Protein 3I3W (pdb70)

Secondary structure (DSSP, 8-state):
----SSSSEEEBSSSSBSHHHHHHHHHHHHHHHHHTT--SEEEEEE-S-TTHHHHHHHHHHHHHHHT-EEEEEEE--HHHHH--TTTT-SEEEEE-----TTEEEEEEEETTS-B--HHHHHHHH---S-----TTS-PPPEEEPTTTTHHHHHHHHHHHTTT----SEEEEE-TTSTTTTHHHHHHHHTT-EEEESS----SS-TTTT-STT-HHHHHHHHHHHT-SEEEEE-TTS-BEEEE-TTS-EE-HHHHHHHHHHTTTTTT--S-EEEE----HHHHHHHTT--EEEESSSTTHHHHHHHHHT--EEE-TTSBEEETTT-SS--HHHHHHHHHHHTTT-SS-GGGTSPSS---B---EEE-SS---HHHHHTTHHHHHHHHHHHGGGEE---EEETTEEEEE--EESSHHHHHHHHHHHHHHHHHH--/---TTTSSEEETTSSS--HHHHHHHHHHHHHHHHHHT--SEEEEEE-S-TTHHHHHHHHHHHHHHHT-EEEEEEE--HHHHH--TTTT-SEEEEE-----TTEEEEEEEETTSPBPPHHHHHHHH---S-----TT--PPPEEEPTTTTHHHHHHHHHHHTTT----S-EEEE-TTSTTTTHHHHHHHHTT--EEESS----SS-TTTT-STT-HHHHHHHHHHTT-SEEEEE-TTSSBEEEE-TTS-EE-HHHHHHHHHHTTTTTT--S-EEEE----HHHHHHHTT--EEEESSSTTHHHHHHHHHT--EEE-TTSBEEETTT-SS--HHHHHHHHHHHTTSSSS-GGGTSPPS---B---EEE-SS---STTTSSSHHHHHHHHHHHGGGEE---EE-SSSSEEE--EES-HHHHHHHHHHHHHHHHHH-

Nearest PDB structures (foldseek):
  3i3w-assembly1_B  TM=9.966E-01  e=7.700E-84  Francisella tularensis subsp. tularensis
  7ojr-assembly1_A  TM=8.974E-01  e=4.581E-42  Bacillus subtilis subsp. subtilis str. 168
  9ix8-assembly1_B  TM=8.443E-01  e=1.857E-31  Thermococcus kodakarensis KOD1
  4il8-assembly1_A  TM=7.999E-01  e=1.063E-30  Pseudomonas aeruginosa PAO1
  4hjh-assembly1_A  TM=7.218E-01  e=1.254E-23  Brucella melitensis bv. 1 str. 16M

Organism: Francisella tularensis subsp. tularensis (strain SCHU S4 / Schu 4) (NCBI:txid177416)

InterPro domains:
  IPR005841 Alpha-D-phosphohexomutase superfamily [PR00509] (94-108)
  IPR005841 Alpha-D-phosphohexomutase superfamily [PR00509] (172-191)
  IPR005841 Alpha-D-phosphohexomutase superfamily [PR00509] (232-247)
  IPR005843 Alpha-D-phosphohexomutase, C-terminal [PF00408] (370-436)
  IPR005844 Alpha-D-phosphohexomutase, alpha/beta/alpha domain I [PF02878] (3-133)
  IPR005845 Alpha-D-phosphohexomutase, alpha/beta/alpha domain II [PF02879] (155-252)
  IPR005846 Alpha-D-phosphohexomutase, alpha/beta/alpha domain III [PF02880] (256-359)
  IPR006352 Phosphoglucosamine mutase, bacterial type [MF_01554_B] (1-441)
  IPR006352 Phosphoglucosamine mutase, bacterial type [TIGR01455] (5-439)
  IPR006352 Phosphoglucosamine mutase, bacterial type [cd05802] (4-435)
  IPR016055 Alpha-D-phosphohexomutase, alpha/beta/alpha I/II/III [SSF53738] (3-179)
  IPR016055 Alpha-D-phosphohexomutase, alpha/beta/alpha I/II/III [SSF53738] (154-253)
  IPR016055 Alpha-D-phosphohexomutase, alpha/beta/alpha I/II/III [SSF53738] (256-359)
  IPR036900 Alpha-D-phosphohexomutase, C-terminal domain superfamily [SSF55957] (355-441)
  IPR050060 Phosphoglucosamine mutase [PTHR42946] (3-440)

Radius of gyration: 35.91 Å; Cα contacts (8 Å, |Δi|>4): 2028; chains: 2; bounding box: 60×112×68 Å

Structure (mmCIF, N/CA/C/O backbone):
data_3I3W
#
_entry.id   3I3W
#
_cell.length_a   104.430
_cell.length_b   206.680
_cell.length_c   44.760
_cell.angle_alpha   90.00
_cell.angle_beta   90.00
_cell.angle_gamma   90.00
#
_symmetry.space_group_name_H-M   'P 21 21 2'
#
loop_
_entity.id
_entity.type
_entity.pdbx_description
1 polymer 'Phosphoglucosamine mutase'
2 non-polymer 'ZINC ION'
3 water water
#
loop_
_atom_site.group_PDB
_atom_site.id
_atom_site.type_symbol
_atom_site.label_atom_id
_atom_site.label_alt_id
_atom_site.label_comp_id
_atom_site.label_asym_id
_atom_site.label_entity_id
_atom_site.label_seq_id
_atom_site.pdbx_PDB_ins_code
_atom_site.Cartn_x
_atom_site.Cartn_y
_atom_site.Cartn_z
_atom_site.occupancy
_atom_site.B_iso_or_equiv
_atom_site.auth_seq_id
_atom_site.auth_comp_id
_atom_site.auth_asym_id
_atom_site.auth_atom_id
_atom_site.pdbx_PDB_model_num
ATOM 1 N N . LYS A 1 3 ? 89.340 67.471 31.584 1.00 67.26 3 LYS A N 1
ATOM 2 C CA . LYS A 1 3 ? 88.064 68.230 31.423 1.00 67.13 3 LYS A CA 1
ATOM 3 C C . LYS A 1 3 ? 87.088 67.474 30.515 1.00 66.57 3 LYS A C 1
ATOM 4 O O . LYS A 1 3 ? 87.483 66.909 29.489 1.00 66.43 3 LYS A O 1
ATOM 10 N N . TYR A 1 4 ? 85.813 67.468 30.901 1.00 65.88 4 TYR A N 1
ATOM 11 C CA . TYR A 1 4 ? 84.789 66.700 30.192 1.00 64.75 4 TYR A CA 1
ATOM 12 C C . TYR A 1 4 ? 83.670 67.581 29.659 1.00 64.16 4 TYR A C 1
ATOM 13 O O . TYR A 1 4 ? 83.042 67.258 28.647 1.00 64.04 4 TYR A O 1
ATOM 22 N N . PHE A 1 5 ? 83.394 68.672 30.366 1.00 63.26 5 PHE A N 1
ATOM 23 C CA . PHE A 1 5 ? 82.425 69.651 29.895 1.00 62.41 5 PHE A CA 1
ATOM 24 C C . PHE A 1 5 ? 83.104 70.540 28.850 1.00 61.62 5 PHE A C 1
ATOM 25 O O . PHE A 1 5 ? 84.141 71.158 29.120 1.00 61.69 5 PHE A O 1
ATOM 33 N N . GLY A 1 6 ? 82.542 70.566 27.646 1.00 60.21 6 GLY A N 1
ATOM 34 C CA . GLY A 1 6 ? 83.103 71.361 26.563 1.00 58.40 6 GLY A CA 1
ATOM 35 C C . GLY A 1 6 ? 82.133 72.415 26.074 1.00 57.23 6 GLY A C 1
ATOM 36 O O . GLY A 1 6 ? 81.191 72.779 26.783 1.00 57.17 6 GLY A O 1
ATOM 37 N N . THR A 1 7 ? 82.374 72.910 24.861 1.00 55.80 7 THR A N 1
ATOM 38 C CA . THR A 1 7 ? 81.499 73.893 24.229 1.00 54.25 7 THR A CA 1
ATOM 39 C C . THR A 1 7 ? 80.048 73.442 24.358 1.00 53.09 7 THR A C 1
ATOM 40 O O . THR A 1 7 ? 79.168 74.235 24.691 1.00 52.84 7 THR A O 1
ATOM 44 N N . ASP A 1 8 ? 79.821 72.150 24.142 1.00 51.71 8 ASP A N 1
ATOM 45 C CA . ASP A 1 8 ? 78.484 71.575 24.219 1.00 50.37 8 ASP A CA 1
ATOM 46 C C . ASP A 1 8 ? 78.181 70.917 25.565 1.00 49.07 8 ASP A C 1
ATOM 47 O O . ASP A 1 8 ? 77.032 70.571 25.840 1.00 49.28 8 ASP A O 1
ATOM 52 N N . GLY A 1 9 ? 79.211 70.742 26.391 1.00 47.53 9 GLY A N 1
ATOM 53 C CA . GLY A 1 9 ? 79.054 70.196 27.743 1.00 45.35 9 GLY A CA 1
ATOM 54 C C . GLY A 1 9 ? 78.703 68.721 27.811 1.00 43.96 9 GLY A C 1
ATOM 55 O O . GLY A 1 9 ? 77.551 68.358 28.076 1.00 44.53 9 GLY A O 1
ATOM 56 N N . ILE A 1 10 ? 79.716 67.873 27.650 1.00 42.06 10 ILE A N 1
ATOM 57 C CA . ILE A 1 10 ? 79.549 66.411 27.616 1.00 39.85 10 ILE A CA 1
ATOM 58 C C . ILE A 1 10 ? 78.683 65.972 26.441 1.00 38.77 10 ILE A C 1
ATOM 59 O O . ILE A 1 10 ? 77.478 65.743 26.567 1.00 38.09 10 ILE A O 1
ATOM 64 N N . ARG A 1 11 ? 79.333 65.869 25.291 1.00 37.53 11 ARG A N 1
ATOM 65 C CA . ARG A 1 11 ? 78.683 65.519 24.050 1.00 36.13 11 ARG A CA 1
ATOM 66 C C . ARG A 1 11 ? 79.790 65.104 23.099 1.00 36.26 11 ARG A C 1
ATOM 67 O O . ARG A 1 11 ? 80.878 65.683 23.110 1.00 35.94 11 ARG A O 1
ATOM 75 N N . GLY A 1 12 ? 79.527 64.070 22.308 1.00 36.36 12 GLY A N 1
ATOM 76 C CA . GLY A 1 12 ? 80.504 63.580 21.349 1.00 36.60 12 GLY A CA 1
ATOM 77 C C . GLY A 1 12 ? 80.054 62.300 20.685 1.00 36.86 12 GLY A C 1
ATOM 78 O O . GLY A 1 12 ? 78.969 61.784 20.975 1.00 36.42 12 GLY A O 1
ATOM 79 N N . GLU A 1 13 ? 80.897 61.796 19.786 1.00 37.12 13 GLU A N 1
ATOM 80 C CA . GLU A 1 13 ? 80.624 60.565 19.059 1.00 37.50 13 GLU A CA 1
ATOM 81 C C . GLU A 1 13 ? 80.574 59.388 20.029 1.00 37.90 13 GLU A C 1
ATOM 82 O O . GLU A 1 13 ? 81.380 59.300 20.964 1.00 37.53 13 GLU A O 1
ATOM 88 N N . VAL A 1 14 ? 79.598 58.510 19.820 1.00 38.62 14 VAL A N 1
ATOM 89 C CA . VAL A 1 14 ? 79.382 57.355 20.686 1.00 39.55 14 VAL A CA 1
ATOM 90 C C . VAL A 1 14 ? 80.515 56.336 20.567 1.00 40.30 14 VAL A C 1
ATOM 91 O O . VAL A 1 14 ? 80.860 55.892 19.465 1.00 40.24 14 VAL A O 1
ATOM 95 N N . ALA A 1 15 ? 81.095 55.986 21.716 1.00 41.31 15 ALA A N 1
ATOM 96 C CA . ALA A 1 15 ? 82.221 55.058 21.789 1.00 41.95 15 ALA A CA 1
ATOM 97 C C . ALA A 1 15 ? 83.522 55.772 21.452 1.00 42.62 15 ALA A C 1
ATOM 98 O O . ALA A 1 15 ? 84.425 55.869 22.291 1.00 43.05 15 ALA A O 1
ATOM 100 N N . ASN A 1 16 ? 83.592 56.293 20.227 1.00 43.10 16 ASN A N 1
ATOM 101 C CA . ASN A 1 16 ? 84.783 56.968 19.719 1.00 43.36 16 ASN A CA 1
ATOM 102 C C . ASN A 1 16 ? 85.004 58.356 20.328 1.00 43.60 16 ASN A C 1
ATOM 103 O O . ASN A 1 16 ? 85.498 59.267 19.661 1.00 43.77 16 ASN A O 1
ATOM 108 N N . SER A 1 17 ? 84.658 58.501 21.606 1.00 43.81 17 SER A N 1
ATOM 109 C CA . SER A 1 17 ? 84.808 59.768 22.317 1.00 43.88 17 SER A CA 1
ATOM 110 C C . SER A 1 17 ? 84.863 59.537 23.820 1.00 43.28 17 SER A C 1
ATOM 111 O O . SER A 1 17 ? 85.173 58.439 24.273 1.00 43.33 17 SER A O 1
ATOM 114 N N . THR A 1 18 ? 84.586 60.595 24.579 1.00 43.00 18 THR A N 1
ATOM 115 C CA . THR A 1 18 ? 84.468 60.527 26.039 1.00 42.67 18 THR A CA 1
ATOM 116 C C . THR A 1 18 ? 83.112 59.965 26.468 1.00 41.73 18 THR A C 1
ATOM 117 O O . THR A 1 18 ? 82.857 59.766 27.651 1.00 41.83 18 THR A O 1
ATOM 121 N N . ILE A 1 19 ? 82.255 59.700 25.490 1.00 40.69 19 ILE A N 1
ATOM 122 C CA . ILE A 1 19 ? 80.900 59.220 25.739 1.00 39.69 19 ILE A CA 1
ATOM 123 C C . ILE A 1 19 ? 80.823 57.714 25.543 1.00 38.80 19 ILE A C 1
ATOM 124 O O . ILE A 1 19 ? 80.394 57.219 24.492 1.00 38.14 19 ILE A O 1
ATOM 129 N N . THR A 1 20 ? 81.305 57.007 26.562 1.00 37.71 20 THR A N 1
ATOM 130 C CA . THR A 1 20 ? 81.356 55.553 26.587 1.00 36.59 20 THR A CA 1
ATOM 131 C C . THR A 1 20 ? 80.447 55.086 27.715 1.00 36.28 20 THR A C 1
ATOM 132 O O . THR A 1 20 ? 79.908 55.908 28.453 1.00 36.00 20 THR A O 1
ATOM 136 N N . VAL A 1 21 ? 80.249 53.778 27.840 1.00 36.04 21 VAL A N 1
ATOM 137 C CA . VAL A 1 21 ? 79.424 53.263 28.929 1.00 35.99 21 VAL A CA 1
ATOM 138 C C . VAL A 1 21 ? 80.114 53.460 30.267 1.00 35.80 21 VAL A C 1
ATOM 139 O O . VAL A 1 21 ? 79.461 53.784 31.257 1.00 36.14 21 VAL A O 1
ATOM 143 N N . GLU A 1 22 ? 81.431 53.271 30.290 1.00 35.66 22 GLU A N 1
ATOM 144 C CA . GLU A 1 22 ? 82.200 53.404 31.524 1.00 36.18 22 GLU A CA 1
ATOM 145 C C . GLU A 1 22 ? 82.189 54.835 32.055 1.00 36.24 22 GLU A C 1
ATOM 146 O O . GLU A 1 22 ? 81.955 55.048 33.243 1.00 35.98 22 GLU A O 1
ATOM 152 N N . PHE A 1 23 ? 82.461 55.811 31.184 1.00 36.64 23 PHE A N 1
ATOM 153 C CA . PHE A 1 23 ? 82.488 57.211 31.607 1.00 36.59 23 PHE A CA 1
ATOM 154 C C . PHE A 1 23 ? 81.145 57.641 32.166 1.00 36.25 23 PHE A C 1
ATOM 155 O O . PHE A 1 23 ? 81.076 58.253 33.235 1.00 35.76 23 PHE A O 1
ATOM 163 N N . THR A 1 24 ? 80.085 57.311 31.433 1.00 36.55 24 THR A N 1
ATOM 164 C CA . THR A 1 24 ? 78.723 57.645 31.827 1.00 36.16 24 THR A CA 1
ATOM 165 C C . THR A 1 24 ? 78.392 56.999 33.170 1.00 37.06 24 THR A C 1
ATOM 166 O O . THR A 1 24 ? 77.624 57.550 33.964 1.00 38.11 24 THR A O 1
ATOM 170 N N . GLN A 1 25 ? 78.959 55.820 33.409 1.00 37.08 25 GLN A N 1
ATOM 171 C CA . GLN A 1 25 ? 78.758 55.113 34.667 1.00 37.69 25 GLN A CA 1
ATOM 172 C C . GLN A 1 25 ? 79.441 55.843 35.815 1.00 36.70 25 GLN A C 1
ATOM 173 O O . GLN A 1 25 ? 78.890 55.941 36.904 1.00 36.79 25 GLN A O 1
ATOM 179 N N . LYS A 1 26 ? 80.644 56.347 35.565 1.00 36.75 26 LYS A N 1
ATOM 180 C CA . LYS A 1 26 ? 81.398 57.092 36.570 1.00 36.51 26 LYS A CA 1
ATOM 181 C C . LYS A 1 26 ? 80.750 58.457 36.839 1.00 37.00 26 LYS A C 1
ATOM 182 O O . LYS A 1 26 ? 80.794 58.965 37.963 1.00 37.02 26 LYS A O 1
ATOM 188 N N . LEU A 1 27 ? 80.149 59.037 35.800 1.00 37.22 27 LEU A N 1
ATOM 189 C CA . LEU A 1 27 ? 79.466 60.321 35.909 1.00 37.23 27 LEU A CA 1
ATOM 190 C C . LEU A 1 27 ? 78.230 60.200 36.784 1.00 37.13 27 LEU A C 1
ATOM 191 O O . LEU A 1 27 ? 78.012 61.021 37.665 1.00 37.41 27 LEU A O 1
ATOM 196 N N . GLY A 1 28 ? 77.402 59.197 36.513 1.00 37.93 28 GLY A N 1
ATOM 197 C CA . GLY A 1 28 ? 76.198 58.957 37.311 1.00 37.62 28 GLY A CA 1
ATOM 198 C C . GLY A 1 28 ? 76.555 58.880 38.781 1.00 37.58 28 GLY A C 1
ATOM 199 O O . GLY A 1 28 ? 76.015 59.607 39.607 1.00 37.41 28 GLY A O 1
ATOM 200 N N . ASN A 1 29 ? 77.542 58.053 39.091 1.00 38.33 29 ASN A N 1
ATOM 201 C CA . ASN A 1 29 ? 77.991 57.881 40.459 1.00 38.34 29 ASN A CA 1
ATOM 202 C C . ASN A 1 29 ? 78.499 59.182 41.071 1.00 38.91 29 ASN A C 1
ATOM 203 O O . ASN A 1 29 ? 78.077 59.576 42.160 1.00 39.54 29 ASN A O 1
ATOM 208 N N . ALA A 1 30 ? 79.415 59.828 40.353 1.00 39.80 30 ALA A N 1
ATOM 209 C CA . ALA A 1 30 ? 80.013 61.114 40.728 1.00 39.78 30 ALA A CA 1
ATOM 210 C C . ALA A 1 30 ? 79.002 62.121 41.259 1.00 40.09 30 ALA A C 1
ATOM 211 O O . ALA A 1 30 ? 79.212 62.728 42.304 1.00 39.80 30 ALA A O 1
ATOM 213 N N . VAL A 1 31 ? 77.938 62.334 40.492 1.00 41.13 31 VAL A N 1
ATOM 214 C CA . VAL A 1 31 ? 76.868 63.240 40.873 1.00 42.30 31 VAL A CA 1
ATOM 215 C C . VAL A 1 31 ? 76.144 62.693 42.103 1.00 42.62 31 VAL A C 1
ATOM 216 O O . VAL A 1 31 ? 75.734 63.454 42.974 1.00 43.52 31 VAL A O 1
ATOM 220 N N . GLY A 1 32 ? 75.996 61.371 42.172 1.00 42.96 32 GLY A N 1
ATOM 221 C CA . GLY A 1 32 ? 75.438 60.721 43.351 1.00 42.35 32 GLY A CA 1
ATOM 222 C C . GLY A 1 32 ? 76.243 61.094 44.582 1.00 41.92 32 GLY A C 1
ATOM 223 O O . GLY A 1 32 ? 75.684 61.512 45.593 1.00 42.76 32 GLY A O 1
ATOM 224 N N . SER A 1 33 ? 77.563 60.968 44.496 1.00 41.69 33 SER A N 1
ATOM 225 C CA . SER A 1 33 ? 78.446 61.344 45.610 1.00 41.30 33 SER A CA 1
ATOM 226 C C . SER A 1 33 ? 78.278 62.809 46.022 1.00 41.25 33 SER A C 1
ATOM 227 O O . SER A 1 33 ? 78.317 63.136 47.211 1.00 41.58 33 SER A O 1
ATOM 230 N N . LEU A 1 34 ? 78.109 63.689 45.038 1.00 41.00 34 LEU A N 1
ATOM 231 C CA . LEU A 1 34 ? 77.938 65.119 45.304 1.00 40.94 34 LEU A CA 1
ATOM 232 C C . LEU A 1 34 ? 76.624 65.378 46.019 1.00 41.16 34 LEU A C 1
ATOM 233 O O . LEU A 1 34 ? 76.539 66.244 46.897 1.00 40.69 34 LEU A O 1
ATOM 238 N N . ILE A 1 35 ? 75.598 64.638 45.606 1.00 40.71 35 ILE A N 1
ATOM 239 C CA . ILE A 1 35 ? 74.294 64.698 46.238 1.00 40.84 35 ILE A CA 1
ATOM 240 C C . ILE A 1 35 ? 74.383 64.256 47.702 1.00 41.08 35 ILE A C 1
ATOM 241 O O . ILE A 1 35 ? 73.884 64.946 48.595 1.00 41.01 35 ILE A O 1
ATOM 246 N N . ASN A 1 36 ? 75.039 63.124 47.946 1.00 41.30 36 ASN A N 1
ATOM 247 C CA . ASN A 1 36 ? 75.285 62.668 49.312 1.00 42.17 36 ASN A CA 1
ATOM 248 C C . ASN A 1 36 ? 76.112 63.682 50.101 1.00 42.35 36 ASN A C 1
ATOM 249 O O . ASN A 1 36 ? 75.799 63.987 51.256 1.00 42.18 36 ASN A O 1
ATOM 254 N N . GLN A 1 37 ? 77.162 64.202 49.466 1.00 42.33 37 GLN A N 1
ATOM 255 C CA . GLN A 1 37 ? 78.059 65.173 50.101 1.00 43.42 37 GLN A CA 1
ATOM 256 C C . GLN A 1 37 ? 77.334 66.452 50.517 1.00 42.76 37 GLN A C 1
ATOM 257 O O . GLN A 1 37 ? 77.616 67.009 51.574 1.00 42.58 37 GLN A O 1
ATOM 263 N N . LYS A 1 38 ? 76.397 66.901 49.684 1.00 42.67 38 LYS A N 1
ATOM 264 C CA . LYS A 1 38 ? 75.645 68.130 49.940 1.00 42.33 38 LYS A CA 1
ATOM 265 C C . LYS A 1 38 ? 74.387 67.889 50.767 1.00 41.91 38 LYS A C 1
ATOM 266 O O . LYS A 1 38 ? 73.659 68.830 51.087 1.00 41.67 38 LYS A O 1
ATOM 272 N N . ASN A 1 39 ? 74.150 66.626 51.115 1.00 41.44 39 ASN A N 1
ATOM 273 C CA . ASN A 1 39 ? 72.980 66.222 51.892 1.00 41.51 39 ASN A CA 1
ATOM 274 C C . ASN A 1 39 ? 71.662 66.567 51.187 1.00 41.20 39 ASN A C 1
ATOM 275 O O . ASN A 1 39 ? 70.688 66.949 51.835 1.00 41.23 39 ASN A O 1
ATOM 280 N N . TYR A 1 40 ? 71.645 66.431 49.860 1.00 41.13 40 TYR A N 1
ATOM 281 C CA . TYR A 1 40 ? 70.445 66.684 49.058 1.00 41.07 40 TYR A CA 1
ATOM 282 C C . TYR A 1 40 ? 69.511 65.467 49.048 1.00 40.61 40 TYR A C 1
ATOM 283 O O . TYR A 1 40 ? 69.891 64.391 49.513 1.00 40.26 40 TYR A O 1
ATOM 292 N N . PRO A 1 41 ? 68.287 65.626 48.502 1.00 40.27 41 PRO A N 1
ATOM 293 C CA . PRO A 1 41 ? 67.381 64.482 48.384 1.00 40.04 41 PRO A CA 1
ATOM 294 C C . PRO A 1 41 ? 68.013 63.405 47.511 1.00 40.37 41 PRO A C 1
ATOM 295 O O . PRO A 1 41 ? 68.538 63.708 46.434 1.00 40.36 41 PRO A O 1
ATOM 299 N N . LYS A 1 42 ? 67.980 62.161 47.978 1.00 40.29 42 LYS A N 1
ATOM 300 C CA . LYS A 1 42 ? 68.599 61.055 47.256 1.00 40.78 42 LYS A CA 1
ATOM 301 C C . LYS A 1 42 ? 67.713 60.579 46.109 1.00 41.15 42 LYS A C 1
ATOM 302 O O . LYS A 1 42 ? 67.354 59.402 46.029 1.00 41.74 42 LYS A O 1
ATOM 308 N N . PHE A 1 43 ? 67.419 61.500 45.193 1.00 41.25 43 PHE A N 1
ATOM 309 C CA . PHE A 1 43 ? 66.407 61.289 44.163 1.00 41.14 43 PHE A CA 1
ATOM 310 C C . PHE A 1 43 ? 66.687 62.191 42.956 1.00 40.76 43 PHE A C 1
ATOM 311 O O . PHE A 1 43 ? 66.925 63.389 43.112 1.00 40.19 43 PHE A O 1
ATOM 319 N N . VAL A 1 44 ? 66.721 61.595 41.763 1.00 40.26 44 VAL A N 1
ATOM 320 C CA . VAL A 1 44 ? 66.957 62.340 40.523 1.00 39.72 44 VAL A CA 1
ATOM 321 C C . VAL A 1 44 ? 66.009 61.944 39.391 1.00 40.42 44 VAL A C 1
ATOM 322 O O . VAL A 1 44 ? 65.474 60.820 39.351 1.00 40.31 44 VAL A O 1
ATOM 326 N N . ILE A 1 45 ? 65.793 62.890 38.482 1.00 40.79 45 ILE A N 1
ATOM 327 C CA . ILE A 1 45 ? 64.887 62.691 37.354 1.00 40.82 45 ILE A CA 1
ATOM 328 C C . ILE A 1 45 ? 65.713 62.420 36.106 1.00 40.96 45 ILE A C 1
ATOM 329 O O . ILE A 1 45 ? 66.720 63.077 35.868 1.00 41.49 45 ILE A O 1
ATOM 334 N N . VAL A 1 46 ? 65.292 61.439 35.318 1.00 41.14 46 VAL A N 1
ATOM 335 C CA . VAL A 1 46 ? 66.010 61.081 34.103 1.00 41.01 46 VAL A CA 1
ATOM 336 C C . VAL A 1 46 ? 65.083 61.025 32.892 1.00 39.80 46 VAL A C 1
ATOM 337 O O . VAL A 1 46 ? 63.946 60.558 32.991 1.00 40.47 46 VAL A O 1
ATOM 341 N N . GLY A 1 47 ? 65.579 61.524 31.764 1.00 39.05 47 GLY A N 1
ATOM 342 C CA . GLY A 1 47 ? 64.858 61.528 30.496 1.00 38.73 47 GLY A CA 1
ATOM 343 C C . GLY A 1 47 ? 65.832 61.454 29.333 1.00 39.09 47 GLY A C 1
ATOM 344 O O . GLY A 1 47 ? 67.049 61.594 29.527 1.00 38.15 47 GLY A O 1
ATOM 345 N N . GLN A 1 48 ? 65.305 61.257 28.121 1.00 38.70 48 GLN A N 1
ATOM 346 C CA . GLN A 1 48 ? 66.148 61.082 26.927 1.00 38.70 48 GLN A CA 1
ATOM 347 C C . GLN A 1 48 ? 65.468 61.483 25.618 1.00 38.78 48 GLN A C 1
ATOM 348 O O . GLN A 1 48 ? 64.238 61.591 25.557 1.00 38.90 48 GLN A O 1
ATOM 354 N N . ASP A 1 49 ? 66.275 61.698 24.573 1.00 38.59 49 ASP A N 1
ATOM 355 C CA . ASP A 1 49 ? 65.731 61.850 23.228 1.00 38.82 49 ASP A CA 1
ATOM 356 C C . ASP A 1 49 ? 65.601 60.487 22.540 1.00 39.25 49 ASP A C 1
ATOM 357 O O . ASP A 1 49 ? 65.689 59.448 23.201 1.00 38.54 49 ASP A O 1
ATOM 362 N N . THR A 1 50 ? 65.404 60.498 21.221 1.00 40.03 50 THR A N 1
ATOM 363 C CA . THR A 1 50 ? 65.098 59.281 20.456 1.00 40.71 50 THR A CA 1
ATOM 364 C C . THR A 1 50 ? 66.281 58.423 19.998 1.00 41.05 50 THR A C 1
ATOM 365 O O . THR A 1 50 ? 66.072 57.330 19.459 1.00 41.74 50 THR A O 1
ATOM 369 N N . ARG A 1 51 ? 67.506 58.902 20.208 1.00 40.87 51 ARG A N 1
ATOM 370 C CA . ARG A 1 51 ? 68.705 58.162 19.790 1.00 40.77 51 ARG A CA 1
ATOM 371 C C . ARG A 1 51 ? 68.671 56.749 20.373 1.00 40.89 51 ARG A C 1
ATOM 372 O O . ARG A 1 51 ? 68.293 56.561 21.532 1.00 41.38 51 ARG A O 1
ATOM 380 N N . SER A 1 52 ? 69.028 55.756 19.564 1.00 40.63 52 SER A N 1
ATOM 381 C CA . SER A 1 52 ? 68.990 54.366 20.016 1.00 40.52 52 SER A CA 1
ATOM 382 C C . SER A 1 52 ? 70.068 54.103 21.056 1.00 40.20 52 SER A C 1
ATOM 383 O O . SER A 1 52 ? 69.957 53.183 21.856 1.00 40.14 52 SER A O 1
ATOM 386 N N . SER A 1 53 ? 71.097 54.943 21.052 1.00 40.13 53 SER A N 1
ATOM 387 C CA . SER A 1 53 ? 72.204 54.832 21.993 1.00 39.78 53 SER A CA 1
ATOM 388 C C . SER A 1 53 ? 71.864 55.418 23.360 1.00 40.41 53 SER A C 1
ATOM 389 O O . SER A 1 53 ? 72.672 55.353 24.281 1.00 40.90 53 SER A O 1
ATOM 392 N N . GLY A 1 54 ? 70.695 56.033 23.482 1.00 40.21 54 GLY A N 1
ATOM 393 C CA . GLY A 1 54 ? 70.311 56.671 24.731 1.00 40.42 54 GLY A CA 1
ATOM 394 C C . GLY A 1 54 ? 69.998 55.672 25.824 1.00 40.90 54 GLY A C 1
ATOM 395 O O . GLY A 1 54 ? 70.322 55.897 26.998 1.00 40.87 54 GLY A O 1
ATOM 396 N N . GLY A 1 55 ? 69.344 54.579 25.438 1.00 40.77 55 GLY A N 1
ATOM 397 C CA . GLY A 1 55 ? 68.963 53.528 26.365 1.00 40.00 55 GLY A CA 1
ATOM 398 C C . GLY A 1 55 ? 70.120 52.979 27.173 1.00 40.39 55 GLY A C 1
ATOM 399 O O . GLY A 1 55 ? 70.085 53.012 28.408 1.00 40.34 55 GLY A O 1
ATOM 400 N N . PHE A 1 56 ? 71.164 52.511 26.488 1.00 40.31 56 PHE A N 1
ATOM 401 C CA . PHE A 1 56 ? 72.292 51.866 27.172 1.00 40.50 56 PHE A CA 1
ATOM 402 C C . PHE A 1 56 ? 73.161 52.820 27.978 1.00 40.94 56 PHE A C 1
ATOM 403 O O . PHE A 1 56 ? 73.741 52.432 28.998 1.00 41.28 56 PHE A O 1
ATOM 411 N N . LEU A 1 57 ? 73.288 54.052 27.486 1.00 41.01 57 LEU A N 1
ATOM 412 C CA . LEU A 1 57 ? 74.045 55.091 28.171 1.00 40.19 57 LEU A CA 1
ATOM 413 C C . LEU A 1 57 ? 73.310 55.491 29.452 1.00 40.99 57 LEU A C 1
ATOM 414 O O . LEU A 1 57 ? 73.927 55.737 30.489 1.00 41.66 57 LEU A O 1
ATOM 419 N N . LYS A 1 58 ? 71.987 55.551 29.361 1.00 40.17 58 LYS A N 1
ATOM 420 C CA . LYS A 1 58 ? 71.134 55.855 30.497 1.00 40.35 58 LYS A CA 1
ATOM 421 C C . LYS A 1 58 ? 71.304 54.797 31.574 1.00 40.11 58 LYS A C 1
ATOM 422 O O . LYS A 1 58 ? 71.512 55.123 32.744 1.00 40.00 58 LYS A O 1
ATOM 428 N N . PHE A 1 59 ? 71.230 53.527 31.178 1.00 39.57 59 PHE A N 1
ATOM 429 C CA . PHE A 1 59 ? 71.352 52.448 32.145 1.00 38.84 59 PHE A CA 1
ATOM 430 C C . PHE A 1 59 ? 72.737 52.383 32.775 1.00 38.90 59 PHE A C 1
ATOM 431 O O . PHE A 1 59 ? 72.876 52.030 33.947 1.00 38.90 59 PHE A O 1
ATOM 439 N N . ALA A 1 60 ? 73.749 52.790 32.015 1.00 38.44 60 ALA A N 1
ATOM 440 C CA . ALA A 1 60 ? 75.070 52.952 32.572 1.00 38.17 60 ALA A CA 1
ATOM 441 C C . ALA A 1 60 ? 74.995 54.027 33.651 1.00 38.75 60 ALA A C 1
ATOM 442 O O . ALA A 1 60 ? 75.502 53.829 34.761 1.00 39.76 60 ALA A O 1
ATOM 444 N N . LEU A 1 61 ? 74.335 55.148 33.346 1.00 38.38 61 LEU A N 1
ATOM 445 C CA . LEU A 1 61 ? 74.289 56.283 34.273 1.00 38.30 61 LEU A CA 1
ATOM 446 C C . LEU A 1 61 ? 73.600 55.852 35.545 1.00 38.69 61 LEU A C 1
ATOM 447 O O . LEU A 1 61 ? 74.071 56.108 36.660 1.00 38.81 61 LEU A O 1
ATOM 452 N N . VAL A 1 62 ? 72.471 55.183 35.349 1.00 38.37 62 VAL A N 1
ATOM 453 C CA . VAL A 1 62 ? 71.624 54.734 36.427 1.00 38.13 62 VAL A CA 1
ATOM 454 C C . VAL A 1 62 ? 72.298 53.736 37.354 1.00 38.42 62 VAL A C 1
ATOM 455 O O . VAL A 1 62 ? 72.083 53.779 38.562 1.00 39.07 62 VAL A O 1
ATOM 459 N N . SER A 1 63 ? 73.084 52.819 36.797 1.00 38.29 63 SER A N 1
ATOM 460 C CA . SER A 1 63 ? 73.791 51.867 37.637 1.00 38.86 63 SER A CA 1
ATOM 461 C C . SER A 1 63 ? 74.737 52.612 38.573 1.00 37.98 63 SER A C 1
ATOM 462 O O . SER A 1 63 ? 74.883 52.246 39.737 1.00 37.78 63 SER A O 1
ATOM 465 N N . GLY A 1 64 ? 75.320 53.698 38.072 1.00 38.75 64 GLY A N 1
ATOM 466 C CA . GLY A 1 64 ? 76.269 54.513 38.849 1.00 38.51 64 GLY A CA 1
ATOM 467 C C . GLY A 1 64 ? 75.565 55.304 39.942 1.00 38.94 64 GLY A C 1
ATOM 468 O O . GLY A 1 64 ? 76.080 55.431 41.054 1.00 37.44 64 GLY A O 1
ATOM 469 N N . LEU A 1 65 ? 74.368 55.813 39.629 1.00 38.63 65 LEU A N 1
ATOM 470 C CA . LEU A 1 65 ? 73.586 56.588 40.584 1.00 38.91 65 LEU A CA 1
ATOM 471 C C . LEU A 1 65 ? 73.074 55.669 41.690 1.00 39.47 65 LEU A C 1
ATOM 472 O O . LEU A 1 65 ? 73.287 55.940 42.880 1.00 38.35 65 LEU A O 1
ATOM 477 N N . ASN A 1 66 ? 72.399 54.587 41.290 1.00 39.16 66 ASN A N 1
ATOM 478 C CA . ASN A 1 66 ? 71.933 53.590 42.237 1.00 39.31 66 ASN A CA 1
ATOM 479 C C . ASN A 1 66 ? 73.059 53.167 43.181 1.00 39.05 66 ASN A C 1
ATOM 480 O O . ASN A 1 66 ? 72.884 53.164 44.401 1.00 39.56 66 ASN A O 1
ATOM 485 N N . ALA A 1 67 ? 74.210 52.812 42.617 1.00 37.85 67 ALA A N 1
ATOM 486 C CA . ALA A 1 67 ? 75.364 52.414 43.430 1.00 37.46 67 ALA A CA 1
ATOM 487 C C . ALA A 1 67 ? 75.692 53.441 44.513 1.00 37.08 67 ALA A C 1
ATOM 488 O O . ALA A 1 67 ? 76.063 53.069 45.625 1.00 37.44 67 ALA A O 1
ATOM 490 N N . ALA A 1 68 ? 75.525 54.725 44.188 1.00 36.87 68 ALA A N 1
ATOM 491 C CA . ALA A 1 68 ? 75.805 55.826 45.118 1.00 36.56 68 ALA A CA 1
ATOM 492 C C . ALA A 1 68 ? 74.711 56.009 46.178 1.00 36.85 68 ALA A C 1
ATOM 493 O O . ALA A 1 68 ? 74.904 56.737 47.145 1.00 37.36 68 ALA A O 1
ATOM 495 N N . GLY A 1 69 ? 73.559 55.378 45.968 1.00 36.60 69 GLY A N 1
ATOM 496 C CA . GLY A 1 69 ? 72.445 55.440 46.915 1.00 37.64 69 GLY A CA 1
ATOM 497 C C . GLY A 1 69 ? 71.281 56.297 46.447 1.00 37.86 69 GLY A C 1
ATOM 498 O O . GLY A 1 69 ? 70.378 56.611 47.228 1.00 37.73 69 GLY A O 1
ATOM 499 N N . ILE A 1 70 ? 71.275 56.622 45.154 1.00 38.10 70 ILE A N 1
ATOM 500 C CA . ILE A 1 70 ? 70.312 57.563 44.585 1.00 38.08 70 ILE A CA 1
ATOM 501 C C . ILE A 1 70 ? 69.176 56.878 43.833 1.00 38.60 70 ILE A C 1
ATOM 502 O O . ILE A 1 70 ? 69.405 56.022 42.982 1.00 39.73 70 ILE A O 1
ATOM 507 N N . ASP A 1 71 ? 67.945 57.251 44.158 1.00 38.45 71 ASP A N 1
ATOM 508 C CA . ASP A 1 71 ? 66.797 56.738 43.431 1.00 38.34 71 ASP A CA 1
ATOM 509 C C . ASP A 1 71 ? 66.697 57.461 42.101 1.00 38.34 71 ASP A C 1
ATOM 510 O O . ASP A 1 71 ? 67.185 58.586 41.955 1.00 39.16 71 ASP A O 1
ATOM 515 N N . VAL A 1 72 ? 66.096 56.801 41.120 1.00 37.59 72 VAL A N 1
ATOM 516 C CA . VAL A 1 72 ? 65.973 57.375 39.791 1.00 37.20 72 VAL A CA 1
ATOM 517 C C . VAL A 1 72 ? 64.538 57.253 39.286 1.00 37.32 72 VAL A C 1
ATOM 518 O O . VAL A 1 72 ? 63.975 56.162 39.298 1.00 36.87 72 VAL A O 1
ATOM 522 N N . LEU A 1 73 ? 63.941 58.385 38.912 1.00 38.04 73 LEU A N 1
ATOM 523 C CA . LEU A 1 73 ? 62.631 58.388 38.254 1.00 39.50 73 LEU A CA 1
ATOM 524 C C . LEU A 1 73 ? 62.862 58.636 36.767 1.00 39.84 73 LEU A C 1
ATOM 525 O O . LEU A 1 73 ? 63.409 59.670 36.380 1.00 40.08 73 LEU A O 1
ATOM 530 N N . ASP A 1 74 ? 62.461 57.669 35.945 1.00 39.93 74 ASP A N 1
ATOM 531 C CA . ASP A 1 74 ? 62.730 57.708 34.516 1.00 40.23 74 ASP A CA 1
ATOM 532 C C . ASP A 1 74 ? 61.476 58.156 33.783 1.00 39.90 74 ASP A C 1
ATOM 533 O O . ASP A 1 74 ? 60.426 57.533 33.912 1.00 40.39 74 ASP A O 1
ATOM 538 N N . LEU A 1 75 ? 61.582 59.254 33.044 1.00 39.65 75 LEU A N 1
ATOM 539 C CA . LEU A 1 75 ? 60.448 59.794 32.290 1.00 38.95 75 LEU A CA 1
ATOM 540 C C . LEU A 1 75 ? 60.437 59.287 30.847 1.00 38.80 75 LEU A C 1
ATOM 541 O O . LEU A 1 75 ? 59.594 59.693 30.058 1.00 38.52 75 LEU A O 1
ATOM 546 N N . GLY A 1 76 ? 61.408 58.451 30.489 1.00 39.01 76 GLY A N 1
ATOM 547 C CA . GLY A 1 76 ? 61.510 57.932 29.125 1.00 38.70 76 GLY A CA 1
ATOM 548 C C . GLY A 1 76 ? 61.886 59.002 28.110 1.00 38.81 76 GLY A C 1
ATOM 549 O O . GLY A 1 76 ? 6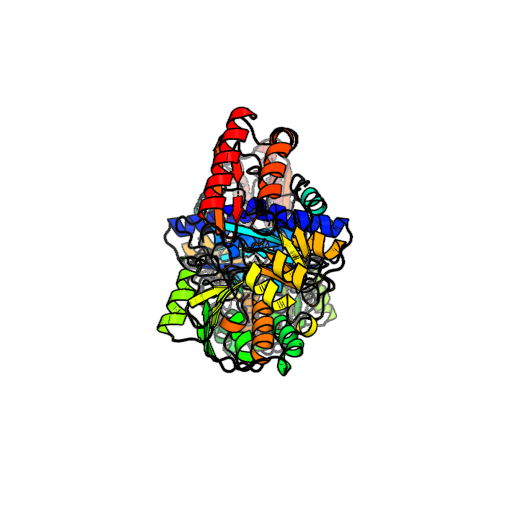2.720 59.871 28.392 1.00 38.80 76 GLY A O 1
ATOM 550 N N . VAL A 1 77 ? 61.254 58.948 26.935 1.00 38.03 77 VAL A N 1
ATOM 551 C CA . VAL A 1 77 ? 61.535 59.882 25.847 1.00 37.15 77 VAL A CA 1
ATOM 552 C C . VAL A 1 77 ? 60.708 61.146 26.016 1.00 37.45 77 VAL A C 1
ATOM 553 O O . VAL A 1 77 ? 59.481 61.122 25.877 1.00 38.26 77 VAL A O 1
ATOM 557 N N . VAL A 1 78 ? 61.384 62.235 26.372 1.00 36.50 78 VAL A N 1
ATOM 558 C CA . VAL A 1 78 ? 60.752 63.528 26.592 1.00 35.56 78 VAL A CA 1
ATOM 559 C C . VAL A 1 78 ? 61.760 64.629 26.288 1.00 36.15 78 VAL A C 1
ATOM 560 O O . VAL A 1 78 ? 62.978 64.405 26.364 1.00 35.06 78 VAL A O 1
ATOM 564 N N . PRO A 1 79 ? 61.255 65.814 25.903 1.00 36.06 79 PRO A N 1
ATOM 565 C CA . PRO A 1 79 ? 62.084 66.999 25.675 1.00 35.34 79 PRO A CA 1
ATOM 566 C C . PRO A 1 79 ? 62.884 67.391 26.909 1.00 36.08 79 PRO A C 1
ATOM 567 O O . PRO A 1 79 ? 62.463 67.151 28.042 1.00 35.71 79 PRO A O 1
ATOM 571 N N . THR A 1 80 ? 64.028 68.023 26.674 1.00 37.17 80 THR A N 1
ATOM 572 C CA . THR A 1 80 ? 64.905 68.512 27.737 1.00 37.25 80 THR A CA 1
ATOM 573 C C . THR A 1 80 ? 64.176 69.374 28.771 1.00 37.78 80 THR A C 1
ATOM 574 O O . THR A 1 80 ? 64.329 69.151 29.974 1.00 38.63 80 THR A O 1
ATOM 578 N N . PRO A 1 81 ? 63.384 70.364 28.312 1.00 37.76 81 PRO A N 1
ATOM 579 C CA . PRO A 1 81 ? 62.644 71.217 29.235 1.00 37.49 81 PRO A CA 1
ATOM 580 C C . PRO A 1 81 ? 61.728 70.443 30.191 1.00 37.94 81 PRO A C 1
ATOM 581 O O . PRO A 1 81 ? 61.443 70.914 31.293 1.00 38.45 81 PRO A O 1
ATOM 585 N N . VAL A 1 82 ? 61.263 69.273 29.766 1.00 38.29 82 VAL A N 1
ATOM 586 C CA . VAL A 1 82 ? 60.387 68.441 30.593 1.00 37.71 82 VAL A CA 1
ATOM 587 C C . VAL A 1 82 ? 61.137 67.900 31.806 1.00 37.82 82 VAL A C 1
ATOM 588 O O . VAL A 1 82 ? 60.654 67.986 32.924 1.00 38.24 82 VAL A O 1
ATOM 592 N N . VAL A 1 83 ? 62.338 67.384 31.587 1.00 38.18 83 VAL A N 1
ATOM 593 C CA . VAL A 1 83 ? 63.188 66.934 32.685 1.00 38.49 83 VAL A CA 1
ATOM 594 C C . VAL A 1 83 ? 63.444 68.049 33.721 1.00 38.95 83 VAL A C 1
ATOM 595 O O . VAL A 1 83 ? 63.409 67.804 34.928 1.00 39.84 83 VAL A O 1
ATOM 599 N N . ALA A 1 84 ? 63.674 69.272 33.250 1.00 38.24 84 ALA A N 1
ATOM 600 C CA . ALA A 1 84 ? 63.889 70.416 34.143 1.00 37.08 84 ALA A CA 1
ATOM 601 C C . ALA A 1 84 ? 62.612 70.786 34.906 1.00 37.18 84 ALA A C 1
ATOM 602 O O . ALA A 1 84 ? 62.658 71.146 36.090 1.00 36.77 84 ALA A O 1
ATOM 604 N N . PHE A 1 85 ? 61.477 70.721 34.213 1.00 36.48 85 PHE A N 1
ATOM 605 C CA . PHE A 1 85 ? 60.183 70.993 34.825 1.00 36.33 85 PHE A CA 1
ATOM 606 C C . PHE A 1 85 ? 59.958 70.047 36.007 1.00 36.51 85 PHE A C 1
ATOM 607 O O . PHE A 1 85 ? 59.591 70.476 37.105 1.00 35.83 85 PHE A O 1
ATOM 623 N N . THR A 1 87 ? 62.270 68.124 37.559 1.00 38.61 87 THR A N 1
ATOM 624 C CA . THR A 1 87 ? 63.314 68.338 38.548 1.00 38.90 87 THR A CA 1
ATOM 625 C C . THR A 1 87 ? 62.892 69.444 39.521 1.00 39.56 87 THR A C 1
ATOM 626 O O . THR A 1 87 ? 62.938 69.254 40.736 1.00 39.57 87 THR A O 1
ATOM 630 N N . VAL A 1 88 ? 62.428 70.569 38.980 1.00 40.04 88 VAL A N 1
ATOM 631 C CA . VAL A 1 88 ? 62.004 71.702 39.804 1.00 41.15 88 VAL A CA 1
ATOM 632 C C . VAL A 1 88 ? 60.701 71.440 40.563 1.00 41.56 88 VAL A C 1
ATOM 633 O O . VAL A 1 88 ? 60.588 71.792 41.737 1.00 42.11 88 VAL A O 1
ATOM 637 N N . LYS A 1 89 ? 59.714 70.852 39.887 1.00 41.76 89 LYS A N 1
ATOM 638 C CA . LYS A 1 89 ? 58.407 70.626 40.502 1.00 41.64 89 LYS A CA 1
ATOM 639 C C . LYS A 1 89 ? 58.529 69.673 41.671 1.00 41.44 89 LYS A C 1
ATOM 640 O O . LYS A 1 89 ? 58.102 69.978 42.780 1.00 42.30 89 LYS A O 1
ATOM 646 N N . HIS A 1 90 ? 59.079 68.499 41.404 1.00 41.20 90 HIS A N 1
ATOM 647 C CA . HIS A 1 90 ? 59.311 67.524 42.449 1.00 41.38 90 HIS A CA 1
ATOM 648 C C . HIS A 1 90 ? 60.587 67.859 43.199 1.00 41.04 90 HIS A C 1
ATOM 649 O O . HIS A 1 90 ? 61.374 68.708 42.775 1.00 41.12 90 HIS A O 1
ATOM 656 N N . ARG A 1 91 ? 60.786 67.224 44.336 1.00 40.65 91 ARG A N 1
ATOM 657 C CA . ARG A 1 91 ? 61.925 67.580 45.151 1.00 40.41 91 ARG A CA 1
ATOM 658 C C . ARG A 1 91 ? 63.134 66.700 44.875 1.00 39.69 91 ARG A C 1
ATOM 659 O O . ARG A 1 91 ? 63.623 65.988 45.749 1.00 40.50 91 ARG A O 1
ATOM 667 N N . ALA A 1 92 ? 63.591 66.769 43.627 1.00 38.33 92 ALA A N 1
ATOM 668 C CA . ALA A 1 92 ? 64.746 66.036 43.139 1.00 37.33 92 ALA A CA 1
ATOM 669 C C . ALA A 1 92 ? 66.019 66.866 43.325 1.00 37.09 92 ALA A C 1
ATOM 670 O O . ALA A 1 92 ? 65.963 68.088 43.390 1.00 36.61 92 ALA A O 1
ATOM 672 N N . ALA A 1 93 ? 67.164 66.198 43.406 1.00 37.74 93 ALA A N 1
ATOM 673 C CA . ALA A 1 93 ? 68.438 66.885 43.611 1.00 38.58 93 ALA A CA 1
ATOM 674 C C . ALA A 1 93 ? 69.082 67.270 42.286 1.00 38.89 93 ALA A C 1
ATOM 675 O O . ALA A 1 93 ? 69.931 68.166 42.236 1.00 39.51 93 ALA A O 1
ATOM 677 N N . ALA A 1 94 ? 68.709 66.555 41.228 1.00 38.46 94 ALA A N 1
ATOM 678 C CA . ALA A 1 94 ? 69.207 66.832 39.883 1.00 38.42 94 ALA A CA 1
ATOM 679 C C . ALA A 1 94 ? 68.315 66.216 38.800 1.00 38.54 94 ALA A C 1
ATOM 680 O O . ALA A 1 94 ? 67.421 65.406 39.081 1.00 38.21 94 ALA A O 1
ATOM 682 N N . GLY A 1 95 ? 68.540 66.650 37.565 1.00 38.62 95 GLY A N 1
ATOM 683 C CA . GLY A 1 95 ? 67.842 66.116 36.408 1.00 38.36 95 GLY A CA 1
ATOM 684 C C . GLY A 1 95 ? 68.872 65.838 35.333 1.00 38.55 95 GLY A C 1
ATOM 685 O O . GLY A 1 95 ? 69.780 66.648 35.114 1.00 37.51 95 GLY A O 1
ATOM 686 N N . PHE A 1 96 ? 68.751 64.671 34.700 1.00 38.35 96 PHE A N 1
ATOM 687 C CA . PHE A 1 96 ? 69.650 64.251 33.625 1.00 38.53 96 PHE A CA 1
ATOM 688 C C . PHE A 1 96 ? 68.892 64.108 32.308 1.00 38.94 96 PHE A C 1
ATOM 689 O O . PHE A 1 96 ? 67.757 63.626 32.283 1.00 38.31 96 PHE A O 1
ATOM 697 N N . VAL A 1 97 ? 69.524 64.530 31.216 1.00 39.23 97 VAL A N 1
ATOM 698 C CA . VAL A 1 97 ? 68.982 64.288 29.890 1.00 40.14 97 VAL A CA 1
ATOM 699 C C . VAL A 1 97 ? 70.033 63.575 29.058 1.00 40.43 97 VAL A C 1
ATOM 700 O O . VAL A 1 97 ? 71.162 64.052 28.932 1.00 40.67 97 VAL A O 1
ATOM 704 N N . ILE A 1 98 ? 69.683 62.409 28.531 1.00 40.18 98 ILE A N 1
ATOM 705 C CA . ILE A 1 98 ? 70.569 61.708 27.614 1.00 40.30 98 ILE A CA 1
ATOM 706 C C . ILE A 1 98 ? 70.253 62.218 26.203 1.00 40.61 98 ILE A C 1
ATOM 707 O O . ILE A 1 98 ? 69.256 61.828 25.590 1.00 41.88 98 ILE A O 1
ATOM 712 N N . THR A 1 99 ? 71.069 63.149 25.726 1.00 41.20 99 THR A N 1
ATOM 713 C CA . THR A 1 99 ? 70.834 63.790 24.445 1.00 41.49 99 THR A CA 1
ATOM 714 C C . THR A 1 99 ? 72.085 64.476 23.932 1.00 41.70 99 THR A C 1
ATOM 715 O O . THR A 1 99 ? 72.916 64.918 24.716 1.00 42.52 99 THR A O 1
ATOM 719 N N . ALA A 1 100 ? 72.195 64.574 22.612 1.00 41.75 100 ALA A N 1
ATOM 720 C CA . ALA A 1 100 ? 73.236 65.361 21.972 1.00 41.63 100 ALA A CA 1
ATOM 721 C C . ALA A 1 100 ? 72.550 66.490 21.204 1.00 42.04 100 ALA A C 1
ATOM 722 O O . ALA A 1 100 ? 73.086 67.035 20.234 1.00 41.74 100 ALA A O 1
ATOM 734 N N . HIS A 1 102 ? 71.072 68.951 18.966 1.00 41.59 102 HIS A N 1
ATOM 735 C CA . HIS A 1 102 ? 70.925 69.074 17.515 1.00 41.60 102 HIS A CA 1
ATOM 736 C C . HIS A 1 102 ? 71.974 68.285 16.729 1.00 41.55 102 HIS A C 1
ATOM 737 O O . HIS A 1 102 ? 71.888 68.188 15.509 1.00 41.74 102 HIS A O 1
ATOM 744 N N . ASN A 1 103 ? 72.960 67.727 17.426 1.00 41.58 103 ASN A N 1
ATOM 745 C CA . ASN A 1 103 ? 74.019 66.964 16.773 1.00 41.70 103 ASN A CA 1
ATOM 746 C C . ASN A 1 103 ? 73.504 65.780 15.960 1.00 41.77 103 ASN A C 1
ATOM 747 O O . ASN A 1 103 ? 72.443 65.232 16.248 1.00 41.17 103 ASN A O 1
ATOM 752 N N . LYS A 1 104 ? 74.285 65.393 14.953 1.00 42.02 104 LYS A N 1
ATOM 753 C CA . LYS A 1 104 ? 74.009 64.230 14.112 1.00 41.89 104 LYS A CA 1
ATOM 754 C C . LYS A 1 104 ? 73.649 62.999 14.950 1.00 41.54 104 LYS A C 1
ATOM 755 O O . LYS A 1 104 ? 74.081 62.864 16.102 1.00 40.93 104 LYS A O 1
ATOM 761 N N . PHE A 1 105 ? 72.868 62.100 14.358 1.00 41.33 105 PHE A N 1
ATOM 762 C CA . PHE A 1 105 ? 72.345 60.917 15.055 1.00 41.38 105 PHE A CA 1
ATOM 763 C C . PHE A 1 105 ? 73.404 60.008 15.698 1.00 41.04 105 PHE A C 1
ATOM 764 O O . PHE A 1 105 ? 73.079 59.183 16.549 1.00 40.65 105 PHE A O 1
ATOM 772 N N . THR A 1 106 ? 74.653 60.140 15.259 1.00 40.93 106 THR A N 1
ATOM 773 C CA . THR A 1 106 ? 75.759 59.314 15.759 1.00 40.41 106 THR A CA 1
ATOM 774 C C . THR A 1 106 ? 76.354 59.819 17.073 1.00 39.94 106 THR A C 1
ATOM 775 O O . THR A 1 106 ? 77.163 59.138 17.699 1.00 39.85 106 THR A O 1
ATOM 779 N N . ASP A 1 107 ? 75.984 61.031 17.466 1.00 39.63 107 ASP A N 1
ATOM 780 C CA . ASP A 1 107 ? 76.476 61.608 18.704 1.00 39.48 107 ASP A CA 1
ATOM 781 C C . ASP A 1 107 ? 75.482 61.349 19.829 1.00 39.30 107 ASP A C 1
ATOM 782 O O . ASP A 1 107 ? 74.333 60.970 19.597 1.00 38.60 107 ASP A O 1
ATOM 787 N N . ASN A 1 108 ? 75.946 61.538 21.056 1.00 39.38 108 ASN A N 1
ATOM 788 C CA . ASN A 1 108 ? 75.063 61.575 22.208 1.00 38.99 108 ASN A CA 1
ATOM 789 C C . ASN A 1 108 ? 75.760 62.308 23.338 1.00 39.06 108 ASN A C 1
ATOM 790 O O . ASN A 1 108 ? 76.849 62.847 23.148 1.00 38.59 108 ASN A O 1
ATOM 795 N N . GLY A 1 109 ? 75.130 62.350 24.504 1.00 39.43 109 GLY A N 1
ATOM 796 C CA . GLY A 1 109 ? 75.685 63.075 25.634 1.00 39.91 109 GLY A CA 1
ATOM 797 C C . GLY A 1 109 ? 74.687 63.197 26.763 1.00 40.67 109 GLY A C 1
ATOM 798 O O . GLY A 1 109 ? 73.605 62.593 26.723 1.00 40.14 109 GLY A O 1
ATOM 799 N N . ILE A 1 110 ? 75.050 64.003 27.758 1.00 41.19 110 ILE A N 1
ATOM 800 C CA . ILE A 1 110 ? 74.240 64.195 28.955 1.00 41.62 110 ILE A CA 1
ATOM 801 C C . ILE A 1 110 ? 74.139 65.687 29.261 1.00 41.66 110 ILE A C 1
ATOM 802 O O . ILE A 1 110 ? 75.151 66.377 29.317 1.00 41.95 110 ILE A O 1
ATOM 807 N N . LYS A 1 111 ? 72.927 66.184 29.461 1.00 41.74 111 LYS A N 1
ATOM 808 C CA . LYS A 1 111 ? 72.748 67.533 29.987 1.00 42.04 111 LYS A CA 1
ATOM 809 C C . LYS A 1 111 ? 72.364 67.401 31.463 1.00 42.46 111 LYS A C 1
ATOM 810 O O . LYS A 1 111 ? 71.648 66.476 31.837 1.00 42.74 111 LYS A O 1
ATOM 816 N N . LEU A 1 112 ? 72.847 68.321 32.293 1.00 43.07 112 LEU A N 1
ATOM 817 C CA . LEU A 1 112 ? 72.609 68.267 33.732 1.00 42.92 112 LEU A CA 1
ATOM 818 C C . LEU A 1 112 ? 71.910 69.516 34.255 1.00 42.70 112 LEU A C 1
ATOM 819 O O . LEU A 1 112 ? 72.250 70.633 33.869 1.00 42.90 112 LEU A O 1
ATOM 824 N N . PHE A 1 113 ? 70.943 69.316 35.145 1.00 41.93 113 PHE A N 1
ATOM 825 C CA . PHE A 1 113 ? 70.243 70.419 35.805 1.00 41.11 113 PHE A CA 1
ATOM 826 C C . PHE A 1 113 ? 70.319 70.259 37.312 1.00 39.94 113 PHE A C 1
ATOM 827 O O . PHE A 1 113 ? 70.183 69.157 37.833 1.00 40.01 113 PHE A O 1
ATOM 835 N N . SER A 1 114 ? 70.511 71.367 38.012 1.00 39.04 114 SER A N 1
ATOM 836 C CA . SER A 1 114 ? 70.512 71.356 39.464 1.00 38.55 114 SER A CA 1
ATOM 837 C C . SER A 1 114 ? 69.075 71.273 39.986 1.00 38.16 114 SER A C 1
ATOM 838 O O . SER A 1 114 ? 68.121 71.264 39.198 1.00 38.04 114 SER A O 1
ATOM 841 N N . SER A 1 115 ? 68.911 71.207 41.305 1.00 37.64 115 SER A N 1
ATOM 842 C CA . SER A 1 115 ? 67.577 71.086 41.890 1.00 37.66 115 SER A CA 1
ATOM 843 C C . SER A 1 115 ? 66.683 72.285 41.570 1.00 38.02 115 SER A C 1
ATOM 844 O O . SER A 1 115 ? 65.462 72.153 41.522 1.00 37.88 115 SER A O 1
ATOM 847 N N . ASN A 1 116 ? 67.293 73.443 41.323 1.00 38.18 116 ASN A N 1
ATOM 848 C CA . ASN A 1 116 ? 66.543 74.641 40.944 1.00 38.38 116 ASN A CA 1
ATOM 849 C C . ASN A 1 116 ? 66.106 74.617 39.465 1.00 38.07 116 ASN A C 1
ATOM 850 O O . ASN A 1 116 ? 65.446 75.543 38.981 1.00 37.95 116 ASN A O 1
ATOM 855 N N . GLY A 1 117 ? 66.484 73.554 38.757 1.00 37.59 117 GLY A N 1
ATOM 856 C CA . GLY A 1 117 ? 66.083 73.360 37.366 1.00 37.11 117 GLY A CA 1
ATOM 857 C C . GLY A 1 117 ? 66.929 74.091 36.345 1.00 37.36 117 GLY A C 1
ATOM 858 O O . GLY A 1 117 ? 66.593 74.121 35.157 1.00 36.85 117 GLY A O 1
ATOM 859 N N . PHE A 1 118 ? 68.032 74.677 36.800 1.00 37.48 118 PHE A N 1
ATOM 860 C CA . PHE A 1 118 ? 68.926 75.398 35.911 1.00 38.22 118 PHE A CA 1
ATOM 861 C C . PHE A 1 118 ? 70.106 74.520 35.527 1.00 38.88 118 PHE A C 1
ATOM 862 O O . PHE A 1 118 ? 70.484 73.617 36.268 1.00 38.96 118 PHE A O 1
ATOM 870 N N . LYS A 1 119 ? 70.644 74.766 34.336 1.00 39.90 119 LYS A N 1
ATOM 871 C CA . LYS A 1 119 ? 71.804 74.051 33.813 1.00 40.90 119 LYS A CA 1
ATOM 872 C C . LYS A 1 119 ? 72.999 74.297 34.722 1.00 41.24 119 LYS A C 1
ATOM 873 O O . LYS A 1 119 ? 73.270 75.436 35.088 1.00 41.77 119 LYS A O 1
ATOM 879 N N . LEU A 1 120 ? 73.695 73.235 35.114 1.00 41.72 120 LEU A N 1
ATOM 880 C CA . LEU A 1 120 ? 74.870 73.374 35.978 1.00 42.40 120 LEU A CA 1
ATOM 881 C C . LEU A 1 120 ? 75.797 74.498 35.516 1.00 42.57 120 LEU A C 1
ATOM 882 O O . LEU A 1 120 ? 76.114 74.598 34.326 1.00 42.80 120 LEU A O 1
ATOM 887 N N . ASP A 1 121 ? 76.243 75.333 36.453 1.00 42.60 121 ASP A N 1
ATOM 888 C CA . ASP A 1 121 ? 77.179 76.407 36.120 1.00 42.72 121 ASP A CA 1
ATOM 889 C C . ASP A 1 121 ? 78.619 75.889 36.086 1.00 42.51 121 ASP A C 1
ATOM 890 O O . ASP A 1 121 ? 78.860 74.701 36.316 1.00 42.55 121 ASP A O 1
ATOM 895 N N . ASP A 1 122 ? 79.564 76.784 35.808 1.00 41.79 122 ASP A N 1
ATOM 896 C CA . ASP A 1 122 ? 80.977 76.426 35.703 1.00 41.47 122 ASP A CA 1
ATOM 897 C C . ASP A 1 122 ? 81.538 75.776 36.973 1.00 41.09 122 ASP A C 1
ATOM 898 O O . ASP A 1 122 ? 82.240 74.766 36.900 1.00 40.74 122 ASP A O 1
ATOM 903 N N . ALA A 1 123 ? 81.216 76.356 38.128 1.00 40.81 123 ALA A N 1
ATOM 904 C CA . ALA A 1 123 ? 81.701 75.859 39.415 1.00 40.37 123 ALA A CA 1
ATOM 905 C C . ALA A 1 123 ? 81.170 74.465 39.752 1.00 40.19 123 ALA A C 1
ATOM 906 O O . ALA A 1 123 ? 81.909 73.621 40.256 1.00 40.18 123 ALA A O 1
ATOM 908 N N . LEU A 1 124 ? 79.893 74.220 39.475 1.00 39.93 124 LEU A N 1
ATOM 909 C CA . LEU A 1 124 ? 79.310 72.898 39.712 1.00 39.97 124 LEU A CA 1
ATOM 910 C C . LEU A 1 124 ? 79.892 71.842 38.768 1.00 39.62 124 LEU A C 1
ATOM 911 O O . LEU A 1 124 ? 80.098 70.697 39.164 1.00 39.17 124 LEU A O 1
ATOM 916 N N . GLU A 1 125 ? 80.172 72.237 37.527 1.00 39.46 125 GLU A N 1
ATOM 917 C CA . GLU A 1 125 ? 80.778 71.333 36.554 1.00 39.64 125 GLU A CA 1
ATOM 918 C C . GLU A 1 125 ? 82.120 70.805 37.055 1.00 39.90 125 GLU A C 1
ATOM 919 O O . GLU A 1 125 ? 82.366 69.597 37.000 1.00 39.99 125 GLU A O 1
ATOM 925 N N . GLU A 1 126 ? 82.969 71.712 37.553 1.00 40.05 126 GLU A N 1
ATOM 926 C CA . GLU A 1 126 ? 84.276 71.357 38.115 1.00 40.22 126 GLU A CA 1
ATOM 927 C C . GLU A 1 126 ? 84.187 70.339 39.246 1.00 40.27 126 GLU A C 1
ATOM 928 O O . GLU A 1 126 ? 85.012 69.429 39.332 1.00 40.37 126 GLU A O 1
ATOM 934 N N . GLU A 1 127 ? 83.212 70.512 40.134 1.00 40.38 127 GLU A N 1
ATOM 935 C CA . GLU A 1 127 ? 83.038 69.580 41.241 1.00 40.85 127 GLU A CA 1
ATOM 936 C C . GLU A 1 127 ? 82.847 68.171 40.707 1.00 40.59 127 GLU A C 1
ATOM 937 O O . GLU A 1 127 ? 83.546 67.243 41.128 1.00 40.67 127 GLU A O 1
ATOM 943 N N . VAL A 1 128 ? 81.941 68.040 39.737 1.00 40.33 128 VAL A N 1
ATOM 944 C CA . VAL A 1 128 ? 81.664 66.772 39.070 1.00 40.08 128 VAL A CA 1
ATOM 945 C C . VAL A 1 128 ? 82.949 66.181 38.489 1.00 40.28 128 VAL A C 1
ATOM 946 O O . VAL A 1 128 ? 83.266 65.014 38.727 1.00 40.42 128 VAL A O 1
ATOM 950 N N . GLU A 1 129 ? 83.690 66.996 37.740 1.00 40.28 129 GLU A N 1
ATOM 951 C CA . GLU A 1 129 ? 84.930 66.549 37.114 1.00 40.60 129 GLU A CA 1
ATOM 952 C C . GLU A 1 129 ? 85.937 66.044 38.141 1.00 40.61 129 GLU A C 1
ATOM 953 O O . GLU A 1 129 ? 86.661 65.079 37.891 1.00 40.76 129 GLU A O 1
ATOM 959 N N . ASP A 1 130 ? 85.983 66.704 39.294 1.00 40.84 130 ASP A N 1
ATOM 960 C CA . ASP A 1 130 ? 86.887 66.303 40.366 1.00 41.19 130 ASP A CA 1
ATOM 961 C C . ASP A 1 130 ? 86.397 65.010 41.009 1.00 40.97 130 ASP A C 1
ATOM 962 O O . ASP A 1 130 ? 87.195 64.172 41.431 1.00 41.13 130 ASP A O 1
ATOM 975 N N . ILE A 1 132 ? 84.463 62.621 39.407 1.00 40.65 132 ILE A N 1
ATOM 976 C CA . ILE A 1 132 ? 84.735 61.607 38.383 1.00 40.14 132 ILE A CA 1
ATOM 977 C C . ILE A 1 132 ? 86.170 61.069 38.477 1.00 40.49 132 ILE A C 1
ATOM 978 O O . ILE A 1 132 ? 86.393 59.861 38.371 1.00 40.85 132 ILE A O 1
ATOM 983 N N . ASP A 1 133 ? 87.126 61.950 38.697 1.00 40.02 133 ASP A N 1
ATOM 984 C CA . ASP A 1 133 ? 88.509 61.538 38.747 1.00 40.02 133 ASP A CA 1
ATOM 985 C C . ASP A 1 133 ? 88.794 60.827 40.049 1.00 39.73 133 ASP A C 1
ATOM 986 O O . ASP A 1 133 ? 89.838 60.250 40.230 1.00 38.62 133 ASP A O 1
ATOM 991 N N . GLY A 1 134 ? 87.816 60.846 40.941 1.00 39.58 134 GLY A N 1
ATOM 992 C CA . GLY A 1 134 ? 87.903 60.110 42.173 1.00 38.91 134 GLY A CA 1
ATOM 993 C C . GLY A 1 134 ? 87.860 58.642 41.888 1.00 38.97 134 GLY A C 1
ATOM 994 O O . GLY A 1 134 ? 87.929 58.232 40.755 1.00 39.24 134 GLY A O 1
ATOM 995 N N . ASP A 1 135 ? 87.752 57.850 42.935 1.00 37.96 135 ASP A N 1
ATOM 996 C CA . ASP A 1 135 ? 87.467 56.438 42.806 1.00 37.39 135 ASP A CA 1
ATOM 997 C C . ASP A 1 135 ? 85.918 56.309 42.683 1.00 34.84 135 ASP A C 1
ATOM 998 O O . ASP A 1 135 ? 85.223 57.253 42.957 1.00 34.15 135 ASP A O 1
ATOM 1003 N N . PHE A 1 136 ? 85.417 55.148 42.283 1.00 35.53 136 PHE A N 1
ATOM 1004 C CA . PHE A 1 136 ? 83.977 54.871 42.199 1.00 35.95 136 PHE A CA 1
ATOM 1005 C C . PHE A 1 136 ? 83.449 54.508 43.572 1.00 36.79 136 PHE A C 1
ATOM 1006 O O . PHE A 1 136 ? 83.930 53.606 44.182 1.00 37.69 136 PHE A O 1
ATOM 1014 N N . ILE A 1 137 ? 82.453 55.223 44.044 1.00 37.62 137 ILE A N 1
ATOM 1015 C CA . ILE A 1 137 ? 82.024 55.109 45.448 1.00 38.11 137 ILE A CA 1
ATOM 1016 C C . ILE A 1 137 ? 80.688 54.414 45.677 1.00 38.83 137 ILE A C 1
ATOM 1017 O O . ILE A 1 137 ? 79.666 54.810 45.125 1.00 40.04 137 ILE A O 1
ATOM 1022 N N . TYR A 1 138 ? 80.711 53.378 46.512 1.00 39.37 138 TYR A N 1
ATOM 1023 C CA . TYR A 1 138 ? 79.517 52.601 46.858 1.00 40.21 138 TYR A CA 1
ATOM 1024 C C . TYR A 1 138 ? 78.871 53.093 48.161 1.00 40.42 138 TYR A C 1
ATOM 1025 O O . TYR A 1 138 ? 79.563 53.317 49.157 1.00 40.78 138 TYR A O 1
ATOM 1034 N N . GLN A 1 139 ? 77.547 53.240 48.162 1.00 40.47 139 GLN A N 1
ATOM 1035 C CA . GLN A 1 139 ? 76.831 53.712 49.353 1.00 40.87 139 GLN A CA 1
ATOM 1036 C C . GLN A 1 139 ? 77.254 52.877 50.564 1.00 40.97 139 GLN A C 1
ATOM 1037 O O . GLN A 1 139 ? 76.951 51.689 50.627 1.00 41.11 139 GLN A O 1
ATOM 1043 N N . PRO A 1 140 ? 77.929 53.514 51.540 1.00 41.32 140 PRO A N 1
ATOM 1044 C CA . PRO A 1 140 ? 78.605 52.854 52.674 1.00 41.28 140 PRO A CA 1
ATOM 1045 C C . PRO A 1 140 ? 77.709 52.047 53.618 1.00 41.50 140 PRO A C 1
ATOM 1046 O O . PRO A 1 140 ? 78.203 51.167 54.333 1.00 41.38 140 PRO A O 1
ATOM 1050 N N . GLN A 1 141 ? 76.415 52.354 53.634 1.00 41.52 141 GLN A N 1
ATOM 1051 C CA . GLN A 1 141 ? 75.463 51.662 54.500 1.00 41.34 141 GLN A CA 1
ATOM 1052 C C . GLN A 1 141 ? 74.629 50.668 53.699 1.00 41.91 141 GLN A C 1
ATOM 1053 O O . GLN A 1 141 ? 73.546 50.260 54.139 1.00 41.62 141 GLN A O 1
ATOM 1059 N N . PHE A 1 142 ? 75.124 50.312 52.512 1.00 42.18 142 PHE A N 1
ATOM 1060 C CA . PHE A 1 142 ? 74.428 49.400 51.597 1.00 42.75 142 PHE A CA 1
ATOM 1061 C C . PHE A 1 142 ? 73.007 49.844 51.242 1.00 42.42 142 PHE A C 1
ATOM 1062 O O . PHE A 1 142 ? 72.136 49.011 50.969 1.00 42.50 142 PHE A O 1
ATOM 1070 N N . LYS A 1 143 ? 72.794 51.159 51.234 1.00 41.88 143 LYS A N 1
ATOM 1071 C CA . LYS A 1 143 ? 71.499 51.752 50.903 1.00 41.87 143 LYS A CA 1
ATOM 1072 C C . LYS A 1 143 ? 71.479 52.166 49.438 1.00 41.10 143 LYS A C 1
ATOM 1073 O O . LYS A 1 143 ? 71.679 53.335 49.106 1.00 41.76 143 LYS A O 1
ATOM 1079 N N . PHE A 1 144 ? 71.234 51.204 48.560 1.00 39.95 144 PHE A N 1
ATOM 1080 C CA . PHE A 1 144 ? 71.334 51.461 47.129 1.00 39.48 144 PHE A CA 1
ATOM 1081 C C . PHE A 1 144 ? 70.045 51.967 46.496 1.00 39.00 144 PHE A C 1
ATOM 1082 O O . PHE A 1 144 ? 68.948 51.651 46.954 1.00 39.10 144 PHE A O 1
ATOM 1090 N N . GLY A 1 145 ? 70.191 52.760 45.441 1.00 38.33 145 GLY A N 1
ATOM 1091 C CA . GLY A 1 145 ? 69.046 53.376 44.785 1.00 37.93 145 GLY A CA 1
ATOM 1092 C C . GLY A 1 145 ? 68.162 52.443 43.975 1.00 37.61 145 GLY A C 1
ATOM 1093 O O . GLY A 1 145 ? 68.602 51.386 43.496 1.00 37.37 145 GLY A O 1
ATOM 1094 N N . SER A 1 146 ? 66.904 52.848 43.839 1.00 36.82 146 SER A N 1
ATOM 1095 C CA . SER A 1 146 ? 65.931 52.139 43.032 1.00 37.36 146 SER A CA 1
ATOM 1096 C C . SER A 1 146 ? 65.760 52.853 41.691 1.00 37.23 146 SER A C 1
ATOM 1097 O O . SER A 1 146 ? 66.291 53.941 41.484 1.00 36.69 146 SER A O 1
ATOM 1100 N N . TYR A 1 147 ? 65.037 52.213 40.777 1.00 37.05 147 TYR A N 1
ATOM 1101 C CA . TYR A 1 147 ? 64.745 52.774 39.468 1.00 36.75 147 TYR A CA 1
ATOM 1102 C C . TYR A 1 147 ? 63.265 52.560 39.205 1.00 37.66 147 TYR A C 1
ATOM 1103 O O . TYR A 1 147 ? 62.763 51.441 39.324 1.00 37.65 147 TYR A O 1
ATOM 1112 N N . LYS A 1 148 ? 62.565 53.638 38.878 1.00 37.94 148 LYS A N 1
ATOM 1113 C CA . LYS A 1 148 ? 61.151 53.552 38.533 1.00 38.93 148 LYS A CA 1
ATOM 1114 C C . LYS A 1 148 ? 60.921 54.324 37.242 1.00 38.96 148 LYS A C 1
ATOM 1115 O O . LYS A 1 148 ? 61.660 55.282 36.936 1.00 39.95 148 LYS A O 1
ATOM 1121 N N . ILE A 1 149 ? 59.989 53.822 36.440 1.00 38.08 149 ILE A N 1
ATOM 1122 C CA . ILE A 1 149 ? 59.565 54.473 35.208 1.00 38.33 149 ILE A CA 1
ATOM 1123 C C . ILE A 1 149 ? 58.259 55.160 35.542 1.00 37.94 149 ILE A C 1
ATOM 1124 O O . ILE A 1 149 ? 57.363 54.525 36.090 1.00 37.79 149 ILE A O 1
ATOM 1129 N N . LEU A 1 150 ? 58.159 56.454 35.248 1.00 37.96 150 LEU A N 1
ATOM 1130 C CA . LEU A 1 150 ? 56.919 57.184 35.494 1.00 37.90 150 LEU A CA 1
ATOM 1131 C C . LEU A 1 150 ? 55.951 56.982 34.331 1.00 37.99 150 LEU A C 1
ATOM 1132 O O . LEU A 1 150 ? 56.285 57.235 33.177 1.00 38.06 150 LEU A O 1
ATOM 1137 N N . ALA A 1 151 ? 54.756 56.506 34.636 1.00 38.55 151 ALA A N 1
ATOM 1138 C CA . ALA A 1 151 ? 53.748 56.332 33.600 1.00 39.35 151 ALA A CA 1
ATOM 1139 C C . ALA A 1 151 ? 53.215 57.690 33.122 1.00 39.54 151 ALA A C 1
ATOM 1140 O O . ALA A 1 151 ? 53.109 58.639 33.906 1.00 38.93 151 ALA A O 1
ATOM 1142 N N . ASN A 1 152 ? 52.902 57.780 31.830 1.00 40.46 152 ASN A N 1
ATOM 1143 C CA . ASN A 1 152 ? 52.325 58.999 31.253 1.00 40.49 152 ASN A CA 1
ATOM 1144 C C . ASN A 1 152 ? 53.168 60.185 31.716 1.00 40.22 152 ASN A C 1
ATOM 1145 O O . ASN A 1 152 ? 52.651 61.200 32.176 1.00 39.60 152 ASN A O 1
ATOM 1150 N N . ALA A 1 153 ? 54.481 60.041 31.561 1.00 40.82 153 ALA A N 1
ATOM 1151 C CA . ALA A 1 153 ? 55.452 60.962 32.142 1.00 40.51 153 ALA A CA 1
ATOM 1152 C C . ALA A 1 153 ? 55.229 62.444 31.826 1.00 40.99 153 ALA A C 1
ATOM 1153 O O . ALA A 1 153 ? 55.509 63.313 32.658 1.00 40.82 153 ALA A O 1
ATOM 1155 N N . ILE A 1 154 ? 54.687 62.728 30.645 1.00 40.95 154 ILE A N 1
ATOM 1156 C CA . ILE A 1 154 ? 54.589 64.105 30.171 1.00 40.71 154 ILE A CA 1
ATOM 1157 C C . ILE A 1 154 ? 53.311 64.835 30.579 1.00 40.06 154 ILE A C 1
ATOM 1158 O O . ILE A 1 154 ? 53.202 66.048 30.414 1.00 39.59 154 ILE A O 1
ATOM 1163 N N . ASP A 1 155 ? 52.362 64.102 31.144 1.00 40.24 155 ASP A N 1
ATOM 1164 C CA . ASP A 1 155 ? 51.075 64.678 31.515 1.00 39.73 155 ASP A CA 1
ATOM 1165 C C . ASP A 1 155 ? 51.153 65.940 32.382 1.00 39.49 155 ASP A C 1
ATOM 1166 O O . ASP A 1 155 ? 50.431 66.905 32.128 1.00 39.13 155 ASP A O 1
ATOM 1171 N N . GLU A 1 156 ? 52.017 65.943 33.396 1.00 39.50 156 GLU A N 1
ATOM 1172 C CA . GLU A 1 156 ? 52.115 67.107 34.294 1.00 39.85 156 GLU A CA 1
ATOM 1173 C C . GLU A 1 156 ? 52.604 68.344 33.549 1.00 38.31 156 GLU A C 1
ATOM 1174 O O . GLU A 1 156 ? 52.094 69.447 33.740 1.00 37.72 156 GLU A O 1
ATOM 1180 N N . TYR A 1 157 ? 53.592 68.143 32.691 1.00 37.60 157 TYR A N 1
ATOM 1181 C CA . TYR A 1 157 ? 54.117 69.214 31.872 1.00 37.45 157 TYR A CA 1
ATOM 1182 C C . TYR A 1 157 ? 53.008 69.797 30.993 1.00 37.40 157 TYR A C 1
ATOM 1183 O O . TYR A 1 157 ? 52.769 71.011 31.000 1.00 36.80 157 TYR A O 1
ATOM 1192 N N . ILE A 1 158 ? 52.317 68.919 30.263 1.00 37.21 158 ILE A N 1
ATOM 1193 C CA . ILE A 1 158 ? 51.251 69.332 29.353 1.00 37.35 158 ILE A CA 1
ATOM 1194 C C . ILE A 1 158 ? 50.123 70.057 30.084 1.00 37.76 158 ILE A C 1
ATOM 1195 O O . ILE A 1 158 ? 49.658 71.103 29.638 1.00 37.64 158 ILE A O 1
ATOM 1200 N N . GLU A 1 159 ? 49.725 69.531 31.236 1.00 38.22 159 GLU A N 1
ATOM 1201 C CA . GLU A 1 159 ? 48.655 70.146 32.011 1.00 39.70 159 GLU A CA 1
ATOM 1202 C C . GLU A 1 159 ? 49.061 71.519 32.561 1.00 39.66 159 GLU A C 1
ATOM 1203 O O . GLU A 1 159 ? 48.239 72.438 32.621 1.00 39.93 159 GLU A O 1
ATOM 1209 N N . SER A 1 160 ? 50.329 71.662 32.937 1.00 39.62 160 SER A N 1
ATOM 1210 C CA . SER A 1 160 ? 50.834 72.933 33.456 1.00 40.28 160 SER A CA 1
ATOM 1211 C C . SER A 1 160 ? 50.760 74.037 32.397 1.00 40.25 160 SER A C 1
ATOM 1212 O O . SER A 1 160 ? 50.244 75.126 32.653 1.00 39.74 160 SER A O 1
ATOM 1215 N N . ILE A 1 161 ? 51.256 73.736 31.200 1.00 40.67 161 ILE A N 1
ATOM 1216 C CA . ILE A 1 161 ? 51.195 74.670 30.082 1.00 41.11 161 ILE A CA 1
ATOM 1217 C C . ILE A 1 161 ? 49.753 74.955 29.666 1.00 41.67 161 ILE A C 1
ATOM 1218 O O . ILE A 1 161 ? 49.439 76.053 29.206 1.00 42.12 161 ILE A O 1
ATOM 1223 N N . TYR A 1 162 ? 48.876 73.971 29.841 1.00 41.99 162 TYR A N 1
ATOM 1224 C CA . TYR A 1 162 ? 47.482 74.124 29.456 1.00 42.12 162 TYR A CA 1
ATOM 1225 C C . TYR A 1 162 ? 46.708 75.022 30.416 1.00 42.96 162 TYR A C 1
ATOM 1226 O O . TYR A 1 162 ? 45.978 75.910 29.977 1.00 43.16 162 TYR A O 1
ATOM 1235 N N . SER A 1 163 ? 46.856 74.793 31.721 1.00 43.52 163 SER A N 1
ATOM 1236 C CA . SER A 1 163 ? 46.195 75.638 32.717 1.00 44.07 163 SER A CA 1
ATOM 1237 C C . SER A 1 163 ? 46.533 77.106 32.477 1.00 44.31 163 SER A C 1
ATOM 1238 O O . SER A 1 163 ? 45.673 77.981 32.589 1.00 44.41 163 SER A O 1
ATOM 1241 N N . ARG A 1 164 ? 47.793 77.361 32.140 1.00 44.50 164 ARG A N 1
ATOM 1242 C CA . ARG A 1 164 ? 48.287 78.708 31.898 1.00 45.03 164 ARG A CA 1
ATOM 1243 C C . ARG A 1 164 ? 47.670 79.348 30.652 1.00 44.96 164 ARG A C 1
ATOM 1244 O O . ARG A 1 164 ? 47.080 80.429 30.730 1.00 44.88 164 ARG A O 1
ATOM 1252 N N . PHE A 1 165 ? 47.773 78.659 29.516 1.00 45.05 165 PHE A N 1
ATOM 1253 C CA . PHE A 1 165 ? 47.392 79.241 28.231 1.00 45.33 165 PHE A CA 1
ATOM 1254 C C . PHE A 1 165 ? 46.017 78.901 27.666 1.00 45.05 165 PHE A C 1
ATOM 1255 O O . PHE A 1 165 ? 45.571 79.548 26.721 1.00 45.40 165 PHE A O 1
ATOM 1263 N N . ALA A 1 166 ? 45.350 77.902 28.235 1.00 44.56 166 ALA A N 1
ATOM 1264 C CA . ALA A 1 166 ? 44.055 77.440 27.722 1.00 44.23 166 ALA A CA 1
ATOM 1265 C C . ALA A 1 166 ? 43.165 78.553 27.158 1.00 44.09 166 ALA A C 1
ATOM 1266 O O . ALA A 1 166 ? 42.529 78.385 26.113 1.00 44.00 166 ALA A O 1
ATOM 1268 N N . LYS A 1 167 ? 43.147 79.697 27.836 1.00 43.69 167 LYS A N 1
ATOM 1269 C CA . LYS A 1 167 ? 42.258 80.789 27.461 1.00 43.31 167 LYS A CA 1
ATOM 1270 C C . LYS A 1 167 ? 42.897 81.841 26.555 1.00 42.97 167 LYS A C 1
ATOM 1271 O O . LYS A 1 167 ? 42.196 82.544 25.829 1.00 43.14 167 LYS A O 1
ATOM 1277 N N . PHE A 1 168 ? 44.222 81.942 26.595 1.00 42.52 168 PHE A N 1
ATOM 1278 C CA . PHE A 1 168 ? 44.953 82.818 25.680 1.00 42.09 168 PHE A CA 1
ATOM 1279 C C . PHE A 1 168 ? 44.857 82.289 24.250 1.00 41.46 168 PHE A C 1
ATOM 1280 O O . PHE A 1 168 ? 44.668 83.053 23.307 1.00 41.56 168 PHE A O 1
ATOM 1288 N N . VAL A 1 169 ? 44.985 80.972 24.107 1.00 40.94 169 VAL A N 1
ATOM 1289 C CA . VAL A 1 169 ? 45.084 80.323 22.803 1.00 40.36 169 VAL A CA 1
ATOM 1290 C C . VAL A 1 169 ? 43.742 80.049 22.141 1.00 40.50 169 VAL A C 1
ATOM 1291 O O . VAL A 1 169 ? 42.863 79.412 22.719 1.00 40.47 169 VAL A O 1
ATOM 1295 N N . ASN A 1 170 ? 43.609 80.517 20.907 1.00 40.71 170 ASN A N 1
ATOM 1296 C CA . ASN A 1 170 ? 42.415 80.289 20.106 1.00 41.13 170 ASN A CA 1
ATOM 1297 C C . ASN A 1 170 ? 42.830 80.396 18.647 1.00 41.14 170 ASN A C 1
ATOM 1298 O O . ASN A 1 170 ? 42.284 81.193 17.879 1.00 41.18 170 ASN A O 1
ATOM 1303 N N . TYR A 1 171 ? 43.846 79.620 18.288 1.00 41.33 171 TYR A N 1
ATOM 1304 C CA . TYR A 1 171 ? 44.403 79.672 16.947 1.00 41.39 171 TYR A CA 1
ATOM 1305 C C . TYR A 1 171 ? 43.641 78.776 15.976 1.00 41.24 171 TYR A C 1
ATOM 1306 O O . TYR A 1 171 ? 43.448 77.584 16.232 1.00 40.93 171 TYR A O 1
ATOM 1315 N N . LYS A 1 172 ? 43.237 79.359 14.850 1.00 40.93 172 LYS A N 1
ATOM 1316 C CA . LYS A 1 172 ? 42.436 78.653 13.859 1.00 41.41 172 LYS A CA 1
ATOM 1317 C C . LYS A 1 172 ? 43.178 78.353 12.553 1.00 41.03 172 LYS A C 1
ATOM 1318 O O . LYS A 1 172 ? 42.621 77.731 11.650 1.00 41.59 172 LYS A O 1
ATOM 1324 N N . GLY A 1 173 ? 44.431 78.777 12.453 1.00 40.37 173 GLY A N 1
ATOM 1325 C CA . GLY A 1 173 ? 45.210 78.535 11.240 1.00 39.93 173 GLY A CA 1
ATOM 1326 C C . GLY A 1 173 ? 45.750 77.119 11.134 1.00 39.59 173 GLY A C 1
ATOM 1327 O O . GLY A 1 173 ? 45.695 76.346 12.094 1.00 39.43 173 GLY A O 1
ATOM 1328 N N . LYS A 1 174 ? 46.270 76.779 9.958 1.00 39.37 174 LYS A N 1
ATOM 1329 C CA . LYS A 1 174 ? 46.860 75.462 9.724 1.00 39.51 174 LYS A CA 1
ATOM 1330 C C . LYS A 1 174 ? 48.357 75.478 10.004 1.00 39.27 174 LYS A C 1
ATOM 1331 O O . LYS A 1 174 ? 49.103 76.206 9.351 1.00 39.75 174 LYS A O 1
ATOM 1337 N N . VAL A 1 175 ? 48.794 74.652 10.950 1.00 39.15 175 VAL A N 1
ATOM 1338 C CA . VAL A 1 175 ? 50.205 74.610 11.348 1.00 39.12 175 VAL A CA 1
ATOM 1339 C C . VAL A 1 175 ? 50.902 73.321 10.907 1.00 39.34 175 VAL A C 1
ATOM 1340 O O . VAL A 1 175 ? 50.344 72.234 11.024 1.00 39.49 175 VAL A O 1
ATOM 1344 N N . VAL A 1 176 ? 52.130 73.453 10.413 1.00 39.37 176 VAL A N 1
ATOM 1345 C CA . VAL A 1 176 ? 52.968 72.295 10.113 1.00 39.01 176 VAL A CA 1
ATOM 1346 C C . VAL A 1 176 ? 54.061 72.185 11.185 1.00 39.09 176 VAL A C 1
ATOM 1347 O O . VAL A 1 176 ? 54.774 73.160 11.472 1.00 38.41 176 VAL A O 1
ATOM 1351 N N . VAL A 1 177 ? 54.157 71.009 11.803 1.00 38.97 177 VAL A N 1
ATOM 1352 C CA . VAL A 1 177 ? 55.136 70.789 12.860 1.00 39.22 177 VAL A CA 1
ATOM 1353 C C . VAL A 1 177 ? 56.212 69.783 12.451 1.00 39.72 177 VAL A C 1
ATOM 1354 O O . VAL A 1 177 ? 55.917 68.712 11.906 1.00 39.74 177 VAL A O 1
ATOM 1358 N N . ASP A 1 178 ? 57.467 70.162 12.685 1.00 39.86 178 ASP A N 1
ATOM 1359 C CA . ASP A 1 178 ? 58.606 69.301 12.413 1.00 39.71 178 ASP A CA 1
ATOM 1360 C C . ASP A 1 178 ? 59.256 69.020 13.758 1.00 39.81 178 ASP A C 1
ATOM 1361 O O . ASP A 1 178 ? 59.831 69.913 14.365 1.00 40.02 178 ASP A O 1
ATOM 1366 N N . CYS A 1 179 ? 59.135 67.787 14.241 1.00 40.27 179 CYS A N 1
ATOM 1367 C CA . CYS A 1 179 ? 59.680 67.432 15.552 1.00 40.20 179 CYS A CA 1
ATOM 1368 C C . CYS A 1 179 ? 61.058 66.791 15.444 1.00 39.64 179 CYS A C 1
ATOM 1369 O O . CYS A 1 179 ? 61.569 66.245 16.426 1.00 39.83 179 CYS A O 1
ATOM 1372 N N . ALA A 1 180 ? 61.635 66.824 14.245 1.00 38.38 180 ALA A N 1
ATOM 1373 C CA . ALA A 1 180 ? 63.000 66.344 14.023 1.00 37.41 180 ALA A CA 1
ATOM 1374 C C . ALA A 1 180 ? 63.187 64.852 14.324 1.00 37.18 180 ALA A C 1
ATOM 1375 O O . ALA A 1 180 ? 64.307 64.413 14.603 1.00 36.66 180 ALA A O 1
ATOM 1377 N N . HIS A 1 181 ? 62.101 64.081 14.266 1.00 35.98 181 HIS A N 1
ATOM 1378 C CA . HIS A 1 181 ? 62.136 62.687 14.702 1.00 35.77 181 HIS A CA 1
ATOM 1379 C C . HIS A 1 181 ? 62.778 62.628 16.095 1.00 36.25 181 HIS A C 1
ATOM 1380 O O . HIS A 1 181 ? 63.369 61.610 16.478 1.00 35.87 181 HIS A O 1
ATOM 1387 N N . GLY A 1 182 ? 62.657 63.732 16.838 1.00 36.64 182 GLY A N 1
ATOM 1388 C CA . GLY A 1 182 ? 63.286 63.883 18.148 1.00 36.67 182 GLY A CA 1
ATOM 1389 C C . GLY A 1 182 ? 62.366 63.676 19.342 1.00 37.71 182 GLY A C 1
ATOM 1390 O O . GLY A 1 182 ? 61.285 63.101 19.220 1.00 37.49 182 GLY A O 1
ATOM 1391 N N . ALA A 1 183 ? 62.826 64.125 20.505 1.00 38.11 183 ALA A N 1
ATOM 1392 C CA . ALA A 1 183 ? 62.111 63.953 21.767 1.00 39.01 183 ALA A CA 1
ATOM 1393 C C . ALA A 1 183 ? 60.699 64.531 21.779 1.00 39.58 183 ALA A C 1
ATOM 1394 O O . ALA A 1 183 ? 59.868 64.102 22.573 1.00 39.92 183 ALA A O 1
ATOM 1396 N N . ALA A 1 184 ? 60.432 65.510 20.917 1.00 40.15 184 ALA A N 1
ATOM 1397 C CA . ALA A 1 184 ? 59.106 66.126 20.855 1.00 40.17 184 ALA A CA 1
ATOM 1398 C C . ALA A 1 184 ? 58.107 65.310 20.034 1.00 40.85 184 ALA A C 1
ATOM 1399 O O . ALA A 1 184 ? 56.906 65.601 20.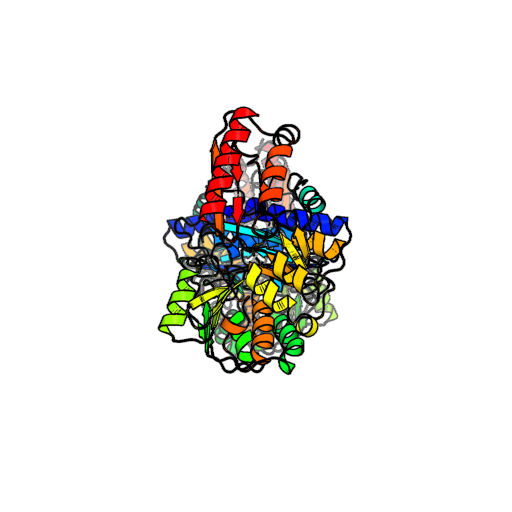051 1.00 40.75 184 ALA A O 1
ATOM 1401 N N . SER A 1 185 ? 58.598 64.307 19.304 1.00 41.33 185 SER A N 1
ATOM 1402 C CA . SER A 1 185 ? 57.720 63.435 18.515 1.00 41.86 185 SER A CA 1
ATOM 1403 C C . SER A 1 185 ? 56.619 62.895 19.416 1.00 41.80 185 SER A C 1
ATOM 1404 O O . SER A 1 185 ? 56.895 62.378 20.496 1.00 41.31 185 SER A O 1
ATOM 1407 N N . HIS A 1 186 ? 55.375 63.077 18.985 1.00 42.23 186 HIS A N 1
ATOM 1408 C CA . HIS A 1 186 ? 54.199 62.627 19.734 1.00 43.22 186 HIS A CA 1
ATOM 1409 C C . HIS A 1 186 ? 53.848 63.529 20.913 1.00 43.13 186 HIS A C 1
ATOM 1410 O O . HIS A 1 186 ? 52.679 63.868 21.107 1.00 43.19 186 HIS A O 1
ATOM 1417 N N . ASN A 1 187 ? 54.860 63.909 21.692 1.00 43.17 187 ASN A N 1
ATOM 1418 C CA . ASN A 1 187 ? 54.673 64.790 22.843 1.00 43.61 187 ASN A CA 1
ATOM 1419 C C . ASN A 1 187 ? 54.073 66.137 22.438 1.00 43.56 187 ASN A C 1
ATOM 1420 O O . ASN A 1 187 ? 53.024 66.548 22.956 1.00 43.67 187 ASN A O 1
ATOM 1425 N N . PHE A 1 188 ? 54.708 66.784 21.465 1.00 42.91 188 PHE A N 1
ATOM 1426 C CA . PHE A 1 188 ? 54.269 68.090 20.981 1.00 42.48 188 PHE A CA 1
ATOM 1427 C C . PHE A 1 188 ? 52.870 67.999 20.378 1.00 42.52 188 PHE A C 1
ATOM 1428 O O . PHE A 1 188 ? 52.032 68.881 20.583 1.00 42.62 188 PHE A O 1
ATOM 1436 N N . GLU A 1 189 ? 52.618 66.917 19.652 1.00 42.31 189 GLU A N 1
ATOM 1437 C CA . GLU A 1 189 ? 51.294 66.664 19.093 1.00 42.43 189 GLU A CA 1
ATOM 1438 C C . GLU A 1 189 ? 50.239 66.532 20.200 1.00 42.17 189 GLU A C 1
ATOM 1439 O O . GLU A 1 189 ? 49.111 67.028 20.069 1.00 42.05 189 GLU A O 1
ATOM 1445 N N . ALA A 1 190 ? 50.611 65.864 21.290 1.00 41.50 190 ALA A N 1
ATOM 1446 C CA . ALA A 1 190 ? 49.710 65.699 22.422 1.00 41.29 190 ALA A CA 1
ATOM 1447 C C . ALA A 1 190 ? 49.372 67.055 23.049 1.00 40.98 190 ALA A C 1
ATOM 1448 O O . ALA A 1 190 ? 48.226 67.296 23.432 1.00 40.96 190 ALA A O 1
ATOM 1450 N N . LEU A 1 191 ? 50.372 67.929 23.147 1.00 40.24 191 LEU A N 1
ATOM 1451 C CA . LEU A 1 191 ? 50.193 69.266 23.719 1.00 40.01 191 LEU A CA 1
ATOM 1452 C C . LEU A 1 191 ? 49.348 70.136 22.799 1.00 40.11 191 LEU A C 1
ATOM 1453 O O . LEU A 1 191 ? 48.414 70.810 23.249 1.00 39.96 191 LEU A O 1
ATOM 1458 N N . LEU A 1 192 ? 49.671 70.100 21.508 1.00 40.06 192 LEU A N 1
ATOM 1459 C CA . LEU A 1 192 ? 48.902 70.818 20.500 1.00 40.49 192 LEU A CA 1
ATOM 1460 C C . LEU A 1 192 ? 47.461 70.337 20.453 1.00 40.89 192 LEU A C 1
ATOM 1461 O O . LEU A 1 192 ? 46.562 71.120 20.165 1.00 41.83 192 LEU A O 1
ATOM 1466 N N . ASP A 1 193 ? 47.243 69.046 20.696 1.00 41.46 193 ASP A N 1
ATOM 1467 C CA . ASP A 1 193 ? 45.880 68.503 20.745 1.00 42.08 193 ASP A CA 1
ATOM 1468 C C . ASP A 1 193 ? 45.048 69.160 21.849 1.00 42.02 193 ASP A C 1
ATOM 1469 O O . ASP A 1 193 ? 43.860 69.432 21.664 1.00 41.97 193 ASP A O 1
ATOM 1474 N N . LYS A 1 194 ? 45.680 69.425 22.991 1.00 42.03 194 LYS A N 1
ATOM 1475 C CA . LYS A 1 194 ? 44.995 70.055 24.122 1.00 42.05 194 LYS A CA 1
ATOM 1476 C C . LYS A 1 194 ? 44.269 71.354 23.752 1.00 41.56 194 LYS A C 1
ATOM 1477 O O . LYS A 1 194 ? 43.219 71.672 24.315 1.00 40.89 194 LYS A O 1
ATOM 1483 N N . PHE A 1 195 ? 44.829 72.083 22.789 1.00 41.43 195 PHE A N 1
ATOM 1484 C CA . PHE A 1 195 ? 44.298 73.377 22.374 1.00 41.23 195 PHE A CA 1
ATOM 1485 C C . PHE A 1 195 ? 43.487 73.278 21.085 1.00 41.62 195 PHE A C 1
ATOM 1486 O O . PHE A 1 195 ? 43.087 74.300 20.515 1.00 41.77 195 PHE A O 1
ATOM 1494 N N . GLY A 1 196 ? 43.256 72.051 20.624 1.00 41.76 196 GLY A N 1
ATOM 1495 C CA . GLY A 1 196 ? 42.514 71.822 19.383 1.00 42.14 196 GLY A CA 1
ATOM 1496 C C . GLY A 1 196 ? 43.141 72.519 18.185 1.00 42.32 196 GLY A C 1
ATOM 1497 O O . GLY A 1 196 ? 42.448 73.161 17.396 1.00 42.53 196 GLY A O 1
ATOM 1498 N N . ILE A 1 197 ? 44.458 72.406 18.059 1.00 42.43 197 ILE A N 1
ATOM 1499 C CA . ILE A 1 197 ? 45.183 73.023 16.949 1.00 42.72 197 ILE A CA 1
ATOM 1500 C C . ILE A 1 197 ? 45.088 72.182 15.671 1.00 43.27 197 ILE A C 1
ATOM 1501 O O . ILE A 1 197 ? 45.109 70.948 15.722 1.00 43.66 197 ILE A O 1
ATOM 1506 N N . ASN A 1 198 ? 44.953 72.857 14.532 1.00 43.69 198 ASN A N 1
ATOM 1507 C CA . ASN A 1 198 ? 44.933 72.190 13.226 1.00 44.26 198 ASN A CA 1
ATOM 1508 C C . ASN A 1 198 ? 46.360 72.085 12.687 1.00 44.14 198 ASN A C 1
ATOM 1509 O O . ASN A 1 198 ? 46.919 73.068 12.203 1.00 44.17 198 ASN A O 1
ATOM 1514 N N . TYR A 1 199 ? 46.944 70.893 12.765 1.00 44.30 199 TYR A N 1
ATOM 1515 C CA . TYR A 1 199 ? 48.346 70.718 12.391 1.00 44.27 199 TYR A CA 1
ATOM 1516 C C . TYR A 1 199 ? 48.639 69.463 11.564 1.00 44.27 199 TYR A C 1
ATOM 1517 O O . TYR A 1 199 ? 47.870 68.506 11.569 1.00 44.08 199 TYR A O 1
ATOM 1526 N N . VAL A 1 200 ? 49.800 69.466 10.911 1.00 44.70 200 VAL A N 1
ATOM 1527 C CA . VAL A 1 200 ? 50.304 68.324 10.153 1.00 44.71 200 VAL A CA 1
ATOM 1528 C C . VAL A 1 200 ? 51.738 68.031 10.592 1.00 44.82 200 VAL A C 1
ATOM 1529 O O . VAL A 1 200 ? 52.584 68.928 10.601 1.00 45.11 200 VAL A O 1
ATOM 1533 N N . SER A 1 201 ? 52.005 66.782 10.968 1.00 44.87 201 SER A N 1
ATOM 1534 C CA . SER A 1 201 ? 53.349 66.356 11.380 1.00 44.90 201 SER A CA 1
ATOM 1535 C C . SER A 1 201 ? 54.161 65.845 10.193 1.00 44.47 201 SER A C 1
ATOM 1536 O O . SER A 1 201 ? 53.670 65.042 9.403 1.00 44.81 201 SER A O 1
ATOM 1539 N N . ILE A 1 202 ? 55.410 66.285 10.077 1.00 43.95 202 ILE A N 1
ATOM 1540 C CA . ILE A 1 202 ? 56.249 65.838 8.965 1.00 43.26 202 ILE A CA 1
ATOM 1541 C C . ILE A 1 202 ? 57.518 65.083 9.387 1.00 43.43 202 ILE A C 1
ATOM 1542 O O . ILE A 1 202 ? 58.238 64.558 8.543 1.00 43.59 202 ILE A O 1
ATOM 1547 N N . ALA A 1 203 ? 57.806 65.051 10.686 1.00 43.19 203 ALA A N 1
ATOM 1548 C CA . ALA A 1 203 ? 58.975 64.336 11.186 1.00 42.79 203 ALA A CA 1
ATOM 1549 C C . ALA A 1 203 ? 58.802 63.922 12.644 1.00 42.89 203 ALA A C 1
ATOM 1550 O O . ALA A 1 203 ? 59.522 64.386 13.529 1.00 43.07 203 ALA A O 1
ATOM 1552 N N . SER A 1 204 ? 57.810 63.071 12.885 1.00 43.08 204 SER A N 1
ATOM 1553 C CA . SER A 1 204 ? 57.584 62.496 14.207 1.00 42.90 204 SER A CA 1
ATOM 1554 C C . SER A 1 204 ? 57.502 60.972 14.073 1.00 42.42 204 SER A C 1
ATOM 1555 O O . SER A 1 204 ? 56.578 60.334 14.583 1.00 41.99 204 SER A O 1
ATOM 1558 N N . ASN A 1 205 ? 58.484 60.403 13.376 1.00 41.65 205 ASN A N 1
ATOM 1559 C CA . ASN A 1 205 ? 58.553 58.962 13.153 1.00 41.53 205 ASN A CA 1
ATOM 1560 C C . ASN A 1 205 ? 59.945 58.427 13.504 1.00 41.04 205 ASN A C 1
ATOM 1561 O O . ASN A 1 205 ? 60.662 57.939 12.634 1.00 41.03 205 ASN A O 1
ATOM 1566 N N . PRO A 1 206 ? 60.337 58.534 14.788 1.00 40.63 206 PRO A N 1
ATOM 1567 C CA . PRO A 1 206 ? 61.668 58.116 15.216 1.00 40.51 206 PRO A CA 1
ATOM 1568 C C . PRO A 1 206 ? 61.935 56.616 15.079 1.00 40.58 206 PRO A C 1
ATOM 1569 O O . PRO A 1 206 ? 61.052 55.801 15.343 1.00 40.52 206 PRO A O 1
ATOM 1573 N N . ASP A 1 207 ? 63.138 56.270 14.629 1.00 40.16 207 ASP A N 1
ATOM 1574 C CA . ASP A 1 207 ? 63.567 54.875 14.547 1.00 40.55 207 ASP A CA 1
ATOM 1575 C C . ASP A 1 207 ? 64.953 54.704 15.181 1.00 40.78 207 ASP A C 1
ATOM 1576 O O . ASP A 1 207 ? 65.635 53.699 14.957 1.00 40.96 207 ASP A O 1
ATOM 1581 N N . GLY A 1 208 ? 65.368 55.706 15.954 1.00 40.95 208 GLY A N 1
ATOM 1582 C CA . GLY A 1 208 ? 66.634 55.654 16.679 1.00 40.94 208 GLY A CA 1
ATOM 1583 C C . GLY A 1 208 ? 67.851 56.080 15.882 1.00 41.16 208 GLY A C 1
ATOM 1584 O O . GLY A 1 208 ? 68.938 56.215 16.446 1.00 41.70 208 GLY A O 1
ATOM 1585 N N . LEU A 1 209 ? 67.693 56.271 14.572 1.00 40.72 209 LEU A N 1
ATOM 1586 C CA . LEU A 1 209 ? 68.817 56.718 13.737 1.00 40.76 209 LEU A CA 1
ATOM 1587 C C . LEU A 1 209 ? 68.508 57.918 12.841 1.00 40.20 209 LEU A C 1
ATOM 1588 O O . LEU A 1 209 ? 69.361 58.351 12.070 1.00 40.92 209 LEU A O 1
ATOM 1593 N N . ASN A 1 210 ? 67.307 58.469 12.952 1.00 39.52 210 ASN A N 1
ATOM 1594 C CA . ASN A 1 210 ? 66.894 59.545 12.056 1.00 38.73 210 ASN A CA 1
ATOM 1595 C C . ASN A 1 210 ? 66.703 60.910 12.728 1.00 38.35 210 ASN A C 1
ATOM 1596 O O . ASN A 1 210 ? 66.186 61.844 12.122 1.00 37.96 210 ASN A O 1
ATOM 1601 N N . ILE A 1 211 ? 67.136 61.029 13.977 1.00 38.68 211 ILE A N 1
ATOM 1602 C CA . ILE A 1 211 ? 67.012 62.295 14.701 1.00 38.91 211 ILE A CA 1
ATOM 1603 C C . ILE A 1 211 ? 67.804 63.392 13.991 1.00 38.14 211 ILE A C 1
ATOM 1604 O O . ILE A 1 211 ? 68.983 63.215 13.700 1.00 38.40 211 ILE A O 1
ATOM 1609 N N . ASN A 1 212 ? 67.141 64.499 13.662 1.00 37.44 212 ASN A N 1
ATOM 1610 C CA . ASN A 1 212 ? 67.804 65.629 12.987 1.00 37.26 212 ASN A CA 1
ATOM 1611 C C . ASN A 1 212 ? 68.232 65.374 11.532 1.00 36.67 212 ASN A C 1
ATOM 1612 O O . ASN A 1 212 ? 68.773 66.268 10.883 1.00 37.10 212 ASN A O 1
ATOM 1617 N N . VAL A 1 213 ? 68.014 64.162 11.028 1.00 36.16 213 VAL A N 1
ATOM 1618 C CA . VAL A 1 213 ? 68.374 63.841 9.644 1.00 36.22 213 VAL A CA 1
ATOM 1619 C C . VAL A 1 213 ? 67.513 64.605 8.636 1.00 36.15 213 VAL A C 1
ATOM 1620 O O . VAL A 1 213 ? 66.342 64.280 8.431 1.00 36.28 213 VAL A O 1
ATOM 1624 N N . GLY A 1 214 ? 68.090 65.640 8.035 1.00 36.04 214 GLY A N 1
ATOM 1625 C CA . GLY A 1 214 ? 67.376 66.461 7.056 1.00 36.81 214 GLY A CA 1
ATOM 1626 C C . GLY A 1 214 ? 66.063 67.048 7.557 1.00 37.49 214 GLY A C 1
ATOM 1627 O O . GLY A 1 214 ? 65.150 67.312 6.775 1.00 37.22 214 GLY A O 1
ATOM 1628 N N . CYS A 1 215 ? 65.967 67.259 8.864 1.00 38.05 215 CYS A N 1
ATOM 1629 C CA . CYS A 1 215 ? 64.772 67.850 9.446 1.00 38.87 215 CYS A CA 1
ATOM 1630 C C . CYS A 1 215 ? 65.090 68.534 10.775 1.00 39.32 215 CYS A C 1
ATOM 1631 O O . CYS A 1 215 ? 66.217 68.467 11.273 1.00 39.08 215 CYS A O 1
ATOM 1634 N N . GLY A 1 216 ? 64.085 69.183 11.349 1.00 39.87 216 GLY A N 1
ATOM 1635 C CA . GLY A 1 216 ? 64.254 69.869 12.614 1.00 40.88 216 GLY A CA 1
ATOM 1636 C C . GLY A 1 216 ? 64.796 71.280 12.470 1.00 41.70 216 GLY A C 1
ATOM 1637 O O . GLY A 1 216 ? 65.022 71.772 11.354 1.00 41.37 216 GLY A O 1
ATOM 1638 N N . ALA A 1 217 ? 65.043 71.908 13.617 1.00 41.79 217 ALA A N 1
ATOM 1639 C CA . ALA A 1 217 ? 65.445 73.305 13.681 1.00 42.85 217 ALA A CA 1
ATOM 1640 C C . ALA A 1 217 ? 66.745 73.602 12.942 1.00 43.32 217 ALA A C 1
ATOM 1641 O O . ALA A 1 217 ? 66.968 74.731 12.507 1.00 43.56 217 ALA A O 1
ATOM 1643 N N . THR A 1 218 ? 67.602 72.595 12.805 1.00 43.84 218 THR A N 1
ATOM 1644 C CA . THR A 1 218 ? 68.888 72.788 12.143 1.00 44.71 218 THR A CA 1
ATOM 1645 C C . THR A 1 218 ? 68.791 72.607 10.631 1.00 44.75 218 THR A C 1
ATOM 1646 O O . THR A 1 218 ? 69.779 72.783 9.917 1.00 45.01 218 THR A O 1
ATOM 1650 N N . CYS A 1 219 ? 67.601 72.243 10.155 1.00 44.76 219 CYS A N 1
ATOM 1651 C CA . CYS A 1 219 ? 67.337 72.127 8.717 1.00 44.75 219 CYS A CA 1
ATOM 1652 C C . CYS A 1 219 ? 65.996 72.789 8.395 1.00 44.28 219 CYS A C 1
ATOM 1653 O O . CYS A 1 219 ? 64.981 72.117 8.218 1.00 43.76 219 CYS A O 1
ATOM 1656 N N . VAL A 1 220 ? 66.009 74.118 8.340 1.00 43.90 220 VAL A N 1
ATOM 1657 C CA . VAL A 1 220 ? 64.799 74.913 8.159 1.00 43.59 220 VAL A CA 1
ATOM 1658 C C . VAL A 1 220 ? 64.110 74.719 6.796 1.00 43.14 220 VAL A C 1
ATOM 1659 O O . VAL A 1 220 ? 62.927 75.028 6.646 1.00 43.09 220 VAL A O 1
ATOM 1663 N N . SER A 1 221 ? 64.839 74.1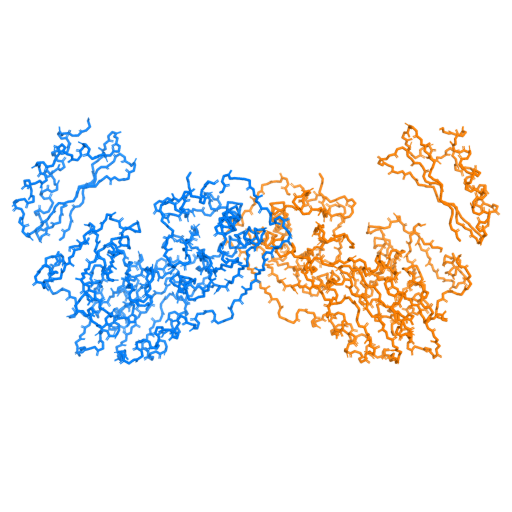74 5.824 1.00 42.71 221 SER A N 1
ATOM 1664 C CA . SER A 1 221 ? 64.294 73.899 4.494 1.00 42.76 221 SER A CA 1
ATOM 1665 C C . SER A 1 221 ? 63.090 72.973 4.569 1.00 42.65 221 SER A C 1
ATOM 1666 O O . SER A 1 221 ? 62.114 73.139 3.832 1.00 42.49 221 SER A O 1
ATOM 1669 N N . ASN A 1 222 ? 63.187 71.977 5.444 1.00 41.97 222 ASN A N 1
ATOM 1670 C CA . ASN A 1 222 ? 62.143 70.980 5.595 1.00 41.87 222 ASN A CA 1
ATOM 1671 C C . ASN A 1 222 ? 60.795 71.628 5.897 1.00 41.45 222 ASN A C 1
ATOM 1672 O O . ASN A 1 222 ? 59.805 71.380 5.208 1.00 41.17 222 ASN A O 1
ATOM 1677 N N . ILE A 1 223 ? 60.778 72.496 6.901 1.00 41.03 223 ILE A N 1
ATOM 1678 C CA . ILE A 1 223 ? 59.552 73.183 7.293 1.00 40.63 223 ILE A CA 1
ATOM 1679 C C . ILE A 1 223 ? 59.113 74.247 6.274 1.00 40.26 223 ILE A C 1
ATOM 1680 O O . ILE A 1 223 ? 57.919 74.397 6.012 1.00 40.67 223 ILE A O 1
ATOM 1685 N N . LYS A 1 224 ? 60.076 74.950 5.680 1.00 39.97 224 LYS A N 1
ATOM 1686 C CA . LYS A 1 224 ? 59.786 75.944 4.639 1.00 39.97 224 LYS A CA 1
ATOM 1687 C C . LYS A 1 224 ? 59.033 75.306 3.468 1.00 39.60 224 LYS A C 1
ATOM 1688 O O . LYS A 1 224 ? 58.005 75.817 3.023 1.00 39.45 224 LYS A O 1
ATOM 1694 N N . LYS A 1 225 ? 59.561 74.193 2.969 1.00 39.11 225 LYS A N 1
ATOM 1695 C CA . LYS A 1 225 ? 58.958 73.499 1.843 1.00 39.20 225 LYS A CA 1
ATOM 1696 C C . LYS A 1 225 ? 57.591 72.925 2.198 1.00 39.21 225 LYS A C 1
ATOM 1697 O O . LYS A 1 225 ? 56.660 72.981 1.394 1.00 39.19 225 LYS A O 1
ATOM 1703 N N . ALA A 1 226 ? 57.482 72.368 3.401 1.00 39.26 226 ALA A N 1
ATOM 1704 C CA . ALA A 1 226 ? 56.229 71.784 3.876 1.00 39.28 226 ALA A CA 1
ATOM 1705 C C . ALA A 1 226 ? 55.118 72.825 3.961 1.00 39.44 226 ALA A C 1
ATOM 1706 O O . ALA A 1 226 ? 54.004 72.578 3.503 1.00 39.19 226 ALA A O 1
ATOM 1708 N N . VAL A 1 227 ? 55.430 73.990 4.527 1.00 39.91 227 VAL A N 1
ATOM 1709 C CA . VAL A 1 227 ? 54.446 75.069 4.662 1.00 40.24 227 VAL A CA 1
ATOM 1710 C C . VAL A 1 227 ? 53.896 75.512 3.307 1.00 40.85 227 VAL A C 1
ATOM 1711 O O . VAL A 1 227 ? 52.691 75.725 3.162 1.00 40.51 227 VAL A O 1
ATOM 1715 N N . LYS A 1 228 ? 54.780 75.623 2.318 1.00 41.83 228 LYS A N 1
ATOM 1716 C CA . LYS A 1 228 ? 54.381 75.975 0.954 1.00 42.74 228 LYS A CA 1
ATOM 1717 C C . LYS A 1 228 ? 53.442 74.929 0.338 1.00 43.25 228 LYS A C 1
ATOM 1718 O O . LYS A 1 228 ? 52.344 75.266 -0.099 1.00 43.33 228 LYS A O 1
ATOM 1724 N N . GLU A 1 229 ? 53.865 73.665 0.315 1.00 43.91 229 GLU A N 1
ATOM 1725 C CA . GLU A 1 229 ? 53.046 72.607 -0.285 1.00 45.52 229 GLU A CA 1
ATOM 1726 C C . GLU A 1 229 ? 51.719 72.418 0.450 1.00 44.69 229 GLU A C 1
ATOM 1727 O O . GLU A 1 229 ? 50.686 72.165 -0.176 1.00 45.10 229 GLU A O 1
ATOM 1733 N N . GLN A 1 230 ? 51.754 72.539 1.774 1.00 43.78 230 GLN A N 1
ATOM 1734 C CA . GLN A 1 230 ? 50.562 72.351 2.592 1.00 43.24 230 GLN A CA 1
ATOM 1735 C C . GLN A 1 230 ? 49.679 73.595 2.600 1.00 42.66 230 GLN A C 1
ATOM 1736 O O . GLN A 1 230 ? 48.548 73.547 3.090 1.00 42.75 230 GLN A O 1
ATOM 1742 N N . LYS A 1 231 ? 50.194 74.696 2.050 1.00 41.51 231 LYS A N 1
ATOM 1743 C CA . LYS A 1 231 ? 49.523 75.997 2.122 1.00 40.73 231 LYS A CA 1
ATOM 1744 C C . LYS A 1 231 ? 49.138 76.335 3.567 1.00 40.24 231 LYS A C 1
ATOM 1745 O O . LYS A 1 231 ? 48.030 76.795 3.842 1.00 40.29 231 LYS A O 1
ATOM 1751 N N . ALA A 1 232 ? 50.068 76.089 4.484 1.00 39.53 232 ALA A N 1
ATOM 1752 C CA . ALA A 1 232 ? 49.842 76.325 5.902 1.00 39.34 232 ALA A CA 1
ATOM 1753 C C . ALA A 1 232 ? 50.012 77.794 6.284 1.00 38.99 232 ALA A C 1
ATOM 1754 O O . ALA A 1 232 ? 50.594 78.588 5.541 1.00 38.95 232 ALA A O 1
ATOM 1756 N N . ASP A 1 233 ? 49.507 78.142 7.459 1.00 38.50 233 ASP A N 1
ATOM 1757 C CA . ASP A 1 233 ? 49.577 79.508 7.946 1.00 38.24 233 ASP A CA 1
ATOM 1758 C C . ASP A 1 233 ? 50.823 79.738 8.791 1.00 37.41 233 ASP A C 1
ATOM 1759 O O . ASP A 1 233 ? 51.218 80.884 9.021 1.00 37.06 233 ASP A O 1
ATOM 1764 N N . LEU A 1 234 ? 51.446 78.642 9.226 1.00 36.61 234 LEU A N 1
ATOM 1765 C CA . LEU A 1 234 ? 52.592 78.698 10.137 1.00 35.62 234 LEU A CA 1
ATOM 1766 C C . LEU A 1 234 ? 53.415 77.409 10.127 1.00 35.11 234 LEU A C 1
ATOM 1767 O O . LEU A 1 234 ? 52.882 76.317 9.934 1.00 35.41 234 LEU A O 1
ATOM 1772 N N . GLY A 1 235 ? 54.711 77.533 10.375 1.00 34.53 235 GLY A N 1
ATOM 1773 C CA . GLY A 1 235 ? 55.568 76.363 10.494 1.00 33.68 235 GLY A CA 1
ATOM 1774 C C . GLY A 1 235 ? 56.317 76.372 11.811 1.00 33.57 235 GLY A C 1
ATOM 1775 O O . GLY A 1 235 ? 56.827 77.395 12.227 1.00 33.12 235 GLY A O 1
ATOM 1776 N N . ILE A 1 236 ? 56.356 75.234 12.491 1.00 34.00 236 ILE A N 1
ATOM 1777 C CA . ILE A 1 236 ? 57.121 75.133 13.726 1.00 34.10 236 ILE A CA 1
ATOM 1778 C C . ILE A 1 236 ? 58.110 73.972 13.624 1.00 34.70 236 ILE A C 1
ATOM 1779 O O . ILE A 1 236 ? 57.725 72.825 13.358 1.00 34.41 236 ILE A O 1
ATOM 1784 N N . SER A 1 237 ? 59.391 74.291 13.786 1.00 34.61 237 SER A N 1
ATOM 1785 C CA . SER A 1 237 ? 60.428 73.280 13.741 1.00 35.33 237 SER A CA 1
ATOM 1786 C C . SER A 1 237 ? 61.192 73.221 15.063 1.00 35.77 237 SER A C 1
ATOM 1787 O O . SER A 1 237 ? 61.638 74.246 15.585 1.00 35.38 237 SER A O 1
ATOM 1790 N N . LEU A 1 238 ? 61.340 72.015 15.603 1.00 36.07 238 LEU A N 1
ATOM 1791 C CA . LEU A 1 238 ? 62.095 71.820 16.843 1.00 36.65 238 LEU A CA 1
ATOM 1792 C C . LEU A 1 238 ? 63.351 70.982 16.560 1.00 36.98 238 LEU A C 1
ATOM 1793 O O . LEU A 1 238 ? 63.427 70.296 15.538 1.00 36.64 238 LEU A O 1
ATOM 1798 N N . ASP A 1 239 ? 64.344 71.044 17.441 1.00 37.17 239 ASP A N 1
ATOM 1799 C CA . ASP A 1 239 ? 65.505 70.176 17.265 1.00 38.17 239 ASP A CA 1
ATOM 1800 C C . ASP A 1 239 ? 65.355 68.871 18.059 1.00 38.22 239 ASP A C 1
ATOM 1801 O O . ASP A 1 239 ? 64.318 68.636 18.671 1.00 38.68 239 ASP A O 1
ATOM 1806 N N . GLY A 1 240 ? 66.388 68.033 18.029 1.00 38.90 240 GLY A N 1
ATOM 1807 C CA . GLY A 1 240 ? 66.395 66.722 18.690 1.00 39.67 240 GLY A CA 1
ATOM 1808 C C . GLY A 1 240 ? 65.853 66.612 20.105 1.00 40.62 240 GLY A C 1
ATOM 1809 O O . GLY A 1 240 ? 65.108 65.673 20.402 1.00 41.46 240 GLY A O 1
ATOM 1810 N N . ASP A 1 241 ? 66.219 67.544 20.986 1.00 40.65 241 ASP A N 1
ATOM 1811 C CA . ASP A 1 241 ? 65.697 67.526 22.359 1.00 41.75 241 ASP A CA 1
ATOM 1812 C C . ASP A 1 241 ? 64.646 68.617 22.614 1.00 42.04 241 ASP A C 1
ATOM 1813 O O . ASP A 1 241 ? 64.173 68.804 23.745 1.00 41.09 241 ASP A O 1
ATOM 1818 N N . ALA A 1 242 ? 64.326 69.359 21.555 1.00 42.28 242 ALA A N 1
ATOM 1819 C CA . ALA A 1 242 ? 63.258 70.359 21.562 1.00 42.05 242 ALA A CA 1
ATOM 1820 C C . ALA A 1 242 ? 63.441 71.574 22.485 1.00 42.39 242 ALA A C 1
ATOM 1821 O O . ALA A 1 242 ? 62.460 72.098 23.026 1.00 43.04 242 ALA A O 1
ATOM 1823 N N . ASP A 1 243 ? 64.679 72.027 22.664 1.00 42.12 243 ASP A N 1
ATOM 1824 C CA . ASP A 1 243 ? 64.915 73.269 23.395 1.00 42.39 243 ASP A CA 1
ATOM 1825 C C . ASP A 1 243 ? 65.152 74.457 22.450 1.00 41.99 243 ASP A C 1
ATOM 1826 O O . ASP A 1 243 ? 65.332 75.593 22.901 1.00 42.05 243 ASP A O 1
ATOM 1831 N N . ARG A 1 244 ? 65.165 74.179 21.145 1.00 41.25 244 ARG A N 1
ATOM 1832 C CA . ARG A 1 244 ? 65.213 75.221 20.111 1.00 40.97 244 ARG A CA 1
ATOM 1833 C C . ARG A 1 244 ? 63.903 75.229 19.346 1.00 40.44 244 ARG A C 1
ATOM 1834 O O . ARG A 1 244 ? 63.313 74.173 19.082 1.00 40.36 244 ARG A O 1
ATOM 1842 N N . ILE A 1 245 ? 63.510 76.416 18.908 1.00 40.03 245 ILE A N 1
ATOM 1843 C CA . ILE A 1 245 ? 62.361 76.575 18.035 1.00 39.84 245 ILE A CA 1
ATOM 1844 C C . ILE A 1 245 ? 62.674 77.572 16.920 1.00 39.87 245 ILE A C 1
ATOM 1845 O O . ILE A 1 245 ? 63.272 78.618 17.157 1.00 40.63 245 ILE A O 1
ATOM 1850 N N . ILE A 1 246 ? 62.323 77.203 15.695 1.00 39.57 246 ILE A N 1
ATOM 1851 C CA . ILE A 1 246 ? 62.377 78.116 14.560 1.00 39.50 246 ILE A CA 1
ATOM 1852 C C . ILE A 1 246 ? 60.988 78.072 13.947 1.00 38.88 246 ILE A C 1
ATOM 1853 O O . ILE A 1 246 ? 60.403 76.997 13.831 1.00 38.66 246 ILE A O 1
ATOM 1858 N N . ILE A 1 247 ? 60.434 79.228 13.599 1.00 38.57 247 ILE A N 1
ATOM 1859 C CA . ILE A 1 247 ? 59.145 79.233 12.915 1.00 38.54 247 ILE A CA 1
ATOM 1860 C C . ILE A 1 247 ? 59.202 79.768 11.489 1.00 39.30 247 ILE A C 1
ATOM 1861 O O . ILE A 1 247 ? 60.200 80.361 11.056 1.00 38.68 247 ILE A O 1
ATOM 1866 N N . VAL A 1 248 ? 58.116 79.526 10.760 1.00 39.83 248 VAL A N 1
ATOM 1867 C CA . VAL A 1 248 ? 57.979 79.953 9.378 1.00 40.39 248 VAL A CA 1
ATOM 1868 C C . VAL A 1 248 ? 56.595 80.576 9.200 1.00 40.62 248 VAL A C 1
ATOM 1869 O O . VAL A 1 248 ? 55.599 80.047 9.700 1.00 40.79 248 VAL A O 1
ATOM 1873 N N . ASP A 1 249 ? 56.539 81.714 8.516 1.00 40.68 249 ASP A N 1
ATOM 1874 C CA . ASP A 1 249 ? 55.270 82.383 8.260 1.00 40.90 249 ASP A CA 1
ATOM 1875 C C . ASP A 1 249 ? 54.521 81.733 7.088 1.00 40.83 249 ASP A C 1
ATOM 1876 O O . ASP A 1 249 ? 54.937 80.692 6.576 1.00 40.68 249 ASP A O 1
ATOM 1881 N N . GLU A 1 250 ? 53.418 82.349 6.671 1.00 40.95 250 GLU A N 1
ATOM 1882 C CA . GLU A 1 250 ? 52.562 81.787 5.625 1.00 41.21 250 GLU A CA 1
ATOM 1883 C C . GLU A 1 250 ? 53.216 81.778 4.243 1.00 41.42 250 GLU A C 1
ATOM 1884 O O . GLU A 1 250 ? 52.721 81.140 3.313 1.00 41.29 250 GLU A O 1
ATOM 1890 N N . ASN A 1 251 ? 54.331 82.488 4.116 1.00 41.81 251 ASN A N 1
ATOM 1891 C CA . ASN A 1 251 ? 55.045 82.577 2.852 1.00 42.16 251 ASN A CA 1
ATOM 1892 C C . ASN A 1 251 ? 56.238 81.636 2.764 1.00 42.42 251 ASN A C 1
ATOM 1893 O O . ASN A 1 251 ? 56.862 81.507 1.709 1.00 42.72 251 ASN A O 1
ATOM 1898 N N . GLY A 1 252 ? 56.529 80.959 3.870 1.00 42.63 252 GLY A N 1
ATOM 1899 C CA . GLY A 1 252 ? 57.658 80.044 3.939 1.00 42.63 252 GLY A CA 1
ATOM 1900 C C . GLY A 1 252 ? 58.905 80.791 4.359 1.00 42.81 252 GLY A C 1
ATOM 1901 O O . GLY A 1 252 ? 60.017 80.281 4.228 1.00 42.90 252 GLY A O 1
ATOM 1902 N N . GLN A 1 253 ? 58.715 82.011 4.850 1.00 42.87 253 GLN A N 1
ATOM 1903 C CA . GLN A 1 253 ? 59.819 82.844 5.308 1.00 43.43 253 GLN A CA 1
ATOM 1904 C C . GLN A 1 253 ? 60.177 82.509 6.751 1.00 43.15 253 GLN A C 1
ATOM 1905 O O . GLN A 1 253 ? 59.317 82.481 7.627 1.00 43.08 253 GLN A O 1
ATOM 1911 N N . GLU A 1 254 ? 61.455 82.242 6.981 1.00 43.15 254 GLU A N 1
ATOM 1912 C CA . GLU A 1 254 ? 61.953 81.867 8.296 1.00 43.12 254 GLU A CA 1
ATOM 1913 C C . GLU A 1 254 ? 61.973 83.041 9.272 1.00 43.00 254 GLU A C 1
ATOM 1914 O O . GLU A 1 254 ? 62.328 84.163 8.908 1.00 43.31 254 GLU A O 1
ATOM 1920 N N . ILE A 1 255 ? 61.563 82.769 10.508 1.00 42.55 255 ILE A N 1
ATOM 1921 C CA . ILE A 1 255 ? 61.683 83.718 11.605 1.00 41.71 255 ILE A CA 1
ATOM 1922 C C . ILE A 1 255 ? 62.467 82.979 12.677 1.00 41.55 255 ILE A C 1
ATOM 1923 O O . ILE A 1 255 ? 61.972 82.009 13.257 1.00 41.27 255 ILE A O 1
ATOM 1928 N N . ASP A 1 256 ? 63.699 83.420 12.910 1.00 41.34 256 ASP A N 1
ATOM 1929 C CA . ASP A 1 256 ? 64.585 82.741 13.844 1.00 41.19 256 ASP A CA 1
ATOM 1930 C C . ASP A 1 256 ? 64.425 83.197 15.289 1.00 41.42 256 ASP A C 1
ATOM 1931 O O . ASP A 1 256 ? 63.487 83.926 15.615 1.00 42.02 256 ASP A O 1
ATOM 1936 N N . GLY A 1 257 ? 65.336 82.749 16.151 1.00 41.30 257 GLY A N 1
ATOM 1937 C CA . GLY A 1 257 ? 65.290 83.069 17.577 1.00 40.83 257 GLY A CA 1
ATOM 1938 C C . GLY A 1 257 ? 65.224 84.555 17.868 1.00 41.29 257 GLY A C 1
ATOM 1939 O O . GLY A 1 257 ? 64.512 84.976 18.781 1.00 41.21 257 GLY A O 1
ATOM 1940 N N . ASP A 1 258 ? 66.009 85.341 17.128 1.00 41.16 258 ASP A N 1
ATOM 1941 C CA . ASP A 1 258 ? 65.979 86.807 17.221 1.00 41.35 258 ASP A CA 1
ATOM 1942 C C . ASP A 1 258 ? 64.573 87.337 16.932 1.00 41.04 258 ASP A C 1
ATOM 1943 O O . ASP A 1 258 ? 64.060 88.189 17.661 1.00 41.13 258 ASP A O 1
ATOM 1948 N N . GLY A 1 259 ? 63.992 86.866 15.827 1.00 40.78 259 GLY A N 1
ATOM 1949 C CA . GLY A 1 259 ? 62.650 87.261 15.399 1.00 40.12 259 GLY A CA 1
ATOM 1950 C C . GLY A 1 259 ? 61.554 86.824 16.354 1.00 40.36 259 GLY A C 1
ATOM 1951 O O . GLY A 1 259 ? 60.612 87.574 16.605 1.00 41.11 259 GLY A O 1
ATOM 1952 N N . ILE A 1 260 ? 61.671 85.607 16.883 1.00 39.86 260 ILE A N 1
ATOM 1953 C CA . ILE A 1 260 ? 60.721 85.090 17.861 1.00 40.36 260 ILE A CA 1
ATOM 1954 C C . ILE A 1 260 ? 60.750 85.908 19.163 1.00 40.82 260 ILE A C 1
ATOM 1955 O O . ILE A 1 260 ? 59.706 86.307 19.701 1.00 40.63 260 ILE A O 1
ATOM 1960 N N . LEU A 1 261 ? 61.957 86.173 19.648 1.00 40.97 261 LEU A N 1
ATOM 1961 C CA . LEU A 1 261 ? 62.154 86.944 20.869 1.00 41.54 261 LEU A CA 1
ATOM 1962 C C . LEU A 1 261 ? 61.571 88.355 20.727 1.00 40.79 261 LEU A C 1
ATOM 1963 O O . LEU A 1 261 ? 60.977 88.894 21.666 1.00 40.21 261 LEU A O 1
ATOM 1968 N N . ASN A 1 262 ? 61.740 88.941 19.546 1.00 40.16 262 ASN A N 1
ATOM 1969 C CA . ASN A 1 262 ? 61.178 90.253 19.262 1.00 39.86 262 ASN A CA 1
ATOM 1970 C C . ASN A 1 262 ? 59.653 90.228 19.341 1.00 39.68 262 ASN A C 1
ATOM 1971 O O . ASN A 1 262 ? 59.042 91.189 19.812 1.00 40.13 262 ASN A O 1
ATOM 1976 N N . ILE A 1 263 ? 59.044 89.127 18.894 1.00 38.81 263 ILE A N 1
ATOM 1977 C CA . ILE A 1 263 ? 57.589 88.965 19.001 1.00 37.99 263 ILE A CA 1
ATOM 1978 C C . ILE A 1 263 ? 57.155 88.845 20.470 1.00 37.64 263 ILE A C 1
ATOM 1979 O O . ILE A 1 263 ? 56.224 89.517 20.905 1.00 37.50 263 ILE A O 1
ATOM 1984 N N . LEU A 1 264 ? 57.858 88.023 21.240 1.00 37.70 264 LEU A N 1
ATOM 1985 C CA . LEU A 1 264 ? 57.586 87.896 22.676 1.00 37.52 264 LEU A CA 1
ATOM 1986 C C . LEU A 1 264 ? 57.742 89.234 23.401 1.00 37.79 264 LEU A C 1
ATOM 1987 O O . LEU A 1 264 ? 56.995 89.534 24.327 1.00 37.60 264 LEU A O 1
ATOM 1992 N N . ALA A 1 265 ? 58.723 90.029 22.983 1.00 38.49 265 ALA A N 1
ATOM 1993 C CA . ALA A 1 265 ? 58.940 91.359 23.560 1.00 39.39 265 ALA A CA 1
ATOM 1994 C C . ALA A 1 265 ? 57.741 92.283 23.334 1.00 40.06 265 ALA A C 1
ATOM 1995 O O . ALA A 1 265 ? 57.336 93.019 24.237 1.00 39.95 265 ALA A O 1
ATOM 1997 N N . GLN A 1 266 ? 57.178 92.234 22.128 1.00 40.90 266 GLN A N 1
ATOM 1998 C CA . GLN A 1 266 ? 56.027 93.060 21.768 1.00 42.64 266 GLN A CA 1
ATOM 1999 C C . GLN A 1 266 ? 54.779 92.660 22.550 1.00 42.74 266 GLN A C 1
ATOM 2000 O O . GLN A 1 266 ? 53.849 93.455 22.702 1.00 43.01 266 GLN A O 1
ATOM 2006 N N . TYR A 1 267 ? 54.749 91.415 23.012 1.00 43.21 267 TYR A N 1
ATOM 2007 C CA . TYR A 1 267 ? 53.623 90.904 23.783 1.00 43.52 267 TYR A CA 1
ATOM 2008 C C . TYR A 1 267 ? 54.130 90.318 25.095 1.00 43.90 267 TYR A C 1
ATOM 2009 O O . TYR A 1 267 ? 53.661 89.267 25.543 1.00 43.70 267 TYR A O 1
ATOM 2018 N N . SER A 1 268 ? 55.085 91.017 25.709 1.00 44.09 268 SER A N 1
ATOM 2019 C CA . SER A 1 268 ? 55.717 90.567 26.947 1.00 44.33 268 SER A CA 1
ATOM 2020 C C . SER A 1 268 ? 54.737 90.395 28.099 1.00 45.09 268 SER A C 1
ATOM 2021 O O . SER A 1 268 ? 54.971 89.577 28.991 1.00 45.62 268 SER A O 1
ATOM 2024 N N . ASP A 1 269 ? 53.656 91.174 28.094 1.00 45.47 269 ASP A N 1
ATOM 2025 C CA . ASP A 1 269 ? 52.645 91.075 29.143 1.00 45.99 269 ASP A CA 1
ATOM 2026 C C . ASP A 1 269 ? 51.880 89.754 29.061 1.00 46.25 269 ASP A C 1
ATOM 2027 O O . ASP A 1 269 ? 51.615 89.122 30.082 1.00 46.87 269 ASP A O 1
ATOM 2032 N N . ILE A 1 270 ? 51.549 89.329 27.843 1.00 46.12 270 ILE A N 1
ATOM 2033 C CA . ILE A 1 270 ? 50.892 88.039 27.621 1.00 45.87 270 ILE A CA 1
ATOM 2034 C C . ILE A 1 270 ? 51.861 86.891 27.911 1.00 45.54 270 ILE A C 1
ATOM 2035 O O . ILE A 1 270 ? 51.450 85.746 28.117 1.00 45.49 270 ILE A O 1
ATOM 2040 N N . CYS A 1 271 ? 53.144 87.231 27.991 1.00 45.16 271 CYS A N 1
ATOM 2041 C CA . CYS A 1 271 ? 54.204 86.270 28.267 1.00 44.94 271 CYS A CA 1
ATOM 2042 C C . CYS A 1 271 ? 54.638 86.257 29.725 1.00 44.07 271 CYS A C 1
ATOM 2043 O O . CYS A 1 271 ? 55.710 85.734 30.044 1.00 43.98 271 CYS A O 1
ATOM 2046 N N . GLY A 1 272 ? 53.829 86.857 30.595 1.00 43.11 272 GLY A N 1
ATOM 2047 C CA . GLY A 1 272 ? 54.121 86.882 32.025 1.00 42.18 272 GLY A CA 1
ATOM 2048 C C . GLY A 1 272 ? 54.756 88.173 32.506 1.00 41.93 272 GLY A C 1
ATOM 2049 O O . GLY A 1 272 ? 54.654 88.513 33.680 1.00 41.81 272 GLY A O 1
ATOM 2050 N N . GLY A 1 273 ? 55.426 88.885 31.600 1.00 41.74 273 GLY A N 1
ATOM 2051 C CA . GLY A 1 273 ? 56.082 90.148 31.932 1.00 40.86 273 GLY A CA 1
ATOM 2052 C C . GLY A 1 273 ? 57.597 90.066 31.918 1.00 40.62 273 GLY A C 1
ATOM 2053 O O . GLY A 1 273 ? 58.172 88.991 32.112 1.00 40.13 273 GLY A O 1
ATOM 2054 N N . THR A 1 274 ? 58.238 91.205 31.660 1.00 40.38 274 THR A N 1
ATOM 2055 C CA . THR A 1 274 ? 59.700 91.314 31.664 1.00 40.22 274 THR A CA 1
ATOM 2056 C C . THR A 1 274 ? 60.134 92.781 31.656 1.00 40.04 274 THR A C 1
ATOM 2057 O O . THR A 1 274 ? 59.530 93.610 30.975 1.00 39.90 274 THR A O 1
ATOM 2061 N N . ASN A 1 275 ? 61.156 93.100 32.446 1.00 39.91 275 ASN A N 1
ATOM 2062 C CA . ASN A 1 275 ? 61.675 94.468 32.534 1.00 39.70 275 ASN A CA 1
ATOM 2063 C C . ASN A 1 275 ? 62.601 94.806 31.371 1.00 39.53 275 ASN A C 1
ATOM 2064 O O . ASN A 1 275 ? 62.832 95.973 31.066 1.00 39.94 275 ASN A O 1
ATOM 2069 N N . GLY A 1 276 ? 63.141 93.769 30.740 1.00 39.61 276 GLY A N 1
ATOM 2070 C CA . GLY A 1 276 ? 64.021 93.922 29.589 1.00 39.22 276 GLY A CA 1
ATOM 2071 C C . GLY A 1 276 ? 64.187 92.608 28.852 1.00 39.32 276 GLY A C 1
ATOM 2072 O O . GLY A 1 276 ? 63.655 91.570 29.268 1.00 38.25 276 GLY A O 1
ATOM 2073 N N . ILE A 1 277 ? 64.939 92.655 27.759 1.00 39.71 277 ILE A N 1
ATOM 2074 C CA . ILE A 1 277 ? 65.170 91.482 26.920 1.00 39.76 277 ILE A CA 1
ATOM 2075 C C . ILE A 1 277 ? 66.665 91.197 26.847 1.00 39.38 277 ILE A C 1
ATOM 2076 O O . ILE A 1 277 ? 67.468 92.119 26.692 1.00 39.32 277 ILE A O 1
ATOM 2081 N N . VAL A 1 278 ? 67.036 89.924 26.959 1.00 38.96 278 VAL A N 1
ATOM 2082 C CA . VAL A 1 278 ? 68.442 89.528 26.836 1.00 38.59 278 VAL A CA 1
ATOM 2083 C C . VAL A 1 278 ? 68.683 88.790 25.518 1.00 38.29 278 VAL A C 1
ATOM 2084 O O . VAL A 1 278 ? 68.015 87.798 25.218 1.00 37.56 278 VAL A O 1
ATOM 2088 N N . GLY A 1 279 ? 69.585 89.338 24.703 1.00 38.15 279 GLY A N 1
ATOM 2089 C CA . GLY A 1 279 ? 69.968 88.728 23.428 1.00 38.35 279 GLY A CA 1
ATOM 2090 C C . GLY A 1 279 ? 71.412 88.272 23.493 1.00 38.74 279 GLY A C 1
ATOM 2091 O O . GLY A 1 279 ? 71.927 87.970 24.577 1.00 39.21 279 GLY A O 1
ATOM 2092 N N . THR A 1 280 ? 72.078 88.225 22.343 1.00 38.01 280 THR A N 1
ATOM 2093 C CA . THR A 1 280 ? 73.491 87.859 22.307 1.00 37.15 280 THR A CA 1
ATOM 2094 C C . THR A 1 280 ? 74.244 88.783 21.372 1.00 37.01 280 THR A C 1
ATOM 2095 O O . THR A 1 280 ? 73.662 89.700 20.802 1.00 38.05 280 THR A O 1
ATOM 2099 N N . GLN A 1 281 ? 75.532 88.518 21.194 1.00 36.31 281 GLN A N 1
ATOM 2100 C CA . GLN A 1 281 ? 76.355 89.293 20.281 1.00 36.69 281 GLN A CA 1
ATOM 2101 C C . GLN A 1 281 ? 75.871 89.088 18.844 1.00 36.56 281 GLN A C 1
ATOM 2102 O O . GLN A 1 281 ? 76.039 89.960 18.001 1.00 36.27 281 GLN A O 1
ATOM 2116 N N . THR A 1 283 ? 72.660 88.787 17.898 1.00 35.78 283 THR A N 1
ATOM 2117 C CA . THR A 1 283 ? 71.372 89.416 17.625 1.00 35.35 283 THR A CA 1
ATOM 2118 C C . THR A 1 283 ? 71.481 90.501 16.558 1.00 35.77 283 THR A C 1
ATOM 2119 O O . THR A 1 283 ? 72.244 91.456 16.699 1.00 35.20 283 THR A O 1
ATOM 2123 N N . ASN A 1 284 ? 70.697 90.340 15.493 1.00 36.59 284 ASN A N 1
ATOM 2124 C CA . ASN A 1 284 ? 70.667 91.292 14.392 1.00 36.98 284 ASN A CA 1
ATOM 2125 C C . ASN A 1 284 ? 70.356 92.689 14.906 1.00 37.59 284 ASN A C 1
ATOM 2126 O O . ASN A 1 284 ? 69.330 92.898 15.566 1.00 37.73 284 ASN A O 1
ATOM 2139 N N . SER A 1 286 ? 69.095 95.199 13.684 1.00 37.78 286 SER A N 1
ATOM 2140 C CA . SER A 1 286 ? 67.761 95.687 13.368 1.00 37.85 286 SER A CA 1
ATOM 2141 C C . SER A 1 286 ? 66.839 95.513 14.577 1.00 38.20 286 SER A C 1
ATOM 2142 O O . SER A 1 286 ? 66.036 96.398 14.870 1.00 38.98 286 SER A O 1
ATOM 2145 N N . TYR A 1 287 ? 66.965 94.386 15.284 1.00 38.25 287 TYR A N 1
ATOM 2146 C CA . TYR A 1 287 ? 66.172 94.143 16.502 1.00 38.24 287 TYR A CA 1
ATOM 2147 C C . TYR A 1 287 ? 66.637 95.047 17.632 1.00 38.49 287 TYR A C 1
ATOM 2148 O O . TYR A 1 287 ? 65.830 95.533 18.414 1.00 38.62 287 TYR A O 1
ATOM 2157 N N . GLU A 1 288 ? 67.945 95.267 17.718 1.00 39.41 288 GLU A N 1
ATOM 2158 C CA . GLU A 1 288 ? 68.500 96.155 18.741 1.00 39.98 288 GLU A CA 1
ATOM 2159 C C . GLU A 1 288 ? 67.992 97.586 18.543 1.00 40.00 288 GLU A C 1
ATOM 2160 O O . GLU A 1 288 ? 67.657 98.275 19.515 1.00 40.58 288 GLU A O 1
ATOM 2166 N N . ASN A 1 289 ? 67.933 98.028 17.288 1.00 39.81 289 ASN A N 1
ATOM 2167 C CA . ASN A 1 289 ? 67.406 99.353 16.972 1.00 39.93 289 ASN A CA 1
ATOM 2168 C C . ASN A 1 289 ? 65.921 99.428 17.290 1.00 39.92 289 ASN A C 1
ATOM 2169 O O . ASN A 1 289 ? 65.421 100.445 17.774 1.00 39.83 289 ASN A O 1
ATOM 2174 N N . HIS A 1 290 ? 65.231 98.319 17.055 1.00 39.90 290 HIS A N 1
ATOM 2175 C CA . HIS A 1 290 ? 63.819 98.226 17.351 1.00 40.13 290 HIS A CA 1
ATOM 2176 C C . HIS A 1 290 ? 63.521 98.297 18.854 1.00 40.29 290 HIS A C 1
ATOM 2177 O O . HIS A 1 290 ? 62.640 99.045 19.273 1.00 40.40 290 HIS A O 1
ATOM 2184 N N . TYR A 1 291 ? 64.258 97.540 19.664 1.00 40.50 291 TYR A N 1
ATOM 2185 C CA . TYR A 1 291 ? 64.058 97.589 21.117 1.00 41.27 291 TYR A CA 1
ATOM 2186 C C . TYR A 1 291 ? 64.283 99.005 21.651 1.00 41.06 291 TYR A C 1
ATOM 2187 O O . TYR A 1 291 ? 63.466 99.528 22.408 1.00 40.65 291 TYR A O 1
ATOM 2196 N N . ARG A 1 292 ? 65.388 99.620 21.238 1.00 41.12 292 ARG A N 1
ATOM 2197 C CA . ARG A 1 292 ? 65.712 100.986 21.636 1.00 41.45 292 ARG A CA 1
ATOM 2198 C C . ARG A 1 292 ? 64.608 101.979 21.257 1.00 41.36 292 ARG A C 1
ATOM 2199 O O . ARG A 1 292 ? 64.258 102.854 22.053 1.00 41.36 292 ARG A O 1
ATOM 2207 N N . ALA A 1 293 ? 64.050 101.827 20.053 1.00 41.08 293 ALA A N 1
ATOM 2208 C CA . ALA A 1 293 ? 62.960 102.685 19.591 1.00 40.34 293 ALA A CA 1
ATOM 2209 C C . ALA A 1 293 ? 61.691 102.516 20.431 1.00 39.89 293 ALA A C 1
ATOM 2210 O O . ALA A 1 293 ? 60.907 103.455 20.575 1.00 39.86 293 ALA A O 1
ATOM 2212 N N . ASN A 1 294 ? 61.496 101.321 20.984 1.00 39.34 294 ASN A N 1
ATOM 2213 C CA . ASN A 1 294 ? 60.319 101.036 21.810 1.00 39.33 294 ASN A CA 1
ATOM 2214 C C . ASN A 1 294 ? 60.599 101.073 23.313 1.00 39.15 294 ASN A C 1
ATOM 2215 O O . ASN A 1 294 ? 59.784 100.615 24.117 1.00 38.69 294 ASN A O 1
ATOM 2220 N N . LYS A 1 295 ? 61.754 101.628 23.677 1.00 39.29 295 LYS A N 1
ATOM 2221 C CA . LYS A 1 295 ? 62.155 101.803 25.079 1.00 39.30 295 LYS A CA 1
ATOM 2222 C C . LYS A 1 295 ? 62.202 100.494 25.862 1.00 38.96 295 LYS A C 1
ATOM 2223 O O . LYS A 1 295 ? 61.892 100.463 27.053 1.00 38.55 295 LYS A O 1
ATOM 2229 N N . ILE A 1 296 ? 62.561 99.413 25.175 1.00 38.89 296 ILE A N 1
ATOM 2230 C CA . ILE A 1 296 ? 62.740 98.118 25.816 1.00 38.87 296 ILE A CA 1
ATOM 2231 C C . ILE A 1 296 ? 64.227 97.904 26.050 1.00 38.87 296 ILE A C 1
ATOM 2232 O O . ILE A 1 296 ? 64.992 97.833 25.087 1.00 38.96 296 ILE A O 1
ATOM 2237 N N . PRO A 1 297 ? 64.647 97.822 27.328 1.00 38.95 297 PRO A N 1
ATOM 2238 C CA . PRO A 1 297 ? 66.054 97.555 27.630 1.00 39.19 297 PRO A CA 1
ATOM 2239 C C . PRO A 1 297 ? 66.514 96.265 26.967 1.00 39.98 297 PRO A C 1
ATOM 2240 O O . PRO A 1 297 ? 65.790 95.262 26.962 1.00 40.89 297 PRO A O 1
ATOM 2244 N N . PHE A 1 298 ? 67.703 96.298 26.383 1.00 40.74 298 PHE A N 1
ATOM 2245 C CA . PHE A 1 298 ? 68.234 95.143 25.665 1.00 40.94 298 PHE A CA 1
ATOM 2246 C C . PHE A 1 298 ? 69.667 94.866 26.088 1.00 40.62 298 PHE A C 1
ATOM 2247 O O . PHE A 1 298 ? 70.449 95.791 26.324 1.00 40.08 298 PHE A O 1
ATOM 2255 N N . ILE A 1 299 ? 69.992 93.588 26.232 1.00 40.53 299 ILE A N 1
ATOM 2256 C CA . ILE A 1 299 ? 71.328 93.198 26.644 1.00 41.03 299 ILE A CA 1
ATOM 2257 C C . ILE A 1 299 ? 71.896 92.141 25.723 1.00 40.40 299 ILE A C 1
ATOM 2258 O O . ILE A 1 299 ? 71.224 91.165 25.395 1.00 40.66 299 ILE A O 1
ATOM 2263 N N . ARG A 1 300 ? 73.120 92.368 25.267 1.00 39.68 300 ARG A N 1
ATOM 2264 C CA . ARG A 1 300 ? 73.814 91.373 24.479 1.00 39.54 300 ARG A CA 1
ATOM 2265 C C . ARG A 1 300 ? 74.664 90.517 25.399 1.00 39.74 300 ARG A C 1
ATOM 2266 O O . ARG A 1 300 ? 75.575 91.009 26.066 1.00 39.49 300 ARG A O 1
ATOM 2274 N N . SER A 1 301 ? 74.340 89.231 25.436 1.00 40.31 301 SER A N 1
ATOM 2275 C CA . SER A 1 301 ? 75.055 88.275 26.263 1.00 40.97 301 SER A CA 1
ATOM 2276 C C . SER A 1 301 ? 76.330 87.820 25.555 1.00 41.14 301 SER A C 1
ATOM 2277 O O . SER A 1 301 ? 76.466 87.983 24.343 1.00 40.93 301 SER A O 1
ATOM 2280 N N . LYS A 1 302 ? 77.244 87.220 26.311 1.00 41.78 302 LYS A N 1
ATOM 2281 C CA . LYS A 1 302 ? 78.524 86.773 25.769 1.00 42.76 302 LYS A CA 1
ATOM 2282 C C . LYS A 1 302 ? 78.430 85.427 25.028 1.00 43.39 302 LYS A C 1
ATOM 2283 O O . LYS A 1 302 ? 79.113 84.463 25.380 1.00 43.88 302 LYS A O 1
ATOM 2289 N N . VAL A 1 303 ? 77.586 85.390 23.994 1.00 44.28 303 VAL A N 1
ATOM 2290 C CA . VAL A 1 303 ? 77.392 84.229 23.090 1.00 44.89 303 VAL A CA 1
ATOM 2291 C C . VAL A 1 303 ? 76.965 82.877 23.682 1.00 45.33 303 VAL A C 1
ATOM 2292 O O . VAL A 1 303 ? 77.802 82.055 24.076 1.00 45.12 303 VAL A O 1
ATOM 2296 N N . GLY A 1 304 ? 75.653 82.642 23.680 1.00 45.72 304 GLY A N 1
ATOM 2297 C CA . GLY A 1 304 ? 75.065 81.372 24.113 1.00 46.00 304 GLY A CA 1
ATOM 2298 C C . GLY A 1 304 ? 75.537 80.826 25.447 1.00 46.20 304 GLY A C 1
ATOM 2299 O O . GLY A 1 304 ? 75.198 81.363 26.498 1.00 46.24 304 GLY A O 1
ATOM 2300 N N . ASP A 1 305 ? 76.295 79.731 25.386 1.00 46.46 305 ASP A N 1
ATOM 2301 C CA . ASP A 1 305 ? 76.832 79.019 26.558 1.00 46.74 305 ASP A CA 1
ATOM 2302 C C . ASP A 1 305 ? 76.345 79.451 27.947 1.00 46.49 305 ASP A C 1
ATOM 2303 O O . ASP A 1 305 ? 77.120 79.984 28.745 1.00 46.70 305 ASP A O 1
ATOM 2308 N N . ARG A 1 306 ? 75.073 79.184 28.241 1.00 45.84 306 ARG A N 1
ATOM 2309 C CA . ARG A 1 306 ? 74.486 79.500 29.548 1.00 45.07 306 ARG A CA 1
ATOM 2310 C C . ARG A 1 306 ? 74.635 80.968 29.976 1.00 43.92 306 ARG A C 1
ATOM 2311 O O . ARG A 1 306 ? 74.269 81.332 31.097 1.00 43.84 306 ARG A O 1
ATOM 2319 N N . TYR A 1 307 ? 75.160 81.806 29.085 1.00 42.49 307 TYR A N 1
ATOM 2320 C CA . TYR A 1 307 ? 75.364 83.219 29.384 1.00 41.22 307 TYR A CA 1
ATOM 2321 C C . TYR A 1 307 ? 74.067 84.020 29.366 1.00 40.31 307 TYR A C 1
ATOM 2322 O O . TYR A 1 307 ? 73.908 84.966 30.140 1.00 39.88 307 TYR A O 1
ATOM 2331 N N . VAL A 1 308 ? 73.151 83.651 28.474 1.00 39.28 308 VAL A N 1
ATOM 2332 C CA . VAL A 1 308 ? 71.856 84.326 28.383 1.00 38.44 308 VAL A CA 1
ATOM 2333 C C . VAL A 1 308 ? 71.081 84.212 29.696 1.00 38.45 308 VAL A C 1
ATOM 2334 O O . VAL A 1 308 ? 70.536 85.201 30.186 1.00 38.00 308 VAL A O 1
ATOM 2338 N N . LEU A 1 309 ? 71.066 83.011 30.273 1.00 38.60 309 LEU A N 1
ATOM 2339 C CA . LEU A 1 309 ? 70.392 82.762 31.549 1.00 39.70 309 LEU A CA 1
ATOM 2340 C C . LEU A 1 309 ? 71.095 83.466 32.715 1.00 39.50 309 LEU A C 1
ATOM 2341 O O . LEU A 1 309 ? 70.444 83.994 33.618 1.00 39.55 309 LEU A O 1
ATOM 2346 N N . GLU A 1 310 ? 72.423 83.482 32.692 1.00 39.15 310 GLU A N 1
ATOM 2347 C CA . GLU A 1 310 ? 73.172 84.166 33.733 1.00 39.36 310 GLU A CA 1
ATOM 2348 C C . GLU A 1 310 ? 72.918 85.665 33.700 1.00 38.61 310 GLU A C 1
ATOM 2349 O O . GLU A 1 310 ? 72.883 86.309 34.746 1.00 38.65 310 GLU A O 1
ATOM 2355 N N . ASP A 1 311 ? 72.722 86.207 32.498 1.00 37.88 311 ASP A N 1
ATOM 2356 C CA . ASP A 1 311 ? 72.424 87.627 32.327 1.00 37.25 311 ASP A CA 1
ATOM 2357 C C . ASP A 1 311 ? 70.964 87.937 32.628 1.00 36.76 311 ASP A C 1
ATOM 2358 O O . ASP A 1 311 ? 70.642 89.019 33.103 1.00 36.94 311 ASP A O 1
ATOM 2363 N N . LEU A 1 312 ? 70.079 86.984 32.363 1.00 36.38 312 LEU A N 1
ATOM 2364 C CA . LEU A 1 312 ? 68.678 87.149 32.733 1.00 36.13 312 LEU A CA 1
ATOM 2365 C C . LEU A 1 312 ? 68.538 87.281 34.250 1.00 35.99 312 LEU A C 1
ATOM 2366 O O . LEU A 1 312 ? 67.876 88.192 34.749 1.00 35.70 312 LEU A O 1
ATOM 2371 N N . VAL A 1 313 ? 69.181 86.370 34.973 1.00 36.20 313 VAL A N 1
ATOM 2372 C CA . VAL A 1 313 ? 69.128 86.356 36.429 1.00 36.44 313 VAL A CA 1
ATOM 2373 C C . VAL A 1 313 ? 69.735 87.627 37.014 1.00 36.80 313 VAL A C 1
ATOM 2374 O O . VAL A 1 313 ? 69.136 88.255 37.883 1.00 37.18 313 VAL A O 1
ATOM 2378 N N . LYS A 1 314 ? 70.889 88.028 36.480 1.00 37.25 314 LYS A N 1
ATOM 2379 C CA . LYS A 1 314 ? 71.620 89.213 36.938 1.00 37.40 314 LYS A CA 1
ATOM 2380 C C . LYS A 1 314 ? 70.842 90.525 36.826 1.00 37.79 314 LYS A C 1
ATOM 2381 O O . LYS A 1 314 ? 70.888 91.360 37.732 1.00 37.81 314 LYS A O 1
ATOM 2387 N N . TYR A 1 315 ? 70.153 90.722 35.706 1.00 38.01 315 TYR A N 1
ATOM 2388 C CA . TYR A 1 315 ? 69.441 91.980 35.473 1.00 38.27 315 TYR A CA 1
ATOM 2389 C C . TYR A 1 315 ? 67.988 91.934 35.912 1.00 38.10 315 TYR A C 1
ATOM 2390 O O . TYR A 1 315 ? 67.301 92.959 35.938 1.00 37.92 315 TYR A O 1
ATOM 2399 N N . GLY A 1 316 ? 67.537 90.740 36.281 1.00 38.34 316 GLY A N 1
ATOM 2400 C CA . GLY A 1 316 ? 66.163 90.525 36.701 1.00 38.10 316 GLY A CA 1
ATOM 2401 C C . GLY A 1 316 ? 65.190 90.599 35.548 1.00 38.19 316 GLY A C 1
ATOM 2402 O O . GLY A 1 316 ? 64.075 91.096 35.709 1.00 38.08 316 GLY A O 1
ATOM 2403 N N . TYR A 1 317 ? 65.623 90.145 34.372 1.00 38.47 317 TYR A N 1
ATOM 2404 C CA . TYR A 1 317 ? 64.733 90.068 33.211 1.00 38.80 317 TYR A CA 1
ATOM 2405 C C . TYR A 1 317 ? 64.185 88.644 33.097 1.00 39.02 317 TYR A C 1
ATOM 2406 O O . TYR A 1 317 ? 64.726 87.725 33.706 1.00 39.19 317 TYR A O 1
ATOM 2415 N N . LYS A 1 318 ? 63.120 88.459 32.323 1.00 39.25 318 LYS A N 1
ATOM 2416 C CA . LYS A 1 318 ? 62.478 87.148 32.229 1.00 39.60 318 LYS A CA 1
ATOM 2417 C C . LYS A 1 318 ? 62.599 86.492 30.863 1.00 40.19 318 LYS A C 1
ATOM 2418 O O . LYS A 1 318 ? 62.665 85.265 30.761 1.00 40.26 318 LYS A O 1
ATOM 2424 N N . ILE A 1 319 ? 62.632 87.308 29.816 1.00 40.69 319 ILE A N 1
ATOM 2425 C CA . ILE A 1 319 ? 62.638 86.790 28.455 1.00 41.10 319 ILE A CA 1
ATOM 2426 C C . ILE A 1 319 ? 63.950 87.072 27.740 1.00 41.13 319 ILE A C 1
ATOM 2427 O O . ILE A 1 319 ? 64.394 88.213 27.649 1.00 40.51 319 ILE A O 1
ATOM 2432 N N . GLY A 1 320 ? 64.580 86.012 27.257 1.00 41.38 320 GLY A N 1
ATOM 2433 C CA . GLY A 1 320 ? 65.825 86.143 26.527 1.00 41.42 320 GLY A CA 1
ATOM 2434 C C . GLY 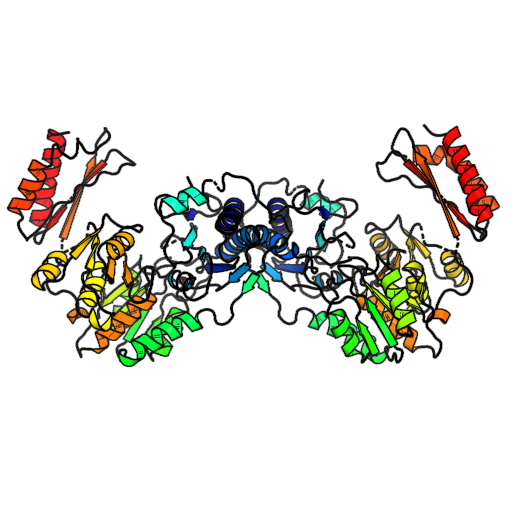A 1 320 ? 65.960 85.003 25.548 1.00 41.91 320 GLY A C 1
ATOM 2435 O O . GLY A 1 320 ? 65.249 83.998 25.651 1.00 41.62 320 GLY A O 1
ATOM 2436 N N . GLY A 1 321 ? 66.875 85.149 24.599 1.00 41.85 321 GLY A N 1
ATOM 2437 C CA . GLY A 1 321 ? 67.056 84.121 23.584 1.00 42.59 321 GLY A CA 1
ATOM 2438 C C . GLY A 1 321 ? 68.176 84.417 22.612 1.00 43.25 321 GLY A C 1
ATOM 2439 O O . GLY A 1 321 ? 68.835 85.460 22.692 1.00 42.82 321 GLY A O 1
ATOM 2440 N N . GLU A 1 322 ? 68.388 83.489 21.688 1.00 43.33 322 GLU A N 1
ATOM 2441 C CA . GLU A 1 322 ? 69.452 83.625 20.711 1.00 44.13 322 GLU A CA 1
ATOM 2442 C C . GLU A 1 322 ? 68.976 83.144 19.349 1.00 43.33 322 GLU A C 1
ATOM 2443 O O . GLU A 1 322 ? 67.964 82.444 19.255 1.00 43.53 322 GLU A O 1
ATOM 2449 N N . SER A 1 323 ? 69.726 83.492 18.307 1.00 42.38 323 SER A N 1
ATOM 2450 C CA . SER A 1 323 ? 69.337 83.186 16.936 1.00 42.01 323 SER A CA 1
ATOM 2451 C C . SER A 1 323 ? 69.091 81.699 16.683 1.00 41.79 323 SER A C 1
ATOM 2452 O O . SER A 1 323 ? 68.169 81.347 15.951 1.00 41.83 323 SER A O 1
ATOM 2455 N N . SER A 1 324 ? 69.897 80.841 17.310 1.00 41.85 324 SER A N 1
ATOM 2456 C CA . SER A 1 324 ? 69.735 79.379 17.232 1.00 41.93 324 SER A CA 1
ATOM 2457 C C . SER A 1 324 ? 68.296 78.916 17.455 1.00 41.46 324 SER A C 1
ATOM 2458 O O . SER A 1 324 ? 67.882 77.882 16.934 1.00 41.31 324 SER A O 1
ATOM 2461 N N . GLY A 1 325 ? 67.557 79.651 18.278 1.00 40.87 325 GLY A N 1
ATOM 2462 C CA . GLY A 1 325 ? 66.185 79.277 18.599 1.00 40.71 325 GLY A CA 1
ATOM 2463 C C . GLY A 1 325 ? 65.969 78.905 20.055 1.00 40.39 325 GLY A C 1
ATOM 2464 O O . GLY A 1 325 ? 64.878 78.479 20.428 1.00 40.27 325 GLY A O 1
ATOM 2465 N N . HIS A 1 326 ? 67.010 79.030 20.876 1.00 40.58 326 HIS A N 1
ATOM 2466 C CA . HIS A 1 326 ? 66.875 78.794 22.315 1.00 41.20 326 HIS A CA 1
ATOM 2467 C C . HIS A 1 326 ? 66.206 80.020 22.928 1.00 41.14 326 HIS A C 1
ATOM 2468 O O . HIS A 1 326 ? 66.777 81.104 22.927 1.00 41.41 326 HIS A O 1
ATOM 2475 N N . VAL A 1 327 ? 64.969 79.859 23.382 1.00 40.95 327 VAL A N 1
ATOM 2476 C CA . VAL A 1 327 ? 64.227 80.957 23.983 1.00 41.16 327 VAL A CA 1
ATOM 2477 C C . VAL A 1 327 ? 63.854 80.588 25.419 1.00 41.50 327 VAL A C 1
ATOM 2478 O O . VAL A 1 327 ? 63.379 79.477 25.683 1.00 41.32 327 VAL A O 1
ATOM 2482 N N . ILE A 1 328 ? 64.100 81.516 26.340 1.00 40.97 328 ILE A N 1
ATOM 2483 C CA . ILE A 1 328 ? 63.885 81.283 27.760 1.00 41.54 328 ILE A CA 1
ATOM 2484 C C . ILE A 1 328 ? 62.882 82.284 28.327 1.00 42.11 328 ILE A C 1
ATOM 2485 O O . ILE A 1 328 ? 62.997 83.494 28.103 1.00 42.08 328 ILE A O 1
ATOM 2490 N N . ASN A 1 329 ? 61.884 81.762 29.033 1.00 42.02 329 ASN A N 1
ATOM 2491 C CA . ASN A 1 329 ? 60.926 82.591 29.747 1.00 42.54 329 ASN A CA 1
ATOM 2492 C C . ASN A 1 329 ? 60.895 82.189 31.221 1.00 42.55 329 ASN A C 1
ATOM 2493 O O . ASN A 1 329 ? 60.314 81.162 31.582 1.00 42.47 329 ASN A O 1
ATOM 2498 N N . LEU A 1 330 ? 61.529 83.010 32.056 1.00 42.49 330 LEU A N 1
ATOM 2499 C CA . LEU A 1 330 ? 61.684 82.720 33.477 1.00 42.70 330 LEU A CA 1
ATOM 2500 C C . LEU A 1 330 ? 60.401 82.837 34.286 1.00 42.72 330 LEU A C 1
ATOM 2501 O O . LEU A 1 330 ? 60.380 82.511 35.474 1.00 42.00 330 LEU A O 1
ATOM 2506 N N . ASN A 1 331 ? 59.332 83.292 33.639 1.00 42.95 331 ASN A N 1
ATOM 2507 C CA . ASN A 1 331 ? 58.027 83.312 34.282 1.00 43.50 331 ASN A CA 1
ATOM 2508 C C . ASN A 1 331 ? 57.473 81.894 34.412 1.00 43.83 331 ASN A C 1
ATOM 2509 O O . ASN A 1 331 ? 56.633 81.626 35.275 1.00 44.12 331 ASN A O 1
ATOM 2514 N N . PHE A 1 332 ? 57.973 80.986 33.578 1.00 43.56 332 PHE A N 1
ATOM 2515 C CA . PHE A 1 332 ? 57.536 79.602 33.616 1.00 44.07 332 PHE A CA 1
ATOM 2516 C C . PHE A 1 332 ? 58.676 78.583 33.713 1.00 43.99 332 PHE A C 1
ATOM 2517 O O . PHE A 1 332 ? 58.686 77.739 34.615 1.00 44.41 332 PHE A O 1
ATOM 2525 N N . GLY A 1 333 ? 59.618 78.639 32.776 1.00 43.25 333 GLY A N 1
ATOM 2526 C CA . GLY A 1 333 ? 60.703 77.662 32.747 1.00 42.11 333 GLY A CA 1
ATOM 2527 C C . GLY A 1 333 ? 62.012 78.149 33.336 1.00 41.49 333 GLY A C 1
ATOM 2528 O O . GLY A 1 333 ? 62.124 79.284 33.796 1.00 41.85 333 GLY A O 1
ATOM 2529 N N . THR A 1 334 ? 63.007 77.271 33.314 1.00 40.89 334 THR A N 1
ATOM 2530 C CA . THR A 1 334 ? 64.342 77.577 33.804 1.00 39.57 334 THR A CA 1
ATOM 2531 C C . THR A 1 334 ? 65.381 77.274 32.722 1.00 39.15 334 THR A C 1
ATOM 2532 O O . THR A 1 334 ? 66.587 77.294 32.977 1.00 38.93 334 THR A O 1
ATOM 2536 N N . THR A 1 335 ? 64.903 77.001 31.511 1.00 38.34 335 THR A N 1
ATOM 2537 C CA . THR A 1 335 ? 65.777 76.664 30.396 1.00 38.24 335 THR A CA 1
ATOM 2538 C C . THR A 1 335 ? 65.060 76.892 29.061 1.00 38.08 335 THR A C 1
ATOM 2539 O O . THR A 1 335 ? 63.863 77.213 29.044 1.00 38.36 335 THR A O 1
ATOM 2543 N N . GLY A 1 336 ? 65.800 76.782 27.956 1.00 37.46 336 GLY A N 1
ATOM 2544 C CA . GLY A 1 336 ? 65.228 76.929 26.613 1.00 36.41 336 GLY A CA 1
ATOM 2545 C C . GLY A 1 336 ? 64.208 75.838 26.345 1.00 36.64 336 GLY A C 1
ATOM 2546 O O . GLY A 1 336 ? 64.474 74.655 26.576 1.00 35.90 336 GLY A O 1
ATOM 2547 N N . ASP A 1 337 ? 63.040 76.237 25.851 1.00 36.61 337 ASP A N 1
ATOM 2548 C CA . ASP A 1 337 ? 61.922 75.317 25.664 1.00 37.07 337 ASP A CA 1
ATOM 2549 C C . ASP A 1 337 ? 61.162 75.698 24.403 1.00 37.04 337 ASP A C 1
ATOM 2550 O O . ASP A 1 337 ? 60.538 76.750 24.345 1.00 37.29 337 ASP A O 1
ATOM 2555 N N . GLY A 1 338 ? 61.203 74.832 23.401 1.00 37.32 338 GLY A N 1
ATOM 2556 C CA . GLY A 1 338 ? 60.564 75.120 22.127 1.00 37.89 338 GLY A CA 1
ATOM 2557 C C . GLY A 1 338 ? 59.073 74.850 22.123 1.00 38.32 338 GLY A C 1
ATOM 2558 O O . GLY A 1 338 ? 58.337 75.449 21.347 1.00 38.98 338 GLY A O 1
ATOM 2559 N N . LEU A 1 339 ? 58.633 73.915 22.960 1.00 38.84 339 LEU A N 1
ATOM 2560 C CA . LEU A 1 339 ? 57.214 73.584 23.066 1.00 38.82 339 LEU A CA 1
ATOM 2561 C C . LEU A 1 339 ? 56.438 74.727 23.709 1.00 39.43 339 LEU A C 1
ATOM 2562 O O . LEU A 1 339 ? 55.403 75.151 23.197 1.00 39.67 339 LEU A O 1
ATOM 2567 N N . PHE A 1 340 ? 56.950 75.219 24.832 1.00 40.06 340 PHE A N 1
ATOM 2568 C CA . PHE A 1 340 ? 56.329 76.321 25.560 1.00 40.44 340 PHE A CA 1
ATOM 2569 C C . PHE A 1 340 ? 56.349 77.611 24.729 1.00 39.73 340 PHE A C 1
ATOM 2570 O O . PHE A 1 340 ? 55.353 78.342 24.662 1.00 38.51 340 PHE A O 1
ATOM 2578 N N . THR A 1 341 ? 57.481 77.875 24.080 1.00 39.64 341 THR A N 1
ATOM 2579 C CA . THR A 1 341 ? 57.589 79.015 23.176 1.00 38.98 341 THR A CA 1
ATOM 2580 C C . THR A 1 341 ? 56.574 78.919 22.032 1.00 38.80 341 THR A C 1
ATOM 2581 O O . THR A 1 341 ? 55.944 79.913 21.679 1.00 38.94 341 THR A O 1
ATOM 2585 N N . ALA A 1 342 ? 56.392 77.723 21.482 1.00 38.22 342 ALA A N 1
ATOM 2586 C CA . ALA A 1 342 ? 55.358 77.488 20.469 1.00 39.02 342 ALA A CA 1
ATOM 2587 C C . ALA A 1 342 ? 53.965 77.920 20.939 1.00 39.41 342 ALA A C 1
ATOM 2588 O O . ALA A 1 342 ? 53.266 78.650 20.239 1.00 40.03 342 ALA A O 1
ATOM 2590 N N . ILE A 1 343 ? 53.558 77.460 22.118 1.00 40.07 343 ILE A N 1
ATOM 2591 C CA . ILE A 1 343 ? 52.221 77.768 22.628 1.00 40.64 343 ILE A CA 1
ATOM 2592 C C . ILE A 1 343 ? 52.093 79.264 22.927 1.00 41.01 343 ILE A C 1
ATOM 2593 O O . ILE A 1 343 ? 51.041 79.871 22.714 1.00 41.18 343 ILE A O 1
ATOM 2598 N N . GLN A 1 344 ? 53.189 79.853 23.390 1.00 41.22 344 GLN A N 1
ATOM 2599 C CA . GLN A 1 344 ? 53.250 81.285 23.667 1.00 41.88 344 GLN A CA 1
ATOM 2600 C C . GLN A 1 344 ? 52.985 82.099 22.387 1.00 40.87 344 GLN A C 1
ATOM 2601 O O . GLN A 1 344 ? 52.238 83.078 22.400 1.00 39.95 344 GLN A O 1
ATOM 2607 N N . LEU A 1 345 ? 53.593 81.665 21.287 1.00 40.50 345 LEU A N 1
ATOM 2608 C CA . LEU A 1 345 ? 53.395 82.280 19.981 1.00 40.77 345 LEU A CA 1
ATOM 2609 C C . LEU A 1 345 ? 51.960 82.142 19.465 1.00 41.06 345 LEU A C 1
ATOM 2610 O O . LEU A 1 345 ? 51.394 83.105 18.940 1.00 41.80 345 LEU A O 1
ATOM 2615 N N . LEU A 1 346 ? 51.366 80.960 19.636 1.00 40.22 346 LEU A N 1
ATOM 2616 C CA . LEU A 1 346 ? 49.976 80.734 19.234 1.00 39.41 346 LEU A CA 1
ATOM 2617 C C . LEU A 1 346 ? 49.008 81.537 20.095 1.00 39.28 346 LEU A C 1
ATOM 2618 O O . LEU A 1 346 ? 47.900 81.862 19.661 1.00 39.37 346 LEU A O 1
ATOM 2623 N N . ALA A 1 347 ? 49.405 81.801 21.336 1.00 39.14 347 ALA A N 1
ATOM 2624 C CA . ALA A 1 347 ? 48.612 82.637 22.232 1.00 39.18 347 ALA A CA 1
ATOM 2625 C C . ALA A 1 347 ? 48.672 84.077 21.722 1.00 39.12 347 ALA A C 1
ATOM 2626 O O . ALA A 1 347 ? 47.680 84.806 21.757 1.00 39.25 347 ALA A O 1
ATOM 2628 N N . ILE A 1 348 ? 49.841 84.459 21.218 1.00 39.01 348 ILE A N 1
ATOM 2629 C CA . ILE A 1 348 ? 50.055 85.778 20.638 1.00 39.06 348 ILE A CA 1
ATOM 2630 C C . ILE A 1 348 ? 49.346 85.912 19.288 1.00 39.36 348 ILE A C 1
ATOM 2631 O O . ILE A 1 348 ? 48.641 86.896 19.045 1.00 39.84 348 ILE A O 1
ATOM 2636 N N . PHE A 1 349 ? 49.490 84.900 18.433 1.00 39.09 349 PHE A N 1
ATOM 2637 C CA . PHE A 1 349 ? 48.851 84.923 17.122 1.00 39.02 349 PHE A CA 1
ATOM 2638 C C . PHE A 1 349 ? 47.324 84.885 17.228 1.00 39.26 349 PHE A C 1
ATOM 2639 O O . PHE A 1 349 ? 46.623 85.111 16.242 1.00 39.56 349 PHE A O 1
ATOM 2647 N N . SER A 1 350 ? 46.817 84.607 18.428 1.00 39.18 350 SER A N 1
ATOM 2648 C CA . SER A 1 350 ? 45.372 84.596 18.674 1.00 39.39 350 SER A CA 1
ATOM 2649 C C . SER A 1 350 ? 44.842 86.007 18.949 1.00 39.69 350 SER A C 1
ATOM 2650 O O . SER A 1 350 ? 43.634 86.242 18.914 1.00 39.21 350 SER A O 1
ATOM 2653 N N . GLN A 1 351 ? 45.760 86.945 19.186 1.00 40.17 351 GLN A N 1
ATOM 2654 C CA . GLN A 1 351 ? 45.402 88.314 19.559 1.00 40.18 351 GLN A CA 1
ATOM 2655 C C . GLN A 1 351 ? 44.995 89.211 18.392 1.00 40.10 351 GLN A C 1
ATOM 2656 O O . GLN A 1 351 ? 44.194 90.132 18.564 1.00 39.85 351 GLN A O 1
ATOM 2662 N N . ALA A 1 352 ? 45.535 88.936 17.208 1.00 40.01 352 ALA A N 1
ATOM 2663 C CA . ALA A 1 352 ? 45.251 89.756 16.039 1.00 39.86 352 ALA A CA 1
ATOM 2664 C C . ALA A 1 352 ? 44.755 88.937 14.856 1.00 40.15 352 ALA A C 1
ATOM 2665 O O . ALA A 1 352 ? 45.221 87.822 14.614 1.00 40.14 352 ALA A O 1
ATOM 2667 N N . ASP A 1 353 ? 43.817 89.513 14.109 1.00 40.28 353 ASP A N 1
ATOM 2668 C CA . ASP A 1 353 ? 43.246 88.858 12.939 1.00 40.62 353 ASP A CA 1
ATOM 2669 C C . ASP A 1 353 ? 44.099 89.099 11.698 1.00 40.01 353 ASP A C 1
ATOM 2670 O O . ASP A 1 353 ? 43.580 89.248 10.586 1.00 39.92 353 ASP A O 1
ATOM 2675 N N . LYS A 1 354 ? 45.413 89.140 11.909 1.00 39.18 354 LYS A N 1
ATOM 2676 C CA . LYS A 1 354 ? 46.381 89.285 10.831 1.00 38.28 354 LYS A CA 1
ATOM 2677 C C . LYS A 1 354 ? 47.243 88.024 10.760 1.00 37.92 354 LYS A C 1
ATOM 2678 O O . LYS A 1 354 ? 47.291 87.249 11.719 1.00 37.73 354 LYS A O 1
ATOM 2684 N N . PRO A 1 355 ? 47.919 87.808 9.619 1.00 37.50 355 PRO A N 1
ATOM 2685 C CA . PRO A 1 355 ? 48.753 86.620 9.466 1.00 37.14 355 PRO A CA 1
ATOM 2686 C C . PRO A 1 355 ? 50.090 86.739 10.203 1.00 36.54 355 PRO A C 1
ATOM 2687 O O . PRO A 1 355 ? 50.463 87.825 10.651 1.00 35.98 355 PRO A O 1
ATOM 2691 N N . VAL A 1 356 ? 50.791 85.613 10.310 1.00 36.09 356 VAL A N 1
ATOM 2692 C CA . VAL A 1 356 ? 52.072 85.519 10.999 1.00 35.74 356 VAL A CA 1
ATOM 2693 C C . VAL A 1 356 ? 53.142 86.469 10.451 1.00 36.07 356 VAL A C 1
ATOM 2694 O O . VAL A 1 356 ? 53.917 87.042 11.219 1.00 36.05 356 VAL A O 1
ATOM 2698 N N . SER A 1 357 ? 53.159 86.669 9.135 1.00 36.31 357 SER A N 1
ATOM 2699 C CA . SER A 1 357 ? 54.142 87.554 8.517 1.00 36.36 357 SER A CA 1
ATOM 2700 C C . SER A 1 357 ? 54.033 88.995 9.003 1.00 36.46 357 SER A C 1
ATOM 2701 O O . SER A 1 357 ? 54.999 89.756 8.933 1.00 36.51 357 SER A O 1
ATOM 2704 N N . GLU A 1 358 ? 52.868 89.368 9.520 1.00 36.73 358 GLU A N 1
ATOM 2705 C CA . GLU A 1 358 ? 52.683 90.735 10.005 1.00 37.39 358 GLU A CA 1
ATOM 2706 C C . GLU A 1 358 ? 53.086 90.934 11.464 1.00 36.85 358 GLU A C 1
ATOM 2707 O O . GLU A 1 358 ? 53.004 92.044 11.987 1.00 36.84 358 GLU A O 1
ATOM 2713 N N . PHE A 1 359 ? 53.520 89.857 12.113 1.00 36.68 359 PHE A N 1
ATOM 2714 C CA . PHE A 1 359 ? 54.033 89.936 13.483 1.00 37.11 359 PHE A CA 1
ATOM 2715 C C . PHE A 1 359 ? 55.532 90.221 13.475 1.00 36.92 359 PHE A C 1
ATOM 2716 O O . PHE A 1 359 ? 56.085 90.723 14.454 1.00 37.67 359 PHE A O 1
ATOM 2724 N N . LYS A 1 360 ? 56.176 89.885 12.362 1.00 36.54 360 LYS A N 1
ATOM 2725 C CA . LYS A 1 360 ? 57.601 90.084 12.186 1.00 35.86 360 LYS A CA 1
ATOM 2726 C C . LYS A 1 360 ? 57.964 91.547 12.244 1.00 36.13 360 LYS A C 1
ATOM 2727 O O . LYS A 1 360 ? 57.127 92.419 12.009 1.00 35.98 360 LYS A O 1
ATOM 2733 N N . LEU A 1 361 ? 59.235 91.804 12.524 1.00 36.35 361 LEU A N 1
ATOM 2734 C CA . LEU A 1 361 ? 59.767 93.148 12.447 1.00 36.92 361 LEU A CA 1
ATOM 2735 C C . LEU A 1 361 ? 59.614 93.565 10.992 1.00 37.61 361 LEU A C 1
ATOM 2736 O O . LEU A 1 361 ? 60.126 92.898 10.092 1.00 37.76 361 LEU A O 1
ATOM 2741 N N . GLN A 1 362 ? 58.835 94.617 10.760 1.00 38.57 362 GLN A N 1
ATOM 2742 C CA . GLN A 1 362 ? 58.580 95.093 9.407 1.00 39.50 362 GLN A CA 1
ATOM 2743 C C . GLN A 1 362 ? 59.809 95.796 8.848 1.00 40.07 362 GLN A C 1
ATOM 2744 O O . GLN A 1 362 ? 60.454 96.589 9.540 1.00 40.38 362 GLN A O 1
ATOM 2750 N N . GLY A 1 363 ? 60.147 95.476 7.604 1.00 40.43 363 GLY A N 1
ATOM 2751 C CA . GLY A 1 363 ? 61.325 96.047 6.963 1.00 40.98 363 GLY A CA 1
ATOM 2752 C C . GLY A 1 363 ? 62.430 95.019 6.812 1.00 41.30 363 GLY A C 1
ATOM 2753 O O . GLY A 1 363 ? 62.316 93.896 7.311 1.00 41.44 363 GLY A O 1
ATOM 2754 N N . GLU A 1 364 ? 63.501 95.403 6.122 1.00 41.12 364 GLU A N 1
ATOM 2755 C CA . GLU A 1 364 ? 64.617 94.500 5.882 1.00 41.10 364 GLU A CA 1
ATOM 2756 C C . GLU A 1 364 ? 65.566 94.437 7.071 1.00 40.70 364 GLU A C 1
ATOM 2757 O O . GLU A 1 364 ? 65.962 95.465 7.625 1.00 40.47 364 GLU A O 1
ATOM 2763 N N . LEU A 1 365 ? 65.913 93.216 7.466 1.00 40.35 365 LEU A N 1
ATOM 2764 C CA . LEU A 1 365 ? 66.894 93.001 8.520 1.00 39.67 365 LEU A CA 1
ATOM 2765 C C . LEU A 1 365 ? 68.256 93.373 7.958 1.00 39.66 365 LEU A C 1
ATOM 2766 O O . LEU A 1 365 ? 68.446 93.369 6.742 1.00 39.15 365 LEU A O 1
ATOM 2779 N N . GLN A 1 367 ? 72.273 92.931 7.081 1.00 39.04 367 GLN A N 1
ATOM 2780 C CA . GLN A 1 367 ? 72.977 91.823 6.465 1.00 38.77 367 GLN A CA 1
ATOM 2781 C C . GLN A 1 367 ? 74.371 91.734 7.078 1.00 38.31 367 GLN A C 1
ATOM 2782 O O . GLN A 1 367 ? 74.832 92.687 7.701 1.00 38.21 367 GLN A O 1
ATOM 2788 N N . GLN A 1 368 ? 75.017 90.579 6.954 1.00 38.25 368 GLN A N 1
ATOM 2789 C CA . GLN A 1 368 ? 76.352 90.402 7.518 1.00 38.65 368 GLN A CA 1
ATOM 2790 C C . GLN A 1 368 ? 77.372 89.869 6.520 1.00 38.96 368 GLN A C 1
ATOM 2791 O O . GLN A 1 368 ? 77.039 89.124 5.602 1.00 38.78 368 GLN A O 1
ATOM 2797 N N . THR A 1 369 ? 78.617 90.292 6.701 1.00 39.47 369 THR A N 1
ATOM 2798 C CA . THR A 1 369 ? 79.744 89.731 5.975 1.00 39.64 369 THR A CA 1
ATOM 2799 C C . THR A 1 369 ? 80.740 89.245 7.014 1.00 40.04 369 THR A C 1
ATOM 2800 O O . THR A 1 369 ? 81.209 90.022 7.849 1.00 40.51 369 THR A O 1
ATOM 2804 N N . LEU A 1 370 ? 81.016 87.948 6.991 1.00 40.22 370 LEU A N 1
ATOM 2805 C CA . LEU A 1 370 ? 81.965 87.344 7.910 1.00 40.15 370 LEU A CA 1
ATOM 2806 C C . LEU A 1 370 ? 83.214 86.943 7.138 1.00 39.91 370 LEU A C 1
ATOM 2807 O O . LEU A 1 370 ? 83.128 86.303 6.090 1.00 39.74 370 LEU A O 1
ATOM 2812 N N . ILE A 1 371 ? 84.369 87.369 7.635 1.00 39.82 371 ILE A N 1
ATOM 2813 C CA . ILE A 1 371 ? 85.646 86.996 7.042 1.00 40.16 371 ILE A CA 1
ATOM 2814 C C . ILE A 1 371 ? 86.570 86.421 8.118 1.00 40.41 371 ILE A C 1
ATOM 2815 O O . ILE A 1 371 ? 86.780 87.038 9.167 1.00 40.40 371 ILE A O 1
ATOM 2820 N N . ASN A 1 372 ? 87.082 85.219 7.869 1.00 40.41 372 ASN A N 1
ATOM 2821 C CA . ASN A 1 372 ? 88.020 84.582 8.781 1.00 40.35 372 ASN A CA 1
ATOM 2822 C C . ASN A 1 372 ? 89.459 84.948 8.448 1.00 40.26 372 ASN A C 1
ATOM 2823 O O . ASN A 1 372 ? 89.860 84.934 7.283 1.00 40.90 372 ASN A O 1
ATOM 2828 N N . VAL A 1 373 ? 90.232 85.285 9.473 1.00 39.63 373 VAL A N 1
ATOM 2829 C CA . VAL A 1 373 ? 91.648 85.572 9.301 1.00 38.77 373 VAL A CA 1
ATOM 2830 C C . VAL A 1 373 ? 92.478 84.561 10.102 1.00 38.77 373 VAL A C 1
ATOM 2831 O O . VAL A 1 373 ? 92.450 84.571 11.336 1.00 38.79 373 VAL A O 1
ATOM 2835 N N . PRO A 1 374 ? 93.186 83.657 9.399 1.00 38.33 374 PRO A N 1
ATOM 2836 C CA . PRO A 1 374 ? 94.052 82.677 10.063 1.00 37.96 374 PRO A CA 1
ATOM 2837 C C . PRO A 1 374 ? 95.286 83.339 10.695 1.00 37.61 374 PRO A C 1
ATOM 2838 O O . PRO A 1 374 ? 95.919 84.199 10.080 1.00 37.50 374 PRO A O 1
ATOM 2842 N N . LEU A 1 375 ? 95.609 82.947 11.923 1.00 37.38 375 LEU A N 1
ATOM 2843 C CA . LEU A 1 375 ? 96.723 83.547 12.651 1.00 37.37 375 LEU A CA 1
ATOM 2844 C C . LEU A 1 375 ? 97.711 82.495 13.155 1.00 37.47 375 LEU A C 1
ATOM 2845 O O . LEU A 1 375 ? 97.544 81.301 12.894 1.00 37.52 375 LEU A O 1
ATOM 2850 N N . THR A 1 376 ? 98.748 82.950 13.860 1.00 37.63 376 THR A N 1
ATOM 2851 C CA . THR A 1 376 ? 99.764 82.058 14.423 1.00 37.77 376 THR A CA 1
ATOM 2852 C C . THR A 1 376 ? 99.335 81.507 15.777 1.00 37.79 376 THR A C 1
ATOM 2853 O O . THR A 1 376 ? 99.767 80.429 16.183 1.00 37.90 376 THR A O 1
ATOM 2857 N N . LYS A 1 377 ? 98.474 82.248 16.468 1.00 37.85 377 LYS A N 1
ATOM 2858 C CA . LYS A 1 377 ? 98.011 81.853 17.793 1.00 38.06 377 LYS A CA 1
ATOM 2859 C C . LYS A 1 377 ? 96.547 82.227 18.004 1.00 38.18 377 LYS A C 1
ATOM 2860 O O . LYS A 1 377 ? 95.994 83.034 17.253 1.00 38.00 377 LYS A O 1
ATOM 2866 N N . LYS A 1 378 ? 95.919 81.623 19.013 1.00 38.39 378 LYS A N 1
ATOM 2867 C CA . LYS A 1 378 ? 94.546 81.968 19.376 1.00 38.66 378 LYS A CA 1
ATOM 2868 C C . LYS A 1 378 ? 94.523 83.437 19.788 1.00 39.09 378 LYS A C 1
ATOM 2869 O O . LYS A 1 378 ? 95.462 83.929 20.422 1.00 39.16 378 LYS A O 1
ATOM 2875 N N . VAL A 1 379 ? 93.463 84.141 19.411 1.00 39.41 379 VAL A N 1
ATOM 2876 C CA . VAL A 1 379 ? 93.375 85.575 19.673 1.00 39.92 379 VAL A CA 1
ATOM 2877 C C . VAL A 1 379 ? 92.884 85.942 21.081 1.00 40.43 379 VAL A C 1
ATOM 2878 O O . VAL A 1 379 ? 91.776 85.589 21.484 1.00 40.61 379 VAL A O 1
ATOM 2882 N N . ALA A 1 380 ? 93.753 86.613 21.833 1.00 41.07 380 ALA A N 1
ATOM 2883 C CA . ALA A 1 380 ? 93.440 87.076 23.183 1.00 41.75 380 ALA A CA 1
ATOM 2884 C C . ALA A 1 380 ? 92.893 88.503 23.140 1.00 42.22 380 ALA A C 1
ATOM 2885 O O . ALA A 1 380 ? 92.760 89.091 22.067 1.00 42.19 380 ALA A O 1
ATOM 2887 N N . ARG A 1 381 ? 92.581 89.063 24.306 1.00 42.92 381 ARG A N 1
ATOM 2888 C CA . ARG A 1 381 ? 92.035 90.418 24.366 1.00 43.60 381 ARG A CA 1
ATOM 2889 C C . ARG A 1 381 ? 93.084 91.492 24.057 1.00 43.78 381 ARG A C 1
ATOM 2890 O O . ARG A 1 381 ? 92.745 92.580 23.589 1.00 43.94 381 ARG A O 1
ATOM 2898 N N . GLU A 1 382 ? 94.352 91.175 24.313 1.00 44.01 382 GLU A N 1
ATOM 2899 C CA . GLU A 1 382 ? 95.453 92.094 24.029 1.00 44.21 382 GLU A CA 1
ATOM 2900 C C . GLU A 1 382 ? 95.632 92.259 22.526 1.00 44.09 382 GLU A C 1
ATOM 2901 O O . GLU A 1 382 ? 96.128 93.287 22.061 1.00 44.05 382 GLU A O 1
ATOM 2907 N N . ASP A 1 383 ? 95.232 91.232 21.779 1.00 43.94 383 ASP A N 1
ATOM 2908 C CA . ASP A 1 383 ? 95.310 91.242 20.321 1.00 43.89 383 ASP A CA 1
ATOM 2909 C C . ASP A 1 383 ? 94.173 92.067 19.732 1.00 43.66 383 ASP A C 1
ATOM 2910 O O . ASP A 1 383 ? 94.343 92.734 18.709 1.00 43.55 383 ASP A O 1
ATOM 2915 N N . LEU A 1 384 ? 93.013 92.013 20.383 1.00 43.51 384 LEU A N 1
ATOM 2916 C CA . LEU A 1 384 ? 91.839 92.754 19.931 1.00 43.24 384 LEU A CA 1
ATOM 2917 C C . LEU A 1 384 ? 91.939 94.239 20.277 1.00 42.84 384 LEU A C 1
ATOM 2918 O O . LEU A 1 384 ? 91.214 95.064 19.716 1.00 42.94 384 LEU A O 1
ATOM 2923 N N . GLN A 1 385 ? 92.836 94.573 21.199 1.00 42.05 385 GLN A N 1
ATOM 2924 C CA . GLN A 1 385 ? 93.055 95.963 21.578 1.00 41.72 385 GLN A CA 1
ATOM 2925 C C . GLN A 1 385 ? 93.862 96.687 20.503 1.00 41.15 385 GLN A C 1
ATOM 2926 O O . GLN A 1 385 ? 93.645 97.870 20.243 1.00 40.94 385 GLN A O 1
ATOM 2932 N N . LYS A 1 386 ? 94.770 95.952 19.866 1.00 40.77 386 LYS A N 1
ATOM 2933 C CA . LYS A 1 386 ? 95.602 96.477 18.782 1.00 40.51 386 LYS A CA 1
ATOM 2934 C C . LYS A 1 386 ? 94.775 97.046 17.619 1.00 40.12 386 LYS A C 1
ATOM 2935 O O . LYS A 1 386 ? 95.232 97.947 16.915 1.00 40.51 386 LYS A O 1
ATOM 2941 N N . VAL A 1 387 ? 93.574 96.511 17.413 1.00 39.52 387 VAL A N 1
ATOM 2942 C CA . VAL A 1 387 ? 92.694 96.985 16.341 1.00 39.52 387 VAL A CA 1
ATOM 2943 C C . VAL A 1 387 ? 91.447 97.721 16.840 1.00 39.58 387 VAL A C 1
ATOM 2944 O O . VAL A 1 387 ? 90.547 98.021 16.052 1.00 40.05 387 VAL A O 1
ATOM 2948 N N . ALA A 1 388 ? 91.398 98.009 18.140 1.00 39.17 388 ALA A N 1
ATOM 2949 C CA . ALA A 1 388 ? 90.243 98.681 18.740 1.00 38.79 388 ALA A CA 1
ATOM 2950 C C . ALA A 1 388 ? 89.944 100.007 18.048 1.00 38.56 388 ALA A C 1
ATOM 2951 O O . ALA A 1 388 ? 88.790 100.314 17.744 1.00 37.89 388 ALA A O 1
ATOM 2953 N N . SER A 1 389 ? 90.998 100.775 17.783 1.00 38.73 389 SER A N 1
ATOM 2954 C CA . SER A 1 389 ? 90.870 102.091 17.160 1.00 39.03 389 SER A CA 1
ATOM 2955 C C . SER A 1 389 ? 90.309 102.026 15.734 1.00 39.06 389 SER A C 1
ATOM 2956 O O . SER A 1 389 ? 89.650 102.962 15.283 1.00 39.14 389 SER A O 1
ATOM 2959 N N . ASP A 1 390 ? 90.555 100.915 15.043 1.00 38.95 390 ASP A N 1
ATOM 2960 C CA . ASP A 1 390 ? 90.021 100.706 13.698 1.00 39.35 390 ASP A CA 1
ATOM 2961 C C . ASP A 1 390 ? 88.556 100.276 13.751 1.00 38.78 390 ASP A C 1
ATOM 2962 O O . ASP A 1 390 ? 87.744 100.695 12.929 1.00 38.55 390 ASP A O 1
ATOM 2967 N N . VAL A 1 391 ? 88.226 99.434 14.726 1.00 38.74 391 VAL A N 1
ATOM 2968 C CA . VAL A 1 391 ? 86.837 99.041 14.977 1.00 38.11 391 VAL A CA 1
ATOM 2969 C C . VAL A 1 391 ? 85.998 100.279 15.322 1.00 38.03 391 VAL A C 1
ATOM 2970 O O . VAL A 1 391 ? 84.905 100.474 14.788 1.00 37.85 391 VAL A O 1
ATOM 2974 N N . ASN A 1 392 ? 86.532 101.122 16.200 1.00 38.08 392 ASN A N 1
ATOM 2975 C CA . ASN A 1 392 ? 85.847 102.342 16.602 1.00 38.61 392 ASN A CA 1
ATOM 2976 C C . ASN A 1 392 ? 85.608 103.281 15.429 1.00 38.82 392 ASN A C 1
ATOM 2977 O O . ASN A 1 392 ? 84.538 103.894 15.329 1.00 38.88 392 ASN A O 1
ATOM 2982 N N . ASP A 1 393 ? 86.603 103.371 14.543 1.00 38.65 393 ASP A N 1
ATOM 2983 C CA . ASP A 1 393 ? 86.512 104.187 13.336 1.00 38.41 393 ASP A CA 1
ATOM 2984 C C . ASP A 1 393 ? 85.372 103.707 12.451 1.00 38.17 393 ASP A C 1
ATOM 2985 O O . ASP A 1 393 ? 84.510 104.490 12.053 1.00 38.19 393 ASP A O 1
ATOM 2990 N N . VAL A 1 394 ? 85.364 102.412 12.157 1.00 38.30 394 VAL A N 1
ATOM 2991 C CA . VAL A 1 394 ? 84.321 101.821 11.313 1.00 38.26 394 VAL A CA 1
ATOM 2992 C C . VAL A 1 394 ? 82.921 102.047 11.892 1.00 38.36 394 VAL A C 1
ATOM 2993 O O . VAL A 1 394 ? 82.013 102.498 11.183 1.00 38.42 394 VAL A O 1
ATOM 2997 N N . GLU A 1 395 ? 82.754 101.763 13.181 1.00 38.21 395 GLU A N 1
ATOM 2998 C CA . GLU A 1 395 ? 81.454 101.937 13.829 1.00 38.78 395 GLU A CA 1
ATOM 2999 C C . GLU A 1 395 ? 81.022 103.395 13.862 1.00 38.31 395 GLU A C 1
ATOM 3000 O O . GLU A 1 395 ? 79.856 103.698 13.643 1.00 38.54 395 GLU A O 1
ATOM 3006 N N . LYS A 1 396 ? 81.971 104.293 14.110 1.00 38.55 396 LYS A N 1
ATOM 3007 C CA . LYS A 1 396 ? 81.692 105.730 14.140 1.00 38.38 396 LYS A CA 1
ATOM 3008 C C . LYS A 1 396 ? 81.116 106.181 12.800 1.00 38.11 396 LYS A C 1
ATOM 3009 O O . LYS A 1 396 ? 80.146 106.932 12.757 1.00 38.43 396 LYS A O 1
ATOM 3015 N N . ARG A 1 397 ? 81.683 105.671 11.713 1.00 38.12 397 ARG A N 1
ATOM 3016 C CA . ARG A 1 397 ? 81.187 105.982 10.375 1.00 38.23 397 ARG A CA 1
ATOM 3017 C C . ARG A 1 397 ? 79.880 105.262 10.015 1.00 38.37 397 ARG A C 1
ATOM 3018 O O . ARG A 1 397 ? 79.118 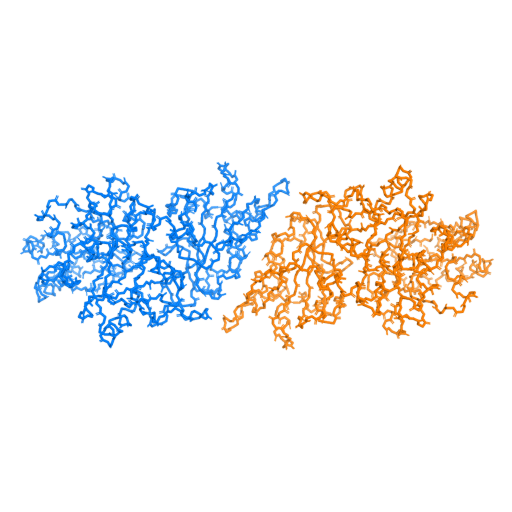105.750 9.185 1.00 38.65 397 ARG A O 1
ATOM 3026 N N . LEU A 1 398 ? 79.605 104.130 10.661 1.00 38.48 398 LEU A N 1
ATOM 3027 C CA . LEU A 1 398 ? 78.377 103.370 10.396 1.00 38.36 398 LEU A CA 1
ATOM 3028 C C . LEU A 1 398 ? 77.152 103.920 11.119 1.00 38.68 398 LEU A C 1
ATOM 3029 O O . LEU A 1 398 ? 76.017 103.656 10.711 1.00 38.96 398 LEU A O 1
ATOM 3034 N N . GLY A 1 399 ? 77.371 104.657 12.204 1.00 38.80 399 GLY A N 1
ATOM 3035 C CA . GLY A 1 399 ? 76.260 105.164 13.008 1.00 39.03 399 GLY A CA 1
ATOM 3036 C C . GLY A 1 399 ? 75.272 104.054 13.334 1.00 39.44 399 GLY A C 1
ATOM 3037 O O . GLY A 1 399 ? 75.667 102.979 13.778 1.00 39.07 399 GLY A O 1
ATOM 3038 N N . ASN A 1 400 ? 73.990 104.307 13.079 1.00 40.08 400 ASN A N 1
ATOM 3039 C CA . ASN A 1 400 ? 72.919 103.338 13.352 1.00 40.81 400 ASN A CA 1
ATOM 3040 C C . ASN A 1 400 ? 72.741 102.324 12.232 1.00 40.30 400 ASN A C 1
ATOM 3041 O O . ASN A 1 400 ? 71.897 101.430 12.326 1.00 40.08 400 ASN A O 1
ATOM 3046 N N . ARG A 1 401 ? 73.530 102.478 11.174 1.00 39.85 401 ARG A N 1
ATOM 3047 C CA . ARG A 1 401 ? 73.359 101.692 9.958 1.00 39.22 401 ARG A CA 1
ATOM 3048 C C . ARG A 1 401 ? 74.182 100.407 9.940 1.00 38.77 401 ARG A C 1
ATOM 3049 O O . ARG A 1 401 ? 74.193 99.679 8.948 1.00 38.96 401 ARG A O 1
ATOM 3057 N N . GLY A 1 402 ? 74.831 100.107 11.057 1.00 38.17 402 GLY A N 1
ATOM 3058 C CA . GLY A 1 402 ? 75.637 98.906 11.150 1.00 38.12 402 GLY A CA 1
ATOM 3059 C C . GLY A 1 402 ? 76.459 98.866 12.416 1.00 38.39 402 GLY A C 1
ATOM 3060 O O . GLY A 1 402 ? 76.380 99.775 13.245 1.00 38.37 402 GLY A O 1
ATOM 3061 N N . ARG A 1 403 ? 77.267 97.817 12.544 1.00 38.42 403 ARG A N 1
ATOM 3062 C CA . ARG A 1 403 ? 78.117 97.603 13.711 1.00 38.55 403 ARG A CA 1
ATOM 3063 C C . ARG A 1 403 ? 79.206 96.603 13.364 1.00 39.24 403 ARG A C 1
ATOM 3064 O O . ARG A 1 403 ? 79.105 95.884 12.370 1.00 39.67 403 ARG A O 1
ATOM 3072 N N . VAL A 1 404 ? 80.228 96.536 14.208 1.00 39.69 404 VAL A N 1
ATOM 3073 C CA . VAL A 1 404 ? 81.298 95.569 14.027 1.00 39.87 404 VAL A CA 1
ATOM 3074 C C . VAL A 1 404 ? 81.230 94.520 15.137 1.00 40.01 404 VAL A C 1
ATOM 3075 O O . VAL A 1 404 ? 80.691 94.776 16.212 1.00 39.51 404 VAL A O 1
ATOM 3079 N N . LEU A 1 405 ? 81.720 93.322 14.837 1.00 40.01 405 LEU A N 1
ATOM 3080 C CA . LEU A 1 405 ? 81.898 92.292 15.838 1.00 40.13 405 LEU A CA 1
ATOM 3081 C C . LEU A 1 405 ? 83.119 91.460 15.467 1.00 40.62 405 LEU A C 1
ATOM 3082 O O . LEU A 1 405 ? 83.135 90.814 14.422 1.00 40.39 405 LEU A O 1
ATOM 3087 N N . LEU A 1 406 ? 84.160 91.536 16.294 1.00 41.31 406 LEU A N 1
ATOM 3088 C CA . LEU A 1 406 ? 85.352 90.713 16.117 1.00 41.77 406 LEU A CA 1
ATOM 3089 C C . LEU A 1 406 ? 85.346 89.628 17.173 1.00 42.39 406 LEU A C 1
ATOM 3090 O O . LEU A 1 406 ? 85.059 89.893 18.334 1.00 43.33 406 LEU A O 1
ATOM 3095 N N . ARG A 1 407 ? 85.670 88.405 16.783 1.00 42.98 407 ARG A N 1
ATOM 3096 C CA . ARG A 1 407 ? 85.667 87.313 17.736 1.00 43.60 407 ARG A CA 1
ATOM 3097 C C . ARG A 1 407 ? 86.820 86.347 17.535 1.00 43.87 407 ARG A C 1
ATOM 3098 O O . ARG A 1 407 ? 87.211 86.072 16.398 1.00 44.11 407 ARG A O 1
ATOM 3106 N N . PRO A 1 408 ? 87.378 85.836 18.646 1.00 44.00 408 PRO A N 1
ATOM 3107 C CA . PRO A 1 408 ? 88.298 84.706 18.575 1.00 43.87 408 PRO A CA 1
ATOM 3108 C C . PRO A 1 408 ? 87.493 83.465 18.206 1.00 43.67 408 PRO A C 1
ATOM 3109 O O . PRO A 1 408 ? 86.263 83.523 18.193 1.00 43.61 408 PRO A O 1
ATOM 3113 N N . SER A 1 409 ? 88.173 82.370 17.879 1.00 43.52 409 SER A N 1
ATOM 3114 C CA . SER A 1 409 ? 87.498 81.109 17.588 1.00 43.37 409 SER A CA 1
ATOM 3115 C C . SER A 1 409 ? 87.760 80.142 18.728 1.00 43.30 409 SER A C 1
ATOM 3116 O O . SER A 1 409 ? 88.162 78.999 18.510 1.00 43.48 409 SER A O 1
ATOM 3119 N N . GLY A 1 410 ? 87.524 80.610 19.949 1.00 43.16 410 GLY A N 1
ATOM 3120 C CA . GLY A 1 410 ? 87.824 79.823 21.137 1.00 42.60 410 GLY A CA 1
ATOM 3121 C C . GLY A 1 410 ? 89.329 79.715 21.287 1.00 42.36 410 GLY A C 1
ATOM 3122 O O . GLY A 1 410 ? 90.013 80.724 21.492 1.00 42.32 410 GLY A O 1
ATOM 3123 N N . THR A 1 411 ? 89.846 78.497 21.142 1.00 41.81 411 THR A N 1
ATOM 3124 C CA . THR A 1 411 ? 91.283 78.256 21.214 1.00 41.29 411 THR A CA 1
ATOM 3125 C C . THR A 1 411 ? 91.902 77.969 19.838 1.00 40.73 411 THR A C 1
ATOM 3126 O O . THR A 1 411 ? 93.015 77.454 19.743 1.00 40.73 411 THR A O 1
ATOM 3130 N N . GLU A 1 412 ? 91.181 78.320 18.776 1.00 40.10 412 GLU A N 1
ATOM 3131 C CA . GLU A 1 412 ? 91.684 78.152 17.411 1.00 39.48 412 GLU A CA 1
ATOM 3132 C C . GLU A 1 412 ? 92.436 79.405 16.962 1.00 38.70 412 GLU A C 1
ATOM 3133 O O . GLU A 1 412 ? 92.099 80.509 17.386 1.00 38.54 412 GLU A O 1
ATOM 3139 N N . PRO A 1 413 ? 93.471 79.234 16.119 1.00 38.20 413 PRO A N 1
ATOM 3140 C CA . PRO A 1 413 ? 94.271 80.359 15.637 1.00 37.97 413 PRO A CA 1
ATOM 3141 C C . PRO A 1 413 ? 93.603 81.095 14.476 1.00 37.75 413 PRO A C 1
ATOM 3142 O O . PRO A 1 413 ? 94.194 81.234 13.407 1.00 37.81 413 PRO A O 1
ATOM 3146 N N . VAL A 1 414 ? 92.380 81.564 14.697 1.00 37.73 414 VAL A N 1
ATOM 3147 C CA . VAL A 1 414 ? 91.612 82.260 13.669 1.00 37.67 414 VAL A CA 1
ATOM 3148 C C . VAL A 1 414 ? 90.842 83.423 14.292 1.00 37.96 414 VAL A C 1
ATOM 3149 O O . VAL A 1 414 ? 90.297 83.300 15.390 1.00 37.97 414 VAL A O 1
ATOM 3153 N N . LEU A 1 415 ? 90.830 84.559 13.602 1.00 38.10 415 LEU A N 1
ATOM 3154 C CA . LEU A 1 415 ? 90.047 85.707 14.038 1.00 38.52 415 LEU A CA 1
ATOM 3155 C C . LEU A 1 415 ? 88.859 85.888 13.096 1.00 38.71 415 LEU A C 1
ATOM 3156 O O . LEU A 1 415 ? 89.020 85.934 11.874 1.00 38.90 415 LEU A O 1
ATOM 3161 N N . ARG A 1 416 ? 87.665 85.973 13.668 1.00 38.64 416 ARG A N 1
ATOM 3162 C CA . ARG A 1 416 ? 86.459 86.143 12.872 1.00 38.77 416 ARG A CA 1
ATOM 3163 C C . ARG A 1 416 ? 86.060 87.612 12.797 1.00 38.81 416 ARG A C 1
ATOM 3164 O O . ARG A 1 416 ? 85.746 88.232 13.812 1.00 38.36 416 ARG A O 1
ATOM 3172 N N . VAL A 1 417 ? 86.123 88.171 11.593 1.00 39.30 417 VAL A N 1
ATOM 3173 C CA . VAL A 1 417 ? 85.760 89.563 11.367 1.00 39.94 417 VAL A CA 1
ATOM 3174 C C . VAL A 1 417 ? 84.359 89.642 10.777 1.00 40.78 417 VAL A C 1
ATOM 3175 O O . VAL A 1 417 ? 84.110 89.154 9.671 1.00 41.16 417 VAL A O 1
ATOM 3187 N N . VAL A 1 419 ? 80.971 92.328 10.040 1.00 40.46 419 VAL A N 1
ATOM 3188 C CA . VAL A 1 419 ? 80.367 93.645 10.009 1.00 39.39 419 VAL A CA 1
ATOM 3189 C C . VAL A 1 419 ? 78.906 93.438 9.633 1.00 39.69 419 VAL A C 1
ATOM 3190 O O . VAL A 1 419 ? 78.586 92.686 8.705 1.00 39.75 419 VAL A O 1
ATOM 3194 N N . GLU A 1 420 ? 78.017 94.029 10.420 1.00 39.25 420 GLU A N 1
ATOM 3195 C CA . GLU A 1 420 ? 76.596 93.957 10.148 1.00 38.75 420 GLU A CA 1
ATOM 3196 C C . GLU A 1 420 ? 76.151 95.349 9.717 1.00 38.49 420 GLU A C 1
ATOM 3197 O O . GLU A 1 420 ? 76.486 96.331 10.375 1.00 38.40 420 GLU A O 1
ATOM 3203 N N . ALA A 1 421 ? 75.429 95.438 8.601 1.00 38.30 421 ALA A N 1
ATOM 3204 C CA . ALA A 1 421 ? 74.983 96.730 8.084 1.00 37.85 421 ALA A CA 1
ATOM 3205 C C . ALA A 1 421 ? 73.700 96.642 7.263 1.00 38.19 421 ALA A C 1
ATOM 3206 O O . ALA A 1 421 ? 73.344 95.575 6.761 1.00 37.78 421 ALA A O 1
ATOM 3208 N N . ASP A 1 422 ? 73.005 97.773 7.143 1.00 38.31 422 ASP A N 1
ATOM 3209 C CA . ASP A 1 422 ? 71.833 97.868 6.280 1.00 39.04 422 ASP A CA 1
ATOM 3210 C C . ASP A 1 422 ? 72.244 97.603 4.835 1.00 39.18 422 ASP A C 1
ATOM 3211 O O . ASP A 1 422 ? 71.532 96.937 4.086 1.00 39.21 422 ASP A O 1
ATOM 3216 N N . ASP A 1 423 ? 73.407 98.124 4.463 1.00 39.52 423 ASP A N 1
ATOM 3217 C CA . ASP A 1 423 ? 73.919 98.030 3.100 1.00 40.18 423 ASP A CA 1
ATOM 3218 C C . ASP A 1 423 ? 74.957 96.912 3.017 1.00 40.09 423 ASP A C 1
ATOM 3219 O O . ASP A 1 423 ? 76.025 96.995 3.632 1.00 40.48 423 ASP A O 1
ATOM 3224 N N . LYS A 1 424 ? 74.622 95.854 2.282 1.00 39.68 424 LYS A N 1
ATOM 3225 C CA . LYS A 1 424 ? 75.499 94.692 2.138 1.00 39.42 424 LYS A CA 1
ATOM 3226 C C . LYS A 1 424 ? 76.880 95.059 1.579 1.00 39.63 424 LYS A C 1
ATOM 3227 O O . LYS A 1 424 ? 77.900 94.609 2.102 1.00 39.56 424 LYS A O 1
ATOM 3233 N N . SER A 1 425 ? 76.908 95.880 0.529 1.00 39.89 425 SER A N 1
ATOM 3234 C CA . SER A 1 425 ? 78.170 96.316 -0.082 1.00 40.36 425 SER A CA 1
ATOM 3235 C C . SER A 1 425 ? 79.092 96.953 0.949 1.00 40.25 425 SER A C 1
ATOM 3236 O O . SER A 1 425 ? 80.303 96.728 0.938 1.00 40.55 425 SER A O 1
ATOM 3239 N N . LEU A 1 426 ? 78.501 97.751 1.833 1.00 40.08 426 LEU A N 1
ATOM 3240 C CA . LEU A 1 426 ? 79.246 98.475 2.846 1.00 40.05 426 LEU A CA 1
ATOM 3241 C C . LEU A 1 426 ? 79.786 97.526 3.904 1.00 39.66 426 LEU A C 1
ATOM 3242 O O . LEU A 1 426 ? 80.906 97.690 4.378 1.00 39.96 426 LEU A O 1
ATOM 3247 N N . ALA A 1 427 ? 78.993 96.519 4.254 1.00 39.20 427 ALA A N 1
ATOM 3248 C CA . ALA A 1 427 ? 79.413 95.514 5.227 1.00 38.70 427 ALA A CA 1
ATOM 3249 C C . ALA A 1 427 ? 80.649 94.774 4.718 1.00 38.47 427 ALA A C 1
ATOM 3250 O O . ALA A 1 427 ? 81.616 94.581 5.458 1.00 37.52 427 ALA A O 1
ATOM 3252 N N . THR A 1 428 ? 80.618 94.388 3.444 1.00 38.49 428 THR A N 1
ATOM 3253 C CA . THR A 1 428 ? 81.751 93.721 2.813 1.00 38.84 428 THR A CA 1
ATOM 3254 C C . THR A 1 428 ? 82.948 94.656 2.743 1.00 39.40 428 THR A C 1
ATOM 3255 O O . THR A 1 428 ? 84.068 94.252 3.057 1.00 39.54 428 THR A O 1
ATOM 3259 N N . ASN A 1 429 ? 82.703 95.909 2.358 1.00 40.03 429 ASN A N 1
ATOM 3260 C CA . ASN A 1 429 ? 83.760 96.921 2.299 1.00 41.04 429 ASN A CA 1
ATOM 3261 C C . ASN A 1 429 ? 84.479 97.068 3.638 1.00 40.95 429 ASN A C 1
ATOM 3262 O O . ASN A 1 429 ? 85.703 96.950 3.714 1.00 40.92 429 ASN A O 1
ATOM 3267 N N . GLU A 1 430 ? 83.709 97.316 4.691 1.00 40.96 430 GLU A N 1
ATOM 3268 C CA . GLU A 1 430 ? 84.275 97.558 6.011 1.00 41.70 430 GLU A CA 1
ATOM 3269 C C . GLU A 1 430 ? 84.949 96.330 6.612 1.00 41.61 430 GLU A C 1
ATOM 3270 O O . GLU A 1 430 ? 85.972 96.448 7.294 1.00 42.25 430 GLU A O 1
ATOM 3276 N N . ALA A 1 431 ? 84.382 95.154 6.359 1.00 41.39 431 ALA A N 1
ATOM 3277 C CA . ALA A 1 431 ? 84.996 93.907 6.801 1.00 40.92 431 ALA A CA 1
ATOM 3278 C C . ALA A 1 431 ? 86.345 93.717 6.105 1.00 40.82 431 ALA A C 1
ATOM 3279 O O . ALA A 1 431 ? 87.340 93.384 6.749 1.00 41.46 431 ALA A O 1
ATOM 3281 N N . GLU A 1 432 ? 86.385 93.957 4.798 1.00 39.99 432 GLU A N 1
ATOM 3282 C CA . GLU A 1 432 ? 87.638 93.858 4.058 1.00 40.31 432 GLU A CA 1
ATOM 3283 C C . GLU A 1 432 ? 88.681 94.844 4.584 1.00 39.72 432 GLU A C 1
ATOM 3284 O O . GLU A 1 432 ? 89.870 94.528 4.644 1.00 39.82 432 GLU A O 1
ATOM 3290 N N . TYR A 1 433 ? 88.223 96.035 4.961 1.00 39.35 433 TYR A N 1
ATOM 3291 C CA . TYR A 1 433 ? 89.094 97.071 5.513 1.00 39.12 433 TYR A CA 1
ATOM 3292 C C . TYR A 1 433 ? 89.712 96.610 6.836 1.00 39.09 433 TYR A C 1
ATOM 3293 O O . TYR A 1 433 ? 90.934 96.630 6.999 1.00 38.70 433 TYR A O 1
ATOM 3302 N N . LEU A 1 434 ? 88.861 96.158 7.759 1.00 39.13 434 LEU A N 1
ATOM 3303 C CA . LEU A 1 434 ? 89.312 95.641 9.048 1.00 38.66 434 LEU A CA 1
ATOM 3304 C C . LEU A 1 434 ? 90.236 94.425 8.909 1.00 38.55 434 LEU A C 1
ATOM 3305 O O . LEU A 1 434 ? 91.226 94.300 9.635 1.00 37.97 434 LEU A O 1
ATOM 3310 N N . VAL A 1 435 ? 89.916 93.534 7.973 1.00 38.83 435 VAL A N 1
ATOM 3311 C CA . VAL A 1 435 ? 90.776 92.382 7.693 1.00 39.05 435 VAL A CA 1
ATOM 3312 C C . VAL A 1 435 ? 92.204 92.843 7.395 1.00 39.62 435 VAL A C 1
ATOM 3313 O O . VAL A 1 435 ? 93.173 92.275 7.910 1.00 39.81 435 VAL A O 1
ATOM 3317 N N . GLU A 1 436 ? 92.324 93.896 6.594 1.00 39.96 436 GLU A N 1
ATOM 3318 C CA . GLU A 1 436 ? 93.627 94.435 6.228 1.00 41.06 436 GLU A CA 1
ATOM 3319 C C . GLU A 1 436 ? 94.330 95.065 7.429 1.00 40.96 436 GLU A C 1
ATOM 3320 O O . GLU A 1 436 ? 95.554 95.015 7.533 1.00 41.16 436 GLU A O 1
ATOM 3326 N N . LYS A 1 437 ? 93.550 95.662 8.326 1.00 41.01 437 LYS A N 1
ATOM 3327 C CA . LYS A 1 437 ? 94.088 96.231 9.559 1.00 41.42 437 LYS A CA 1
ATOM 3328 C C . LYS A 1 437 ? 94.604 95.138 10.489 1.00 41.70 437 LYS A C 1
ATOM 3329 O O . LYS A 1 437 ? 95.641 95.299 11.131 1.00 41.60 437 LYS A O 1
ATOM 3335 N N . VAL A 1 438 ? 93.873 94.026 10.547 1.00 42.20 438 VAL A N 1
ATOM 3336 C CA . VAL A 1 438 ? 94.269 92.870 11.348 1.00 42.39 438 VAL A CA 1
ATOM 3337 C C . VAL A 1 438 ? 95.576 92.282 10.811 1.00 43.09 438 VAL A C 1
ATOM 3338 O O . VAL A 1 438 ? 96.504 92.013 11.573 1.00 43.18 438 VAL A O 1
ATOM 3342 N N . LYS A 1 439 ? 95.656 92.134 9.491 1.00 43.70 439 LYS A N 1
ATOM 3343 C CA . LYS A 1 439 ? 96.842 91.597 8.841 1.00 44.44 439 LYS A CA 1
ATOM 3344 C C . LYS A 1 439 ? 98.057 92.486 9.069 1.00 45.13 439 LYS A C 1
ATOM 3345 O O . LYS A 1 439 ? 99.182 91.997 9.138 1.00 45.33 439 LYS A O 1
ATOM 3351 N N . GLN A 1 440 ? 97.820 93.788 9.205 1.00 46.11 440 GLN A N 1
ATOM 3352 C CA . GLN A 1 440 ? 98.894 94.750 9.451 1.00 47.25 440 GLN A CA 1
ATOM 3353 C C . GLN A 1 440 ? 99.363 94.744 10.906 1.00 47.83 440 GLN A C 1
ATOM 3354 O O . GLN A 1 440 ? 100.532 94.994 11.184 1.00 47.80 440 GLN A O 1
ATOM 3360 N N . LYS A 1 441 ? 98.451 94.453 11.829 1.00 49.02 441 LYS A N 1
ATOM 3361 C CA . LYS A 1 441 ? 98.722 94.650 13.253 1.00 50.25 441 LYS A CA 1
ATOM 3362 C C . LYS A 1 441 ? 98.872 93.396 14.114 1.00 51.36 441 LYS A C 1
ATOM 3363 O O . LYS A 1 441 ? 99.487 93.444 15.182 1.00 51.17 441 LYS A O 1
ATOM 3369 N N . LEU A 1 442 ? 98.317 92.279 13.657 1.00 52.95 442 LEU A N 1
ATOM 3370 C CA . LEU A 1 442 ? 98.384 91.042 14.430 1.00 54.68 442 LEU A CA 1
ATOM 3371 C C . LEU A 1 442 ? 99.411 90.036 13.919 1.00 55.99 442 LEU A C 1
ATOM 3372 O O . LEU A 1 442 ? 99.877 90.127 12.780 1.00 55.94 442 LEU A O 1
ATOM 3377 N N . VAL A 1 443 ? 99.747 89.079 14.785 1.00 58.03 443 VAL A N 1
ATOM 3378 C CA . VAL A 1 443 ? 100.763 88.056 14.518 1.00 59.46 443 VAL A CA 1
ATOM 3379 C C . VAL A 1 443 ? 102.177 88.628 14.644 1.00 60.09 443 VAL A C 1
ATOM 3380 O O . VAL A 1 443 ? 102.693 88.784 15.757 1.00 60.66 443 VAL A O 1
ATOM 3384 N N . LYS B 1 3 ? 90.339 34.313 36.533 1.00 76.86 3 LYS B N 1
ATOM 3385 C CA . LYS B 1 3 ? 89.164 33.401 36.436 1.00 76.91 3 LYS B CA 1
ATOM 3386 C C . LYS B 1 3 ? 87.997 33.954 37.251 1.00 76.62 3 LYS B C 1
ATOM 3387 O O . LYS B 1 3 ? 88.158 34.306 38.423 1.00 76.65 3 LYS B O 1
ATOM 3393 N N . TYR B 1 4 ? 86.824 34.006 36.621 1.00 76.14 4 TYR B N 1
ATOM 3394 C CA . TYR B 1 4 ? 85.639 34.645 37.198 1.00 75.32 4 TYR B CA 1
ATOM 3395 C C . TYR B 1 4 ? 84.592 33.669 37.726 1.00 74.41 4 TYR B C 1
ATOM 3396 O O . TYR B 1 4 ? 83.966 33.923 38.755 1.00 74.00 4 TYR B O 1
ATOM 3405 N N . PHE B 1 5 ? 84.388 32.568 37.007 1.00 73.39 5 PHE B N 1
ATOM 3406 C CA . PHE B 1 5 ? 83.388 31.576 37.398 1.00 72.53 5 PHE B CA 1
ATOM 3407 C C . PHE B 1 5 ? 83.868 30.674 38.534 1.00 71.65 5 PHE B C 1
ATOM 3408 O O . PHE B 1 5 ? 83.766 31.044 39.707 1.00 71.86 5 PHE B O 1
ATOM 3416 N N . GLY B 1 6 ? 84.386 29.497 38.186 1.00 70.30 6 GLY B N 1
ATOM 3417 C CA . GLY B 1 6 ? 84.834 28.524 39.183 1.00 68.39 6 GLY B CA 1
ATOM 3418 C C . GLY B 1 6 ? 83.701 28.090 40.098 1.00 67.00 6 GLY B C 1
ATOM 3419 O O . GLY B 1 6 ? 82.527 28.293 39.779 1.00 66.84 6 GLY B O 1
ATOM 3420 N N . THR B 1 7 ? 84.055 27.501 41.241 1.00 65.56 7 THR B N 1
ATOM 3421 C CA . THR B 1 7 ? 83.066 27.035 42.219 1.00 63.87 7 THR B CA 1
ATOM 3422 C C . THR B 1 7 ? 82.052 28.139 42.531 1.00 62.44 7 THR B C 1
ATOM 3423 O O . THR B 1 7 ? 82.431 29.275 42.820 1.00 62.37 7 THR B O 1
ATOM 3427 N N . ASP B 1 8 ? 80.767 27.799 42.438 1.00 60.54 8 ASP B N 1
ATOM 3428 C CA . ASP B 1 8 ? 79.671 28.768 42.583 1.00 58.76 8 ASP B CA 1
ATOM 3429 C C . ASP B 1 8 ? 79.350 29.481 41.267 1.00 57.03 8 ASP B C 1
ATOM 3430 O O . ASP B 1 8 ? 78.222 29.404 40.778 1.00 57.32 8 ASP B O 1
ATOM 3435 N N . GLY B 1 9 ? 80.337 30.179 40.707 1.00 54.63 9 GLY B N 1
ATOM 3436 C CA . GLY B 1 9 ? 80.171 30.870 39.430 1.00 51.72 9 GLY B CA 1
ATOM 3437 C C . GLY B 1 9 ? 79.677 32.296 39.569 1.00 49.64 9 GLY B C 1
ATOM 3438 O O . GLY B 1 9 ? 78.478 32.537 39.683 1.00 50.20 9 GLY B O 1
ATOM 3439 N N . ILE B 1 10 ? 80.608 33.241 39.515 1.00 47.36 10 ILE B N 1
ATOM 3440 C CA . ILE B 1 10 ? 80.326 34.670 39.684 1.00 45.06 10 ILE B CA 1
ATOM 3441 C C . ILE B 1 10 ? 79.440 34.985 40.886 1.00 43.64 10 ILE B C 1
ATOM 3442 O O . ILE B 1 10 ? 78.209 34.973 40.807 1.00 43.37 10 ILE B O 1
ATOM 3447 N N . ARG B 1 11 ? 80.098 35.310 41.990 1.00 41.86 11 ARG B N 1
ATOM 3448 C CA . ARG B 1 11 ? 79.435 35.572 43.249 1.00 40.42 11 ARG B CA 1
ATOM 3449 C C . ARG B 1 11 ? 80.497 36.012 44.248 1.00 39.78 11 ARG B C 1
ATOM 3450 O O . ARG B 1 11 ? 81.530 35.364 44.382 1.00 39.91 11 ARG B O 1
ATOM 3458 N N . GLY B 1 12 ? 80.246 37.125 44.926 1.00 39.21 12 GLY B N 1
ATOM 3459 C CA . GLY B 1 12 ? 81.166 37.638 45.932 1.00 39.48 12 GLY B CA 1
ATOM 3460 C C . GLY B 1 12 ? 80.601 38.865 46.612 1.00 39.42 12 GLY B C 1
ATOM 3461 O O . GLY B 1 12 ? 79.543 39.358 46.223 1.00 39.22 12 GLY B O 1
ATOM 3462 N N . GLU B 1 13 ? 81.293 39.343 47.642 1.00 39.27 13 GLU B N 1
ATOM 3463 C CA . GLU B 1 13 ? 80.878 40.548 48.354 1.00 39.99 13 GLU B CA 1
ATOM 3464 C C . GLU B 1 13 ? 80.867 41.736 47.398 1.00 40.07 13 GLU B C 1
ATOM 3465 O O . GLU B 1 13 ? 81.758 41.879 46.560 1.00 40.20 13 GLU B O 1
ATOM 3471 N N . VAL B 1 14 ? 79.844 42.574 47.515 1.00 40.21 14 VAL B N 1
ATOM 3472 C CA . VAL B 1 14 ? 79.717 43.744 46.662 1.00 40.44 14 VAL B CA 1
ATOM 3473 C C . VAL B 1 14 ? 80.821 44.765 46.936 1.00 40.67 14 VAL B C 1
ATOM 3474 O O . VAL B 1 14 ? 81.035 45.166 48.079 1.00 40.42 14 VAL B O 1
ATOM 3478 N N . ALA B 1 15 ? 81.537 45.141 45.876 1.00 41.46 15 ALA B N 1
ATOM 3479 C CA . ALA B 1 15 ? 82.590 46.162 45.926 1.00 42.06 15 ALA B CA 1
ATOM 3480 C C . ALA B 1 15 ? 83.789 45.750 46.781 1.00 42.72 15 ALA B C 1
ATOM 3481 O O . ALA B 1 15 ? 84.538 46.598 47.279 1.00 42.73 15 ALA B O 1
ATOM 3483 N N . ASN B 1 16 ? 83.943 44.442 46.960 1.00 43.14 16 ASN B N 1
ATOM 3484 C CA . ASN B 1 16 ? 85.046 43.868 47.717 1.00 43.73 16 ASN B CA 1
ATOM 3485 C C . ASN B 1 16 ? 85.385 42.531 47.066 1.00 43.97 16 ASN B C 1
ATOM 3486 O O . ASN B 1 16 ? 86.015 41.659 47.673 1.00 44.01 16 ASN B O 1
ATOM 3491 N N . SER B 1 17 ? 84.984 42.410 45.802 1.00 44.33 17 SER B N 1
ATOM 3492 C CA . SER B 1 17 ? 85.097 41.175 45.036 1.00 44.58 17 SER B CA 1
ATOM 3493 C C . SER B 1 17 ? 85.180 41.472 43.534 1.00 44.33 17 SER B C 1
ATOM 3494 O O . SER B 1 17 ? 85.659 42.531 43.121 1.00 44.07 17 SER B O 1
ATOM 3497 N N . THR B 1 18 ? 84.718 40.510 42.739 1.00 44.33 18 THR B N 1
ATOM 3498 C CA . THR B 1 18 ? 84.610 40.617 41.285 1.00 44.05 18 THR B CA 1
ATOM 3499 C C . THR B 1 18 ? 83.253 41.238 40.950 1.00 43.76 18 THR B C 1
ATOM 3500 O O . THR B 1 18 ? 83.006 41.679 39.826 1.00 43.74 18 THR B O 1
ATOM 3504 N N . ILE B 1 19 ? 82.370 41.250 41.941 1.00 43.05 19 ILE B N 1
ATOM 3505 C CA . ILE B 1 19 ? 81.041 41.815 41.791 1.00 42.61 19 ILE B CA 1
ATOM 3506 C C . ILE B 1 19 ? 81.104 43.340 41.884 1.00 42.25 19 ILE B C 1
ATOM 3507 O O . ILE B 1 19 ? 80.677 43.941 42.877 1.00 42.50 19 ILE B O 1
ATOM 3512 N N . THR B 1 20 ? 81.710 43.950 40.869 1.00 41.35 20 THR B N 1
ATOM 3513 C CA . THR B 1 20 ? 81.772 45.399 40.768 1.00 40.75 20 THR B CA 1
ATOM 3514 C C . THR B 1 20 ? 80.894 45.831 39.605 1.00 41.05 20 THR B C 1
ATOM 3515 O O . THR B 1 20 ? 80.615 45.043 38.695 1.00 41.29 20 THR B O 1
ATOM 3519 N N . VAL B 1 21 ? 80.474 47.089 39.626 1.00 40.81 21 VAL B N 1
ATOM 3520 C CA . VAL B 1 21 ? 79.610 47.625 38.584 1.00 40.54 21 VAL B CA 1
ATOM 3521 C C . VAL B 1 21 ? 80.275 47.590 37.185 1.00 40.41 21 VAL B C 1
ATOM 3522 O O . VAL B 1 21 ? 79.586 47.577 36.163 1.00 40.29 21 VAL B O 1
ATOM 3526 N N . GLU B 1 22 ? 81.603 47.525 37.150 1.00 40.00 22 GLU B N 1
ATOM 3527 C CA . GLU B 1 22 ? 82.341 47.542 35.885 1.00 40.38 22 GLU B CA 1
ATOM 3528 C C . GLU B 1 22 ? 82.542 46.152 35.291 1.00 40.51 22 GLU B C 1
ATOM 3529 O O . GLU B 1 22 ? 82.607 45.998 34.076 1.00 40.13 22 GLU B O 1
ATOM 3535 N N . PHE B 1 23 ? 82.683 45.149 36.151 1.00 41.09 23 PHE B N 1
ATOM 3536 C CA . PHE B 1 23 ? 82.832 43.777 35.694 1.00 41.35 23 PHE B CA 1
ATOM 3537 C C . PHE B 1 23 ? 81.507 43.288 35.136 1.00 41.23 23 PHE B C 1
ATOM 3538 O O . PHE B 1 23 ? 81.468 42.620 34.102 1.00 41.51 23 PHE B O 1
ATOM 3546 N N . THR B 1 24 ? 80.429 43.640 35.830 1.00 41.32 24 THR B N 1
ATOM 3547 C CA . THR B 1 24 ? 79.079 43.240 35.455 1.00 41.35 24 THR B CA 1
ATOM 3548 C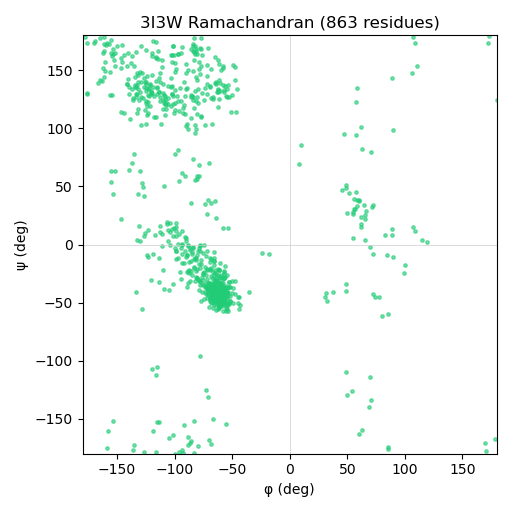 C . THR B 1 24 ? 78.642 43.884 34.133 1.00 41.71 24 THR B C 1
ATOM 3549 O O . THR B 1 24 ? 77.936 43.272 33.330 1.00 42.09 24 THR B O 1
ATOM 3553 N N . GLN B 1 25 ? 79.074 45.118 33.909 1.00 41.95 25 GLN B N 1
ATOM 3554 C CA . GLN B 1 25 ? 78.794 45.823 32.663 1.00 42.01 25 GLN B CA 1
ATOM 3555 C C . GLN B 1 25 ? 79.520 45.110 31.520 1.00 41.30 25 GLN B C 1
ATOM 3556 O O . GLN B 1 25 ? 78.957 44.888 30.443 1.00 40.73 25 GLN B O 1
ATOM 3562 N N . LYS B 1 26 ? 80.775 44.748 31.774 1.00 40.62 26 LYS B N 1
ATOM 3563 C CA . LYS B 1 26 ? 81.597 44.035 30.799 1.00 39.78 26 LYS B CA 1
ATOM 3564 C C . LYS B 1 26 ? 81.107 42.604 30.545 1.00 39.45 26 LYS B C 1
ATOM 3565 O O . LYS B 1 26 ? 81.207 42.100 29.426 1.00 39.21 26 LYS B O 1
ATOM 3571 N N . LEU B 1 27 ? 80.582 41.953 31.580 1.00 39.19 27 LEU B N 1
ATOM 3572 C CA . LEU B 1 27 ? 80.018 40.618 31.430 1.00 39.04 27 LEU B CA 1
ATOM 3573 C C . LEU B 1 27 ? 78.802 40.668 30.507 1.00 39.44 27 LEU B C 1
ATOM 3574 O O . LEU B 1 27 ? 78.667 39.851 29.596 1.00 40.04 27 LEU B O 1
ATOM 3579 N N . GLY B 1 28 ? 77.918 41.632 30.746 1.00 39.56 28 GLY B N 1
ATOM 3580 C CA . GLY B 1 28 ? 76.726 41.801 29.913 1.00 39.14 28 GLY B CA 1
ATOM 3581 C C . GLY B 1 28 ? 77.099 41.963 28.455 1.00 38.98 28 GLY B C 1
ATOM 3582 O O . GLY B 1 28 ? 76.516 41.335 27.577 1.00 38.50 28 GLY B O 1
ATOM 3583 N N . ASN B 1 29 ? 78.140 42.750 28.211 1.00 39.54 29 ASN B N 1
ATOM 3584 C CA . ASN B 1 29 ? 78.570 43.046 26.857 1.00 39.54 29 ASN B CA 1
ATOM 3585 C C . ASN B 1 29 ? 79.178 41.815 26.197 1.00 39.86 29 ASN B C 1
ATOM 3586 O O . ASN B 1 29 ? 78.954 41.559 25.017 1.00 40.10 29 ASN B O 1
ATOM 3591 N N . ALA B 1 30 ? 79.938 41.061 26.987 1.00 40.73 30 ALA B N 1
ATOM 3592 C CA . ALA B 1 30 ? 80.629 39.852 26.546 1.00 40.13 30 ALA B CA 1
ATOM 3593 C C . ALA B 1 30 ? 79.656 38.748 26.137 1.00 40.68 30 ALA B C 1
ATOM 3594 O O . ALA B 1 30 ? 79.885 38.035 25.158 1.00 41.69 30 ALA B O 1
ATOM 3596 N N . VAL B 1 31 ? 78.590 38.582 26.911 1.00 40.01 31 VAL B N 1
ATOM 3597 C CA . VAL B 1 31 ? 77.583 37.585 26.597 1.00 39.91 31 VAL B CA 1
ATOM 3598 C C . VAL B 1 31 ? 76.847 38.028 25.345 1.00 39.40 31 VAL B C 1
ATOM 3599 O O . VAL B 1 31 ? 76.440 37.206 24.533 1.00 39.47 31 VAL B O 1
ATOM 3603 N N . GLY B 1 32 ? 76.680 39.337 25.202 1.00 39.73 32 GLY B N 1
ATOM 3604 C CA . GLY B 1 32 ? 76.002 39.903 24.047 1.00 38.96 32 GLY B CA 1
ATOM 3605 C C . GLY B 1 32 ? 76.831 39.669 22.809 1.00 38.58 32 GLY B C 1
ATOM 3606 O O . GLY B 1 32 ? 76.296 39.339 21.750 1.00 38.30 32 GLY B O 1
ATOM 3607 N N . SER B 1 33 ? 78.150 39.794 22.948 1.00 38.41 33 SER B N 1
ATOM 3608 C CA . SER B 1 33 ? 79.035 39.556 21.818 1.00 38.40 33 SER B CA 1
ATOM 3609 C C . SER B 1 33 ? 79.004 38.099 21.394 1.00 38.15 33 SER B C 1
ATOM 3610 O O . SER B 1 33 ? 79.023 37.800 20.205 1.00 38.53 33 SER B O 1
ATOM 3613 N N . LEU B 1 34 ? 78.914 37.189 22.358 1.00 38.44 34 LEU B N 1
ATOM 3614 C CA . LEU B 1 34 ? 78.846 35.766 22.024 1.00 38.91 34 LEU B CA 1
ATOM 3615 C C . LEU B 1 34 ? 77.560 35.457 21.268 1.00 39.03 34 LEU B C 1
ATOM 3616 O O . LEU B 1 34 ? 77.563 34.688 20.306 1.00 38.50 34 LEU B O 1
ATOM 3621 N N . ILE B 1 35 ? 76.473 36.099 21.692 1.00 39.28 35 ILE B N 1
ATOM 3622 C CA . ILE B 1 35 ? 75.173 35.968 21.038 1.00 39.71 35 ILE B CA 1
ATOM 3623 C C . ILE B 1 35 ? 75.223 36.423 19.578 1.00 39.66 35 ILE B C 1
ATOM 3624 O O . ILE B 1 35 ? 74.774 35.710 18.686 1.00 39.99 35 ILE B O 1
ATOM 3629 N N . ASN B 1 36 ? 75.791 37.601 19.344 1.00 40.35 36 ASN B N 1
ATOM 3630 C CA . ASN B 1 36 ? 75.969 38.126 17.992 1.00 41.24 36 ASN B CA 1
ATOM 3631 C C . ASN B 1 36 ? 76.832 37.215 17.124 1.00 41.61 36 ASN B C 1
ATOM 3632 O O . ASN B 1 36 ? 76.551 37.005 15.940 1.00 41.71 36 ASN B O 1
ATOM 3637 N N . GLN B 1 37 ? 77.896 36.694 17.728 1.00 42.09 37 GLN B N 1
ATOM 3638 C CA . GLN B 1 37 ? 78.843 35.810 17.057 1.00 42.46 37 GLN B CA 1
ATOM 3639 C C . GLN B 1 37 ? 78.172 34.500 16.652 1.00 42.26 37 GLN B C 1
ATOM 3640 O O . GLN B 1 37 ? 78.375 34.006 15.542 1.00 42.19 37 GLN B O 1
ATOM 3646 N N . LYS B 1 38 ? 77.350 33.964 17.551 1.00 42.38 38 LYS B N 1
ATOM 3647 C CA . LYS B 1 38 ? 76.665 32.699 17.328 1.00 42.55 38 LYS B CA 1
ATOM 3648 C C . LYS B 1 38 ? 75.372 32.863 16.534 1.00 42.51 38 LYS B C 1
ATOM 3649 O O . LYS B 1 38 ? 74.712 31.876 16.203 1.00 42.14 38 LYS B O 1
ATOM 3655 N N . ASN B 1 39 ? 75.027 34.115 16.227 1.00 42.85 39 ASN B N 1
ATOM 3656 C CA . ASN B 1 39 ? 73.814 34.461 15.470 1.00 42.90 39 ASN B CA 1
ATOM 3657 C C . ASN B 1 39 ? 72.531 34.006 16.156 1.00 42.90 39 ASN B C 1
ATOM 3658 O O . ASN B 1 39 ? 71.592 33.549 15.503 1.00 42.28 39 ASN B O 1
ATOM 3663 N N . TYR B 1 40 ? 72.514 34.121 17.482 1.00 43.04 40 TYR B N 1
ATOM 3664 C CA . TYR B 1 40 ? 71.348 33.777 18.281 1.00 43.05 40 TYR B CA 1
ATOM 3665 C C . TYR B 1 40 ? 70.383 34.960 18.319 1.00 42.67 40 TYR B C 1
ATOM 3666 O O . TYR B 1 40 ? 70.727 36.049 17.860 1.00 42.60 40 TYR B O 1
ATOM 3675 N N . PRO B 1 41 ? 69.166 34.750 18.856 1.00 42.30 41 PRO B N 1
ATOM 3676 C CA . PRO B 1 41 ? 68.210 35.840 19.030 1.00 42.12 41 PRO B CA 1
ATOM 3677 C C . PRO B 1 41 ? 68.826 36.980 19.832 1.00 42.48 41 PRO B C 1
ATOM 3678 O O . PRO B 1 41 ? 69.459 36.743 20.863 1.00 42.23 41 PRO B O 1
ATOM 3682 N N . LYS B 1 42 ? 68.647 38.207 19.353 1.00 42.50 42 LYS B N 1
ATOM 3683 C CA . LYS B 1 42 ? 69.192 39.383 20.017 1.00 42.93 42 LYS B CA 1
ATOM 3684 C C . LYS B 1 42 ? 68.271 39.811 21.162 1.00 43.03 42 LYS B C 1
ATOM 3685 O O . LYS B 1 42 ? 67.866 40.969 21.261 1.00 42.77 42 LYS B O 1
ATOM 3691 N N . PHE B 1 43 ? 68.013 38.865 22.063 1.00 43.65 43 PHE B N 1
ATOM 3692 C CA . PHE B 1 43 ? 67.007 39.017 23.109 1.00 43.50 43 PHE B CA 1
ATOM 3693 C C . PHE B 1 43 ? 67.364 38.128 24.307 1.00 43.31 43 PHE B C 1
ATOM 3694 O O . PHE B 1 43 ? 67.656 36.934 24.148 1.00 43.11 43 PHE B O 1
ATOM 3702 N N . VAL B 1 44 ? 67.389 38.725 25.496 1.00 42.23 44 VAL B N 1
ATOM 3703 C CA . VAL B 1 44 ? 67.661 37.976 26.723 1.00 41.87 44 VAL B CA 1
ATOM 3704 C C . VAL B 1 44 ? 66.677 38.320 27.828 1.00 41.94 44 VAL B C 1
ATOM 3705 O O . VAL B 1 44 ? 65.955 39.321 27.766 1.00 42.42 44 VAL B O 1
ATOM 3709 N N . ILE B 1 45 ? 66.669 37.484 28.853 1.00 41.54 45 ILE B N 1
ATOM 3710 C CA . ILE B 1 45 ? 65.759 37.655 29.965 1.00 41.50 45 ILE B CA 1
ATOM 3711 C C . ILE B 1 45 ? 66.554 37.871 31.242 1.00 41.10 45 ILE B C 1
ATOM 3712 O O . ILE B 1 45 ? 67.585 37.229 31.450 1.00 41.32 45 ILE B O 1
ATOM 3717 N N . VAL B 1 46 ? 66.135 38.847 32.046 1.00 40.92 46 VAL B N 1
ATOM 3718 C CA . VAL B 1 46 ? 66.817 39.116 33.309 1.00 40.85 46 VAL B CA 1
ATOM 3719 C C . VAL B 1 46 ? 65.852 39.061 34.505 1.00 40.70 46 VAL B C 1
ATOM 3720 O O . VAL B 1 46 ? 64.661 39.368 34.384 1.00 41.21 46 VAL B O 1
ATOM 3724 N N . GLY B 1 47 ? 66.364 38.582 35.632 1.00 40.41 47 GLY B N 1
ATOM 3725 C CA . GLY B 1 47 ? 65.624 38.558 36.890 1.00 40.25 47 GLY B CA 1
ATOM 3726 C C . GLY B 1 47 ? 66.590 38.793 38.043 1.00 40.63 47 GLY B C 1
ATOM 3727 O O . GLY B 1 47 ? 67.823 38.800 37.846 1.00 39.50 47 GLY B O 1
ATOM 3728 N N . GLN B 1 48 ? 66.040 38.969 39.245 1.00 40.08 48 GLN B N 1
ATOM 3729 C CA . GLN B 1 48 ? 66.849 39.231 40.435 1.00 40.25 48 GLN B CA 1
ATOM 3730 C C . GLN B 1 48 ? 66.149 38.762 41.706 1.00 40.46 48 GLN B C 1
ATOM 3731 O O . GLN B 1 48 ? 64.932 38.520 41.713 1.00 40.68 48 GLN B O 1
ATOM 3737 N N . ASP B 1 49 ? 66.908 38.641 42.790 1.00 40.04 49 ASP B N 1
ATOM 3738 C CA . ASP B 1 49 ? 66.285 38.395 44.087 1.00 39.76 49 ASP B CA 1
ATOM 3739 C C . ASP B 1 49 ? 66.035 39.745 44.767 1.00 39.27 49 ASP B C 1
ATOM 3740 O O . ASP B 1 49 ? 65.958 40.768 44.092 1.00 38.84 49 ASP B O 1
ATOM 3745 N N . THR B 1 50 ? 65.961 39.752 46.094 1.00 39.25 50 THR B N 1
ATOM 3746 C CA . THR B 1 50 ? 65.591 40.953 46.847 1.00 39.53 50 THR B CA 1
ATOM 3747 C C . THR B 1 50 ? 66.736 41.850 47.345 1.00 40.00 50 THR B C 1
ATOM 3748 O O . THR B 1 50 ? 66.490 42.890 47.958 1.00 40.70 50 THR B O 1
ATOM 3752 N N . ARG B 1 51 ? 67.979 41.475 47.065 1.00 40.07 51 ARG B N 1
ATOM 3753 C CA . ARG B 1 51 ? 69.127 42.253 47.546 1.00 39.38 51 ARG B CA 1
ATOM 3754 C C . ARG B 1 51 ? 69.084 43.648 46.945 1.00 38.91 51 ARG B C 1
ATOM 3755 O O . ARG B 1 51 ? 68.856 43.808 45.748 1.00 39.07 51 ARG B O 1
ATOM 3763 N N . SER B 1 52 ? 69.300 44.654 47.783 1.00 39.45 52 SER B N 1
ATOM 3764 C CA . SER B 1 52 ? 69.270 46.058 47.355 1.00 39.62 52 SER B CA 1
ATOM 3765 C C . SER B 1 52 ? 70.334 46.413 46.326 1.00 39.77 52 SER B C 1
ATOM 3766 O O . SER B 1 52 ? 70.200 47.405 45.606 1.00 40.43 52 SER B O 1
ATOM 3769 N N . SER B 1 53 ? 71.393 45.614 46.264 1.00 39.66 53 SER B N 1
ATOM 3770 C CA . SER B 1 53 ? 72.458 45.833 45.292 1.00 39.86 53 SER B CA 1
ATOM 3771 C C . SER B 1 53 ? 72.080 45.271 43.925 1.00 39.87 53 SER B C 1
ATOM 3772 O O . SER B 1 53 ? 72.731 45.568 42.931 1.00 40.27 53 SER B O 1
ATOM 3775 N N . GLY B 1 54 ? 71.026 44.459 43.885 1.00 40.43 54 GLY B N 1
ATOM 3776 C CA . GLY B 1 54 ? 70.599 43.797 42.657 1.00 40.34 54 GLY B CA 1
ATOM 3777 C C . GLY B 1 54 ? 70.294 44.766 41.538 1.00 41.03 54 GLY B C 1
ATOM 3778 O O . GLY B 1 54 ? 70.678 44.543 40.391 1.00 41.67 54 GLY B O 1
ATOM 3779 N N . GLY B 1 55 ? 69.595 45.845 41.875 1.00 41.03 55 GLY B N 1
ATOM 3780 C CA . GLY B 1 55 ? 69.207 46.853 40.901 1.00 40.89 55 GLY B CA 1
ATOM 3781 C C . GLY B 1 55 ? 70.361 47.442 40.112 1.00 41.34 55 GLY B C 1
ATOM 3782 O O . GLY B 1 55 ? 70.367 47.383 38.874 1.00 41.89 55 GLY B O 1
ATOM 3783 N N . PHE B 1 56 ? 71.337 48.017 40.812 1.00 40.41 56 PHE B N 1
ATOM 3784 C CA . PHE B 1 56 ? 72.444 48.673 40.120 1.00 39.76 56 PHE B CA 1
ATOM 3785 C C . PHE B 1 56 ? 73.327 47.693 39.361 1.00 39.94 56 PHE B C 1
ATOM 3786 O O . PHE B 1 56 ? 73.863 48.026 38.304 1.00 40.88 56 PHE B O 1
ATOM 3794 N N . LEU B 1 57 ? 73.472 46.483 39.894 1.00 39.47 57 LEU B N 1
ATOM 3795 C CA . LEU B 1 57 ? 74.229 45.448 39.208 1.00 38.44 57 LEU B CA 1
ATOM 3796 C C . LEU B 1 57 ? 73.478 45.032 37.952 1.00 38.52 57 LEU B C 1
ATOM 3797 O O . LEU B 1 57 ? 74.086 44.788 36.909 1.00 39.11 57 LEU B O 1
ATOM 3802 N N . LYS B 1 58 ? 72.154 44.961 38.054 1.00 37.79 58 LYS B N 1
ATOM 3803 C CA . LYS B 1 58 ? 71.307 44.639 36.909 1.00 37.06 58 LYS B CA 1
ATOM 3804 C C . LYS B 1 58 ? 71.454 45.681 35.808 1.00 37.20 58 LYS B C 1
ATOM 3805 O O . LYS B 1 58 ? 71.718 45.343 34.651 1.00 37.90 58 LYS B O 1
ATOM 3811 N N . PHE B 1 59 ? 71.278 46.952 36.155 1.00 37.24 59 PHE B N 1
ATOM 3812 C CA . PHE B 1 59 ? 71.381 48.000 35.148 1.00 37.52 59 PHE B CA 1
ATOM 3813 C C . PHE B 1 59 ? 72.780 48.096 34.520 1.00 37.72 59 PHE B C 1
ATOM 3814 O O . PHE B 1 59 ? 72.919 48.416 33.333 1.00 37.51 59 PHE B O 1
ATOM 3822 N N . ALA B 1 60 ? 73.802 47.767 35.307 1.00 37.63 60 ALA B N 1
ATOM 3823 C CA . ALA B 1 60 ? 75.164 47.652 34.794 1.00 38.22 60 ALA B CA 1
ATOM 3824 C C . ALA B 1 60 ? 75.194 46.578 33.699 1.00 38.80 60 ALA B C 1
ATOM 3825 O O . ALA B 1 60 ? 75.689 46.818 32.597 1.00 38.64 60 ALA B O 1
ATOM 3827 N N . LEU B 1 61 ? 74.637 45.403 34.005 1.00 39.36 61 LEU B N 1
ATOM 3828 C CA . LEU B 1 61 ? 74.570 44.302 33.048 1.00 40.06 61 LEU B CA 1
ATOM 3829 C C . LEU B 1 61 ? 73.833 44.760 31.791 1.00 40.38 61 LEU B C 1
ATOM 3830 O O . LEU B 1 61 ? 74.321 44.609 30.671 1.00 40.56 61 LEU B O 1
ATOM 3835 N N . VAL B 1 62 ? 72.665 45.352 32.002 1.00 40.83 62 VAL B N 1
ATOM 3836 C CA . VAL B 1 62 ? 71.811 45.809 30.918 1.00 41.06 62 VAL B CA 1
ATOM 3837 C C . VAL B 1 62 ? 72.490 46.802 29.980 1.00 41.37 62 VAL B C 1
ATOM 3838 O O . VAL B 1 62 ? 72.307 46.725 28.762 1.00 40.74 62 VAL B O 1
ATOM 3842 N N . SER B 1 63 ? 73.272 47.731 30.531 1.00 41.50 63 SER B N 1
ATOM 3843 C CA . SER B 1 63 ? 73.951 48.710 29.681 1.00 41.62 63 SER B CA 1
ATOM 3844 C C . SER B 1 63 ? 74.972 47.996 28.806 1.00 41.39 63 SER B C 1
ATOM 3845 O O . SER B 1 63 ? 75.164 48.343 27.645 1.00 41.26 63 SER B O 1
ATOM 3848 N N . GLY B 1 64 ? 75.588 46.957 29.359 1.00 42.03 64 GLY B N 1
ATOM 3849 C CA . GLY B 1 64 ? 76.535 46.137 28.605 1.00 41.94 64 GLY B CA 1
ATOM 3850 C C . GLY B 1 64 ? 75.821 45.417 27.470 1.00 41.58 64 GLY B C 1
ATOM 3851 O O . GLY B 1 64 ? 76.268 45.447 26.321 1.00 40.94 64 GLY B O 1
ATOM 3852 N N . LEU B 1 65 ? 74.695 44.789 27.793 1.00 41.08 65 LEU B N 1
ATOM 3853 C CA . LEU B 1 65 ? 73.910 44.066 26.802 1.00 41.15 65 LEU B CA 1
ATOM 3854 C C . LEU B 1 65 ? 73.409 44.991 25.697 1.00 41.09 65 LEU B C 1
ATOM 3855 O O . LEU B 1 65 ? 73.622 44.723 24.514 1.00 41.32 65 LEU B O 1
ATOM 3860 N N . ASN B 1 66 ? 72.733 46.073 26.080 1.00 40.83 66 ASN B N 1
ATOM 3861 C CA . ASN B 1 66 ? 72.174 47.005 25.103 1.00 39.75 66 ASN B CA 1
ATOM 3862 C C . ASN B 1 66 ? 73.232 47.516 24.140 1.00 38.97 66 ASN B C 1
ATOM 3863 O O . ASN B 1 66 ? 72.994 47.580 22.937 1.00 39.21 66 ASN B O 1
ATOM 3868 N N . ALA B 1 67 ? 74.389 47.888 24.679 1.00 38.11 67 ALA B N 1
ATOM 3869 C CA . ALA B 1 67 ? 75.499 48.368 23.869 1.00 38.03 67 ALA B CA 1
ATOM 3870 C C . ALA B 1 67 ? 75.872 47.346 22.795 1.00 37.69 67 ALA B C 1
ATOM 3871 O O . ALA B 1 67 ? 76.233 47.717 21.673 1.00 37.16 67 ALA B O 1
ATOM 3873 N N . ALA B 1 68 ? 75.765 46.065 23.153 1.00 37.21 68 ALA B N 1
ATOM 3874 C CA . ALA B 1 68 ? 76.053 44.960 22.249 1.00 37.02 68 ALA B CA 1
ATOM 3875 C C . ALA B 1 68 ? 74.969 44.766 21.188 1.00 37.40 68 ALA B C 1
ATOM 3876 O O . ALA B 1 68 ? 75.204 44.109 20.177 1.00 37.74 68 ALA B O 1
ATOM 3878 N N . GLY B 1 69 ? 73.776 45.303 21.432 1.00 37.68 69 GLY B N 1
ATOM 3879 C CA . GLY B 1 69 ? 72.680 45.210 20.472 1.00 38.14 69 GLY B CA 1
ATOM 3880 C C . GLY B 1 69 ? 71.578 44.267 20.914 1.00 38.85 69 GLY B C 1
ATOM 3881 O O . GLY B 1 69 ? 70.672 43.945 20.138 1.00 38.46 69 GLY B O 1
ATOM 3882 N N . ILE B 1 70 ? 71.639 43.859 22.181 1.00 39.23 70 ILE B N 1
ATOM 3883 C CA . ILE B 1 70 ? 70.714 42.869 22.729 1.00 38.84 70 ILE B CA 1
ATOM 3884 C C . ILE B 1 70 ? 69.578 43.505 23.530 1.00 38.58 70 ILE B C 1
ATOM 3885 O O . ILE B 1 70 ? 69.811 44.357 24.380 1.00 38.90 70 ILE B O 1
ATOM 3890 N N . ASP B 1 71 ? 68.354 43.060 23.258 1.00 38.28 71 ASP B N 1
ATOM 3891 C CA . ASP B 1 71 ? 67.177 43.498 23.987 1.00 37.77 71 ASP B CA 1
ATOM 3892 C C . ASP B 1 71 ? 67.047 42.724 25.288 1.00 37.21 71 ASP B C 1
ATOM 3893 O O . ASP B 1 71 ? 67.332 41.522 25.346 1.00 37.06 71 ASP B O 1
ATOM 3898 N N . VAL B 1 72 ? 66.571 43.414 26.317 1.00 36.30 72 VAL B N 1
ATOM 3899 C CA . VAL B 1 72 ? 66.390 42.811 27.626 1.00 35.35 72 VAL B CA 1
ATOM 3900 C C . VAL B 1 72 ? 64.922 42.912 28.026 1.00 35.86 72 VAL B C 1
ATOM 3901 O O . VAL B 1 72 ? 64.324 43.976 27.876 1.00 35.22 72 VAL B O 1
ATOM 3905 N N . LEU B 1 73 ? 64.354 41.793 28.481 1.00 36.03 73 LEU B N 1
ATOM 3906 C CA . LEU B 1 73 ? 63.022 41.765 29.108 1.00 37.72 73 LEU B CA 1
ATOM 3907 C C . LEU B 1 73 ? 63.234 41.526 30.605 1.00 37.93 73 LEU B C 1
ATOM 3908 O O . LEU B 1 73 ? 63.839 40.516 30.992 1.00 39.44 73 LEU B O 1
ATOM 3913 N N . ASP B 1 74 ? 62.785 42.466 31.433 1.00 37.73 74 ASP B N 1
ATOM 3914 C CA . ASP B 1 74 ? 63.004 42.398 32.881 1.00 38.19 74 ASP B CA 1
ATOM 3915 C C . ASP B 1 74 ? 61.819 41.758 33.580 1.00 37.81 74 ASP B C 1
ATOM 3916 O O . ASP B 1 74 ? 60.688 42.225 33.434 1.00 37.89 74 ASP B O 1
ATOM 3921 N N . LEU B 1 75 ? 62.074 40.691 34.335 1.00 38.04 75 LEU B N 1
ATOM 3922 C CA . LEU B 1 75 ? 61.003 40.013 35.080 1.00 37.84 75 LEU B CA 1
ATOM 3923 C C . LEU B 1 75 ? 60.948 40.544 36.500 1.00 38.18 75 LEU B C 1
ATOM 3924 O O . LEU B 1 75 ? 60.078 40.160 37.274 1.00 39.51 75 LEU B O 1
ATOM 3929 N N . GLY B 1 76 ? 61.872 41.441 36.826 1.00 37.91 76 GLY B N 1
ATOM 3930 C CA . GLY B 1 76 ? 61.960 42.015 38.163 1.00 38.17 76 GLY B CA 1
ATOM 3931 C C . GLY B 1 76 ? 62.436 41.018 39.201 1.00 38.40 76 GLY B C 1
ATOM 3932 O O . GLY B 1 76 ? 63.405 40.278 38.974 1.00 38.66 76 GLY B O 1
ATOM 3933 N N . VAL B 1 77 ? 61.746 40.998 40.339 1.00 37.71 77 VAL B N 1
ATOM 3934 C CA . VAL B 1 77 ? 62.086 40.103 41.434 1.00 37.65 77 VAL B CA 1
ATOM 3935 C C . VAL B 1 77 ? 61.350 38.767 41.308 1.00 37.10 77 VAL B C 1
ATOM 3936 O O . VAL B 1 77 ? 60.154 38.664 41.591 1.00 37.38 77 VAL B O 1
ATOM 3940 N N . VAL B 1 78 ? 62.069 37.753 40.833 1.00 36.75 78 VAL B N 1
ATOM 3941 C CA . VAL B 1 78 ? 61.524 36.408 40.683 1.00 35.57 78 VAL B CA 1
ATOM 3942 C C . VAL B 1 78 ? 62.564 35.364 41.061 1.00 36.61 78 VAL B C 1
ATOM 3943 O O . VAL B 1 78 ? 63.772 35.624 40.993 1.00 36.42 78 VAL B O 1
ATOM 3947 N N . PRO B 1 79 ? 62.103 34.184 41.504 1.00 36.79 79 PRO B N 1
ATOM 3948 C CA . PRO B 1 79 ? 63.041 33.104 41.763 1.00 36.75 79 PRO B CA 1
ATOM 3949 C C . PRO B 1 79 ? 63.830 32.718 40.519 1.00 37.86 79 PRO B C 1
ATOM 3950 O O . PRO B 1 79 ? 63.334 32.830 39.390 1.00 38.10 79 PRO B O 1
ATOM 3954 N N . THR B 1 80 ? 65.048 32.239 40.750 1.00 37.95 80 THR B N 1
ATOM 3955 C CA . THR B 1 80 ? 65.950 31.784 39.700 1.00 37.69 80 THR B CA 1
ATOM 3956 C C . THR B 1 80 ? 65.291 30.894 38.649 1.00 37.41 80 THR B C 1
ATOM 3957 O O . THR B 1 80 ? 65.441 31.150 37.461 1.00 38.22 80 THR B O 1
ATOM 3961 N N . PRO B 1 81 ? 64.560 29.847 39.080 1.00 36.94 81 PRO B N 1
ATOM 3962 C CA . PRO B 1 81 ? 63.895 28.939 38.143 1.00 36.36 81 PRO B CA 1
ATOM 3963 C C . PRO B 1 81 ? 62.918 29.611 37.173 1.00 36.56 81 PRO B C 1
ATOM 3964 O O . PRO B 1 81 ? 62.662 29.076 36.094 1.00 36.05 81 PRO B O 1
ATOM 3968 N N . VAL B 1 82 ? 62.368 30.762 37.560 1.00 36.83 82 VAL B N 1
ATOM 3969 C CA . VAL B 1 82 ? 61.436 31.512 36.700 1.00 35.56 82 VAL B CA 1
ATOM 3970 C C . VAL B 1 82 ? 62.158 32.109 35.481 1.00 35.93 82 VAL B C 1
ATOM 3971 O O . VAL B 1 82 ? 61.640 32.084 34.364 1.00 35.57 82 VAL B O 1
ATOM 3975 N N . VAL B 1 83 ? 63.355 32.645 35.702 1.00 36.30 83 VAL B N 1
ATOM 3976 C CA . VAL B 1 83 ? 64.167 33.182 34.610 1.00 37.00 83 VAL B CA 1
ATOM 3977 C C . VAL B 1 83 ? 64.544 32.079 33.615 1.00 37.48 83 VAL B C 1
ATOM 3978 O O . VAL B 1 83 ? 64.444 32.266 32.403 1.00 38.33 83 VAL B O 1
ATOM 3982 N N . ALA B 1 84 ? 64.944 30.918 34.127 1.00 37.03 84 ALA B N 1
ATOM 3983 C CA . ALA B 1 84 ? 65.228 29.779 33.259 1.00 35.93 84 ALA B CA 1
ATOM 3984 C C . ALA B 1 84 ? 63.966 29.395 32.475 1.00 35.89 84 ALA B C 1
ATOM 3985 O O . ALA B 1 84 ? 64.020 29.159 31.260 1.00 36.48 84 ALA B O 1
ATOM 3987 N N . PHE B 1 85 ? 62.838 29.314 33.180 1.00 35.32 85 PHE B N 1
ATOM 3988 C CA . PHE B 1 85 ? 61.548 28.964 32.577 1.00 34.29 85 PHE B CA 1
ATOM 3989 C C . PHE B 1 85 ? 61.203 29.859 31.381 1.00 35.36 85 PHE B C 1
ATOM 3990 O O . PHE B 1 85 ? 60.892 29.367 30.299 1.00 34.84 85 PHE B O 1
ATOM 4006 N N . THR B 1 87 ? 63.193 31.858 29.761 1.00 39.48 87 THR B N 1
ATOM 4007 C CA . THR B 1 87 ? 64.271 31.744 28.786 1.00 39.83 87 THR B CA 1
ATOM 4008 C C . THR B 1 87 ? 63.984 30.622 27.792 1.00 40.21 87 THR B C 1
ATOM 4009 O O . THR B 1 87 ? 64.203 30.785 26.602 1.00 40.56 87 THR B O 1
ATOM 4013 N N . VAL B 1 88 ? 63.466 29.496 28.276 1.00 40.90 88 VAL B N 1
ATOM 4014 C CA . VAL B 1 88 ? 63.102 28.393 27.391 1.00 41.41 88 VAL B CA 1
ATOM 4015 C C . VAL B 1 88 ? 61.789 28.690 26.675 1.00 41.99 88 VAL B C 1
ATOM 4016 O O . VAL B 1 88 ? 61.688 28.531 25.455 1.00 42.95 88 VAL B O 1
ATOM 4020 N N . LYS B 1 89 ? 60.781 29.109 27.437 1.00 42.22 89 LYS B N 1
ATOM 4021 C CA . LYS B 1 89 ? 59.450 29.363 26.886 1.00 42.29 89 LYS B CA 1
ATOM 4022 C C . LYS B 1 89 ? 59.523 30.324 25.709 1.00 42.25 89 LYS B C 1
ATOM 4023 O O . LYS B 1 89 ? 59.085 29.998 24.612 1.00 42.50 89 LYS B O 1
ATOM 4029 N N . HIS B 1 90 ? 60.078 31.507 25.951 1.00 42.51 90 HIS B N 1
ATOM 4030 C CA . HIS B 1 90 ? 60.272 32.504 24.909 1.00 42.88 90 HIS B CA 1
ATOM 4031 C C . HIS B 1 90 ? 61.599 32.220 24.216 1.00 42.93 90 HIS B C 1
ATOM 4032 O O . HIS B 1 90 ? 62.388 31.411 24.691 1.00 43.51 90 HIS B O 1
ATOM 4039 N N . ARG B 1 91 ? 61.853 32.863 23.090 1.00 42.42 91 ARG B N 1
ATOM 4040 C CA . ARG B 1 91 ? 63.017 32.479 22.311 1.00 41.68 91 ARG B CA 1
ATOM 4041 C C . ARG B 1 91 ? 64.224 33.349 22.601 1.00 41.24 91 ARG B C 1
ATOM 4042 O O . ARG B 1 91 ? 64.843 33.916 21.707 1.00 41.90 91 ARG B O 1
ATOM 4050 N N . ALA B 1 92 ? 64.558 33.417 23.884 1.00 40.13 92 ALA B N 1
ATOM 4051 C CA . ALA B 1 92 ? 65.683 34.175 24.361 1.00 38.92 92 ALA B CA 1
ATOM 4052 C C . ALA B 1 92 ? 66.965 33.393 24.109 1.00 38.26 92 ALA B C 1
ATOM 4053 O O . ALA B 1 92 ? 66.958 32.162 24.100 1.00 37.64 92 ALA B O 1
ATOM 4055 N N . ALA B 1 93 ? 68.063 34.122 23.923 1.00 37.70 93 ALA B N 1
ATOM 4056 C CA . ALA B 1 93 ? 69.380 33.529 23.702 1.00 36.85 93 ALA B CA 1
ATOM 4057 C C . ALA B 1 93 ? 70.011 33.102 25.016 1.00 36.76 93 ALA B C 1
ATOM 4058 O O . ALA B 1 93 ? 70.847 32.188 25.046 1.00 37.25 93 ALA B O 1
ATOM 4060 N N . ALA B 1 94 ? 69.646 33.802 26.086 1.00 36.36 94 ALA B N 1
ATOM 4061 C CA . ALA B 1 94 ? 70.176 33.534 27.416 1.00 37.10 94 ALA B CA 1
ATOM 4062 C C . ALA B 1 94 ? 69.291 34.142 28.502 1.00 38.09 94 ALA B C 1
ATOM 4063 O O . ALA B 1 94 ? 68.341 34.880 28.214 1.00 37.87 94 ALA B O 1
ATOM 4065 N N . GLY B 1 95 ? 69.608 33.821 29.752 1.00 39.05 95 GLY B N 1
ATOM 4066 C CA . GLY B 1 95 ? 68.865 34.331 30.894 1.00 39.93 95 GLY B CA 1
ATOM 4067 C C . GLY B 1 95 ? 69.837 34.647 32.014 1.00 40.43 95 GLY B C 1
ATOM 4068 O O . GLY B 1 95 ? 70.767 33.888 32.264 1.00 39.79 95 GLY B O 1
ATOM 4069 N N . PHE B 1 96 ? 69.628 35.778 32.679 1.00 40.76 96 PHE B N 1
ATOM 4070 C CA . PHE B 1 96 ? 70.507 36.189 33.768 1.00 41.59 96 PHE B CA 1
ATOM 4071 C C . PHE B 1 96 ? 69.721 36.305 35.070 1.00 41.14 96 PHE B C 1
ATOM 4072 O O . PHE B 1 96 ? 68.550 36.660 35.063 1.00 41.15 96 PHE B O 1
ATOM 4080 N N . VAL B 1 97 ? 70.370 35.983 36.184 1.00 41.56 97 VAL B N 1
ATOM 4081 C CA . VAL B 1 97 ? 69.767 36.184 37.490 1.00 41.39 97 VAL B CA 1
ATOM 4082 C C . VAL B 1 97 ? 70.779 36.881 38.365 1.00 40.81 97 VAL B C 1
ATOM 4083 O O . VAL B 1 97 ? 71.873 36.360 38.599 1.00 41.49 97 VAL B O 1
ATOM 4087 N N . ILE B 1 98 ? 70.447 38.092 38.799 1.00 40.38 98 ILE B N 1
ATOM 4088 C CA . ILE B 1 98 ? 71.309 38.804 39.733 1.00 40.22 98 ILE B CA 1
ATOM 4089 C C . ILE B 1 98 ? 70.994 38.247 41.120 1.00 40.01 98 ILE B C 1
ATOM 4090 O O . ILE B 1 98 ? 69.974 38.583 41.731 1.00 39.53 98 ILE B O 1
ATOM 4095 N N . THR B 1 99 ? 71.846 37.340 41.578 1.00 40.40 99 THR B N 1
ATOM 4096 C CA . THR B 1 99 ? 71.652 36.706 42.868 1.00 40.65 99 THR B CA 1
ATOM 4097 C C . THR B 1 99 ? 72.940 36.082 43.396 1.00 41.17 99 THR B C 1
ATOM 4098 O O . THR B 1 99 ? 73.853 35.765 42.629 1.00 41.40 99 THR B O 1
ATOM 4102 N N . ALA B 1 100 ? 72.996 35.920 44.713 1.00 40.91 100 ALA B N 1
ATOM 4103 C CA . ALA B 1 100 ? 74.057 35.184 45.361 1.00 41.42 100 ALA B CA 1
ATOM 4104 C C . ALA B 1 100 ? 73.417 34.010 46.099 1.00 41.87 100 ALA B C 1
ATOM 4105 O O . ALA B 1 100 ? 73.996 33.443 47.031 1.00 41.85 100 ALA B O 1
ATOM 4117 N N . HIS B 1 102 ? 71.980 31.453 48.347 1.00 41.26 102 HIS B N 1
ATOM 4118 C CA . HIS B 1 102 ? 71.861 31.286 49.791 1.00 41.20 102 HIS B CA 1
ATOM 4119 C C . HIS B 1 102 ? 72.829 32.176 50.577 1.00 41.33 102 HIS B C 1
ATOM 4120 O O . HIS B 1 102 ? 72.768 32.225 51.802 1.00 41.53 102 HIS B O 1
ATOM 4127 N N . ASN B 1 103 ? 73.743 32.843 49.876 1.00 41.66 103 ASN B N 1
ATOM 4128 C CA . ASN B 1 103 ? 74.770 33.666 50.519 1.00 42.06 103 ASN B CA 1
ATOM 4129 C C . ASN B 1 103 ? 74.242 34.836 51.351 1.00 42.01 103 ASN B C 1
ATOM 4130 O O . ASN B 1 103 ? 73.130 35.327 51.116 1.00 42.06 103 ASN B O 1
ATOM 4135 N N . LYS B 1 104 ? 75.055 35.266 52.319 1.00 41.48 104 LYS B N 1
ATOM 4136 C CA . LYS B 1 104 ? 74.766 36.426 53.170 1.00 41.30 104 LYS B CA 1
ATOM 4137 C C . LYS B 1 104 ? 74.360 37.634 52.333 1.00 39.92 104 LYS B C 1
ATOM 4138 O O . LYS B 1 104 ? 74.806 37.789 51.198 1.00 38.85 104 LYS B O 1
ATOM 4144 N N . PHE B 1 105 ? 73.589 38.530 52.940 1.00 39.70 105 PHE B N 1
ATOM 4145 C CA . PHE B 1 105 ? 73.010 39.678 52.238 1.00 39.73 105 PHE B CA 1
ATOM 4146 C C . PHE B 1 105 ? 73.998 40.667 51.613 1.00 39.35 105 PHE B C 1
ATOM 4147 O O . PHE B 1 105 ? 73.595 41.491 50.795 1.00 38.55 105 PHE B O 1
ATOM 4155 N N . THR B 1 106 ? 75.267 40.607 52.023 1.00 38.89 106 THR B N 1
ATOM 4156 C CA . THR B 1 106 ? 76.300 41.503 51.492 1.00 38.59 106 THR B CA 1
ATOM 4157 C C . THR B 1 106 ? 76.956 40.986 50.213 1.00 38.31 106 THR B C 1
ATOM 4158 O O . THR B 1 106 ? 77.801 41.664 49.625 1.00 37.90 106 THR B O 1
ATOM 4162 N N . ASP B 1 107 ? 76.588 39.773 49.808 1.00 38.07 107 ASP B N 1
ATOM 4163 C CA . ASP B 1 107 ? 77.078 39.188 48.568 1.00 37.62 107 ASP B CA 1
ATOM 4164 C C . ASP B 1 107 ? 76.070 39.394 47.449 1.00 37.70 107 ASP B C 1
ATOM 4165 O O . ASP B 1 107 ? 74.917 39.736 47.689 1.00 37.58 107 ASP B O 1
ATOM 4170 N N . ASN B 1 108 ? 76.534 39.204 46.223 1.00 37.82 108 ASN B N 1
ATOM 4171 C CA . ASN B 1 108 ? 75.667 39.119 45.059 1.00 38.20 108 ASN B CA 1
ATOM 4172 C C . ASN B 1 108 ? 76.464 38.453 43.941 1.00 38.33 108 ASN B C 1
ATOM 4173 O O . ASN B 1 108 ? 77.623 38.079 44.137 1.00 37.65 108 ASN B O 1
ATOM 4178 N N . GLY B 1 109 ? 75.835 38.247 42.795 1.00 37.94 109 GLY B N 1
ATOM 4179 C CA . GLY B 1 109 ? 76.523 37.607 41.690 1.00 38.15 109 GLY B CA 1
ATOM 4180 C C . GLY B 1 109 ? 75.571 37.466 40.533 1.00 39.12 109 GLY B C 1
ATOM 4181 O O . GLY B 1 109 ? 74.500 38.079 40.529 1.00 37.79 109 GLY B O 1
ATOM 4182 N N . ILE B 1 110 ? 75.973 36.661 39.552 1.00 39.71 110 ILE B N 1
ATOM 4183 C CA . ILE B 1 110 ? 75.171 36.429 38.359 1.00 40.19 110 ILE B CA 1
ATOM 4184 C C . ILE B 1 110 ? 75.093 34.937 38.048 1.00 40.33 110 ILE B C 1
ATOM 4185 O O . ILE B 1 110 ? 76.112 34.256 37.991 1.00 40.17 110 ILE B O 1
ATOM 4190 N N . LYS B 1 111 ? 73.880 34.433 37.850 1.00 40.79 111 LYS B N 1
ATOM 4191 C CA . LYS B 1 111 ? 73.700 33.076 37.347 1.00 41.52 111 LYS B CA 1
ATOM 4192 C C . LYS B 1 111 ? 73.319 33.156 35.870 1.00 41.98 111 LYS B C 1
ATOM 4193 O O . LYS B 1 111 ? 72.476 33.965 35.479 1.00 42.60 111 LYS B O 1
ATOM 4199 N N . LEU B 1 112 ? 73.935 32.311 35.054 1.00 42.64 112 LEU B N 1
ATOM 4200 C CA . LEU B 1 112 ? 73.704 32.338 33.617 1.00 43.05 112 LEU B CA 1
ATOM 4201 C C . LEU B 1 112 ? 73.038 31.092 33.072 1.00 42.79 112 LEU B C 1
ATOM 4202 O O . LEU B 1 112 ? 73.445 29.978 33.381 1.00 42.95 112 LEU B O 1
ATOM 4207 N N . PHE B 1 113 ? 72.044 31.297 32.216 1.00 42.88 113 PHE B N 1
ATOM 4208 C CA . PHE B 1 113 ? 71.323 30.197 31.578 1.00 43.17 113 PHE B CA 1
ATOM 4209 C C . PHE B 1 113 ? 71.361 30.353 30.073 1.00 42.38 113 PHE B C 1
ATOM 4210 O O . PHE B 1 113 ? 71.211 31.455 29.556 1.00 42.19 113 PHE B O 1
ATOM 4218 N N . SER B 1 114 ? 71.579 29.251 29.369 1.00 42.31 114 SER B N 1
ATOM 4219 C CA . SER B 1 114 ? 71.600 29.287 27.910 1.00 42.20 114 SER B CA 1
ATOM 4220 C C . SER B 1 114 ? 70.174 29.212 27.372 1.00 41.86 114 SER B C 1
ATOM 4221 O O . SER B 1 114 ? 69.218 29.117 28.150 1.00 41.48 114 SER B O 1
ATOM 4224 N N . SER B 1 115 ? 70.028 29.284 26.050 1.00 41.33 115 SER B N 1
ATOM 4225 C CA . SER B 1 115 ? 68.705 29.270 25.427 1.00 41.16 115 SER B CA 1
ATOM 4226 C C . SER B 1 115 ? 67.913 28.005 25.746 1.00 41.31 115 SER B C 1
ATOM 4227 O O . SER B 1 115 ? 66.686 28.027 25.765 1.00 41.01 115 SER B O 1
ATOM 4230 N N . ASN B 1 116 ? 68.617 26.906 26.007 1.00 41.70 116 ASN B N 1
ATOM 4231 C CA . ASN B 1 116 ? 67.963 25.656 26.384 1.00 42.06 116 ASN B CA 1
ATOM 4232 C C . ASN B 1 116 ? 67.506 25.662 27.849 1.00 41.87 116 ASN B C 1
ATOM 4233 O O . ASN B 1 116 ? 66.838 24.730 28.310 1.00 41.81 116 ASN B O 1
ATOM 4238 N N . GLY B 1 117 ? 67.870 26.719 28.570 1.00 41.40 117 GLY B N 1
ATOM 4239 C CA . GLY B 1 117 ? 67.430 26.901 29.949 1.00 42.22 117 GLY B CA 1
ATOM 4240 C C . GLY B 1 117 ? 68.339 26.276 30.987 1.00 42.60 117 GLY B C 1
ATOM 4241 O O . GLY B 1 117 ? 68.010 26.245 32.171 1.00 42.71 117 GLY B O 1
ATOM 4242 N N . PHE B 1 118 ? 69.492 25.792 30.546 1.00 43.20 118 PHE B N 1
ATOM 4243 C CA . PHE B 1 118 ? 70.433 25.153 31.449 1.00 44.56 118 PHE B CA 1
ATOM 4244 C C . PHE B 1 118 ? 71.570 26.088 31.877 1.00 45.10 118 PHE B C 1
ATOM 4245 O O . PHE B 1 118 ? 71.974 26.985 31.127 1.00 45.22 118 PHE B O 1
ATOM 4253 N N . LYS B 1 119 ? 72.054 25.886 33.102 1.00 45.21 119 LYS B N 1
ATOM 4254 C CA . LYS B 1 119 ? 73.178 26.644 33.630 1.00 45.61 119 LYS B CA 1
ATOM 4255 C C . LYS B 1 119 ? 74.379 26.459 32.707 1.00 45.98 119 LYS B C 1
ATOM 4256 O O . LYS B 1 119 ? 74.639 25.350 32.240 1.00 46.17 119 LYS B O 1
ATOM 4262 N N . LEU B 1 120 ? 75.097 27.543 32.426 1.00 45.99 120 LEU B N 1
ATOM 4263 C CA . LEU B 1 120 ? 76.259 27.477 31.545 1.00 45.96 120 LEU B CA 1
ATOM 4264 C C . LEU B 1 120 ? 77.191 26.324 31.898 1.00 46.22 120 LEU B C 1
ATOM 4265 O O . LEU B 1 120 ? 77.418 26.042 33.077 1.00 46.62 120 LEU B O 1
ATOM 4270 N N . ASP B 1 121 ? 77.744 25.672 30.876 1.00 46.10 121 ASP B N 1
ATOM 4271 C CA . ASP B 1 121 ? 78.671 24.564 31.095 1.00 45.67 121 ASP B CA 1
ATOM 4272 C C . ASP B 1 121 ? 80.121 25.050 31.090 1.00 45.62 121 ASP B C 1
ATOM 4273 O O . ASP B 1 121 ? 80.395 26.195 30.724 1.00 45.87 121 ASP B O 1
ATOM 4278 N N . ASP B 1 122 ? 81.038 24.173 31.492 1.00 44.81 122 ASP B N 1
ATOM 4279 C CA . ASP B 1 122 ? 82.449 24.519 31.633 1.00 44.22 122 ASP B CA 1
ATOM 4280 C C . ASP B 1 122 ? 83.024 25.214 30.399 1.00 43.95 122 ASP B C 1
ATOM 4281 O O . ASP B 1 122 ? 83.774 26.185 30.522 1.00 43.97 122 ASP B O 1
ATOM 4286 N N . ALA B 1 123 ? 82.659 24.721 29.217 1.00 43.36 123 ALA B N 1
ATOM 4287 C CA . ALA B 1 123 ? 83.159 25.271 27.959 1.00 42.61 123 ALA B CA 1
ATOM 4288 C C . ALA B 1 123 ? 82.577 26.649 27.647 1.00 42.21 123 ALA B C 1
ATOM 4289 O O . ALA B 1 123 ? 83.278 27.523 27.138 1.00 41.66 123 ALA B O 1
ATOM 4291 N N . LEU B 1 124 ? 81.297 26.842 27.953 1.00 41.99 124 LEU B N 1
ATOM 4292 C CA . LEU B 1 124 ? 80.649 28.131 27.702 1.00 41.98 124 LEU B CA 1
ATOM 4293 C C . LEU B 1 124 ? 81.157 29.232 28.638 1.00 41.68 124 LEU B C 1
ATOM 4294 O O . LEU B 1 124 ? 81.332 30.378 28.217 1.00 41.50 124 LEU B O 1
ATOM 4299 N N . GLU B 1 125 ? 81.424 28.863 29.892 1.00 41.34 125 GLU B N 1
ATOM 4300 C CA . GLU B 1 125 ? 81.976 29.786 30.884 1.00 41.10 125 GLU B CA 1
ATOM 4301 C C . GLU B 1 125 ? 83.333 30.337 30.446 1.00 40.85 125 GLU B C 1
ATOM 4302 O O . GLU B 1 125 ? 83.631 31.514 30.654 1.00 40.70 125 GLU B O 1
ATOM 4308 N N . GLU B 1 126 ? 84.158 29.484 29.846 1.00 40.67 126 GLU B N 1
ATOM 4309 C CA . GLU B 1 126 ? 85.491 29.914 29.434 1.00 40.77 126 GLU B CA 1
ATOM 4310 C C . GLU B 1 126 ? 85.432 30.779 28.177 1.00 40.52 126 GLU B C 1
ATOM 4311 O O . GLU B 1 126 ? 86.302 31.619 27.948 1.00 40.46 126 GLU B O 1
ATOM 4317 N N . GLU B 1 127 ? 84.374 30.603 27.393 1.00 40.32 127 GLU B N 1
ATOM 4318 C CA . GLU B 1 127 ? 84.195 31.389 26.184 1.00 40.20 127 GLU B CA 1
ATOM 4319 C C . GLU B 1 127 ? 83.790 32.807 26.575 1.00 39.54 127 GLU B C 1
ATOM 4320 O O . GLU B 1 127 ? 84.274 33.782 25.999 1.00 38.75 127 GLU B O 1
ATOM 4326 N N . VAL B 1 128 ? 82.921 32.902 27.582 1.00 39.61 128 VAL B N 1
ATOM 4327 C CA . VAL B 1 128 ? 82.507 34.176 28.169 1.00 39.16 128 VAL B CA 1
ATOM 4328 C C . VAL B 1 128 ? 83.702 34.945 28.748 1.00 39.84 128 VAL B C 1
ATOM 4329 O O . VAL B 1 128 ? 83.857 36.143 28.488 1.00 40.19 128 VAL B O 1
ATOM 4333 N N . GLU B 1 129 ? 84.538 34.244 29.523 1.00 39.52 129 GLU B N 1
ATOM 4334 C CA . GLU B 1 129 ? 85.689 34.843 30.199 1.00 39.45 129 GLU B CA 1
ATOM 4335 C C . GLU B 1 129 ? 86.726 35.380 29.225 1.00 39.14 129 GLU B C 1
ATOM 4336 O O . GLU B 1 129 ? 87.401 36.370 29.511 1.00 39.00 129 GLU B O 1
ATOM 4342 N N . ASP B 1 130 ? 86.884 34.698 28.095 1.00 38.94 130 ASP B N 1
ATOM 4343 C CA . ASP B 1 130 ? 87.805 35.150 27.059 1.00 38.85 130 ASP B CA 1
ATOM 4344 C C . ASP B 1 130 ? 87.329 36.485 26.498 1.00 38.71 130 ASP B C 1
ATOM 4345 O O . ASP B 1 130 ? 88.133 37.376 26.219 1.00 38.49 130 ASP B O 1
ATOM 4358 N N . ILE B 1 132 ? 85.305 38.670 28.130 1.00 37.81 132 ILE B N 1
ATOM 4359 C CA . ILE B 1 132 ? 85.381 39.671 29.186 1.00 37.33 132 ILE B CA 1
ATOM 4360 C C . ILE B 1 132 ? 86.755 40.326 29.208 1.00 37.76 132 ILE B C 1
ATOM 4361 O O . ILE B 1 132 ? 86.861 41.551 29.255 1.00 38.24 132 ILE B O 1
ATOM 4366 N N . ASP B 1 133 ? 87.796 39.504 29.106 1.00 37.22 133 ASP B N 1
ATOM 4367 C CA . ASP B 1 133 ? 89.163 39.990 29.066 1.00 37.40 133 ASP B CA 1
ATOM 4368 C C . ASP B 1 133 ? 89.491 40.616 27.712 1.00 37.41 133 ASP B C 1
ATOM 4369 O O . ASP B 1 133 ? 90.612 41.083 27.486 1.00 36.39 133 ASP B O 1
ATOM 4374 N N . GLY B 1 134 ? 88.506 40.612 26.814 1.00 36.99 134 GLY B N 1
ATOM 4375 C CA . GLY B 1 134 ? 88.653 41.239 25.505 1.00 37.01 134 GLY B CA 1
ATOM 4376 C C . GLY B 1 134 ? 88.378 42.725 25.625 1.00 36.94 134 GLY B C 1
ATOM 4377 O O . GLY B 1 134 ? 88.613 43.323 26.678 1.00 37.08 134 GLY B O 1
ATOM 4378 N N . ASP B 1 135 ? 87.909 43.331 24.538 1.00 36.48 135 ASP B N 1
ATOM 4379 C CA . ASP B 1 135 ? 87.548 44.742 24.549 1.00 36.16 135 ASP B CA 1
ATOM 4380 C C . ASP B 1 135 ? 86.042 44.877 24.640 1.00 36.08 135 ASP B C 1
ATOM 4381 O O . ASP B 1 135 ? 85.303 43.969 24.253 1.00 35.90 135 ASP B O 1
ATOM 4386 N N . PHE B 1 136 ? 85.591 46.026 25.129 1.00 35.97 136 PHE B N 1
ATOM 4387 C CA . PHE B 1 136 ? 84.176 46.346 25.116 1.00 36.08 136 PHE B CA 1
ATOM 4388 C C . PHE B 1 136 ? 83.808 46.623 23.659 1.00 35.97 136 PHE B C 1
ATOM 4389 O O . PHE B 1 136 ? 84.514 47.369 22.969 1.00 36.40 136 PHE B O 1
ATOM 4397 N N . ILE B 1 137 ? 82.749 45.974 23.180 1.00 35.15 137 ILE B N 1
ATOM 4398 C CA . ILE B 1 137 ? 82.330 46.077 21.781 1.00 35.02 137 ILE B CA 1
ATOM 4399 C C . ILE B 1 137 ? 80.958 46.746 21.648 1.00 35.05 137 ILE B C 1
ATOM 4400 O O . ILE B 1 137 ? 80.009 46.355 22.312 1.00 34.97 137 ILE B O 1
ATOM 4405 N N . TYR B 1 138 ? 80.865 47.748 20.777 1.00 35.68 138 TYR B N 1
ATOM 4406 C CA . TYR B 1 138 ? 79.601 48.435 20.496 1.00 35.88 138 TYR B CA 1
ATOM 4407 C C . TYR B 1 138 ? 79.035 47.933 19.174 1.00 36.50 138 TYR B C 1
ATOM 4408 O O . TYR B 1 138 ? 79.744 47.908 18.165 1.00 36.35 138 TYR B O 1
ATOM 4417 N N . GLN B 1 139 ? 77.760 47.544 19.171 1.00 37.26 139 GLN B N 1
ATOM 4418 C CA . GLN B 1 139 ? 77.130 47.025 17.958 1.00 37.90 139 GLN B CA 1
ATOM 4419 C C . GLN B 1 139 ? 77.457 47.940 16.776 1.00 38.57 139 GLN B C 1
ATOM 4420 O O . GLN B 1 139 ? 77.019 49.090 16.741 1.00 38.60 139 GLN B O 1
ATOM 4426 N N . PRO B 1 140 ? 78.227 47.415 15.802 1.00 39.30 140 PRO B N 1
ATOM 4427 C CA . PRO B 1 140 ? 78.808 48.141 14.667 1.00 39.78 140 PRO B CA 1
ATOM 4428 C C . PRO B 1 140 ? 77.827 48.927 13.795 1.00 40.53 140 PRO B C 1
ATOM 4429 O O . PRO B 1 140 ? 78.237 49.876 13.120 1.00 41.38 140 PRO B O 1
ATOM 4433 N N . GLN B 1 141 ? 76.568 48.502 13.757 1.00 40.52 141 GLN B N 1
ATOM 4434 C CA . GLN B 1 141 ? 75.573 49.149 12.916 1.00 40.35 141 GLN B CA 1
ATOM 4435 C C . GLN B 1 141 ? 74.662 50.065 13.728 1.00 41.20 141 GLN B C 1
ATOM 4436 O O . GLN B 1 141 ? 73.616 50.501 13.247 1.00 41.49 141 GLN B O 1
ATOM 4442 N N . PHE B 1 142 ? 75.061 50.348 14.965 1.00 42.46 142 PHE B N 1
ATOM 4443 C CA . PHE B 1 142 ? 74.283 51.209 15.865 1.00 42.84 142 PHE B CA 1
ATOM 4444 C C . PHE B 1 142 ? 72.889 50.679 16.201 1.00 43.16 142 PHE B C 1
ATOM 4445 O O . PHE B 1 142 ? 72.027 51.432 16.668 1.00 43.72 142 PHE B O 1
ATOM 4453 N N . LYS B 1 143 ? 72.664 49.389 15.962 1.00 42.86 143 LYS B N 1
ATOM 4454 C CA . LYS B 1 143 ? 71.382 48.777 16.298 1.00 42.78 143 LYS B CA 1
ATOM 4455 C C . LYS B 1 143 ? 71.433 48.382 17.762 1.00 41.80 143 LYS B C 1
ATOM 4456 O O . LYS B 1 143 ? 71.563 47.205 18.085 1.00 42.45 143 LYS B O 1
ATOM 4462 N N . PHE B 1 144 ? 71.358 49.372 18.646 1.00 40.67 144 PHE B N 1
ATOM 4463 C CA . PHE B 1 144 ? 71.473 49.118 20.082 1.00 39.79 144 PHE B CA 1
ATOM 4464 C C . PHE B 1 144 ? 70.178 48.580 20.666 1.00 39.80 144 PHE B C 1
ATOM 4465 O O . PHE B 1 144 ? 69.110 48.804 20.114 1.00 39.94 144 PHE B O 1
ATOM 4473 N N . GLY B 1 145 ? 70.283 47.880 21.792 1.00 40.21 145 GLY B N 1
ATOM 4474 C CA . GLY B 1 145 ? 69.139 47.181 22.375 1.00 40.26 145 GLY B CA 1
ATOM 4475 C C . GLY B 1 145 ? 68.193 47.984 23.247 1.00 40.22 145 GLY B C 1
ATOM 4476 O O . GLY B 1 145 ? 68.554 49.030 23.783 1.00 40.32 145 GLY B O 1
ATOM 4477 N N . SER B 1 146 ? 66.976 47.465 23.397 1.00 39.87 146 SER B N 1
ATOM 4478 C CA . SER B 1 146 ? 65.956 48.087 24.228 1.00 39.80 146 SER B CA 1
ATOM 4479 C C . SER B 1 146 ? 65.839 47.389 25.580 1.00 39.20 146 SER B C 1
ATOM 4480 O O . SER B 1 146 ? 66.442 46.343 25.800 1.00 39.22 146 SER B O 1
ATOM 4483 N N . TYR B 1 147 ? 65.079 47.995 26.492 1.00 38.84 147 TYR B N 1
ATOM 4484 C CA . TYR B 1 147 ? 64.818 47.429 27.817 1.00 37.19 147 TYR B CA 1
ATOM 4485 C C . TYR B 1 147 ? 63.339 47.596 28.118 1.00 38.49 147 TYR B C 1
ATOM 4486 O O . TYR B 1 147 ? 62.806 48.703 28.013 1.00 38.34 147 TYR B O 1
ATOM 4495 N N . LYS B 1 148 ? 62.677 46.493 28.454 1.00 38.61 148 LYS B N 1
ATOM 4496 C CA . LYS B 1 148 ? 61.271 46.514 28.835 1.00 40.11 148 LYS B CA 1
ATOM 4497 C C . LYS B 1 148 ? 61.058 45.668 30.080 1.00 39.40 148 LYS B C 1
ATOM 4498 O O . LYS B 1 148 ? 61.748 44.667 30.290 1.00 40.27 148 LYS B O 1
ATOM 4504 N N . ILE B 1 149 ? 60.156 46.126 30.935 1.00 38.44 149 ILE B N 1
ATOM 4505 C CA . ILE B 1 149 ? 59.791 45.407 32.144 1.00 38.33 149 ILE B CA 1
ATOM 4506 C C . ILE B 1 149 ? 58.510 44.649 31.830 1.00 38.53 149 ILE B C 1
ATOM 4507 O O . ILE B 1 149 ? 57.568 45.226 31.301 1.00 38.36 149 ILE B O 1
ATOM 4512 N N . LEU B 1 150 ? 58.492 43.350 32.092 1.00 39.14 150 LEU B N 1
ATOM 4513 C CA . LEU B 1 150 ? 57.293 42.556 31.855 1.00 39.95 150 LEU B CA 1
ATOM 4514 C C . LEU B 1 150 ? 56.326 42.744 33.025 1.00 40.43 150 LEU B C 1
ATOM 4515 O O . LEU B 1 150 ? 56.705 42.591 34.188 1.00 41.12 150 LEU B O 1
ATOM 4520 N N . ALA B 1 151 ? 55.089 43.103 32.724 1.00 40.06 151 ALA B N 1
ATOM 4521 C CA . ALA B 1 151 ? 54.083 43.256 33.770 1.00 41.06 151 ALA B CA 1
ATOM 4522 C C . ALA B 1 151 ? 53.569 41.878 34.195 1.00 41.28 151 ALA B C 1
ATOM 4523 O O . ALA B 1 151 ? 53.466 40.968 33.364 1.00 41.49 151 ALA B O 1
ATOM 4525 N N . ASN B 1 152 ? 53.229 41.733 35.476 1.00 41.50 152 ASN B N 1
ATOM 4526 C CA . ASN B 1 152 ? 52.724 40.460 35.992 1.00 41.74 152 ASN B CA 1
ATOM 4527 C C . ASN B 1 152 ? 53.638 39.317 35.540 1.00 41.93 152 ASN B C 1
ATOM 4528 O O . ASN B 1 152 ? 53.174 38.303 35.004 1.00 41.76 152 ASN B O 1
ATOM 4533 N N . ALA B 1 153 ? 54.938 39.496 35.775 1.00 41.53 153 ALA B N 1
ATOM 4534 C CA . ALA B 1 153 ? 55.967 38.613 35.239 1.00 41.80 153 ALA B CA 1
ATOM 4535 C C . ALA B 1 153 ? 55.846 37.139 35.635 1.00 41.38 153 ALA B C 1
ATOM 4536 O O . ALA B 1 153 ? 56.166 36.251 34.837 1.00 41.72 153 ALA B O 1
ATOM 4538 N N . ILE B 1 154 ? 55.361 36.892 36.846 1.00 40.42 154 ILE B N 1
ATOM 4539 C CA . ILE B 1 154 ? 55.260 35.546 37.390 1.00 40.02 154 ILE B CA 1
ATOM 4540 C C . ILE B 1 154 ? 54.067 34.750 36.836 1.00 40.17 154 ILE B C 1
ATOM 4541 O O . ILE B 1 154 ? 54.052 33.527 36.920 1.00 40.60 154 ILE B O 1
ATOM 4546 N N . ASP B 1 155 ? 53.070 35.447 36.289 1.00 40.32 155 ASP B N 1
ATOM 4547 C CA . ASP B 1 155 ? 51.838 34.818 35.777 1.00 39.96 155 ASP B CA 1
ATOM 4548 C C . ASP B 1 155 ? 52.020 33.540 34.941 1.00 39.68 155 ASP B C 1
ATOM 4549 O O . ASP B 1 155 ? 51.424 32.515 35.251 1.00 40.04 155 ASP B O 1
ATOM 4554 N N . GLU B 1 156 ? 52.820 33.611 33.878 1.00 39.86 156 GLU B N 1
ATOM 4555 C CA . GLU B 1 156 ? 53.058 32.456 32.998 1.00 40.17 156 GLU B CA 1
ATOM 4556 C C . GLU B 1 156 ? 53.591 31.216 33.717 1.00 38.92 156 GLU B C 1
ATOM 4557 O O . GLU B 1 156 ? 53.094 30.111 33.508 1.00 38.71 156 GLU B O 1
ATOM 4563 N N . TYR B 1 157 ? 54.594 31.414 34.567 1.00 38.00 157 TYR B N 1
ATOM 4564 C CA . TYR B 1 157 ? 55.164 30.343 35.380 1.00 37.20 157 TYR B CA 1
ATOM 4565 C C . TYR B 1 157 ? 54.117 29.752 36.320 1.00 37.04 157 TYR B C 1
ATOM 4566 O O . TYR B 1 157 ? 53.972 28.530 36.396 1.00 36.22 157 TYR B O 1
ATOM 4575 N N . ILE B 1 158 ? 53.366 30.622 36.998 1.00 37.22 158 ILE B N 1
ATOM 4576 C CA . ILE B 1 158 ? 52.323 30.188 37.928 1.00 37.59 158 ILE B CA 1
ATOM 4577 C C . ILE B 1 158 ? 51.308 29.317 37.211 1.00 37.81 158 ILE B C 1
ATOM 4578 O O . ILE B 1 158 ? 51.080 28.172 37.607 1.00 37.96 158 ILE B O 1
ATOM 4583 N N . GLU B 1 159 ? 50.708 29.861 36.151 1.00 38.21 159 GLU B N 1
ATOM 4584 C CA . GLU B 1 159 ? 49.730 29.121 35.356 1.00 38.90 159 GLU B CA 1
ATOM 4585 C C . GLU B 1 159 ? 50.261 27.822 34.761 1.00 38.61 159 GLU B C 1
ATOM 4586 O O . GLU B 1 159 ? 49.527 26.840 34.667 1.00 37.92 159 GLU B O 1
ATOM 4592 N N . SER B 1 160 ? 51.525 27.822 34.344 1.00 38.46 160 SER B N 1
ATOM 4593 C CA . SER B 1 160 ? 52.144 26.602 33.844 1.00 39.30 160 SER B CA 1
ATOM 4594 C C . SER B 1 160 ? 52.102 25.506 34.914 1.00 39.13 160 SER B C 1
ATOM 4595 O O . SER B 1 160 ? 51.693 24.377 34.644 1.00 39.40 160 SER B O 1
ATOM 4598 N N . ILE B 1 161 ? 52.482 25.865 36.137 1.00 39.08 161 ILE B N 1
ATOM 4599 C CA . ILE B 1 161 ? 52.482 24.931 37.273 1.00 38.93 161 ILE B CA 1
ATOM 4600 C C . ILE B 1 161 ? 51.066 24.519 37.700 1.00 39.67 161 ILE B C 1
ATOM 4601 O O . ILE B 1 161 ? 50.824 23.360 38.056 1.00 39.57 161 ILE B O 1
ATOM 4606 N N . TYR B 1 162 ? 50.136 25.468 37.662 1.00 40.22 162 TYR B N 1
ATOM 4607 C CA . TYR B 1 162 ? 48.753 25.196 38.039 1.00 40.73 162 TYR B CA 1
ATOM 4608 C C . TYR B 1 162 ? 48.079 24.225 37.080 1.00 40.87 162 TYR B C 1
ATOM 4609 O O . TYR B 1 162 ? 47.475 23.233 37.503 1.00 40.84 162 TYR B O 1
ATOM 4618 N N . SER B 1 163 ? 48.183 24.515 35.788 1.00 41.24 163 SER B N 1
ATOM 4619 C CA . SER B 1 163 ? 47.567 23.680 34.766 1.00 41.55 163 SER B CA 1
ATOM 4620 C C . SER B 1 163 ? 48.040 22.225 34.844 1.00 41.91 163 SER B C 1
ATOM 4621 O O . SER B 1 163 ? 47.291 21.311 34.492 1.00 41.87 163 SER B O 1
ATOM 4624 N N . ARG B 1 164 ? 49.262 22.009 35.334 1.00 41.86 164 ARG B N 1
ATOM 4625 C CA . ARG B 1 164 ? 49.805 20.656 35.440 1.00 42.50 164 ARG B CA 1
ATOM 4626 C C . ARG B 1 164 ? 49.432 19.927 36.737 1.00 41.81 164 ARG B C 1
ATOM 4627 O O . ARG B 1 164 ? 49.268 18.707 36.735 1.00 41.92 164 ARG B O 1
ATOM 4635 N N . PHE B 1 165 ? 49.273 20.667 37.831 1.00 41.30 165 PHE B N 1
ATOM 4636 C CA . PHE B 1 165 ? 49.022 20.046 39.134 1.00 40.54 165 PHE B CA 1
ATOM 4637 C C . PHE B 1 165 ? 47.660 20.283 39.781 1.00 40.09 165 PHE B C 1
ATOM 4638 O O . PHE B 1 165 ? 47.321 19.625 40.765 1.00 39.67 165 PHE B O 1
ATOM 4646 N N . ALA B 1 166 ? 46.881 21.215 39.243 1.00 39.73 166 ALA B N 1
ATOM 4647 C CA . ALA B 1 166 ? 45.557 21.489 39.797 1.00 39.97 166 ALA B CA 1
ATOM 4648 C C . ALA B 1 166 ? 44.732 20.208 40.009 1.00 39.86 166 ALA B C 1
ATOM 4649 O O . ALA B 1 166 ? 44.016 20.079 41.003 1.00 40.17 166 ALA B O 1
ATOM 4651 N N . LYS B 1 167 ? 44.863 19.253 39.090 1.00 39.66 167 LYS B N 1
ATOM 4652 C CA . LYS B 1 167 ? 44.117 17.994 39.170 1.00 39.60 167 LYS B CA 1
ATOM 4653 C C . LYS B 1 167 ? 44.564 17.096 40.321 1.00 39.19 167 LYS B C 1
ATOM 4654 O O . LYS B 1 167 ? 43.811 16.214 40.739 1.00 39.30 167 LYS B O 1
ATOM 4660 N N . PHE B 1 168 ? 45.784 17.304 40.815 1.00 38.65 168 PHE B N 1
ATOM 4661 C CA . PHE B 1 168 ? 46.344 16.460 41.881 1.00 38.51 168 PHE B CA 1
ATOM 4662 C C . PHE B 1 168 ? 46.283 17.092 43.265 1.00 38.57 168 PHE B C 1
ATOM 4663 O O . PHE B 1 168 ? 46.131 16.398 44.269 1.00 38.53 168 PHE B O 1
ATOM 4671 N N . VAL B 1 169 ? 46.438 18.409 43.314 1.00 39.05 169 VAL B N 1
ATOM 4672 C CA . VAL B 1 169 ? 46.507 19.125 44.579 1.00 39.41 169 VAL B CA 1
ATOM 4673 C C . VAL B 1 169 ? 45.150 19.256 45.258 1.00 40.14 169 VAL B C 1
ATOM 4674 O O . VAL B 1 169 ? 44.180 19.756 44.676 1.00 40.27 169 VAL B O 1
ATOM 4678 N N . ASN B 1 170 ? 45.094 18.781 46.495 1.00 40.63 170 ASN B N 1
ATOM 4679 C CA . ASN B 1 170 ? 43.873 18.797 47.281 1.00 41.61 170 ASN B CA 1
ATOM 4680 C C . ASN B 1 170 ? 44.263 18.817 48.756 1.00 41.90 170 ASN B C 1
ATOM 4681 O O . ASN B 1 170 ? 43.683 18.111 49.580 1.00 41.98 170 ASN B O 1
ATOM 4686 N N . TYR B 1 171 ? 45.258 19.640 49.074 1.00 42.10 171 TYR B N 1
ATOM 4687 C CA . TYR B 1 171 ? 45.835 19.681 50.410 1.00 42.35 171 TYR B CA 1
ATOM 4688 C C . TYR B 1 171 ? 45.074 20.598 51.371 1.00 42.92 171 TYR B C 1
ATOM 4689 O O . TYR B 1 171 ? 44.858 21.781 51.089 1.00 42.72 171 TYR B O 1
ATOM 4698 N N . LYS B 1 172 ? 44.697 20.043 52.521 1.00 43.48 172 LYS B N 1
ATOM 4699 C CA . LYS B 1 172 ? 43.849 20.744 53.483 1.00 43.91 172 LYS B CA 1
ATOM 4700 C C . LYS B 1 172 ? 44.550 20.978 54.817 1.00 43.91 172 LYS B C 1
ATOM 4701 O O . LYS B 1 172 ? 43.924 21.407 55.786 1.00 44.46 172 LYS B O 1
ATOM 4707 N N . GLY B 1 173 ? 45.846 20.687 54.866 1.00 43.55 173 GLY B N 1
ATOM 4708 C CA . GLY B 1 173 ? 46.629 20.908 56.077 1.00 43.54 173 GLY B CA 1
ATOM 4709 C C . GLY B 1 173 ? 47.132 22.339 56.194 1.00 43.45 173 GLY B C 1
ATOM 4710 O O . GLY B 1 173 ? 46.996 23.133 55.262 1.00 43.25 173 GLY B O 1
ATOM 4711 N N . LYS B 1 174 ? 47.726 22.660 57.340 1.00 43.29 174 LYS B N 1
ATOM 4712 C CA . LYS B 1 174 ? 48.237 24.003 57.609 1.00 43.53 174 LYS B CA 1
ATOM 4713 C C . LYS B 1 174 ? 49.724 24.067 57.315 1.00 42.79 174 LYS B C 1
ATOM 4714 O O . LYS B 1 174 ? 50.503 23.319 57.897 1.00 43.07 174 LYS B O 1
ATOM 4720 N N . VAL B 1 175 ? 50.113 24.987 56.435 1.00 42.16 175 VAL B N 1
ATOM 4721 C CA . VAL B 1 175 ? 51.501 25.105 55.985 1.00 41.07 175 VAL B CA 1
ATOM 4722 C C . VAL B 1 175 ? 52.181 26.403 56.440 1.00 40.66 175 VAL B C 1
ATOM 4723 O O . VAL B 1 175 ? 51.627 27.486 56.285 1.00 40.72 175 VAL B O 1
ATOM 4727 N N . VAL B 1 176 ? 53.383 26.287 56.998 1.00 39.77 176 VAL B N 1
ATOM 4728 C CA . VAL B 1 176 ? 54.188 27.464 57.302 1.00 39.58 176 VAL B CA 1
ATOM 4729 C C . VAL B 1 176 ? 55.235 27.649 56.203 1.00 39.93 176 VAL B C 1
ATOM 4730 O O . VAL B 1 176 ? 56.029 26.741 55.920 1.00 40.06 176 VAL B O 1
ATOM 4734 N N . VAL B 1 177 ? 55.209 28.805 55.544 1.00 39.77 177 VAL B N 1
ATOM 4735 C CA . VAL B 1 177 ? 56.156 29.047 54.469 1.00 39.32 177 VAL B CA 1
ATOM 4736 C C . VAL B 1 177 ? 57.207 30.085 54.826 1.00 39.16 177 VAL B C 1
ATOM 4737 O O . VAL B 1 177 ? 56.894 31.200 55.245 1.00 39.20 177 VAL B O 1
ATOM 4741 N N . ASP B 1 178 ? 58.464 29.677 54.699 1.00 38.59 178 ASP B N 1
ATOM 4742 C CA . ASP B 1 178 ? 59.589 30.558 54.942 1.00 38.07 178 ASP B CA 1
ATOM 4743 C C . ASP B 1 178 ? 60.217 30.869 53.585 1.00 37.86 178 ASP B C 1
ATOM 4744 O O . ASP B 1 178 ? 60.782 29.983 52.946 1.00 37.86 178 ASP B O 1
ATOM 4749 N N . CYS B 1 179 ? 60.098 32.121 53.145 1.00 37.56 179 CYS B N 1
ATOM 4750 C CA . CYS B 1 179 ? 60.622 32.525 51.843 1.00 37.89 179 CYS B CA 1
ATOM 4751 C C . CYS B 1 179 ? 61.980 33.227 51.904 1.00 37.40 179 CYS B C 1
ATOM 4752 O O . CYS B 1 179 ? 62.414 33.824 50.915 1.00 37.39 179 CYS B O 1
ATOM 4755 N N . ALA B 1 180 ? 62.627 33.180 53.069 1.00 37.03 180 ALA B N 1
ATOM 4756 C CA . ALA B 1 180 ? 63.978 33.736 53.253 1.00 36.65 180 ALA B CA 1
ATOM 4757 C C . ALA B 1 180 ? 64.060 35.233 53.009 1.00 36.79 180 ALA B C 1
ATOM 4758 O O . ALA B 1 180 ? 65.157 35.772 52.848 1.00 36.55 180 ALA B O 1
ATOM 4760 N N . HIS B 1 181 ? 62.906 35.902 52.980 1.00 36.69 181 HIS B N 1
ATOM 4761 C CA . HIS B 1 181 ? 62.842 37.304 52.582 1.00 36.19 181 HIS B CA 1
ATOM 4762 C C . HIS B 1 181 ? 63.480 37.453 51.207 1.00 36.69 181 HIS B C 1
ATOM 4763 O O . HIS B 1 181 ? 63.998 38.516 50.875 1.00 36.98 181 HIS B O 1
ATOM 4770 N N . GLY B 1 182 ? 63.455 36.372 50.422 1.00 37.38 182 GLY B N 1
ATOM 4771 C CA . GLY B 1 182 ? 64.108 36.321 49.110 1.00 37.05 182 GLY B CA 1
ATOM 4772 C C . GLY B 1 182 ? 63.157 36.398 47.927 1.00 38.14 182 GLY B C 1
ATOM 4773 O O . GLY B 1 182 ? 61.983 36.739 48.088 1.00 38.32 182 GLY B O 1
ATOM 4774 N N . ALA B 1 183 ? 63.662 36.076 46.735 1.00 37.89 183 ALA B N 1
ATOM 4775 C CA . ALA B 1 183 ? 62.875 36.173 45.495 1.00 38.79 183 ALA B CA 1
ATOM 4776 C C . ALA B 1 183 ? 61.496 35.504 45.554 1.00 39.55 183 ALA B C 1
ATOM 4777 O O . ALA B 1 183 ? 60.559 35.947 44.888 1.00 40.46 183 ALA B O 1
ATOM 4779 N N . ALA B 1 184 ? 61.369 34.435 46.332 1.00 39.65 184 ALA B N 1
ATOM 4780 C CA . ALA B 1 184 ? 60.086 33.754 46.448 1.00 40.08 184 ALA B CA 1
ATOM 4781 C C . ALA B 1 184 ? 59.043 34.535 47.264 1.00 40.13 184 ALA B C 1
ATOM 4782 O O . ALA B 1 184 ? 57.866 34.164 47.277 1.00 41.00 184 ALA B O 1
ATOM 4784 N N . SER B 1 185 ? 59.462 35.610 47.935 1.00 39.92 185 SER B N 1
ATOM 4785 C CA . SER B 1 185 ? 58.525 36.457 48.687 1.00 40.69 185 SER B CA 1
ATOM 4786 C C . SER B 1 185 ? 57.390 36.917 47.782 1.00 40.60 185 SER B C 1
ATOM 4787 O O . SER B 1 185 ? 57.643 37.494 46.721 1.00 41.04 185 SER B O 1
ATOM 4790 N N . HIS B 1 186 ? 56.154 36.685 48.226 1.00 40.44 186 HIS B N 1
ATOM 4791 C CA . HIS B 1 186 ? 54.933 37.049 47.489 1.00 40.52 186 HIS B CA 1
ATOM 4792 C C . HIS B 1 186 ? 54.663 36.142 46.291 1.00 40.53 186 HIS B C 1
ATOM 4793 O O . HIS B 1 186 ? 53.537 35.694 46.091 1.00 40.26 186 HIS B O 1
ATOM 4800 N N . ASN B 1 187 ? 55.702 35.872 45.503 1.00 41.14 187 ASN B N 1
ATOM 4801 C CA . ASN B 1 187 ? 55.592 34.975 44.353 1.00 41.12 187 ASN B CA 1
ATOM 4802 C C . ASN B 1 187 ? 55.143 33.578 44.788 1.00 41.36 187 ASN B C 1
ATOM 4803 O O . ASN B 1 187 ? 54.266 32.977 44.165 1.00 41.25 187 ASN B O 1
ATOM 4808 N N . PHE B 1 188 ? 55.726 33.076 45.875 1.00 41.29 188 PHE B N 1
ATOM 4809 C CA . PHE B 1 188 ? 55.344 31.762 46.380 1.00 41.83 188 PHE B CA 1
ATOM 4810 C C . PHE B 1 188 ? 53.910 31.740 46.908 1.00 41.23 188 PHE B C 1
ATOM 4811 O O . PHE B 1 188 ? 53.143 30.837 46.581 1.00 41.61 188 PHE B O 1
ATOM 4819 N N . GLU B 1 189 ? 53.534 32.762 47.670 1.00 41.34 189 GLU B N 1
ATOM 4820 C CA . GLU B 1 189 ? 52.157 32.874 48.179 1.00 41.04 189 GLU B CA 1
ATOM 4821 C C . GLU B 1 189 ? 51.115 32.982 47.058 1.00 40.69 189 GLU B C 1
ATOM 4822 O O . GLU B 1 189 ? 50.014 32.443 47.174 1.00 41.38 189 GLU B O 1
ATOM 4828 N N . ALA B 1 190 ? 51.447 33.690 45.982 1.00 40.15 190 ALA B N 1
ATOM 4829 C CA . ALA B 1 190 ? 50.526 33.794 44.853 1.00 40.27 190 ALA B CA 1
ATOM 4830 C C . ALA B 1 190 ? 50.318 32.434 44.186 1.00 40.21 190 ALA B C 1
ATOM 4831 O O . ALA B 1 190 ? 49.236 32.144 43.688 1.00 39.85 190 ALA B O 1
ATOM 4833 N N . LEU B 1 191 ? 51.360 31.608 44.179 1.00 40.21 191 LEU B N 1
ATOM 4834 C CA . LEU B 1 191 ? 51.271 30.256 43.631 1.00 39.88 191 LEU B CA 1
ATOM 4835 C C . LEU B 1 191 ? 50.393 29.403 44.531 1.00 40.05 191 LEU B C 1
ATOM 4836 O O . LEU B 1 191 ? 49.521 28.682 44.058 1.00 40.40 191 LEU B O 1
ATOM 4841 N N . LEU B 1 192 ? 50.626 29.503 45.835 1.00 40.25 192 LEU B N 1
ATOM 4842 C CA . LEU B 1 192 ? 49.866 28.741 46.819 1.00 40.27 192 LEU B CA 1
ATOM 4843 C C . LEU B 1 192 ? 48.383 29.090 46.816 1.00 40.46 192 LEU B C 1
ATOM 4844 O O . LEU B 1 192 ? 47.545 28.191 46.871 1.00 41.22 192 LEU B O 1
ATOM 4849 N N . ASP B 1 193 ? 48.060 30.383 46.720 1.00 40.43 193 ASP B N 1
ATOM 4850 C CA . ASP B 1 193 ? 46.659 30.844 46.644 1.00 40.45 193 ASP B CA 1
ATOM 4851 C C . ASP B 1 193 ? 45.903 30.221 45.472 1.00 40.77 193 ASP B C 1
ATOM 4852 O O . ASP B 1 193 ? 44.705 29.953 45.555 1.00 40.95 193 ASP B O 1
ATOM 4857 N N . LYS B 1 194 ? 46.610 30.049 44.363 1.00 40.94 194 LYS B N 1
ATOM 4858 C CA . LYS B 1 194 ? 46.057 29.475 43.151 1.00 41.02 194 LYS B CA 1
ATOM 4859 C C . LYS B 1 194 ? 45.509 28.070 43.452 1.00 41.15 194 LYS B C 1
ATOM 4860 O O . LYS B 1 194 ? 44.528 27.636 42.849 1.00 41.11 194 LYS B O 1
ATOM 4866 N N . PHE B 1 195 ? 46.110 27.395 44.435 1.00 41.57 195 PHE B N 1
ATOM 4867 C CA . PHE B 1 195 ? 45.675 26.057 44.858 1.00 41.51 195 PHE B CA 1
ATOM 4868 C C . PHE B 1 195 ? 44.791 26.072 46.110 1.00 41.75 195 PHE B C 1
ATOM 4869 O O . PHE B 1 195 ? 44.459 25.014 46.656 1.00 42.28 195 PHE B O 1
ATOM 4877 N N . GLY B 1 196 ? 44.411 27.262 46.563 1.00 41.37 196 GLY B N 1
ATOM 4878 C CA . GLY B 1 196 ? 43.612 27.393 47.781 1.00 40.78 196 GLY B CA 1
ATOM 4879 C C . GLY B 1 196 ? 44.287 26.778 49.001 1.00 40.48 196 GLY B C 1
ATOM 4880 O O . GLY B 1 196 ? 43.622 26.173 49.842 1.00 40.60 196 GLY B O 1
ATOM 4881 N N . ILE B 1 197 ? 45.608 26.933 49.100 1.00 39.63 197 ILE B N 1
ATOM 4882 C CA . ILE B 1 197 ? 46.368 26.371 50.222 1.00 39.44 197 ILE B CA 1
ATOM 4883 C C . ILE B 1 197 ? 46.286 27.221 51.492 1.00 39.64 197 ILE B C 1
ATOM 4884 O O . ILE B 1 197 ? 46.429 28.443 51.445 1.00 40.07 197 ILE B O 1
ATOM 4889 N N . ASN B 1 198 ? 46.038 26.561 52.620 1.00 39.68 198 ASN B N 1
ATOM 4890 C CA . ASN B 1 198 ? 46.020 27.216 53.922 1.00 40.37 198 ASN B CA 1
ATOM 4891 C C . ASN B 1 198 ? 47.443 27.374 54.475 1.00 40.74 198 ASN B C 1
ATOM 4892 O O . ASN B 1 198 ? 47.972 26.456 55.097 1.00 41.23 198 ASN B O 1
ATOM 4897 N N . TYR B 1 199 ? 48.052 28.540 54.263 1.00 40.74 199 TYR B N 1
ATOM 4898 C CA . TYR B 1 199 ? 49.444 28.764 54.665 1.00 40.80 199 TYR B CA 1
ATOM 4899 C C . TYR B 1 199 ? 49.664 29.969 55.581 1.00 41.04 199 TYR B C 1
ATOM 4900 O O . TYR B 1 199 ? 48.806 30.842 55.708 1.00 40.86 199 TYR B O 1
ATOM 4909 N N . VAL B 1 200 ? 50.863 30.023 56.161 1.00 41.29 200 VAL B N 1
ATOM 4910 C CA . VAL B 1 200 ? 51.307 31.118 57.015 1.00 40.99 200 VAL B CA 1
ATOM 4911 C C . VAL B 1 200 ? 52.737 31.496 56.636 1.00 41.16 200 VAL B C 1
ATOM 4912 O O . VAL B 1 200 ? 53.633 30.645 56.644 1.00 40.94 200 VAL B O 1
ATOM 4916 N N . SER B 1 201 ? 52.950 32.767 56.305 1.00 41.34 201 SER B N 1
ATOM 4917 C CA . SER B 1 201 ? 54.279 33.256 55.932 1.00 41.78 201 SER B CA 1
ATOM 4918 C C . SER B 1 201 ? 55.043 33.789 57.143 1.00 41.67 201 SER B C 1
ATOM 4919 O O . SER B 1 201 ? 54.472 34.489 57.982 1.00 41.18 201 SER B O 1
ATOM 4922 N N . ILE B 1 202 ? 56.342 33.497 57.217 1.00 41.50 202 ILE B N 1
ATOM 4923 C CA . ILE B 1 202 ? 57.154 34.002 58.326 1.00 41.15 202 ILE B CA 1
ATOM 4924 C C . ILE B 1 202 ? 58.372 34.815 57.888 1.00 41.35 202 ILE B C 1
ATOM 4925 O O . ILE B 1 202 ? 59.053 35.420 58.717 1.00 41.30 202 ILE B O 1
ATOM 4930 N N . ALA B 1 203 ? 58.655 34.811 56.588 1.00 41.38 203 ALA B N 1
ATOM 4931 C CA . ALA B 1 203 ? 59.782 35.562 56.052 1.00 40.98 203 ALA B CA 1
ATOM 4932 C C . ALA B 1 203 ? 59.545 35.976 54.609 1.00 41.31 203 ALA B C 1
ATOM 4933 O O . ALA B 1 203 ? 60.257 35.535 53.699 1.00 42.05 203 ALA B O 1
ATOM 4935 N N . SER B 1 204 ? 58.523 36.802 54.401 1.00 40.69 204 SER B N 1
ATOM 4936 C CA . SER B 1 204 ? 58.235 37.356 53.084 1.00 40.51 204 SER B CA 1
ATOM 4937 C C . SER B 1 204 ? 58.102 38.869 53.191 1.00 40.26 204 SER B C 1
ATOM 4938 O O . SER B 1 204 ? 57.109 39.449 52.752 1.00 39.70 204 SER B O 1
ATOM 4941 N N . ASN B 1 205 ? 59.116 39.498 53.784 1.00 40.33 205 ASN B N 1
ATOM 4942 C CA . ASN B 1 205 ? 59.125 40.942 53.977 1.00 41.00 205 ASN B CA 1
ATOM 4943 C C . ASN B 1 205 ? 60.509 41.519 53.717 1.00 40.73 205 ASN B C 1
ATOM 4944 O O . ASN B 1 205 ? 61.132 42.085 54.619 1.00 40.54 205 ASN B O 1
ATOM 4949 N N . PRO B 1 206 ? 60.982 41.416 52.466 1.00 40.54 206 PRO B N 1
ATOM 4950 C CA . PRO B 1 206 ? 62.315 41.903 52.128 1.00 40.42 206 PRO B CA 1
ATOM 4951 C C . PRO B 1 206 ? 62.447 43.412 52.293 1.00 40.05 206 PRO B C 1
ATOM 4952 O O . PRO B 1 206 ? 61.522 44.164 51.977 1.00 39.60 206 PRO B O 1
ATOM 4956 N N . ASP B 1 207 ? 63.586 43.846 52.812 1.00 39.40 207 ASP B N 1
ATOM 4957 C CA . ASP B 1 207 ? 63.869 45.268 52.907 1.00 39.29 207 ASP B CA 1
ATOM 4958 C C . ASP B 1 207 ? 65.170 45.580 52.166 1.00 39.02 207 ASP B C 1
ATOM 4959 O O . ASP B 1 207 ? 65.720 46.671 52.284 1.00 38.89 207 ASP B O 1
ATOM 4964 N N . GLY B 1 208 ? 65.639 44.601 51.392 1.00 39.20 208 GLY B N 1
ATOM 4965 C CA . GLY B 1 208 ? 66.862 44.729 50.610 1.00 39.09 208 GLY B CA 1
ATOM 4966 C C . GLY B 1 208 ? 68.108 44.295 51.358 1.00 39.15 208 GLY B C 1
ATOM 4967 O O . GLY B 1 208 ? 69.177 44.151 50.758 1.00 39.50 208 GLY B O 1
ATOM 4968 N N . LEU B 1 209 ? 67.973 44.074 52.664 1.00 38.56 209 LEU B N 1
ATOM 4969 C CA . LEU B 1 209 ? 69.114 43.709 53.494 1.00 38.92 209 LEU B CA 1
ATOM 4970 C C . LEU B 1 209 ? 68.885 42.518 54.429 1.00 38.68 209 LEU B C 1
ATOM 4971 O O . LEU B 1 209 ? 69.755 42.176 55.224 1.00 38.20 209 LEU B O 1
ATOM 4976 N N . ASN B 1 210 ? 67.715 41.894 54.347 1.00 38.24 210 ASN B N 1
ATOM 4977 C CA . ASN B 1 210 ? 67.383 40.816 55.273 1.00 37.44 210 ASN B CA 1
ATOM 4978 C C . ASN B 1 210 ? 67.281 39.437 54.619 1.00 37.64 210 ASN B C 1
ATOM 4979 O O . ASN B 1 210 ? 66.763 38.499 55.221 1.00 38.01 210 ASN B O 1
ATOM 4984 N N . ILE B 1 211 ? 67.803 39.312 53.401 1.00 37.80 211 ILE B N 1
ATOM 4985 C CA . ILE B 1 211 ? 67.744 38.048 52.667 1.00 38.10 211 ILE B CA 1
ATOM 4986 C C . ILE B 1 211 ? 68.596 36.979 53.354 1.00 38.42 211 ILE B C 1
ATOM 4987 O O . ILE B 1 211 ? 69.754 37.235 53.696 1.00 38.63 211 ILE B O 1
ATOM 4992 N N . ASN B 1 212 ? 67.988 35.826 53.638 1.00 38.27 212 ASN B N 1
ATOM 4993 C CA . ASN B 1 212 ? 68.675 34.701 54.300 1.00 39.02 212 ASN B CA 1
ATOM 4994 C C . ASN B 1 212 ? 69.126 34.958 55.747 1.00 39.11 212 ASN B C 1
ATOM 4995 O O . ASN B 1 212 ? 69.800 34.120 56.344 1.00 39.57 212 ASN B O 1
ATOM 5000 N N . VAL B 1 213 ? 68.789 36.121 56.298 1.00 39.08 213 VAL B N 1
ATOM 5001 C CA . VAL B 1 213 ? 69.183 36.452 57.671 1.00 38.85 213 VAL B CA 1
ATOM 5002 C C . VAL B 1 213 ? 68.353 35.660 58.687 1.00 39.05 213 VAL B C 1
ATOM 5003 O O . VAL B 1 213 ? 67.191 35.972 58.926 1.00 39.37 213 VAL B O 1
ATOM 5007 N N . GLY B 1 214 ? 68.950 34.617 59.258 1.00 39.04 214 GLY B N 1
ATOM 5008 C CA . GLY B 1 214 ? 68.275 33.779 60.247 1.00 39.28 214 GLY B CA 1
ATOM 5009 C C . GLY B 1 214 ? 66.977 33.166 59.757 1.00 39.71 214 GLY B C 1
ATOM 5010 O O . GLY B 1 214 ? 66.063 32.917 60.544 1.00 39.11 214 GLY B O 1
ATOM 5011 N N . CYS B 1 215 ? 66.905 32.911 58.453 1.00 40.51 215 CYS B N 1
ATOM 5012 C CA . CYS B 1 215 ? 65.714 32.348 57.833 1.00 41.56 215 CYS B CA 1
ATOM 5013 C C . CYS B 1 215 ? 66.042 31.690 56.494 1.00 42.17 215 CYS B C 1
ATOM 5014 O O . CYS B 1 215 ? 67.152 31.805 55.985 1.00 41.62 215 CYS B O 1
ATOM 5017 N N . GLY B 1 216 ? 65.051 31.022 55.916 1.00 43.41 216 GLY B N 1
ATOM 5018 C CA . GLY B 1 216 ? 65.233 30.342 54.642 1.00 44.62 216 GLY B CA 1
ATOM 5019 C C . GLY B 1 216 ? 65.808 28.951 54.820 1.00 45.04 216 GLY B C 1
ATOM 5020 O O . GLY B 1 216 ? 66.020 28.496 55.951 1.00 45.57 216 GLY B O 1
ATOM 5021 N N . ALA B 1 217 ? 66.110 28.301 53.697 1.00 45.05 217 ALA B N 1
ATOM 5022 C CA . ALA B 1 217 ? 66.540 26.901 53.683 1.00 44.86 217 ALA B CA 1
ATOM 5023 C C . ALA B 1 217 ? 67.859 26.633 54.391 1.00 45.04 217 ALA B C 1
ATOM 5024 O O . ALA B 1 217 ? 68.109 25.511 54.838 1.00 45.49 217 ALA B O 1
ATOM 5026 N N . THR B 1 218 ? 68.713 27.646 54.477 1.00 44.95 218 THR B N 1
ATOM 5027 C CA . THR B 1 218 ? 69.991 27.472 55.153 1.00 45.51 218 THR B CA 1
ATOM 5028 C C . THR B 1 218 ? 69.918 27.799 56.644 1.00 44.84 218 THR B C 1
ATOM 5029 O O . THR B 1 218 ? 70.938 27.803 57.329 1.00 45.13 218 THR B O 1
ATOM 5033 N N . CYS B 1 219 ? 68.712 28.081 57.135 1.00 44.67 219 CYS B N 1
ATOM 5034 C CA . CYS B 1 219 ? 68.466 28.250 58.580 1.00 44.15 219 CYS B CA 1
ATOM 5035 C C . CYS B 1 219 ? 67.163 27.526 58.921 1.00 43.51 219 CYS B C 1
ATOM 5036 O O . CYS B 1 219 ? 66.130 28.152 59.187 1.00 43.08 219 CYS B O 1
ATOM 5039 N N . VAL B 1 220 ? 67.226 26.199 58.860 1.00 42.76 220 VAL B N 1
ATOM 5040 C CA . VAL B 1 220 ? 66.067 25.333 59.020 1.00 42.13 220 VAL B CA 1
ATOM 5041 C C . VAL B 1 220 ? 65.466 25.403 60.427 1.00 41.94 220 VAL B C 1
ATOM 5042 O O . VAL B 1 220 ? 64.333 24.990 60.647 1.00 41.84 220 VAL B O 1
ATOM 5046 N N . SER B 1 221 ? 66.216 25.980 61.357 1.00 41.58 221 SER B N 1
ATOM 5047 C CA . SER B 1 221 ? 65.748 26.201 62.716 1.00 41.93 221 SER B CA 1
ATOM 5048 C C . SER B 1 221 ? 64.516 27.101 62.758 1.00 41.56 221 SER B C 1
ATOM 5049 O O . SER B 1 221 ? 63.642 26.941 63.611 1.00 41.33 221 SER B O 1
ATOM 5052 N N . ASN B 1 222 ? 64.482 28.074 61.855 1.00 41.50 222 ASN B N 1
ATOM 5053 C CA . ASN B 1 222 ? 63.378 29.021 61.764 1.00 41.51 222 ASN B CA 1
ATOM 5054 C C . ASN B 1 222 ? 62.052 28.328 61.459 1.00 41.12 222 ASN B C 1
ATOM 5055 O O . ASN B 1 222 ? 61.059 28.532 62.159 1.00 40.69 222 ASN B O 1
ATOM 5060 N N . ILE B 1 223 ? 62.046 27.503 60.414 1.00 40.64 223 ILE B N 1
ATOM 5061 C CA . ILE B 1 223 ? 60.826 26.821 59.981 1.00 40.35 223 ILE B CA 1
ATOM 5062 C C . ILE B 1 223 ? 60.378 25.744 60.974 1.00 40.23 223 ILE B C 1
ATOM 5063 O O . ILE B 1 223 ? 59.186 25.534 61.176 1.00 39.92 223 ILE B O 1
ATOM 5068 N N . LYS B 1 224 ? 61.346 25.102 61.623 1.00 40.44 224 LYS B N 1
ATOM 5069 C CA . LYS B 1 224 ? 61.070 24.067 62.607 1.00 40.39 224 LYS B CA 1
ATOM 5070 C C . LYS B 1 224 ? 60.390 24.638 63.855 1.00 39.81 224 LYS B C 1
ATOM 5071 O O . LYS B 1 224 ? 59.472 24.033 64.406 1.00 39.48 224 LYS B O 1
ATOM 5077 N N . LYS B 1 225 ? 60.829 25.815 64.284 1.00 39.48 225 LYS B N 1
ATOM 5078 C CA . LYS B 1 225 ? 60.222 26.467 65.438 1.00 39.17 225 LYS B CA 1
ATOM 5079 C C . LYS B 1 225 ? 58.840 27.010 65.083 1.00 38.90 225 LYS B C 1
ATOM 5080 O O . LYS B 1 225 ? 57.897 26.896 65.870 1.00 38.51 225 LYS B O 1
ATOM 5086 N N . ALA B 1 226 ? 58.734 27.611 63.901 1.00 38.79 226 ALA B N 1
ATOM 5087 C CA . ALA B 1 226 ? 57.464 28.150 63.422 1.00 39.20 226 ALA B CA 1
ATOM 5088 C C . ALA B 1 226 ? 56.387 27.071 63.302 1.00 39.58 226 ALA B C 1
ATOM 5089 O O . ALA B 1 226 ? 55.242 27.292 63.700 1.00 39.77 226 ALA B O 1
ATOM 5091 N N . VAL B 1 227 ? 56.754 25.910 62.760 1.00 40.08 227 VAL B N 1
ATOM 5092 C CA . VAL B 1 227 ? 55.809 24.799 62.616 1.00 40.35 227 VAL B CA 1
ATOM 5093 C C . VAL B 1 227 ? 55.283 24.336 63.971 1.00 40.82 227 VAL B C 1
ATOM 5094 O O . VAL B 1 227 ? 54.076 24.175 64.142 1.00 40.95 227 VAL B O 1
ATOM 5098 N N . LYS B 1 228 ? 56.185 24.156 64.935 1.00 41.29 228 LYS B N 1
ATOM 5099 C CA . LYS B 1 228 ? 55.807 23.759 66.290 1.00 42.23 228 LYS B CA 1
ATOM 5100 C C . LYS B 1 228 ? 54.919 24.823 66.934 1.00 42.56 228 LYS B C 1
ATOM 5101 O O . LYS B 1 228 ? 53.868 24.513 67.499 1.00 42.68 228 LYS B O 1
ATOM 5107 N N . GLU B 1 229 ? 55.361 26.075 66.843 1.00 42.70 229 GLU B N 1
ATOM 5108 C CA . GLU B 1 229 ? 54.614 27.220 67.353 1.00 42.87 229 GLU B CA 1
ATOM 5109 C C . GLU B 1 229 ? 53.217 27.288 66.741 1.00 42.17 229 GLU B C 1
ATOM 5110 O O . GLU B 1 229 ? 52.221 27.375 67.456 1.00 41.94 229 GLU B O 1
ATOM 5116 N N . GLN B 1 230 ? 53.158 27.240 65.414 1.00 41.40 230 GLN B N 1
ATOM 5117 C CA . GLN B 1 230 ? 51.901 27.336 64.682 1.00 41.13 230 GLN B CA 1
ATOM 5118 C C . GLN B 1 230 ? 51.090 26.035 64.680 1.00 40.49 230 GLN B C 1
ATOM 5119 O O . GLN B 1 230 ? 50.003 25.985 64.108 1.00 40.31 230 GLN B O 1
ATOM 5125 N N . LYS B 1 231 ? 51.615 24.990 65.316 1.00 39.86 231 LYS B N 1
ATOM 5126 C CA . LYS B 1 231 ? 50.993 23.664 65.269 1.00 39.85 231 LYS B CA 1
ATOM 5127 C C . LYS B 1 231 ? 50.571 23.309 63.841 1.00 39.60 231 LYS B C 1
ATOM 5128 O O . LYS B 1 231 ? 49.459 22.844 63.600 1.00 39.19 231 LYS B O 1
ATOM 5134 N N . ALA B 1 232 ? 51.480 23.535 62.898 1.00 39.40 232 ALA B N 1
ATOM 5135 C CA . ALA B 1 232 ? 51.212 23.297 61.487 1.00 39.07 232 ALA B CA 1
ATOM 5136 C C . ALA B 1 232 ? 51.423 21.837 61.092 1.00 38.96 232 ALA B C 1
ATOM 5137 O O . ALA B 1 232 ? 52.027 21.058 61.832 1.00 38.97 232 ALA B O 1
ATOM 5139 N N . ASP B 1 233 ? 50.928 21.476 59.914 1.00 38.91 233 ASP B N 1
ATOM 5140 C CA . ASP B 1 233 ? 51.039 20.107 59.416 1.00 39.07 233 ASP B CA 1
ATOM 5141 C C . ASP B 1 233 ? 52.264 19.932 58.530 1.00 38.80 233 ASP B C 1
ATOM 5142 O O . ASP B 1 233 ? 52.708 18.803 58.286 1.00 37.79 233 ASP B O 1
ATOM 5147 N N . LEU B 1 234 ? 52.820 21.062 58.086 1.00 38.89 234 LEU B N 1
ATOM 5148 C CA . LEU B 1 234 ? 53.946 21.079 57.155 1.00 38.84 234 LEU B CA 1
ATOM 5149 C C . LEU B 1 234 ? 54.651 22.429 57.168 1.00 39.30 234 LEU B C 1
ATOM 5150 O O . LEU B 1 234 ? 54.010 23.473 57.275 1.00 39.43 234 LEU B O 1
ATOM 5155 N N . GLY B 1 235 ? 55.970 22.402 57.024 1.00 39.24 235 GLY B N 1
ATOM 5156 C CA . GLY B 1 235 ? 56.757 23.620 56.894 1.00 39.09 235 GLY B CA 1
ATOM 5157 C C . GLY B 1 235 ? 57.584 23.570 55.620 1.00 38.91 235 GLY B C 1
ATOM 5158 O O . GLY B 1 235 ? 58.215 22.558 55.318 1.00 38.45 235 GLY B O 1
ATOM 5159 N N . ILE B 1 236 ? 57.552 24.651 54.852 1.00 38.60 236 ILE B N 1
ATOM 5160 C CA . ILE B 1 236 ? 58.309 24.711 53.614 1.00 38.48 236 ILE B CA 1
ATOM 5161 C C . ILE B 1 236 ? 59.237 25.902 53.666 1.00 39.06 236 ILE B C 1
ATOM 5162 O O . ILE B 1 236 ? 58.795 27.040 53.869 1.00 39.26 236 ILE B O 1
ATOM 5167 N N . SER B 1 237 ? 60.529 25.630 53.512 1.00 39.36 237 SER B N 1
ATOM 5168 C CA . SER B 1 237 ? 61.540 26.673 53.583 1.00 39.98 237 SER B CA 1
ATOM 5169 C C . SER B 1 237 ? 62.364 26.739 52.291 1.00 40.75 237 SER B C 1
ATOM 5170 O O . SER B 1 237 ? 62.903 25.733 51.815 1.00 41.28 237 SER B O 1
ATOM 5173 N N . LEU B 1 238 ? 62.454 27.936 51.726 1.00 40.62 238 LEU B N 1
ATOM 5174 C CA . LEU B 1 238 ? 63.174 28.138 50.482 1.00 40.33 238 LEU B CA 1
ATOM 5175 C C . LEU B 1 238 ? 64.362 29.052 50.755 1.00 40.51 238 LEU B C 1
ATOM 5176 O O . LEU B 1 238 ? 64.373 29.783 51.744 1.00 41.35 238 LEU B O 1
ATOM 5181 N N . ASP B 1 239 ? 65.351 29.043 49.874 1.00 40.16 239 ASP B N 1
ATOM 5182 C CA . ASP B 1 239 ? 66.482 29.942 50.056 1.00 39.79 239 ASP B CA 1
ATOM 5183 C C . ASP B 1 239 ? 66.325 31.233 49.244 1.00 39.89 239 ASP B C 1
ATOM 5184 O O . ASP B 1 239 ? 65.310 31.425 48.564 1.00 39.08 239 ASP B O 1
ATOM 5189 N N . GLY B 1 240 ? 67.329 32.106 49.322 1.00 39.81 240 GLY B N 1
ATOM 5190 C CA . GLY B 1 240 ? 67.302 33.426 48.681 1.00 40.52 240 GLY B CA 1
ATOM 5191 C C . GLY B 1 240 ? 66.803 33.557 47.248 1.00 40.91 240 GLY B C 1
ATOM 5192 O O . GLY B 1 240 ? 66.075 34.499 46.932 1.00 40.32 240 GLY B O 1
ATOM 5193 N N . ASP B 1 241 ? 67.250 32.668 46.359 1.00 41.45 241 ASP B N 1
ATOM 5194 C CA . ASP B 1 241 ? 66.778 32.684 44.970 1.00 41.76 241 ASP B CA 1
ATOM 5195 C C . ASP B 1 241 ? 65.771 31.565 44.709 1.00 42.15 241 ASP B C 1
ATOM 5196 O O . ASP B 1 241 ? 65.279 31.403 43.587 1.00 42.49 241 ASP B O 1
ATOM 5201 N N . ALA B 1 242 ? 65.506 30.775 45.749 1.00 41.96 242 ALA B N 1
ATOM 5202 C CA . ALA B 1 242 ? 64.485 29.724 45.720 1.00 42.00 242 ALA B CA 1
ATOM 5203 C C . ALA B 1 242 ? 64.734 28.532 44.782 1.00 42.13 242 ALA B C 1
ATOM 5204 O O . ALA B 1 242 ? 63.786 27.912 44.293 1.00 42.52 242 ALA B O 1
ATOM 5206 N N . ASP B 1 243 ? 66.000 28.203 44.535 1.00 42.48 243 ASP B N 1
ATOM 5207 C CA . ASP B 1 243 ? 66.312 27.005 43.761 1.00 42.46 243 ASP B CA 1
ATOM 5208 C C . ASP B 1 243 ? 66.633 25.854 44.718 1.00 42.35 243 ASP B C 1
ATOM 5209 O O . ASP B 1 243 ? 66.880 24.725 44.304 1.00 42.31 243 ASP B O 1
ATOM 5214 N N . ARG B 1 244 ? 66.549 26.159 46.007 1.00 42.07 244 ARG B N 1
ATOM 5215 C CA . ARG B 1 244 ? 66.825 25.218 47.080 1.00 42.31 244 ARG B CA 1
ATOM 5216 C C . ARG B 1 244 ? 65.587 25.124 47.990 1.00 41.71 244 ARG B C 1
ATOM 5217 O O . ARG B 1 244 ? 64.980 26.140 48.316 1.00 41.29 244 ARG B O 1
ATOM 5225 N N . ILE B 1 245 ? 65.187 23.901 48.343 1.00 41.45 245 ILE B N 1
ATOM 5226 C CA . ILE B 1 245 ? 64.036 23.676 49.227 1.00 40.87 245 ILE B CA 1
ATOM 5227 C C . ILE B 1 245 ? 64.315 22.644 50.322 1.00 40.94 245 ILE B C 1
ATOM 5228 O O . ILE B 1 245 ? 64.900 21.594 50.062 1.00 40.29 245 ILE B O 1
ATOM 5233 N N . ILE B 1 246 ? 63.863 22.956 51.535 1.00 40.74 246 ILE B N 1
ATOM 5234 C CA . ILE B 1 246 ? 63.891 22.032 52.665 1.00 40.54 246 ILE B CA 1
ATOM 5235 C C . ILE B 1 246 ? 62.505 22.087 53.317 1.00 40.36 246 ILE B C 1
ATOM 5236 O O . ILE B 1 246 ? 61.936 23.168 53.451 1.00 40.11 246 ILE B O 1
ATOM 5241 N N . ILE B 1 247 ? 61.951 20.929 53.685 1.00 40.00 247 ILE B N 1
ATOM 5242 C CA . ILE B 1 247 ? 60.661 20.880 54.377 1.00 39.34 247 ILE B CA 1
ATOM 5243 C C . ILE B 1 247 ? 60.757 20.226 55.762 1.00 39.87 247 ILE B C 1
ATOM 5244 O O . ILE B 1 247 ? 61.737 19.537 56.072 1.00 39.65 247 ILE B O 1
ATOM 5249 N N . VAL B 1 248 ? 59.748 20.471 56.599 1.00 39.60 248 VAL B N 1
ATOM 5250 C CA . VAL B 1 248 ? 59.643 19.816 57.906 1.00 39.80 248 VAL B CA 1
ATOM 5251 C C . VAL B 1 248 ? 58.245 19.223 58.079 1.00 39.88 248 VAL B C 1
ATOM 5252 O O . VAL B 1 248 ? 57.268 19.754 57.545 1.00 39.87 248 VAL B O 1
ATOM 5256 N N . ASP B 1 249 ? 58.159 18.120 58.822 1.00 39.63 249 ASP B N 1
ATOM 5257 C CA . ASP B 1 249 ? 56.895 17.424 59.035 1.00 39.38 249 ASP B CA 1
ATOM 5258 C C . ASP B 1 249 ? 56.103 18.017 60.208 1.00 39.31 249 ASP B C 1
ATOM 5259 O O . ASP B 1 249 ? 56.455 19.080 60.720 1.00 39.20 249 ASP B O 1
ATOM 5264 N N . GLU B 1 250 ? 55.043 17.327 60.631 1.00 39.11 250 GLU B N 1
ATOM 5265 C CA . GLU B 1 250 ? 54.151 17.856 61.665 1.00 39.20 250 GLU B CA 1
ATOM 5266 C C . GLU B 1 250 ? 54.800 17.947 63.032 1.00 39.38 250 GLU B C 1
ATOM 5267 O O . GLU B 1 250 ? 54.323 18.687 63.891 1.00 39.99 250 GLU B O 1
ATOM 5273 N N . ASN B 1 251 ? 55.879 17.197 63.239 1.00 39.54 251 ASN B N 1
ATOM 5274 C CA . ASN B 1 251 ? 56.607 17.246 64.510 1.00 39.65 251 ASN B CA 1
ATOM 5275 C C . ASN B 1 251 ? 57.846 18.138 64.424 1.00 39.51 251 ASN B C 1
ATOM 5276 O O . ASN B 1 251 ? 58.748 18.039 65.251 1.00 39.60 251 ASN B O 1
ATOM 5281 N N . GLY B 1 252 ? 57.880 19.007 63.416 1.00 39.71 252 GLY B N 1
ATOM 5282 C CA . GLY B 1 252 ? 59.007 19.915 63.213 1.00 39.87 252 GLY B CA 1
ATOM 5283 C C . GLY B 1 252 ? 60.295 19.194 62.864 1.00 40.23 252 GLY B C 1
ATOM 5284 O O . GLY B 1 252 ? 61.384 19.704 63.121 1.00 40.17 252 GLY B O 1
ATOM 5285 N N . GLN B 1 253 ? 60.171 17.999 62.291 1.00 40.34 253 GLN B N 1
ATOM 5286 C CA . GLN B 1 253 ? 61.330 17.206 61.891 1.00 41.09 253 GLN B CA 1
ATOM 5287 C C . GLN B 1 253 ? 61.734 17.516 60.452 1.00 41.12 253 GLN B C 1
ATOM 5288 O O . GLN B 1 253 ? 60.918 17.441 59.534 1.00 41.41 253 GLN B O 1
ATOM 5294 N N . GLU B 1 254 ? 63.007 17.837 60.264 1.00 41.38 254 GLU B N 1
ATOM 5295 C CA . GLU B 1 254 ? 63.533 18.211 58.956 1.00 41.61 254 GLU B CA 1
ATOM 5296 C C . GLU B 1 254 ? 63.594 17.059 57.957 1.00 41.33 254 GLU B C 1
ATOM 5297 O O . GLU B 1 254 ? 63.987 15.946 58.295 1.00 41.56 254 GLU B O 1
ATOM 5303 N N . ILE B 1 255 ? 63.175 17.339 56.728 1.00 41.06 255 ILE B N 1
ATOM 5304 C CA . ILE B 1 255 ? 63.317 16.404 55.618 1.00 40.66 255 ILE B CA 1
ATOM 5305 C C . ILE B 1 255 ? 64.111 17.154 54.553 1.00 40.77 255 ILE B C 1
ATOM 5306 O O . ILE B 1 255 ? 63.649 18.172 54.02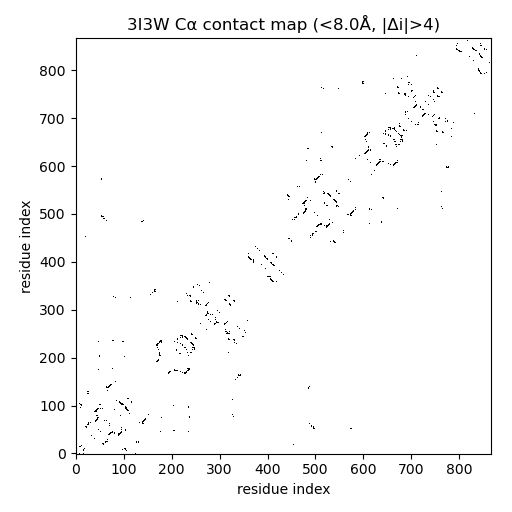3 1.00 40.70 255 ILE B O 1
ATOM 5311 N N . ASP B 1 256 ? 65.337 16.698 54.302 1.00 40.47 256 ASP B N 1
ATOM 5312 C CA . ASP B 1 256 ? 66.226 17.401 53.380 1.00 40.67 256 ASP B CA 1
ATOM 5313 C C . ASP B 1 256 ? 66.079 16.984 51.919 1.00 40.24 256 ASP B C 1
ATOM 5314 O O . ASP B 1 256 ? 65.171 16.229 51.568 1.00 40.39 256 ASP B O 1
ATOM 5319 N N . GLY B 1 257 ? 66.969 17.490 51.071 1.00 40.21 257 GLY B N 1
ATOM 5320 C CA . GLY B 1 257 ? 66.950 17.162 49.644 1.00 40.26 257 GLY B CA 1
ATOM 5321 C C . GLY B 1 257 ? 66.935 15.671 49.343 1.00 40.64 257 GLY B C 1
ATOM 5322 O O . GLY B 1 257 ? 66.324 15.240 48.363 1.00 40.61 257 GLY B O 1
ATOM 5323 N N . ASP B 1 258 ? 67.653 14.889 50.150 1.00 40.85 258 ASP B N 1
ATOM 5324 C CA . ASP B 1 258 ? 67.672 13.433 50.006 1.00 41.42 258 ASP B CA 1
ATOM 5325 C C . ASP B 1 258 ? 66.287 12.844 50.311 1.00 41.30 258 ASP B C 1
ATOM 5326 O O . ASP B 1 258 ? 65.748 12.053 49.529 1.00 40.99 258 ASP B O 1
ATOM 5331 N N . GLY B 1 259 ? 65.733 13.215 51.467 1.00 41.39 259 GLY B N 1
ATOM 5332 C CA . GLY B 1 259 ? 64.404 12.769 51.873 1.00 41.49 259 GLY B CA 1
ATOM 5333 C C . GLY B 1 259 ? 63.308 13.212 50.917 1.00 42.00 259 GLY B C 1
ATOM 5334 O O . GLY B 1 259 ? 62.368 12.462 50.654 1.00 42.81 259 GLY B O 1
ATOM 5335 N N . ILE B 1 260 ? 63.410 14.440 50.413 1.00 41.88 260 ILE B N 1
ATOM 5336 C CA . ILE B 1 260 ? 62.442 14.962 49.445 1.00 41.50 260 ILE B CA 1
ATOM 5337 C C . ILE B 1 260 ? 62.481 14.166 48.137 1.00 42.35 260 ILE B C 1
ATOM 5338 O O . ILE B 1 260 ? 61.441 13.789 47.597 1.00 42.40 260 ILE B O 1
ATOM 5343 N N . LEU B 1 261 ? 63.685 13.905 47.642 1.00 42.72 261 LEU B N 1
ATOM 5344 C CA . LEU B 1 261 ? 63.869 13.169 46.400 1.00 44.02 261 LEU B CA 1
ATOM 5345 C C . LEU B 1 261 ? 63.312 11.748 46.530 1.00 43.80 261 LEU B C 1
ATOM 5346 O O . LEU B 1 261 ? 62.703 11.215 45.596 1.00 43.86 261 LEU B O 1
ATOM 5351 N N . ASN B 1 262 ? 63.502 11.156 47.705 1.00 43.31 262 ASN B N 1
ATOM 5352 C CA . ASN B 1 262 ? 62.993 9.822 47.989 1.00 42.68 262 ASN B CA 1
ATOM 5353 C C . ASN B 1 262 ? 61.468 9.763 47.922 1.00 42.45 262 ASN B C 1
ATOM 5354 O O . ASN B 1 262 ? 60.903 8.764 47.479 1.00 42.85 262 ASN B O 1
ATOM 5359 N N . ILE B 1 263 ? 60.810 10.825 48.379 1.00 41.33 263 ILE B N 1
ATOM 5360 C CA . ILE B 1 263 ? 59.351 10.908 48.330 1.00 40.82 263 ILE B CA 1
ATOM 5361 C C . ILE B 1 263 ? 58.843 11.058 46.886 1.00 40.78 263 ILE B C 1
ATOM 5362 O O . ILE B 1 263 ? 57.920 10.354 46.469 1.00 40.42 263 ILE B O 1
ATOM 5367 N N . LEU B 1 264 ? 59.448 11.971 46.128 1.00 40.96 264 LEU B N 1
ATOM 5368 C CA . LEU B 1 264 ? 59.116 12.140 44.711 1.00 40.91 264 LEU B CA 1
ATOM 5369 C C . LEU B 1 264 ? 59.303 10.828 43.956 1.00 41.11 264 LEU B C 1
ATOM 5370 O O . LEU B 1 264 ? 58.469 10.457 43.133 1.00 40.91 264 LEU B O 1
ATOM 5375 N N . ALA B 1 265 ? 60.404 10.134 44.244 1.00 41.33 265 ALA B N 1
ATOM 5376 C CA . ALA B 1 265 ? 60.728 8.867 43.585 1.00 41.92 265 ALA B CA 1
ATOM 5377 C C . ALA B 1 265 ? 59.616 7.854 43.789 1.00 42.23 265 ALA B C 1
ATOM 5378 O O . ALA B 1 265 ? 59.339 7.033 42.916 1.00 42.27 265 ALA B O 1
ATOM 5380 N N . GLN B 1 266 ? 58.976 7.944 44.950 1.00 42.23 266 GLN B N 1
ATOM 5381 C CA . GLN B 1 266 ? 57.951 7.004 45.361 1.00 42.55 266 GLN B CA 1
ATOM 5382 C C . GLN B 1 266 ? 56.626 7.326 44.671 1.00 42.48 266 GLN B C 1
ATOM 5383 O O . GLN B 1 266 ? 55.713 6.500 44.638 1.00 42.74 266 GLN B O 1
ATOM 5389 N N . TYR B 1 267 ? 56.533 8.536 44.126 1.00 42.31 267 TYR B N 1
ATOM 5390 C CA . TYR B 1 267 ? 55.353 8.992 43.396 1.00 41.87 267 TYR B CA 1
ATOM 5391 C C . TYR B 1 267 ? 55.793 9.618 42.075 1.00 42.11 267 TYR B C 1
ATOM 5392 O O . TYR B 1 267 ? 55.288 10.668 41.670 1.00 41.89 267 TYR B O 1
ATOM 5401 N N . SER B 1 268 ? 56.732 8.950 41.409 1.00 42.49 268 SER B N 1
ATOM 5402 C CA . SER B 1 268 ? 57.331 9.435 40.168 1.00 42.76 268 SER B CA 1
ATOM 5403 C C . SER B 1 268 ? 56.347 9.624 39.006 1.00 43.05 268 SER B C 1
ATOM 5404 O O . SER B 1 268 ? 56.589 10.443 38.117 1.00 43.77 268 SER B O 1
ATOM 5407 N N . ASP B 1 269 ? 55.256 8.862 38.993 1.00 42.56 269 ASP B N 1
ATOM 5408 C CA . ASP B 1 269 ? 54.250 9.035 37.952 1.00 42.36 269 ASP B CA 1
ATOM 5409 C C . ASP B 1 269 ? 53.596 10.410 38.054 1.00 41.95 269 ASP B C 1
ATOM 5410 O O . ASP B 1 269 ? 53.459 11.108 37.050 1.00 42.03 269 ASP B O 1
ATOM 5415 N N . ILE B 1 270 ? 53.220 10.794 39.274 1.00 41.55 270 ILE B N 1
ATOM 5416 C CA . ILE B 1 270 ? 52.641 12.116 39.567 1.00 40.77 270 ILE B CA 1
ATOM 5417 C C . ILE B 1 270 ? 53.658 13.230 39.305 1.00 40.39 270 ILE B C 1
ATOM 5418 O O . ILE B 1 270 ? 53.292 14.377 39.045 1.00 40.30 270 ILE B O 1
ATOM 5423 N N . CYS B 1 271 ? 54.937 12.875 39.370 1.00 39.69 271 CYS B N 1
ATOM 5424 C CA . CYS B 1 271 ? 56.016 13.807 39.098 1.00 39.39 271 CYS B CA 1
ATOM 5425 C C . CYS B 1 271 ? 56.471 13.751 37.633 1.00 39.16 271 CYS B C 1
ATOM 5426 O O . CYS B 1 271 ? 57.503 14.322 37.271 1.00 38.95 271 CYS B O 1
ATOM 5429 N N . GLY B 1 272 ? 55.685 13.076 36.794 1.00 38.79 272 GLY B N 1
ATOM 5430 C CA . GLY B 1 272 ? 55.934 13.032 35.348 1.00 38.41 272 GLY B CA 1
ATOM 5431 C C . GLY B 1 272 ? 56.617 11.781 34.813 1.00 38.27 272 GLY B C 1
ATOM 5432 O O . GLY B 1 272 ? 56.590 11.520 33.611 1.00 38.13 272 GLY B O 1
ATOM 5433 N N . GLY B 1 273 ? 57.245 11.014 35.697 1.00 37.80 273 GLY B N 1
ATOM 5434 C CA . GLY B 1 273 ? 57.920 9.789 35.288 1.00 37.98 273 GLY B CA 1
ATOM 5435 C C . GLY B 1 273 ? 59.429 9.918 35.287 1.00 38.12 273 GLY B C 1
ATOM 5436 O O . GLY B 1 273 ? 59.971 10.996 35.045 1.00 38.01 273 GLY B O 1
ATOM 5437 N N . THR B 1 274 ? 60.105 8.816 35.591 1.00 38.14 274 THR B N 1
ATOM 5438 C CA . THR B 1 274 ? 61.560 8.769 35.594 1.00 38.34 274 THR B CA 1
ATOM 5439 C C . THR B 1 274 ? 62.003 7.312 35.605 1.00 38.61 274 THR B C 1
ATOM 5440 O O . THR B 1 274 ? 61.359 6.463 36.222 1.00 39.19 274 THR B O 1
ATOM 5444 N N . ASN B 1 275 ? 63.065 7.016 34.863 1.00 38.54 275 ASN B N 1
ATOM 5445 C CA . ASN B 1 275 ? 63.601 5.664 34.782 1.00 37.84 275 ASN B CA 1
ATOM 5446 C C . ASN B 1 275 ? 64.573 5.401 35.918 1.00 37.99 275 ASN B C 1
ATOM 5447 O O . ASN B 1 275 ? 64.939 4.254 36.193 1.00 38.19 275 ASN B O 1
ATOM 5452 N N . GLY B 1 276 ? 64.990 6.477 36.575 1.00 37.87 276 GLY B N 1
ATOM 5453 C CA . GLY B 1 276 ? 65.937 6.385 37.668 1.00 37.76 276 GLY B CA 1
ATOM 5454 C C . GLY B 1 276 ? 66.061 7.690 38.420 1.00 38.18 276 GLY B C 1
ATOM 5455 O O . GLY B 1 276 ? 65.476 8.708 38.039 1.00 37.84 276 GLY B O 1
ATOM 5456 N N . ILE B 1 277 ? 66.834 7.646 39.500 1.00 38.03 277 ILE B N 1
ATOM 5457 C CA . ILE B 1 277 ? 67.024 8.783 40.376 1.00 37.51 277 ILE B CA 1
ATOM 5458 C C . ILE B 1 277 ? 68.516 9.089 40.430 1.00 37.07 277 ILE B C 1
ATOM 5459 O O . ILE B 1 277 ? 69.332 8.180 40.556 1.00 36.86 277 ILE B O 1
ATOM 5464 N N . VAL B 1 278 ? 68.871 10.367 40.319 1.00 36.51 278 VAL B N 1
ATOM 5465 C CA . VAL B 1 278 ? 70.266 10.784 40.443 1.00 35.32 278 VAL B CA 1
ATOM 5466 C C . VAL B 1 278 ? 70.482 11.551 41.750 1.00 35.31 278 VAL B C 1
ATOM 5467 O O . VAL B 1 278 ? 69.780 12.522 42.034 1.00 34.90 278 VAL B O 1
ATOM 5471 N N . GLY B 1 279 ? 71.395 11.039 42.577 1.00 34.88 279 GLY B N 1
ATOM 5472 C CA . GLY B 1 279 ? 71.796 11.684 43.824 1.00 34.17 279 GLY B CA 1
ATOM 5473 C C . GLY B 1 279 ? 73.255 12.089 43.736 1.00 34.13 279 GLY B C 1
ATOM 5474 O O . GLY B 1 279 ? 73.771 12.325 42.644 1.00 34.01 279 GLY B O 1
ATOM 5475 N N . THR B 1 280 ? 73.934 12.159 44.878 1.00 33.71 280 THR B N 1
ATOM 5476 C CA . THR B 1 280 ? 75.341 12.559 44.892 1.00 34.02 280 THR B CA 1
ATOM 5477 C C . THR B 1 280 ? 76.188 11.660 45.796 1.00 33.90 280 THR B C 1
ATOM 5478 O O . THR B 1 280 ? 75.706 10.657 46.311 1.00 33.66 280 THR B O 1
ATOM 5482 N N . GLN B 1 281 ? 77.448 12.030 45.989 1.00 34.41 281 GLN B N 1
ATOM 5483 C CA . GLN B 1 281 ? 78.322 11.299 46.898 1.00 35.81 281 GLN B CA 1
ATOM 5484 C C . GLN B 1 281 ? 77.862 11.493 48.343 1.00 36.11 281 GLN B C 1
ATOM 5485 O O . GLN B 1 281 ? 78.195 10.700 49.217 1.00 36.08 281 GLN B O 1
ATOM 5499 N N . THR B 1 283 ? 74.508 11.758 49.346 1.00 37.07 283 THR B N 1
ATOM 5500 C CA . THR B 1 283 ? 73.211 11.124 49.617 1.00 37.24 283 THR B CA 1
ATOM 5501 C C . THR B 1 283 ? 73.328 10.038 50.693 1.00 37.50 283 THR B C 1
ATOM 5502 O O . THR B 1 283 ? 74.237 9.217 50.657 1.00 37.20 283 THR B O 1
ATOM 5506 N N . ASN B 1 284 ? 72.407 10.036 51.650 1.00 38.39 284 ASN B N 1
ATOM 5507 C CA . ASN B 1 284 ? 72.452 9.062 52.743 1.00 39.12 284 ASN B CA 1
ATOM 5508 C C . ASN B 1 284 ? 72.212 7.651 52.209 1.00 39.31 284 ASN B C 1
ATOM 5509 O O . ASN B 1 284 ? 71.307 7.430 51.410 1.00 39.63 284 ASN B O 1
ATOM 5522 N N . SER B 1 286 ? 70.933 5.154 53.504 1.00 39.63 286 SER B N 1
ATOM 5523 C CA . SER B 1 286 ? 69.598 4.665 53.838 1.00 39.40 286 SER B CA 1
ATOM 5524 C C . SER B 1 286 ? 68.677 4.809 52.624 1.00 39.77 286 SER B C 1
ATOM 5525 O O . SER B 1 286 ? 67.803 3.974 52.397 1.00 40.37 286 SER B O 1
ATOM 5528 N N . TYR B 1 287 ? 68.891 5.863 51.839 1.00 39.36 287 TYR B N 1
ATOM 5529 C CA . TYR B 1 287 ? 68.137 6.072 50.606 1.00 39.34 287 TYR B CA 1
ATOM 5530 C C . TYR B 1 287 ? 68.623 5.150 49.495 1.00 39.38 287 TYR B C 1
ATOM 5531 O O . TYR B 1 287 ? 67.818 4.614 48.739 1.00 39.74 287 TYR B O 1
ATOM 5540 N N . GLU B 1 288 ? 69.937 4.973 49.392 1.00 39.67 288 GLU B N 1
ATOM 5541 C CA . GLU B 1 288 ? 70.516 4.074 48.389 1.00 40.07 288 GLU B CA 1
ATOM 5542 C C . GLU B 1 288 ? 69.969 2.657 48.578 1.00 39.92 288 GLU B C 1
ATOM 5543 O O . GLU B 1 288 ? 69.603 1.980 47.611 1.00 40.41 288 GLU B O 1
ATOM 5549 N N . ASN B 1 289 ? 69.937 2.213 49.830 1.00 39.70 289 ASN B N 1
ATOM 5550 C CA . ASN B 1 289 ? 69.397 0.908 50.188 1.00 39.29 289 ASN B CA 1
ATOM 5551 C C . ASN B 1 289 ? 67.919 0.801 49.847 1.00 39.13 289 ASN B C 1
ATOM 5552 O O . ASN B 1 289 ? 67.462 -0.235 49.359 1.00 38.65 289 ASN B O 1
ATOM 5557 N N . HIS B 1 290 ? 67.182 1.883 50.102 1.00 39.03 290 HIS B N 1
ATOM 5558 C CA . HIS B 1 290 ? 65.754 1.928 49.829 1.00 38.94 290 HIS B CA 1
ATOM 5559 C C . HIS B 1 290 ? 65.466 1.848 48.329 1.00 38.87 290 HIS B C 1
ATOM 5560 O O . HIS B 1 290 ? 64.539 1.154 47.908 1.00 39.03 290 HIS B O 1
ATOM 5567 N N . TYR B 1 291 ? 66.267 2.542 47.526 1.00 38.98 291 TYR B N 1
ATOM 5568 C CA . TYR B 1 291 ? 66.098 2.506 46.073 1.00 39.35 291 TYR B CA 1
ATOM 5569 C C . TYR B 1 291 ? 66.327 1.110 45.519 1.00 39.64 291 TYR B C 1
ATOM 5570 O O . TYR B 1 291 ? 65.561 0.638 44.680 1.00 39.56 291 TYR B O 1
ATOM 5579 N N . ARG B 1 292 ? 67.364 0.444 46.019 1.00 40.37 292 ARG B N 1
ATOM 5580 C CA . ARG B 1 292 ? 67.699 -0.906 45.579 1.00 40.99 292 ARG B CA 1
ATOM 5581 C C . ARG B 1 292 ? 66.604 -1.897 45.973 1.00 41.31 292 ARG B C 1
ATOM 5582 O O . ARG B 1 292 ? 66.233 -2.768 45.181 1.00 41.91 292 ARG B O 1
ATOM 5590 N N . ALA B 1 293 ? 66.059 -1.735 47.178 1.00 41.36 293 ALA B N 1
ATOM 5591 C CA . ALA B 1 293 ? 65.008 -2.622 47.676 1.00 41.00 293 ALA B CA 1
ATOM 5592 C C . ALA B 1 293 ? 63.717 -2.504 46.863 1.00 40.86 293 ALA B C 1
ATOM 5593 O O . ALA B 1 293 ? 62.932 -3.448 46.787 1.00 40.69 293 ALA B O 1
ATOM 5595 N N . ASN B 1 294 ? 63.511 -1.344 46.248 1.00 41.05 294 ASN B N 1
ATOM 5596 C CA . ASN B 1 294 ? 62.335 -1.110 45.415 1.00 41.28 294 ASN B CA 1
ATOM 5597 C C . ASN B 1 294 ? 62.630 -1.079 43.911 1.00 41.22 294 ASN B C 1
ATOM 5598 O O . ASN B 1 294 ? 61.833 -0.564 43.126 1.00 41.51 294 ASN B O 1
ATOM 5603 N N . LYS B 1 295 ? 63.774 -1.641 43.522 1.00 40.91 295 LYS B N 1
ATOM 5604 C CA . LYS B 1 295 ? 64.151 -1.775 42.115 1.00 40.69 295 LYS B CA 1
ATOM 5605 C C . LYS B 1 295 ? 64.158 -0.444 41.365 1.00 40.21 295 LYS B C 1
ATOM 5606 O O . LYS B 1 295 ? 63.734 -0.367 40.213 1.00 40.32 295 LYS B O 1
ATOM 5612 N N . ILE B 1 296 ? 64.632 0.603 42.028 1.00 39.78 296 ILE B N 1
ATOM 5613 C CA . ILE B 1 296 ? 64.741 1.917 41.406 1.00 39.46 296 ILE B CA 1
ATOM 5614 C C . ILE B 1 296 ? 66.212 2.234 41.201 1.00 39.39 296 ILE B C 1
ATOM 5615 O O . ILE B 1 296 ? 66.961 2.303 42.170 1.00 39.99 296 ILE B O 1
ATOM 5620 N N . PRO B 1 297 ? 66.640 2.372 39.933 1.00 39.24 297 PRO B N 1
ATOM 5621 C CA . PRO B 1 297 ? 68.021 2.707 39.600 1.00 38.90 297 PRO B CA 1
ATOM 5622 C C . PRO B 1 297 ? 68.466 4.015 40.252 1.00 38.94 297 PRO B C 1
ATOM 5623 O O . PRO B 1 297 ? 67.736 5.018 40.218 1.00 38.65 297 PRO B O 1
ATOM 5627 N N . PHE B 1 298 ? 69.650 3.991 40.860 1.00 38.85 298 PHE B N 1
ATOM 5628 C CA . PHE B 1 298 ? 70.168 5.150 41.599 1.00 38.47 298 PHE B CA 1
ATOM 5629 C C . PHE B 1 298 ? 71.605 5.444 41.205 1.00 38.30 298 PHE B C 1
ATOM 5630 O O . PHE B 1 298 ? 72.421 4.532 41.099 1.00 38.30 298 PHE B O 1
ATOM 5638 N N . ILE B 1 299 ? 71.897 6.716 40.963 1.00 38.24 299 ILE B N 1
ATOM 5639 C CA . ILE B 1 299 ? 73.230 7.152 40.551 1.00 38.94 299 ILE B CA 1
ATOM 5640 C C . ILE B 1 299 ? 73.761 8.189 41.530 1.00 38.63 299 ILE B C 1
ATOM 5641 O O . ILE B 1 299 ? 73.071 9.150 41.855 1.00 38.11 299 ILE B O 1
ATOM 5646 N N . ARG B 1 300 ? 74.974 7.976 42.025 1.00 38.71 300 ARG B N 1
ATOM 5647 C CA . ARG B 1 300 ? 75.608 8.969 42.876 1.00 39.15 300 ARG B CA 1
ATOM 5648 C C . ARG B 1 300 ? 76.443 9.858 41.963 1.00 39.52 300 ARG B C 1
ATOM 5649 O O . ARG B 1 300 ? 77.411 9.402 41.349 1.00 39.03 300 ARG B O 1
ATOM 5657 N N . SER B 1 301 ? 76.040 11.118 41.846 1.00 39.87 301 SER B N 1
ATOM 5658 C CA . SER B 1 301 ? 76.734 12.061 40.987 1.00 40.94 301 SER B CA 1
ATOM 5659 C C . SER B 1 301 ? 78.030 12.551 41.621 1.00 41.53 301 SER B C 1
ATOM 5660 O O . SER B 1 301 ? 78.220 12.434 42.833 1.00 41.18 301 SER B O 1
ATOM 5663 N N . LYS B 1 302 ? 78.896 13.136 40.796 1.00 42.77 302 LYS B N 1
ATOM 5664 C CA . LYS B 1 302 ? 80.205 13.624 41.235 1.00 44.15 302 LYS B CA 1
ATOM 5665 C C . LYS B 1 302 ? 80.121 14.881 42.116 1.00 44.84 302 LYS B C 1
ATOM 5666 O O . LYS B 1 302 ? 80.946 15.789 42.003 1.00 45.30 302 LYS B O 1
ATOM 5672 N N . VAL B 1 303 ? 79.112 14.913 42.986 1.00 45.83 303 VAL B N 1
ATOM 5673 C CA . VAL B 1 303 ? 78.909 15.963 44.002 1.00 46.79 303 VAL B CA 1
ATOM 5674 C C . VAL B 1 303 ? 78.677 17.408 43.542 1.00 47.54 303 VAL B C 1
ATOM 5675 O O . VAL B 1 303 ? 79.616 18.135 43.200 1.00 47.76 303 VAL B O 1
ATOM 5679 N N . GLY B 1 304 ? 77.410 17.814 43.565 1.00 48.11 304 GLY B N 1
ATOM 5680 C CA . GLY B 1 304 ? 77.021 19.205 43.347 1.00 48.85 304 GLY B CA 1
ATOM 5681 C C . GLY B 1 304 ? 77.323 19.872 42.015 1.00 49.27 304 GLY B C 1
ATOM 5682 O O . GLY B 1 304 ? 77.547 19.210 40.999 1.00 49.50 304 GLY B O 1
ATOM 5683 N N . ASP B 1 305 ? 77.331 21.204 42.058 1.00 49.30 305 ASP B N 1
ATOM 5684 C CA . ASP B 1 305 ? 77.469 22.100 40.902 1.00 49.45 305 ASP B CA 1
ATOM 5685 C C . ASP B 1 305 ? 77.384 21.511 39.486 1.00 49.23 305 ASP B C 1
ATOM 5686 O O . ASP B 1 305 ? 78.402 21.196 38.859 1.00 49.19 305 ASP B O 1
ATOM 5691 N N . ARG B 1 306 ? 76.149 21.392 38.997 1.00 48.66 306 ARG B N 1
ATOM 5692 C CA . ARG B 1 306 ? 75.838 20.971 37.621 1.00 47.95 306 ARG B CA 1
ATOM 5693 C C . ARG B 1 306 ? 76.064 19.495 37.266 1.00 46.62 306 ARG B C 1
ATOM 5694 O O . ARG B 1 306 ? 75.652 19.045 36.196 1.00 46.30 306 ARG B O 1
ATOM 5702 N N . TYR B 1 307 ? 76.674 18.735 38.169 1.00 45.36 307 TYR B N 1
ATOM 5703 C CA . TYR B 1 307 ? 76.946 17.322 37.898 1.00 44.25 307 TYR B CA 1
ATOM 5704 C C . TYR B 1 307 ? 75.678 16.468 37.911 1.00 43.05 307 TYR B C 1
ATOM 5705 O O . TYR B 1 307 ? 75.556 15.518 37.136 1.00 42.70 307 TYR B O 1
ATOM 5714 N N . VAL B 1 308 ? 74.747 16.803 38.800 1.00 41.88 308 VAL B N 1
ATOM 5715 C CA . VAL B 1 308 ? 73.474 16.087 38.888 1.00 41.17 308 VAL B CA 1
ATOM 5716 C C . VAL B 1 308 ? 72.702 16.228 37.574 1.00 40.66 308 VAL B C 1
ATOM 5717 O O . VAL B 1 308 ? 72.097 15.269 37.099 1.00 41.04 308 VAL B O 1
ATOM 5721 N N . LEU B 1 309 ? 72.778 17.410 36.972 1.00 39.93 309 LEU B N 1
ATOM 5722 C CA . LEU B 1 309 ? 72.100 17.692 35.708 1.00 39.85 309 LEU B CA 1
ATOM 5723 C C . LEU B 1 309 ? 72.728 16.897 34.566 1.00 39.29 309 LEU B C 1
ATOM 5724 O O . LEU B 1 309 ? 72.038 16.221 33.801 1.00 38.86 309 LEU B O 1
ATOM 5729 N N . GLU B 1 310 ? 74.045 16.985 34.460 1.00 39.41 310 GLU B N 1
ATOM 5730 C CA . GLU B 1 310 ? 74.775 16.273 33.425 1.00 39.87 310 GLU B CA 1
ATOM 5731 C C . GLU B 1 310 ? 74.572 14.764 33.520 1.00 39.56 310 GLU B C 1
ATOM 5732 O O . GLU B 1 310 ? 74.490 14.086 32.498 1.00 39.66 310 GLU B O 1
ATOM 5738 N N . ASP B 1 311 ? 74.441 14.252 34.743 1.00 39.36 311 ASP B N 1
ATOM 5739 C CA . ASP B 1 311 ? 74.161 12.828 34.948 1.00 39.26 311 ASP B CA 1
ATOM 5740 C C . ASP B 1 311 ? 72.727 12.439 34.587 1.00 38.67 311 ASP B C 1
ATOM 5741 O O . ASP B 1 311 ? 72.487 11.347 34.075 1.00 38.86 311 ASP B O 1
ATOM 5746 N N . LEU B 1 312 ? 71.782 13.331 34.869 1.00 38.23 312 LEU B N 1
ATOM 5747 C CA . LEU B 1 312 ? 70.382 13.115 34.507 1.00 37.46 312 LEU B CA 1
ATOM 5748 C C . LEU B 1 312 ? 70.229 12.995 32.995 1.00 37.17 312 LEU B C 1
ATOM 5749 O O . LEU B 1 312 ? 69.561 12.086 32.498 1.00 36.99 312 LEU B O 1
ATOM 5754 N N . VAL B 1 313 ? 70.855 13.922 32.276 1.00 37.27 313 VAL B N 1
ATOM 5755 C CA . VAL B 1 313 ? 70.833 13.931 30.815 1.00 37.48 313 VAL B CA 1
ATOM 5756 C C . VAL B 1 313 ? 71.571 12.722 30.239 1.00 37.30 313 VAL B C 1
ATOM 5757 O O . VAL B 1 313 ? 71.151 12.152 29.240 1.00 38.02 313 VAL B O 1
ATOM 5761 N N . LYS B 1 314 ? 72.667 12.337 30.876 1.00 37.41 314 LYS B N 1
ATOM 5762 C CA . LYS B 1 314 ? 73.467 11.199 30.423 1.00 37.63 314 LYS B CA 1
ATOM 5763 C C . LYS B 1 314 ? 72.693 9.874 30.468 1.00 37.97 314 LYS B C 1
ATOM 5764 O O . LYS B 1 314 ? 72.820 9.040 29.566 1.00 37.77 314 LYS B O 1
ATOM 5770 N N . TYR B 1 315 ? 71.893 9.690 31.518 1.00 38.34 315 TYR B N 1
ATOM 5771 C CA . TYR B 1 315 ? 71.179 8.429 31.742 1.00 38.53 315 TYR B CA 1
ATOM 5772 C C . TYR B 1 315 ? 69.716 8.423 31.297 1.00 38.36 315 TYR B C 1
ATOM 5773 O O . TYR B 1 315 ? 69.054 7.379 31.313 1.00 38.38 315 TYR B O 1
ATOM 5782 N N . GLY B 1 316 ? 69.227 9.581 30.873 1.00 38.36 316 GLY B N 1
ATOM 5783 C CA . GLY B 1 316 ? 67.828 9.720 30.497 1.00 38.47 316 GLY B CA 1
ATOM 5784 C C . GLY B 1 316 ? 66.903 9.668 31.700 1.00 38.55 316 GLY B C 1
ATOM 5785 O O . GLY B 1 316 ? 65.789 9.160 31.606 1.00 38.24 316 GLY B O 1
ATOM 5786 N N . TYR B 1 317 ? 67.378 10.159 32.844 1.00 38.81 317 TYR B N 1
ATOM 5787 C CA . TYR B 1 317 ? 66.547 10.224 34.050 1.00 39.25 317 TYR B CA 1
ATOM 5788 C C . TYR B 1 317 ? 65.998 11.641 34.212 1.00 39.66 317 TYR B C 1
ATOM 5789 O O . TYR B 1 317 ? 66.591 12.595 33.707 1.00 39.71 317 TYR B O 1
ATOM 5798 N N . LYS B 1 318 ? 64.883 11.780 34.928 1.00 40.38 318 LYS B N 1
ATOM 5799 C CA . LYS B 1 318 ? 64.207 13.079 35.045 1.00 41.32 318 LYS B CA 1
ATOM 5800 C C . LYS B 1 318 ? 64.329 13.713 36.421 1.00 41.94 318 LYS B C 1
ATOM 5801 O O . LYS B 1 318 ? 64.465 14.934 36.552 1.00 41.86 318 LYS B O 1
ATOM 5807 N N . ILE B 1 319 ? 64.266 12.881 37.451 1.00 42.53 319 ILE B N 1
ATOM 5808 C CA . ILE B 1 319 ? 64.243 13.383 38.812 1.00 42.75 319 ILE B CA 1
ATOM 5809 C C . ILE B 1 319 ? 65.565 13.138 39.529 1.00 42.89 319 ILE B C 1
ATOM 5810 O O . ILE B 1 319 ? 66.006 12.004 39.679 1.00 42.54 319 ILE B O 1
ATOM 5815 N N . GLY B 1 320 ? 66.221 14.234 39.893 1.00 43.20 320 GLY B N 1
ATOM 5816 C CA . GLY B 1 320 ? 67.498 14.194 40.581 1.00 43.22 320 GLY B CA 1
ATOM 5817 C C . GLY B 1 320 ? 67.579 15.350 41.553 1.00 43.68 320 GLY B C 1
ATOM 5818 O O . GLY B 1 320 ? 66.868 16.352 41.406 1.00 43.50 320 GLY B O 1
ATOM 5819 N N . GLY B 1 321 ? 68.429 15.213 42.562 1.00 43.19 321 GLY B N 1
ATOM 5820 C CA . GLY B 1 321 ? 68.541 16.253 43.563 1.00 44.06 321 GLY B CA 1
ATOM 5821 C C . GLY B 1 321 ? 69.707 16.051 44.497 1.00 44.69 321 GLY B C 1
ATOM 5822 O O . GLY B 1 321 ? 70.394 15.027 44.451 1.00 45.11 321 GLY B O 1
ATOM 5823 N N . GLU B 1 322 ? 69.938 17.037 45.351 1.00 44.63 322 GLU B N 1
ATOM 5824 C CA . GLU B 1 322 ? 71.015 16.933 46.310 1.00 44.72 322 GLU B CA 1
ATOM 5825 C C . GLU B 1 322 ? 70.555 17.234 47.731 1.00 44.14 322 GLU B C 1
ATOM 5826 O O . GLU B 1 322 ? 69.428 17.681 47.958 1.00 43.23 322 GLU B O 1
ATOM 5832 N N . SER B 1 323 ? 71.451 16.964 48.671 1.00 43.82 323 SER B N 1
ATOM 5833 C CA . SER B 1 323 ? 71.210 17.101 50.096 1.00 43.78 323 SER B CA 1
ATOM 5834 C C . SER B 1 323 ? 70.808 18.517 50.502 1.00 43.74 323 SER B C 1
ATOM 5835 O O . SER B 1 323 ? 69.861 18.705 51.274 1.00 44.06 323 SER B O 1
ATOM 5838 N N . SER B 1 324 ? 71.528 19.508 49.977 1.00 43.43 324 SER B N 1
ATOM 5839 C CA . SER B 1 324 ? 71.282 20.920 50.288 1.00 43.13 324 SER B CA 1
ATOM 5840 C C . SER B 1 324 ? 69.849 21.375 49.977 1.00 42.48 324 SER B C 1
ATOM 5841 O O . SER B 1 324 ? 69.383 22.378 50.517 1.00 42.39 324 SER B O 1
ATOM 5844 N N . GLY B 1 325 ? 69.171 20.661 49.082 1.00 41.66 325 GLY B N 1
ATOM 5845 C CA . GLY B 1 325 ? 67.788 20.990 48.732 1.00 40.77 325 GLY B CA 1
ATOM 5846 C C . GLY B 1 325 ? 67.543 21.349 47.275 1.00 40.37 325 GLY B C 1
ATOM 5847 O O . GLY B 1 325 ? 66.427 21.700 46.904 1.00 40.54 325 GLY B O 1
ATOM 5848 N N . HIS B 1 326 ? 68.583 21.294 46.446 1.00 40.30 326 HIS B N 1
ATOM 5849 C CA . HIS B 1 326 ? 68.414 21.547 45.018 1.00 40.04 326 HIS B CA 1
ATOM 5850 C C . HIS B 1 326 ? 67.797 20.324 44.381 1.00 40.02 326 HIS B C 1
ATOM 5851 O O . HIS B 1 326 ? 68.422 19.274 44.307 1.00 41.27 326 HIS B O 1
ATOM 5858 N N . VAL B 1 327 ? 66.545 20.449 43.965 1.00 40.06 327 VAL B N 1
ATOM 5859 C CA . VAL B 1 327 ? 65.833 19.338 43.363 1.00 40.06 327 VAL B CA 1
ATOM 5860 C C . VAL B 1 327 ? 65.451 19.693 41.933 1.00 40.51 327 VAL B C 1
ATOM 5861 O O . VAL B 1 327 ? 64.880 20.757 41.673 1.00 40.13 327 VAL B O 1
ATOM 5865 N N . ILE B 1 328 ? 65.804 18.808 41.007 1.00 40.79 328 ILE B N 1
ATOM 5866 C CA . ILE B 1 328 ? 65.545 19.032 39.596 1.00 41.30 328 ILE B CA 1
ATOM 5867 C C . ILE B 1 328 ? 64.562 17.999 39.053 1.00 41.74 328 ILE B C 1
ATOM 5868 O O . ILE B 1 328 ? 64.668 16.805 39.346 1.00 41.68 328 ILE B O 1
ATOM 5873 N N . ASN B 1 329 ? 63.592 18.476 38.279 1.00 41.84 329 ASN B N 1
ATOM 5874 C CA . ASN B 1 329 ? 62.671 17.602 37.573 1.00 42.17 329 ASN B CA 1
ATOM 5875 C C . ASN B 1 329 ? 62.615 18.003 36.101 1.00 42.51 329 ASN B C 1
ATOM 5876 O O . ASN B 1 329 ? 61.969 18.996 35.741 1.00 42.83 329 ASN B O 1
ATOM 5881 N N . LEU B 1 330 ? 63.298 17.228 35.259 1.00 42.25 330 LEU B N 1
ATOM 5882 C CA . LEU B 1 330 ? 63.420 17.545 33.837 1.00 42.72 330 LEU B CA 1
ATOM 5883 C C . LEU B 1 330 ? 62.119 17.404 33.058 1.00 43.23 330 LEU B C 1
ATOM 5884 O O . LEU B 1 330 ? 62.026 17.823 31.896 1.00 42.85 330 LEU B O 1
ATOM 5889 N N . ASN B 1 331 ? 61.125 16.788 33.687 1.00 43.60 331 ASN B N 1
ATOM 5890 C CA . ASN B 1 331 ? 59.809 16.706 33.084 1.00 44.37 331 ASN B CA 1
ATOM 5891 C C . ASN B 1 331 ? 59.193 18.093 32.942 1.00 44.58 331 ASN B C 1
ATOM 5892 O O . ASN B 1 331 ? 58.342 18.314 32.090 1.00 44.79 331 ASN B O 1
ATOM 5897 N N . PHE B 1 332 ? 59.673 19.038 33.742 1.00 45.17 332 PHE B N 1
ATOM 5898 C CA . PHE B 1 332 ? 59.114 20.380 33.733 1.00 46.47 332 PHE B CA 1
ATOM 5899 C C . PHE B 1 332 ? 60.148 21.515 33.700 1.00 46.10 332 PHE B C 1
ATOM 5900 O O . PHE B 1 332 ? 59.956 22.517 33.013 1.00 46.79 332 PHE B O 1
ATOM 5908 N N . GLY B 1 333 ? 61.226 21.373 34.461 1.00 45.35 333 GLY B N 1
ATOM 5909 C CA . GLY B 1 333 ? 62.232 22.420 34.522 1.00 44.17 333 GLY B CA 1
ATOM 5910 C C . GLY B 1 333 ? 63.578 21.989 33.981 1.00 43.36 333 GLY B C 1
ATOM 5911 O O . GLY B 1 333 ? 63.747 20.859 33.521 1.00 44.27 333 GLY B O 1
ATOM 5912 N N . THR B 1 334 ? 64.536 22.906 34.040 1.00 42.04 334 THR B N 1
ATOM 5913 C CA . THR B 1 334 ? 65.891 22.653 33.588 1.00 40.51 334 THR B CA 1
ATOM 5914 C C . THR B 1 334 ? 66.879 22.998 34.702 1.00 40.08 334 THR B C 1
ATOM 5915 O O . THR B 1 334 ? 68.098 22.980 34.504 1.00 39.66 334 THR B O 1
ATOM 5919 N N . THR B 1 335 ? 66.337 23.295 35.878 1.00 39.25 335 THR B N 1
ATOM 5920 C CA . THR B 1 335 ? 67.133 23.744 37.005 1.00 38.98 335 THR B CA 1
ATOM 5921 C C . THR B 1 335 ? 66.427 23.385 38.314 1.00 38.66 335 THR B C 1
ATOM 5922 O O . THR B 1 335 ? 65.267 22.957 38.296 1.00 38.50 335 THR B O 1
ATOM 5926 N N . GLY B 1 336 ? 67.140 23.505 39.436 1.00 37.99 336 GLY B N 1
ATOM 5927 C CA . GLY B 1 336 ? 66.550 23.259 40.758 1.00 36.68 336 GLY B CA 1
ATOM 5928 C C . GLY B 1 336 ? 65.438 24.259 41.011 1.00 36.37 336 GLY B C 1
ATOM 5929 O O . GLY B 1 336 ? 65.598 25.450 40.754 1.00 35.68 336 GLY B O 1
ATOM 5930 N N . ASP B 1 337 ? 64.291 23.778 41.472 1.00 36.60 337 ASP B N 1
ATOM 5931 C CA . ASP B 1 337 ? 63.137 24.652 41.679 1.00 37.17 337 ASP B CA 1
ATOM 5932 C C . ASP B 1 337 ? 62.398 24.319 42.977 1.00 36.98 337 ASP B C 1
ATOM 5933 O O . ASP B 1 337 ? 61.732 23.287 43.074 1.00 37.10 337 ASP B O 1
ATOM 5938 N N . GLY B 1 338 ? 62.535 25.197 43.968 1.00 37.15 338 GLY B N 1
ATOM 5939 C CA . GLY B 1 338 ? 61.906 25.023 45.277 1.00 37.18 338 GLY B CA 1
ATOM 5940 C C . GLY B 1 338 ? 60.393 25.133 45.239 1.00 37.82 338 GLY B C 1
ATOM 5941 O O . GLY B 1 338 ? 59.691 24.312 45.841 1.00 38.43 338 GLY B O 1
ATOM 5942 N N . LEU B 1 339 ? 59.886 26.139 44.525 1.00 37.80 339 LEU B N 1
ATOM 5943 C CA . LEU B 1 339 ? 58.443 26.334 44.367 1.00 37.72 339 LEU B CA 1
ATOM 5944 C C . LEU B 1 339 ? 57.773 25.159 43.665 1.00 38.36 339 LEU B C 1
ATOM 5945 O O . LEU B 1 339 ? 56.769 24.642 44.136 1.00 37.98 339 LEU B O 1
ATOM 5950 N N . PHE B 1 340 ? 58.336 24.733 42.539 1.00 39.30 340 PHE B N 1
ATOM 5951 C CA . PHE B 1 340 ? 57.776 23.617 41.795 1.00 40.04 340 PHE B CA 1
ATOM 5952 C C . PHE B 1 340 ? 57.850 22.317 42.601 1.00 39.87 340 PHE B C 1
ATOM 5953 O O . PHE B 1 340 ? 56.920 21.510 42.584 1.00 39.98 340 PHE B O 1
ATOM 5961 N N . THR B 1 341 ? 58.955 22.114 43.307 1.00 39.65 341 THR B N 1
ATOM 5962 C CA . THR B 1 341 ? 59.082 20.943 44.163 1.00 40.09 341 THR B CA 1
ATOM 5963 C C . THR B 1 341 ? 58.032 20.978 45.282 1.00 40.25 341 THR B C 1
ATOM 5964 O O . THR B 1 341 ? 57.392 19.961 45.578 1.00 40.56 341 THR B O 1
ATOM 5968 N N . ALA B 1 342 ? 57.811 22.160 45.856 1.00 39.62 342 ALA B N 1
ATOM 5969 C CA . ALA B 1 342 ? 56.785 22.325 46.890 1.00 39.53 342 ALA B CA 1
ATOM 5970 C C . ALA B 1 342 ? 55.427 21.840 46.407 1.00 39.28 342 ALA B C 1
ATOM 5971 O O . ALA B 1 342 ? 54.727 21.123 47.126 1.00 39.23 342 ALA B O 1
ATOM 5973 N N . ILE B 1 343 ? 55.059 22.244 45.193 1.00 39.20 343 ILE B N 1
ATOM 5974 C CA . ILE B 1 343 ? 53.769 21.885 44.617 1.00 39.38 343 ILE B CA 1
ATOM 5975 C C . ILE B 1 343 ? 53.672 20.377 44.374 1.00 39.42 343 ILE B C 1
ATOM 5976 O O . ILE B 1 343 ? 52.666 19.761 44.713 1.00 39.32 343 ILE B O 1
ATOM 5981 N N . GLN B 1 344 ? 54.739 19.779 43.845 1.00 39.84 344 GLN B N 1
ATOM 5982 C CA . GLN B 1 344 ? 54.795 18.323 43.685 1.00 40.39 344 GLN B CA 1
ATOM 5983 C C . GLN B 1 344 ? 54.536 17.635 45.020 1.00 39.67 344 GLN B C 1
ATOM 5984 O O . GLN B 1 344 ? 53.688 16.755 45.122 1.00 39.04 344 GLN B O 1
ATOM 5990 N N . LEU B 1 345 ? 55.295 18.032 46.034 1.00 39.47 345 LEU B N 1
ATOM 5991 C CA . LEU B 1 345 ? 55.103 17.521 47.380 1.00 39.69 345 LEU B CA 1
ATOM 5992 C C . LEU B 1 345 ? 53.647 17.645 47.850 1.00 39.91 345 LEU B C 1
ATOM 5993 O O . LEU B 1 345 ? 53.074 16.681 48.350 1.00 40.18 345 LEU B O 1
ATOM 5998 N N . LEU B 1 346 ? 53.047 18.820 47.676 1.00 39.41 346 LEU B N 1
ATOM 5999 C CA . LEU B 1 346 ? 51.666 19.034 48.104 1.00 39.49 346 LEU B CA 1
ATOM 6000 C C . LEU B 1 346 ? 50.688 18.151 47.329 1.00 39.34 346 LEU B C 1
ATOM 6001 O O . LEU B 1 346 ? 49.656 17.734 47.863 1.00 40.14 346 LEU B O 1
ATOM 6006 N N . ALA B 1 347 ? 51.024 17.868 46.071 1.00 38.37 347 ALA B N 1
ATOM 6007 C CA . ALA B 1 347 ? 50.248 16.963 45.228 1.00 37.48 347 ALA B CA 1
ATOM 6008 C C . ALA B 1 347 ? 50.357 15.548 45.792 1.00 37.39 347 ALA B C 1
ATOM 6009 O O . ALA B 1 347 ? 49.383 14.799 45.840 1.00 37.45 347 ALA B O 1
ATOM 6011 N N . ILE B 1 348 ? 51.563 15.196 46.212 1.00 37.24 348 ILE B N 1
ATOM 6012 C CA . ILE B 1 348 ? 51.826 13.913 46.827 1.00 37.45 348 ILE B CA 1
ATOM 6013 C C . ILE B 1 348 ? 51.103 13.775 48.174 1.00 37.87 348 ILE B C 1
ATOM 6014 O O . ILE B 1 348 ? 50.409 12.781 48.406 1.00 37.71 348 ILE B O 1
ATOM 6019 N N . PHE B 1 349 ? 51.198 14.793 49.029 1.00 37.88 349 PHE B N 1
ATOM 6020 C CA . PHE B 1 349 ? 50.545 14.717 50.335 1.00 38.23 349 PHE B CA 1
ATOM 6021 C C . PHE B 1 349 ? 49.021 14.675 50.236 1.00 38.76 349 PHE B C 1
ATOM 6022 O O . PHE B 1 349 ? 48.340 14.462 51.236 1.00 39.43 349 PHE B O 1
ATOM 6030 N N . SER B 1 350 ? 48.491 14.851 49.029 1.00 39.03 350 SER B N 1
ATOM 6031 C CA . SER B 1 350 ? 47.044 14.800 48.812 1.00 39.67 350 SER B CA 1
ATOM 6032 C C . SER B 1 350 ? 46.559 13.394 48.457 1.00 39.95 350 SER B C 1
ATOM 6033 O O . SER B 1 350 ? 45.360 13.155 48.348 1.00 40.24 350 SER B O 1
ATOM 6036 N N . GLN B 1 351 ? 47.495 12.468 48.283 1.00 40.76 351 GLN B N 1
ATOM 6037 C CA . GLN B 1 351 ? 47.172 11.121 47.828 1.00 41.03 351 GLN B CA 1
ATOM 6038 C C . GLN B 1 351 ? 46.778 10.175 48.954 1.00 41.31 351 GLN B C 1
ATOM 6039 O O . GLN B 1 351 ? 46.086 9.178 48.724 1.00 40.90 351 GLN B O 1
ATOM 6045 N N . ALA B 1 352 ? 47.216 10.494 50.168 1.00 41.50 352 ALA B N 1
ATOM 6046 C CA . ALA B 1 352 ? 46.928 9.659 51.327 1.00 41.56 352 ALA B CA 1
ATOM 6047 C C . ALA B 1 352 ? 46.435 10.511 52.484 1.00 41.64 352 ALA B C 1
ATOM 6048 O O . ALA B 1 352 ? 46.835 11.665 52.624 1.00 41.83 352 ALA B O 1
ATOM 6050 N N . ASP B 1 353 ? 45.553 9.947 53.303 1.00 41.82 353 ASP B N 1
ATOM 6051 C CA . ASP B 1 353 ? 45.049 10.651 54.475 1.00 42.00 353 ASP B CA 1
ATOM 6052 C C . ASP B 1 353 ? 45.925 10.338 55.692 1.00 41.49 353 ASP B C 1
ATOM 6053 O O . ASP B 1 353 ? 45.445 9.805 56.696 1.00 41.81 353 ASP B O 1
ATOM 6058 N N . LYS B 1 354 ? 47.215 10.653 55.587 1.00 40.43 354 LYS B N 1
ATOM 6059 C CA . LYS B 1 354 ? 48.171 10.410 56.666 1.00 39.62 354 LYS B CA 1
ATOM 6060 C C . LYS B 1 354 ? 49.098 11.615 56.811 1.00 39.55 354 LYS B C 1
ATOM 6061 O O . LYS B 1 354 ? 49.259 12.382 55.863 1.00 40.09 354 LYS B O 1
ATOM 6067 N N . PRO B 1 355 ? 49.693 11.805 58.003 1.00 39.24 355 PRO B N 1
ATOM 6068 C CA . PRO B 1 355 ? 50.574 12.959 58.212 1.00 39.29 355 PRO B CA 1
ATOM 6069 C C . PRO B 1 355 ? 51.852 12.927 57.360 1.00 39.19 355 PRO B C 1
ATOM 6070 O O . PRO B 1 355 ? 52.232 11.872 56.845 1.00 38.95 355 PRO B O 1
ATOM 6074 N N . VAL B 1 356 ? 52.488 14.088 57.205 1.00 38.91 356 VAL B N 1
ATOM 6075 C CA . VAL B 1 356 ? 53.701 14.218 56.398 1.00 38.70 356 VAL B CA 1
ATOM 6076 C C . VAL B 1 356 ? 54.817 13.254 56.803 1.00 38.54 356 VAL B C 1
ATOM 6077 O O . VAL B 1 356 ? 55.518 12.721 55.946 1.00 38.44 356 VAL B O 1
ATOM 6081 N N . SER B 1 357 ? 54.958 13.015 58.104 1.00 38.66 357 SER B N 1
ATOM 6082 C CA . SER B 1 357 ? 55.999 12.133 58.624 1.00 39.08 357 SER B CA 1
ATOM 6083 C C . SER B 1 357 ? 55.827 10.673 58.208 1.00 39.50 357 SER B C 1
ATOM 6084 O O . SER B 1 357 ? 56.747 9.867 58.356 1.00 40.15 357 SER B O 1
ATOM 6087 N N . GLU B 1 358 ? 54.649 10.322 57.705 1.00 39.56 358 GLU B N 1
ATOM 6088 C CA . GLU B 1 358 ? 54.417 8.956 57.258 1.00 39.48 358 GLU B CA 1
ATOM 6089 C C . GLU B 1 358 ? 54.787 8.741 55.791 1.00 39.10 358 GLU B C 1
ATOM 6090 O O . GLU B 1 358 ? 54.823 7.607 55.320 1.00 38.99 358 GLU B O 1
ATOM 6096 N N . PHE B 1 359 ? 55.082 9.831 55.086 1.00 38.84 359 PHE B N 1
ATOM 6097 C CA . PHE B 1 359 ? 55.526 9.772 53.685 1.00 38.54 359 PHE B CA 1
ATOM 6098 C C . PHE B 1 359 ? 57.040 9.606 53.625 1.00 38.31 359 PHE B C 1
ATOM 6099 O O . PHE B 1 359 ? 57.591 9.100 52.645 1.00 38.67 359 PHE B O 1
ATOM 6107 N N . LYS B 1 360 ? 57.685 10.054 54.695 1.00 37.99 360 LYS B N 1
ATOM 6108 C CA . LYS B 1 360 ? 59.125 10.054 54.861 1.00 37.58 360 LYS B CA 1
ATOM 6109 C C . LYS B 1 360 ? 59.684 8.637 54.990 1.00 37.92 360 LYS B C 1
ATOM 6110 O O . LYS B 1 360 ? 59.003 7.729 55.465 1.00 37.74 360 LYS B O 1
ATOM 6116 N N . LEU B 1 361 ? 60.925 8.446 54.554 1.00 38.28 361 LEU B N 1
ATOM 6117 C CA . LEU B 1 361 ? 61.572 7.149 54.683 1.00 38.63 361 LEU B CA 1
ATOM 6118 C C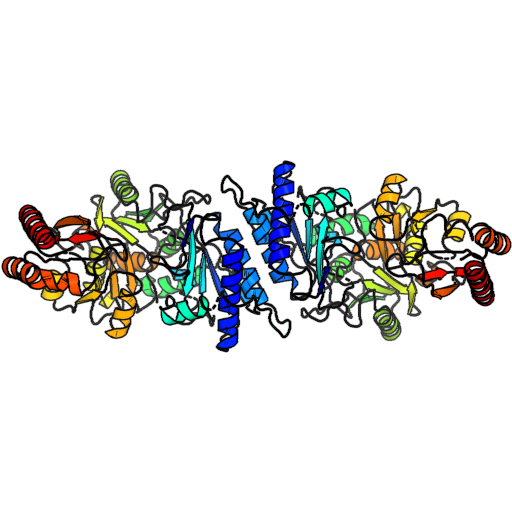 . LEU B 1 361 ? 61.529 6.737 56.148 1.00 39.08 361 LEU B C 1
ATOM 6119 O O . LEU B 1 361 ? 61.923 7.504 57.028 1.00 39.00 361 LEU B O 1
ATOM 6124 N N . GLN B 1 362 ? 61.026 5.533 56.402 1.00 39.64 362 GLN B N 1
ATOM 6125 C CA . GLN B 1 362 ? 60.881 5.036 57.764 1.00 40.15 362 GLN B CA 1
ATOM 6126 C C . GLN B 1 362 ? 62.181 4.407 58.267 1.00 40.59 362 GLN B C 1
ATOM 6127 O O . GLN B 1 362 ? 62.968 3.874 57.479 1.00 40.81 362 GLN B O 1
ATOM 6133 N N . GLY B 1 363 ? 62.408 4.490 59.576 1.00 40.76 363 GLY B N 1
ATOM 6134 C CA . GLY B 1 363 ? 63.617 3.939 60.184 1.00 41.11 363 GLY B CA 1
ATOM 6135 C C . GLY B 1 363 ? 64.753 4.942 60.212 1.00 41.24 363 GLY B C 1
ATOM 6136 O O . GLY B 1 363 ? 64.937 5.707 59.267 1.00 41.41 363 GLY B O 1
ATOM 6137 N N . GLU B 1 364 ? 65.542 4.908 61.281 1.00 41.35 364 GLU B N 1
ATOM 6138 C CA . GLU B 1 364 ? 66.630 5.863 61.476 1.00 41.61 364 GLU B CA 1
ATOM 6139 C C . GLU B 1 364 ? 67.639 5.878 60.328 1.00 41.34 364 GLU B C 1
ATOM 6140 O O . GLU B 1 364 ? 68.120 4.829 59.891 1.00 41.53 364 GLU B O 1
ATOM 6146 N N . LEU B 1 365 ? 67.946 7.080 59.846 1.00 41.11 365 LEU B N 1
ATOM 6147 C CA . LEU B 1 365 ? 68.935 7.276 58.790 1.00 40.59 365 LEU B CA 1
ATOM 6148 C C . LEU B 1 365 ? 70.334 7.047 59.348 1.00 40.38 365 LEU B C 1
ATOM 6149 O O . LEU B 1 365 ? 70.561 7.217 60.546 1.00 40.03 365 LEU B O 1
ATOM 6162 N N . GLN B 1 367 ? 74.185 7.546 60.362 1.00 40.19 367 GLN B N 1
ATOM 6163 C CA . GLN B 1 367 ? 74.902 8.668 60.938 1.00 40.33 367 GLN B CA 1
ATOM 6164 C C . GLN B 1 367 ? 76.314 8.703 60.387 1.00 40.27 367 GLN B C 1
ATOM 6165 O O . GLN B 1 367 ? 76.853 7.677 59.991 1.00 40.98 367 GLN B O 1
ATOM 6171 N N . GLN B 1 368 ? 76.895 9.894 60.320 1.00 40.55 368 GLN B N 1
ATOM 6172 C CA . GLN B 1 368 ? 78.217 10.063 59.732 1.00 40.38 368 GLN B CA 1
ATOM 6173 C C . GLN B 1 368 ? 79.274 10.480 60.752 1.00 40.50 368 GLN B C 1
ATOM 6174 O O . GLN B 1 368 ? 78.995 11.236 61.687 1.00 40.55 368 GLN B O 1
ATOM 6180 N N . THR B 1 369 ? 80.483 9.958 60.575 1.00 40.42 369 THR B N 1
ATOM 6181 C CA . THR B 1 369 ? 81.632 10.422 61.337 1.00 40.20 369 THR B CA 1
ATOM 6182 C C . THR B 1 369 ? 82.664 10.916 60.337 1.00 40.22 369 THR B C 1
ATOM 6183 O O . THR B 1 369 ? 83.098 10.171 59.452 1.00 40.03 369 THR B O 1
ATOM 6187 N N . LEU B 1 370 ? 82.996 12.197 60.449 1.00 40.13 370 LEU B N 1
ATOM 6188 C CA . LEU B 1 370 ? 83.965 12.833 59.577 1.00 40.27 370 LEU B CA 1
ATOM 6189 C C . LEU B 1 370 ? 85.194 13.208 60.392 1.00 40.10 370 LEU B C 1
ATOM 6190 O O . LEU B 1 370 ? 85.080 13.823 61.453 1.00 40.01 370 LEU B O 1
ATOM 6195 N N . ILE B 1 371 ? 86.361 12.781 59.924 1.00 39.91 371 ILE B N 1
ATOM 6196 C CA . ILE B 1 371 ? 87.616 13.150 60.566 1.00 39.81 371 ILE B CA 1
ATOM 6197 C C . ILE B 1 371 ? 88.555 13.780 59.548 1.00 39.76 371 ILE B C 1
ATOM 6198 O O . ILE B 1 371 ? 88.972 13.137 58.583 1.00 39.47 371 ILE B O 1
ATOM 6203 N N . ASN B 1 372 ? 88.860 15.054 59.763 1.00 39.76 372 ASN B N 1
ATOM 6204 C CA . ASN B 1 372 ? 89.764 15.782 58.891 1.00 39.85 372 ASN B CA 1
ATOM 6205 C C . ASN B 1 372 ? 91.204 15.479 59.278 1.00 39.51 372 ASN B C 1
ATOM 6206 O O . ASN B 1 372 ? 91.697 15.988 60.282 1.00 39.99 372 ASN B O 1
ATOM 6211 N N . VAL B 1 373 ? 91.858 14.620 58.501 1.00 39.03 373 VAL B N 1
ATOM 6212 C CA . VAL B 1 373 ? 93.247 14.247 58.752 1.00 38.46 373 VAL B CA 1
ATOM 6213 C C . VAL B 1 373 ? 94.176 15.326 58.214 1.00 38.47 373 VAL B C 1
ATOM 6214 O O . VAL B 1 373 ? 94.265 15.521 57.000 1.00 38.07 373 VAL B O 1
ATOM 6218 N N . PRO B 1 374 ? 94.876 16.034 59.118 1.00 38.86 374 PRO B N 1
ATOM 6219 C CA . PRO B 1 374 ? 95.777 17.100 58.685 1.00 38.86 374 PRO B CA 1
ATOM 6220 C C . PRO B 1 374 ? 97.078 16.544 58.101 1.00 39.04 374 PRO B C 1
ATOM 6221 O O . PRO B 1 374 ? 97.702 15.654 58.689 1.00 38.64 374 PRO B O 1
ATOM 6225 N N . LEU B 1 375 ? 97.437 17.037 56.919 1.00 39.35 375 LEU B N 1
ATOM 6226 C CA . LEU B 1 375 ? 98.663 16.635 56.243 1.00 39.74 375 LEU B CA 1
ATOM 6227 C C . LEU B 1 375 ? 99.555 17.858 56.067 1.00 40.12 375 LEU B C 1
ATOM 6228 O O . LEU B 1 375 ? 99.163 18.979 56.396 1.00 40.11 375 LEU B O 1
ATOM 6233 N N . THR B 1 376 ? 100.756 17.633 55.546 1.00 40.65 376 THR B N 1
ATOM 6234 C CA . THR B 1 376 ? 101.717 18.703 55.312 1.00 41.06 376 THR B CA 1
ATOM 6235 C C . THR B 1 376 ? 102.119 18.722 53.840 1.00 41.49 376 THR B C 1
ATOM 6236 O O . THR B 1 376 ? 102.758 19.665 53.366 1.00 41.50 376 THR B O 1
ATOM 6240 N N . LYS B 1 377 ? 101.717 17.674 53.126 1.00 42.02 377 LYS B N 1
ATOM 6241 C CA . LYS B 1 377 ? 102.022 17.508 51.710 1.00 42.52 377 LYS B CA 1
ATOM 6242 C C . LYS B 1 377 ? 100.720 17.441 50.909 1.00 42.88 377 LYS B C 1
ATOM 6243 O O . LYS B 1 377 ? 99.643 17.247 51.477 1.00 42.93 377 LYS B O 1
ATOM 6249 N N . LYS B 1 378 ? 100.827 17.600 49.591 1.00 43.34 378 LYS B N 1
ATOM 6250 C CA . LYS B 1 378 ? 99.666 17.582 48.698 1.00 43.78 378 LYS B CA 1
ATOM 6251 C C . LYS B 1 378 ? 99.056 16.179 48.589 1.00 44.13 378 LYS B C 1
ATOM 6252 O O . LYS B 1 378 ? 99.394 15.288 49.372 1.00 44.33 378 LYS B O 1
ATOM 6258 N N . VAL B 1 379 ? 98.156 15.985 47.625 1.00 44.45 379 VAL B N 1
ATOM 6259 C CA . VAL B 1 379 ? 97.472 14.695 47.462 1.00 44.68 379 VAL B CA 1
ATOM 6260 C C . VAL B 1 379 ? 97.787 13.958 46.151 1.00 44.79 379 VAL B C 1
ATOM 6261 O O . VAL B 1 379 ? 98.870 13.391 46.003 1.00 44.77 379 VAL B O 1
ATOM 6265 N N . ALA B 1 380 ? 96.831 13.963 45.220 1.00 44.94 380 ALA B N 1
ATOM 6266 C CA . ALA B 1 380 ? 96.946 13.282 43.921 1.00 45.06 380 ALA B CA 1
ATOM 6267 C C . ALA B 1 380 ? 96.065 12.030 43.858 1.00 45.20 380 ALA B C 1
ATOM 6268 O O . ALA B 1 380 ? 95.375 11.700 44.824 1.00 45.24 380 ALA B O 1
ATOM 6270 N N . ARG B 1 381 ? 96.080 11.349 42.713 1.00 45.31 381 ARG B N 1
ATOM 6271 C CA . ARG B 1 381 ? 95.285 10.134 42.525 1.00 45.32 381 ARG B CA 1
ATOM 6272 C C . ARG B 1 381 ? 96.047 8.874 42.941 1.00 45.32 381 ARG B C 1
ATOM 6273 O O . ARG B 1 381 ? 95.455 7.938 43.484 1.00 45.31 381 ARG B O 1
ATOM 6281 N N . GLU B 1 382 ? 97.353 8.857 42.676 1.00 45.20 382 GLU B N 1
ATOM 6282 C CA . GLU B 1 382 ? 98.200 7.709 43.003 1.00 45.10 382 GLU B CA 1
ATOM 6283 C C . GLU B 1 382 ? 98.423 7.583 44.508 1.00 45.05 382 GLU B C 1
ATOM 6284 O O . GLU B 1 382 ? 98.780 6.512 45.005 1.00 45.16 382 GLU B O 1
ATOM 6290 N N . ASP B 1 383 ? 98.229 8.686 45.225 1.00 44.83 383 ASP B N 1
ATOM 6291 C CA . ASP B 1 383 ? 98.355 8.688 46.678 1.00 44.55 383 ASP B CA 1
ATOM 6292 C C . ASP B 1 383 ? 97.060 8.202 47.325 1.00 44.26 383 ASP B C 1
ATOM 6293 O O . ASP B 1 383 ? 97.052 7.770 48.478 1.00 44.21 383 ASP B O 1
ATOM 6298 N N . LEU B 1 384 ? 95.971 8.262 46.562 1.00 43.99 384 LEU B N 1
ATOM 6299 C CA . LEU B 1 384 ? 94.677 7.757 47.012 1.00 43.75 384 LEU B CA 1
ATOM 6300 C C . LEU B 1 384 ? 94.584 6.253 46.785 1.00 43.46 384 LEU B C 1
ATOM 6301 O O . LEU B 1 384 ? 93.762 5.575 47.402 1.00 43.55 384 LEU B O 1
ATOM 6306 N N . GLN B 1 385 ? 95.431 5.739 45.898 1.00 43.03 385 GLN B N 1
ATOM 6307 C CA . GLN B 1 385 ? 95.439 4.316 45.573 1.00 42.69 385 GLN B CA 1
ATOM 6308 C C . GLN B 1 385 ? 96.274 3.472 46.531 1.00 42.24 385 GLN B C 1
ATOM 6309 O O . GLN B 1 385 ? 96.243 2.241 46.471 1.00 42.08 385 GLN B O 1
ATOM 6315 N N . LYS B 1 386 ? 97.016 4.135 47.414 1.00 41.88 386 LYS B N 1
ATOM 6316 C CA . LYS B 1 386 ? 97.795 3.438 48.435 1.00 41.52 386 LYS B CA 1
ATOM 6317 C C . LYS B 1 386 ? 96.894 2.921 49.552 1.00 41.16 386 LYS B C 1
ATOM 6318 O O . LYS B 1 386 ? 97.184 1.894 50.167 1.00 41.29 386 LYS B O 1
ATOM 6324 N N . VAL B 1 387 ? 95.799 3.632 49.802 1.00 40.57 387 VAL B N 1
ATOM 6325 C CA . VAL B 1 387 ? 94.862 3.260 50.859 1.00 40.17 387 VAL B CA 1
ATOM 6326 C C . VAL B 1 387 ? 93.562 2.645 50.333 1.00 40.11 387 VAL B C 1
ATOM 6327 O O . VAL B 1 387 ? 92.599 2.475 51.083 1.00 39.83 387 VAL B O 1
ATOM 6331 N N . ALA B 1 388 ? 93.549 2.299 49.048 1.00 40.19 388 ALA B N 1
ATOM 6332 C CA . ALA B 1 388 ? 92.374 1.699 48.415 1.00 40.40 388 ALA B CA 1
ATOM 6333 C C . ALA B 1 388 ? 92.013 0.356 49.054 1.00 40.53 388 ALA B C 1
ATOM 6334 O O . ALA B 1 388 ? 90.845 0.092 49.350 1.00 40.30 388 ALA B O 1
ATOM 6336 N N . SER B 1 389 ? 93.027 -0.479 49.270 1.00 40.63 389 SER B N 1
ATOM 6337 C CA . SER B 1 389 ? 92.838 -1.796 49.871 1.00 40.90 389 SER B CA 1
ATOM 6338 C C . SER B 1 389 ? 92.224 -1.711 51.269 1.00 41.01 389 SER B C 1
ATOM 6339 O O . SER B 1 389 ? 91.467 -2.592 51.681 1.00 41.33 389 SER B O 1
ATOM 6342 N N . ASP B 1 390 ? 92.555 -0.652 51.998 1.00 40.84 390 ASP B N 1
ATOM 6343 C CA . ASP B 1 390 ? 92.026 -0.464 53.343 1.00 40.75 390 ASP B CA 1
ATOM 6344 C C . ASP B 1 390 ? 90.601 0.078 53.352 1.00 40.51 390 ASP B C 1
ATOM 6345 O O . ASP B 1 390 ? 89.835 -0.204 54.271 1.00 40.14 390 ASP B O 1
ATOM 6350 N N . VAL B 1 391 ? 90.256 0.861 52.333 1.00 40.54 391 VAL B N 1
ATOM 6351 C CA . VAL B 1 391 ? 88.890 1.353 52.174 1.00 40.76 391 VAL B CA 1
ATOM 6352 C C . VAL B 1 391 ? 87.983 0.169 51.838 1.00 41.01 391 VAL B C 1
ATOM 6353 O O . VAL B 1 391 ? 86.902 0.022 52.408 1.00 41.58 391 VAL B O 1
ATOM 6357 N N . ASN B 1 392 ? 88.455 -0.695 50.942 1.00 41.14 392 ASN B N 1
ATOM 6358 C CA . ASN B 1 392 ? 87.708 -1.878 50.535 1.00 41.29 392 ASN B CA 1
ATOM 6359 C C . ASN B 1 392 ? 87.500 -2.855 51.684 1.00 41.18 392 ASN B C 1
ATOM 6360 O O . ASN B 1 392 ? 86.450 -3.481 51.789 1.00 41.22 392 ASN B O 1
ATOM 6365 N N . ASP B 1 393 ? 88.504 -2.979 52.546 1.00 41.02 393 ASP B N 1
ATOM 6366 C CA . ASP B 1 393 ? 88.391 -3.836 53.716 1.00 41.17 393 ASP B CA 1
ATOM 6367 C C . ASP B 1 393 ? 87.255 -3.326 54.599 1.00 40.92 393 ASP B C 1
ATOM 6368 O O . ASP B 1 393 ? 86.321 -4.065 54.919 1.00 40.96 393 ASP B O 1
ATOM 6373 N N . VAL B 1 394 ? 87.321 -2.050 54.959 1.00 40.81 394 VAL B N 1
ATOM 6374 C CA . VAL B 1 394 ? 86.281 -1.434 55.772 1.00 41.02 394 VAL B CA 1
ATOM 6375 C C . VAL B 1 394 ? 84.894 -1.643 55.161 1.00 41.29 394 VAL B C 1
ATOM 6376 O O . VAL B 1 394 ? 83.980 -2.115 55.836 1.00 41.56 394 VAL B O 1
ATOM 6380 N N . GLU B 1 395 ? 84.745 -1.334 53.877 1.00 41.50 395 GLU B N 1
ATOM 6381 C CA . GLU B 1 395 ? 83.446 -1.489 53.228 1.00 42.08 395 GLU B CA 1
ATOM 6382 C C . GLU B 1 395 ? 82.985 -2.943 53.158 1.00 41.86 395 GLU B C 1
ATOM 6383 O O . GLU B 1 395 ? 81.802 -3.228 53.328 1.00 42.60 395 GLU B O 1
ATOM 6389 N N . LYS B 1 396 ? 83.924 -3.864 52.971 1.00 41.29 396 LYS B N 1
ATOM 6390 C CA . LYS B 1 396 ? 83.593 -5.284 52.958 1.00 40.91 396 LYS B CA 1
ATOM 6391 C C . LYS B 1 396 ? 82.989 -5.704 54.298 1.00 40.41 396 LYS B C 1
ATOM 6392 O O . LYS B 1 396 ? 82.003 -6.440 54.343 1.00 40.10 396 LYS B O 1
ATOM 6398 N N . ARG B 1 397 ? 83.581 -5.222 55.386 1.00 40.12 397 ARG B N 1
ATOM 6399 C CA . ARG B 1 397 ? 83.126 -5.582 56.726 1.00 39.78 397 ARG B CA 1
ATOM 6400 C C . ARG B 1 397 ? 81.852 -4.841 57.114 1.00 39.40 397 ARG B C 1
ATOM 6401 O O . ARG B 1 397 ? 81.053 -5.340 57.900 1.00 39.58 397 ARG B O 1
ATOM 6409 N N . LEU B 1 398 ? 81.654 -3.659 56.544 1.00 39.61 398 LEU B N 1
ATOM 6410 C CA . LEU B 1 398 ? 80.436 -2.885 56.793 1.00 39.39 398 LEU B CA 1
ATOM 6411 C C . LEU B 1 398 ? 79.250 -3.465 56.037 1.00 39.28 398 LEU B C 1
ATOM 6412 O O . LEU B 1 398 ? 78.100 -3.297 56.445 1.00 39.02 398 LEU B O 1
ATOM 6417 N N . GLY B 1 399 ? 79.539 -4.156 54.940 1.00 39.08 399 GLY B N 1
ATOM 6418 C CA . GLY B 1 399 ? 78.496 -4.722 54.101 1.00 39.49 399 GLY B CA 1
ATOM 6419 C C . GLY B 1 399 ? 77.499 -3.660 53.677 1.00 39.70 399 GLY B C 1
ATOM 6420 O O . GLY B 1 399 ? 77.878 -2.603 53.176 1.00 39.16 399 GLY B O 1
ATOM 6421 N N . ASN B 1 400 ? 76.227 -3.935 53.944 1.00 40.26 400 ASN B N 1
ATOM 6422 C CA . ASN B 1 400 ? 75.109 -3.074 53.560 1.00 40.63 400 ASN B CA 1
ATOM 6423 C C . ASN B 1 400 ? 74.768 -2.047 54.645 1.00 40.29 400 ASN B C 1
ATOM 6424 O O . ASN B 1 400 ? 73.830 -1.258 54.507 1.00 39.85 400 ASN B O 1
ATOM 6429 N N . ARG B 1 401 ? 75.554 -2.045 55.714 1.00 40.25 401 ARG B N 1
ATOM 6430 C CA . ARG B 1 401 ? 75.247 -1.233 56.882 1.00 40.52 401 ARG B CA 1
ATOM 6431 C C . ARG B 1 401 ? 76.115 0.018 56.994 1.00 40.84 401 ARG B C 1
ATOM 6432 O O . ARG B 1 401 ? 76.082 0.708 58.011 1.00 41.21 401 ARG B O 1
ATOM 6440 N N . GLY B 1 402 ? 76.861 0.334 55.939 1.00 41.04 402 GLY B N 1
ATOM 6441 C CA . GLY B 1 402 ? 77.731 1.507 55.959 1.00 41.06 402 GLY B CA 1
ATOM 6442 C C . GLY B 1 402 ? 78.638 1.611 54.753 1.00 41.35 402 GLY B C 1
ATOM 6443 O O . GLY B 1 402 ? 78.688 0.698 53.925 1.00 41.79 402 GLY B O 1
ATOM 6444 N N . ARG B 1 403 ? 79.353 2.730 54.652 1.00 41.24 403 ARG B N 1
ATOM 6445 C CA . ARG B 1 403 ? 80.234 2.986 53.512 1.00 41.17 403 ARG B CA 1
ATOM 6446 C C . ARG B 1 403 ? 81.326 3.980 53.869 1.00 41.73 403 ARG B C 1
ATOM 6447 O O . ARG B 1 403 ? 81.294 4.600 54.932 1.00 42.07 403 ARG B O 1
ATOM 6455 N N . VAL B 1 404 ? 82.265 4.160 52.944 1.00 42.11 404 VAL B N 1
ATOM 6456 C CA . VAL B 1 404 ? 83.403 5.049 53.141 1.00 41.78 404 VAL B CA 1
ATOM 6457 C C . VAL B 1 404 ? 83.494 6.085 52.027 1.00 41.91 404 VAL B C 1
ATOM 6458 O O . VAL B 1 404 ? 83.292 5.773 50.851 1.00 41.39 404 VAL B O 1
ATOM 6462 N N . LEU B 1 405 ? 83.829 7.312 52.406 1.00 42.24 405 LEU B N 1
ATOM 6463 C CA . LEU B 1 405 ? 84.049 8.371 51.440 1.00 42.75 405 LEU B CA 1
ATOM 6464 C C . LEU B 1 405 ? 85.348 9.108 51.756 1.00 42.75 405 LEU B C 1
ATOM 6465 O O . LEU B 1 405 ? 85.481 9.726 52.812 1.00 42.58 405 LEU B O 1
ATOM 6470 N N . LEU B 1 406 ? 86.324 8.975 50.864 1.00 43.11 406 LEU B N 1
ATOM 6471 C CA . LEU B 1 406 ? 87.590 9.692 50.982 1.00 43.55 406 LEU B CA 1
ATOM 6472 C C . LEU B 1 406 ? 87.684 10.801 49.946 1.00 44.26 406 LEU B C 1
ATOM 6473 O O . LEU B 1 406 ? 87.580 10.553 48.745 1.00 44.59 406 LEU B O 1
ATOM 6478 N N . ARG B 1 407 ? 87.883 12.026 50.414 1.00 44.64 407 ARG B N 1
ATOM 6479 C CA . ARG B 1 407 ? 88.022 13.155 49.509 1.00 45.14 407 ARG B CA 1
ATOM 6480 C C . ARG B 1 407 ? 89.113 14.126 49.950 1.00 45.04 407 ARG B C 1
ATOM 6481 O O . ARG B 1 407 ? 89.232 14.434 51.138 1.00 44.61 407 ARG B O 1
ATOM 6489 N N . PRO B 1 408 ? 89.945 14.570 48.992 1.00 45.24 408 PRO B N 1
ATOM 6490 C CA . PRO B 1 408 ? 90.991 15.554 49.246 1.00 45.28 408 PRO B CA 1
ATOM 6491 C C . PRO B 1 408 ? 90.404 16.968 49.236 1.00 45.06 408 PRO B C 1
ATOM 6492 O O . PRO B 1 408 ? 89.257 17.156 48.826 1.00 45.01 408 PRO B O 1
ATOM 6496 N N . SER B 1 409 ? 91.181 17.949 49.685 1.00 44.83 409 SER B N 1
ATOM 6497 C CA . SER B 1 409 ? 90.706 19.328 49.730 1.00 44.70 409 SER B CA 1
ATOM 6498 C C . SER B 1 409 ? 91.113 20.113 48.489 1.00 44.55 409 SER B C 1
ATOM 6499 O O . SER B 1 409 ? 90.414 21.041 48.080 1.00 44.77 409 SER B O 1
ATOM 6502 N N . GLY B 1 410 ? 92.245 19.741 47.897 1.00 44.30 410 GLY B N 1
ATOM 6503 C CA . GLY B 1 410 ? 92.734 20.401 46.687 1.00 43.92 410 GLY B CA 1
ATOM 6504 C C . GLY B 1 410 ? 93.275 21.797 46.937 1.00 43.58 410 GLY B C 1
ATOM 6505 O O . GLY B 1 410 ? 94.307 22.178 46.384 1.00 43.55 410 GLY B O 1
ATOM 6506 N N . THR B 1 411 ? 92.568 22.562 47.763 1.00 43.32 411 THR B N 1
ATOM 6507 C CA . THR B 1 411 ? 92.978 23.919 48.113 1.00 43.20 411 THR B CA 1
ATOM 6508 C C . THR B 1 411 ? 93.875 23.942 49.351 1.00 43.02 411 THR B C 1
ATOM 6509 O O . THR B 1 411 ? 94.474 24.969 49.676 1.00 42.99 411 THR B O 1
ATOM 6513 N N . GLU B 1 412 ? 93.966 22.801 50.031 1.00 42.81 412 GLU B N 1
ATOM 6514 C CA . GLU B 1 412 ? 94.772 22.672 51.244 1.00 42.45 412 GLU B CA 1
ATOM 6515 C C . GLU B 1 412 ? 95.171 21.216 51.479 1.00 42.29 412 GLU B C 1
ATOM 6516 O O . GLU B 1 412 ? 94.435 20.305 51.101 1.00 42.39 412 GLU B O 1
ATOM 6522 N N . PRO B 1 413 ? 96.351 20.992 52.083 1.00 42.07 413 PRO B N 1
ATOM 6523 C CA . PRO B 1 413 ? 96.838 19.638 52.354 1.00 41.81 413 PRO B CA 1
ATOM 6524 C C . PRO B 1 413 ? 96.033 18.936 53.451 1.00 41.56 413 PRO B C 1
ATOM 6525 O O . PRO B 1 413 ? 96.545 18.711 54.548 1.00 41.73 413 PRO B O 1
ATOM 6529 N N . VAL B 1 414 ? 94.787 18.581 53.146 1.00 41.05 414 VAL B N 1
ATOM 6530 C CA . VAL B 1 414 ? 93.903 17.946 54.122 1.00 40.51 414 VAL B CA 1
ATOM 6531 C C . VAL B 1 414 ? 93.078 16.837 53.478 1.00 40.28 414 VAL B C 1
ATOM 6532 O O . VAL B 1 414 ? 92.458 17.049 52.436 1.00 40.38 414 VAL B O 1
ATOM 6536 N N . LEU B 1 415 ? 93.076 15.658 54.097 1.00 39.84 415 LEU B N 1
ATOM 6537 C CA . LEU B 1 415 ? 92.257 14.546 53.622 1.00 39.32 415 LEU B CA 1
ATOM 6538 C C . LEU B 1 415 ? 91.061 14.343 54.547 1.00 39.24 415 LEU B C 1
ATOM 6539 O O . LEU B 1 415 ? 91.222 14.086 55.742 1.00 39.03 415 LEU B O 1
ATOM 6544 N N . ARG B 1 416 ? 89.862 14.453 53.987 1.00 39.29 416 ARG B N 1
ATOM 6545 C CA . ARG B 1 416 ? 88.641 14.248 54.757 1.00 39.41 416 ARG B CA 1
ATOM 6546 C C . ARG B 1 416 ? 88.219 12.780 54.685 1.00 39.41 416 ARG B C 1
ATOM 6547 O O . ARG B 1 416 ? 87.852 12.280 53.618 1.00 39.21 416 ARG B O 1
ATOM 6555 N N . VAL B 1 417 ? 88.303 12.088 55.817 1.00 39.54 417 VAL B N 1
ATOM 6556 C CA . VAL B 1 417 ? 87.889 10.688 55.892 1.00 39.74 417 VAL B CA 1
ATOM 6557 C C . VAL B 1 417 ? 86.521 10.568 56.562 1.00 39.84 417 VAL B C 1
ATOM 6558 O O . VAL B 1 417 ? 86.346 10.954 57.720 1.00 40.30 417 VAL B O 1
ATOM 6570 N N . VAL B 1 419 ? 83.019 8.023 57.265 1.00 39.22 419 VAL B N 1
ATOM 6571 C CA . VAL B 1 419 ? 82.380 6.718 57.261 1.00 39.45 419 VAL B CA 1
ATOM 6572 C C . VAL B 1 419 ? 80.958 6.936 57.754 1.00 39.83 419 VAL B C 1
ATOM 6573 O O . VAL B 1 419 ? 80.757 7.538 58.819 1.00 40.20 419 VAL B O 1
ATOM 6577 N N . GLU B 1 420 ? 79.971 6.521 56.960 1.00 39.35 420 GLU B N 1
ATOM 6578 C CA . GLU B 1 420 ? 78.588 6.559 57.428 1.00 39.07 420 GLU B CA 1
ATOM 6579 C C . GLU B 1 420 ? 78.049 5.144 57.600 1.00 38.99 420 GLU B C 1
ATOM 6580 O O . GLU B 1 420 ? 78.363 4.251 56.813 1.00 39.42 420 GLU B O 1
ATOM 6586 N N . ALA B 1 421 ? 77.285 4.933 58.668 1.00 38.60 421 ALA B N 1
ATOM 6587 C CA . ALA B 1 421 ? 76.805 3.601 59.006 1.00 38.14 421 ALA B CA 1
ATOM 6588 C C . ALA B 1 421 ? 75.535 3.655 59.841 1.00 38.19 421 ALA B C 1
ATOM 6589 O O . ALA B 1 421 ? 75.189 4.702 60.388 1.00 37.78 421 ALA B O 1
ATOM 6591 N N . ASP B 1 422 ? 74.849 2.517 59.928 1.00 38.39 422 ASP B N 1
ATOM 6592 C CA . ASP B 1 422 ? 73.666 2.381 60.770 1.00 38.94 422 ASP B CA 1
ATOM 6593 C C . ASP B 1 422 ? 74.029 2.609 62.234 1.00 39.42 422 ASP B C 1
ATOM 6594 O O . ASP B 1 422 ? 73.236 3.148 63.006 1.00 39.84 422 ASP B O 1
ATOM 6599 N N . ASP B 1 423 ? 75.246 2.214 62.596 1.00 40.05 423 ASP B N 1
ATOM 6600 C CA . ASP B 1 423 ? 75.730 2.287 63.971 1.00 40.58 423 ASP B CA 1
ATOM 6601 C C . ASP B 1 423 ? 76.836 3.342 64.074 1.00 40.56 423 ASP B C 1
ATOM 6602 O O . ASP B 1 423 ? 77.964 3.102 63.644 1.00 40.57 423 ASP B O 1
ATOM 6607 N N . LYS B 1 424 ? 76.504 4.512 64.623 1.00 40.64 424 LYS B N 1
ATOM 6608 C CA . LYS B 1 424 ? 77.471 5.611 64.741 1.00 40.82 424 LYS B CA 1
ATOM 6609 C C . LYS B 1 424 ? 78.729 5.218 65.506 1.00 41.02 424 LYS B C 1
ATOM 6610 O O . LYS B 1 424 ? 79.832 5.662 65.175 1.00 41.14 424 LYS B O 1
ATOM 6616 N N . SER B 1 425 ? 78.551 4.411 66.547 1.00 41.02 425 SER B N 1
ATOM 6617 C CA . SER B 1 425 ? 79.673 3.894 67.315 1.00 41.10 425 SER B CA 1
ATOM 6618 C C . SER B 1 425 ? 80.647 3.216 66.359 1.00 40.97 425 SER B C 1
ATOM 6619 O O . SER B 1 425 ? 81.864 3.330 66.508 1.00 40.74 425 SER B O 1
ATOM 6622 N N . LEU B 1 426 ? 80.090 2.555 65.349 1.00 41.02 426 LEU B N 1
ATOM 6623 C CA . LEU B 1 426 ? 80.868 1.817 64.361 1.00 41.34 426 LEU B CA 1
ATOM 6624 C C . LEU B 1 426 ? 81.408 2.742 63.274 1.00 41.00 426 LEU B C 1
ATOM 6625 O O . LEU B 1 426 ? 82.472 2.497 62.712 1.00 41.23 426 LEU B O 1
ATOM 6630 N N . ALA B 1 427 ? 80.669 3.804 62.977 1.00 40.95 427 ALA B N 1
ATOM 6631 C CA . ALA B 1 427 ? 81.122 4.782 61.994 1.00 40.91 427 ALA B CA 1
ATOM 6632 C C . ALA B 1 427 ? 82.385 5.477 62.503 1.00 40.83 427 ALA B C 1
ATOM 6633 O O . ALA B 1 427 ? 83.358 5.635 61.763 1.00 40.86 427 ALA B O 1
ATOM 6635 N N . THR B 1 428 ? 82.378 5.854 63.779 1.00 40.51 428 THR B N 1
ATOM 6636 C CA . THR B 1 428 ? 83.537 6.493 64.385 1.00 40.59 428 THR B CA 1
ATOM 6637 C C . THR B 1 428 ? 84.721 5.534 64.551 1.00 40.35 428 THR B C 1
ATOM 6638 O O . THR B 1 428 ? 85.874 5.946 64.432 1.00 40.37 428 THR B O 1
ATOM 6642 N N . ASN B 1 429 ? 84.430 4.260 64.813 1.00 40.13 429 ASN B N 1
ATOM 6643 C CA . ASN B 1 429 ? 85.468 3.232 64.931 1.00 39.92 429 ASN B CA 1
ATOM 6644 C C . ASN B 1 429 ? 86.274 3.051 63.642 1.00 39.97 429 ASN B C 1
ATOM 6645 O O . ASN B 1 429 ? 87.506 3.099 63.655 1.00 39.81 429 ASN B O 1
ATOM 6650 N N . GLU B 1 430 ? 85.566 2.840 62.534 1.00 40.00 430 GLU B N 1
ATOM 6651 C CA . GLU B 1 430 ? 86.200 2.590 61.240 1.00 39.99 430 GLU B CA 1
ATOM 6652 C C . GLU B 1 430 ? 86.845 3.835 60.649 1.00 39.23 430 GLU B C 1
ATOM 6653 O O . GLU B 1 430 ? 87.832 3.738 59.914 1.00 38.99 430 GLU B O 1
ATOM 6659 N N . ALA B 1 431 ? 86.285 4.999 60.970 1.00 38.60 431 ALA B N 1
ATOM 6660 C CA . ALA B 1 431 ? 86.871 6.270 60.552 1.00 38.23 431 ALA B CA 1
ATOM 6661 C C . ALA B 1 431 ? 88.252 6.436 61.187 1.00 38.03 431 ALA B C 1
ATOM 6662 O O . ALA B 1 431 ? 89.230 6.709 60.490 1.00 37.89 431 ALA B O 1
ATOM 6664 N N . GLU B 1 432 ? 88.329 6.226 62.501 1.00 37.53 432 GLU B N 1
ATOM 6665 C CA . GLU B 1 432 ? 89.602 6.276 63.217 1.00 37.77 432 GLU B CA 1
ATOM 6666 C C . GLU B 1 432 ? 90.588 5.226 62.694 1.00 37.54 432 GLU B C 1
ATOM 6667 O O . GLU B 1 432 ? 91.797 5.459 62.690 1.00 37.83 432 GLU B O 1
ATOM 6673 N N . TYR B 1 433 ? 90.074 4.074 62.264 1.00 36.85 433 TYR B N 1
ATOM 6674 C CA . TYR B 1 433 ? 90.918 3.033 61.689 1.00 36.68 433 TYR B CA 1
ATOM 6675 C C . TYR B 1 433 ? 91.558 3.511 60.388 1.00 37.02 433 TYR B C 1
ATOM 6676 O O . TYR B 1 433 ? 92.769 3.386 60.204 1.00 36.69 433 TYR B O 1
ATOM 6685 N N . LEU B 1 434 ? 90.741 4.072 59.497 1.00 37.75 434 LEU B N 1
ATOM 6686 C CA . LEU B 1 434 ? 91.226 4.598 58.223 1.00 38.30 434 LEU B CA 1
ATOM 6687 C C . LEU B 1 434 ? 92.201 5.762 58.403 1.00 38.87 434 LEU B C 1
ATOM 6688 O O . LEU B 1 434 ? 93.181 5.884 57.663 1.00 38.74 434 LEU B O 1
ATOM 6693 N N . VAL B 1 435 ? 91.921 6.618 59.383 1.00 39.88 435 VAL B N 1
ATOM 6694 C CA . VAL B 1 435 ? 92.800 7.743 59.712 1.00 40.72 435 VAL B CA 1
ATOM 6695 C C . VAL B 1 435 ? 94.225 7.258 59.994 1.00 41.43 435 VAL B C 1
ATOM 6696 O O . VAL B 1 435 ? 95.196 7.875 59.557 1.00 41.57 435 VAL B O 1
ATOM 6700 N N . GLU B 1 436 ? 94.338 6.137 60.703 1.00 42.37 436 GLU B N 1
ATOM 6701 C CA . GLU B 1 436 ? 95.640 5.574 61.059 1.00 43.35 436 GLU B CA 1
ATOM 6702 C C . GLU B 1 436 ? 96.336 4.946 59.857 1.00 43.95 436 GLU B C 1
ATOM 6703 O O . GLU B 1 436 ? 97.557 5.022 59.730 1.00 43.82 436 GLU B O 1
ATOM 6709 N N . LYS B 1 437 ? 95.551 4.336 58.974 1.00 44.99 437 LYS B N 1
ATOM 6710 C CA . LYS B 1 437 ? 96.091 3.691 57.782 1.00 46.23 437 LYS B CA 1
ATOM 6711 C C . LYS B 1 437 ? 96.674 4.699 56.794 1.00 47.55 437 LYS B C 1
ATOM 6712 O O . LYS B 1 437 ? 97.682 4.422 56.145 1.00 47.72 437 LYS B O 1
ATOM 6718 N N . VAL B 1 438 ? 96.057 5.873 56.696 1.00 49.13 438 VAL B N 1
ATOM 6719 C CA . VAL B 1 438 ? 96.551 6.907 55.789 1.00 50.89 438 VAL B CA 1
ATOM 6720 C C . VAL B 1 438 ? 97.846 7.548 56.295 1.00 51.96 438 VAL B C 1
ATOM 6721 O O . VAL B 1 438 ? 98.706 7.935 55.502 1.00 51.90 438 VAL B O 1
ATOM 6725 N N . LYS B 1 439 ? 97.984 7.656 57.612 1.00 53.55 439 LYS B N 1
ATOM 6726 C CA . LYS B 1 439 ? 99.206 8.189 58.203 1.00 55.30 439 LYS B CA 1
ATOM 6727 C C . LYS B 1 439 ? 100.366 7.229 57.949 1.00 57.04 439 LYS B C 1
ATOM 6728 O O . LYS B 1 439 ? 101.495 7.656 57.708 1.00 57.25 439 LYS B O 1
ATOM 6734 N N . GLN B 1 440 ? 100.065 5.931 57.967 1.00 59.28 440 GLN B N 1
ATOM 6735 C CA . GLN B 1 440 ? 101.061 4.891 57.714 1.00 61.58 440 GLN B CA 1
ATOM 6736 C C . GLN B 1 440 ? 101.433 4.829 56.234 1.00 63.15 440 GLN B C 1
ATOM 6737 O O . GLN B 1 440 ? 102.589 4.578 55.886 1.00 63.12 440 GLN B O 1
ATOM 6743 N N . LYS B 1 441 ? 100.442 5.053 55.371 1.00 65.30 441 LYS B N 1
ATOM 6744 C CA . LYS B 1 441 ? 100.629 4.951 53.921 1.00 67.46 441 LYS B CA 1
ATOM 6745 C C . LYS B 1 441 ? 101.118 6.251 53.285 1.00 68.26 441 LYS B C 1
ATOM 6746 O O . LYS B 1 441 ? 101.692 6.239 52.192 1.00 68.26 441 LYS B O 1
ATOM 6752 N N . LEU B 1 442 ? 100.880 7.369 53.968 1.00 69.48 442 LEU B N 1
ATOM 6753 C CA . LEU B 1 442 ? 101.273 8.682 53.454 1.00 70.53 442 LEU B CA 1
ATOM 6754 C C . LEU B 1 442 ? 102.053 9.502 54.483 1.00 70.62 442 LEU B C 1
ATOM 6755 O O . LEU B 1 442 ? 101.672 10.624 54.819 1.00 70.99 442 LEU B O 1
#

Sequence (867 aa):
KYFGTDGIRGEVANSTITVEFTQKLGNAVGSLINQKNYPKFVIVGQDTRSSGGFLKFALVSGLNAAGIDVLDLGVVPTPVVAFTVKHRAAAGFVITAHNKFTDNGIKLFSSNGFKLDDALEEEVEDIDGDFIYQPQFKFGSYKILANAIDEYIESIYSRFAKFVNYKGKVVVDCAHGAASHNFEALLDKFGINYVSIASNPDGLNINVGCGATCVSNIKKAVKEQKADLGISLDGDADRIIIVDENGQEIDGDGILNILAQYSDICGGTNGIVGTQTNSYENHYRANKIPFIRSKVGDRYVLEDLVKYGYKIGGESSGHVINLNFGTTGDGLFTAIQLLAIFSQADKPVSEFKLQGELQQTLINVPLTKKVAREDLQKVASDVNDVEKRLGNRGRVLLRPSGTEPVLRVVEADDKSLATNEAEYLVEKVKQKLVKYFGTDGIRGEVANSTITVEFTQKLGNAVGSLINQKNYPKFVIVGQDTRSSGGFLKFALVSGLNAAGIDVLDLGVVPTPVVAFTVKHRAAAGFVITAHNKFTDNGIKLFSSNGFKLDDALEEEVEDIDGDFIYQPQFKFGSYKILANAIDEYIESIYSRFAKFVNYKGKVVVDCAHGAASHNFEALLDKFGINYVSIASNPDGLNINVGCGATCVSNIKKAVKEQKADLGISLDGDADRIIIVDENGQEIDGDGILNILAQYSDICGGTNGIVGTQTNSYENHYRANKIPFIRSKVGDRYVLEDLVKYGYKIGGESSGHVINLNFGTTGDGLFTAIQLLAIFSQADKPVSEFKLQGELQQTLINVPLTKKVAREDLQKVASDVNDVEKRLGNRGRVLLRPSGTEPVLRVVEADDKSLATNEAEYLVEKVKQKL

Foldseek 3Di:
DQQDPQTFKDFEPVDCQYLQNLLLLLQLVLVVCVVVVAALEEEEEEKQAPVLVSSVVSSQVNSQQSQHAYEYAYQAFPLLQLLCQVDRGQKGKYWAHLDASRMTGIWIAGSNSATDDPVRSVSSVVSVDDRDGHPVNNGYYYHYDPPSCVVVLVVLCVLQVPLFDFDWEEEEEAQLASCQVVLVVSCVSNPHHYDYDRNNHPNRRRNPCFFLVNLVSQLVVLVVVLTQKYWGAHRSALFIWMAGSNSHTQFFLFLLLLCVVVVVSLVHWQAEEEAPHWLSVVVCVVVVHHYHHFDPDPCRSLVVCVVVVTAWYTYRSGRIGGNSNTNTRHRSSSVSSVSSSVSPDPDTPVVSGDPDDIDADKDKDAAPWFDDVVLVVQCVVLQCVLCVVCPVFKHWDWDTPVGHRMIITMHGPDPVSNVVSRVVSSVSSVVGDD/DQQPVQTWKDFEPVDCLDLQLLLLLLLLVLQVCVVVVAALEEEEEEKQAPVLVSSVVSSVNNSQQSQHAYEYAYQAFPQLQLLCQVDRHQKGWYFAHLDASRMTTIFIAGSNSATDDPVRSVSSVVSVDDRDGHPVNNGYYYHYDPPSLVVVLVVLCVLQLVQFDFDWEEEEWEQLMSCQVSLVVSCVSNVHHYHYDRRNHPNRRRNPCFFLVNLVVQLVVLVVVLTQKYWGAHRSALFIWMAGSNSHTQFFLQLLLLCQVVVVSLVHWQAEEEAPHWLSVVVCVVVVHHYHHFPDDDCRSLVVCVVVVTAWYTYGSGRIGGNSSTSTRHRSSSVSSLSSSVSPDPDGPVVSTNDDDIDADKDKQADDDAADDVLVVLCPVVQVVLCVVLPPFKHKDWDADRVHRIIIIMDGPDVVSNNVSRVVSSVVSVVSD

Solvent-accessible surface area: 35642 Å² total

B-factor: mean 41.47, std 5.24, range [22.02, 81.21]

CATH classification: 3.40.120.10 (+3 more: 3.40.120.10, 3.40.120.10, 3.30.310.50)